Protein AF-A0A177DPG1-F1 (afdb_monomer)

Structure (mmCIF, N/CA/C/O backbone):
data_AF-A0A177DPG1-F1
#
_entry.id   AF-A0A177DPG1-F1
#
loop_
_atom_site.group_PDB
_atom_site.id
_atom_site.type_symbol
_atom_site.label_atom_id
_atom_site.label_alt_id
_atom_site.label_comp_id
_atom_site.label_asym_id
_atom_site.label_entity_id
_atom_site.label_seq_id
_atom_site.pdbx_PDB_ins_code
_atom_site.Cartn_x
_atom_site.Cartn_y
_atom_site.Cartn_z
_atom_site.occupancy
_atom_site.B_iso_or_equiv
_atom_site.auth_seq_id
_atom_site.auth_comp_id
_atom_site.auth_asym_id
_atom_site.auth_atom_id
_atom_site.pdbx_PDB_model_num
ATOM 1 N N . MET A 1 1 ? -60.301 35.675 11.520 1.00 30.50 1 MET A N 1
ATOM 2 C CA . MET A 1 1 ? -61.485 34.946 11.023 1.00 30.50 1 MET A CA 1
ATOM 3 C C . MET A 1 1 ? -61.349 33.515 11.533 1.00 30.50 1 MET A C 1
ATOM 5 O O . MET A 1 1 ? -60.330 32.913 11.241 1.00 30.50 1 MET A O 1
ATOM 9 N N . THR A 1 2 ? -62.040 33.139 12.616 1.00 30.09 2 THR A N 1
ATOM 10 C CA . THR A 1 2 ? -63.301 32.347 12.612 1.00 30.09 2 THR A CA 1
ATOM 11 C C . THR A 1 2 ? -63.143 31.006 11.865 1.00 30.09 2 THR A C 1
ATOM 13 O O . THR A 1 2 ? -62.766 31.029 10.705 1.00 30.09 2 THR A O 1
ATOM 16 N N . ALA A 1 3 ? -63.421 29.826 12.441 1.00 30.33 3 ALA A N 1
ATOM 17 C CA . ALA A 1 3 ? -64.325 29.525 13.558 1.00 30.33 3 ALA A CA 1
ATOM 18 C C . ALA A 1 3 ? -64.005 28.184 14.292 1.00 30.33 3 ALA A C 1
ATOM 20 O O . ALA A 1 3 ? -63.579 27.247 13.636 1.00 30.33 3 ALA A O 1
ATOM 21 N N . ILE A 1 4 ? -64.299 28.132 15.614 1.00 33.44 4 ILE A N 1
ATOM 22 C CA . ILE A 1 4 ? -65.107 27.101 16.348 1.00 33.44 4 ILE A CA 1
ATOM 23 C C . ILE A 1 4 ? -64.636 25.619 16.303 1.00 33.44 4 ILE A C 1
ATOM 25 O O . ILE A 1 4 ? -64.409 25.089 15.233 1.00 33.44 4 ILE A O 1
ATOM 29 N N . ARG A 1 5 ? -64.643 24.771 17.350 1.00 33.06 5 ARG A N 1
ATOM 30 C CA . ARG A 1 5 ? -64.744 24.763 18.839 1.00 33.06 5 ARG A CA 1
ATOM 31 C C . ARG A 1 5 ? -64.922 23.269 19.225 1.00 33.06 5 ARG A C 1
ATOM 33 O O . ARG A 1 5 ? -65.647 22.596 18.506 1.00 33.06 5 ARG A O 1
ATOM 40 N N . CYS A 1 6 ? -64.360 22.812 20.355 1.00 27.05 6 CYS A N 1
ATOM 41 C CA . CYS A 1 6 ? -64.874 21.793 21.318 1.00 27.05 6 CYS A CA 1
ATOM 42 C C . CYS A 1 6 ? -63.677 21.235 22.122 1.00 27.05 6 CYS A C 1
ATOM 44 O O . CYS A 1 6 ? -62.863 20.513 21.566 1.00 27.05 6 CYS A O 1
ATOM 46 N N . ILE A 1 7 ? -63.356 21.725 23.326 1.00 31.20 7 ILE A N 1
ATOM 47 C CA . ILE A 1 7 ? -64.024 21.538 24.638 1.00 31.20 7 ILE A CA 1
ATOM 48 C C . ILE A 1 7 ? -63.991 20.078 25.126 1.00 31.20 7 ILE A C 1
ATOM 50 O O . ILE A 1 7 ? -64.642 19.212 24.553 1.00 31.20 7 ILE A O 1
ATOM 54 N N . GLY A 1 8 ? -63.286 19.869 26.245 1.00 27.44 8 GLY A N 1
ATOM 55 C CA . GLY A 1 8 ? -63.192 18.621 27.008 1.00 27.44 8 GLY A CA 1
ATOM 56 C C . GLY A 1 8 ? -62.258 18.800 28.213 1.00 27.44 8 GLY A C 1
ATOM 57 O O . GLY A 1 8 ? -61.076 18.485 28.126 1.00 27.44 8 GLY A O 1
ATOM 58 N N . GLU A 1 9 ? -62.763 19.376 29.309 1.00 30.67 9 GLU A N 1
ATOM 59 C CA . GLU A 1 9 ? -61.995 19.669 30.534 1.00 30.67 9 GLU A CA 1
ATOM 60 C C . GLU A 1 9 ? -62.166 18.616 31.648 1.00 30.67 9 GLU A C 1
ATOM 62 O O . GLU A 1 9 ? -63.195 17.948 31.736 1.00 30.67 9 GLU A O 1
ATOM 67 N N . ALA A 1 10 ? -61.205 18.640 32.587 1.00 28.88 10 ALA A N 1
ATOM 68 C CA . ALA A 1 10 ? -61.253 18.101 33.956 1.00 28.88 10 ALA A CA 1
ATOM 69 C C . ALA A 1 10 ? -61.135 16.557 34.102 1.00 28.88 10 ALA A C 1
ATOM 71 O O . ALA A 1 10 ? -61.599 15.795 33.268 1.00 28.88 10 ALA A O 1
ATOM 72 N N . ARG A 1 11 ? -60.502 16.004 35.152 1.00 27.67 11 ARG A N 1
ATOM 73 C CA . ARG A 1 11 ? -60.285 16.515 36.525 1.00 27.67 11 ARG A CA 1
ATOM 74 C C . ARG A 1 11 ? -58.903 16.197 37.122 1.00 27.67 11 ARG A C 1
ATOM 76 O O . ARG A 1 11 ? -58.221 15.266 36.716 1.00 27.67 11 ARG A O 1
ATOM 83 N N . GLN A 1 12 ? -58.559 16.957 38.164 1.00 30.52 12 GLN A N 1
ATOM 84 C CA . GLN A 1 12 ? -57.425 16.734 39.070 1.00 30.52 12 GLN A CA 1
ATOM 85 C C . GLN A 1 12 ? -57.695 15.610 40.092 1.00 30.52 12 GLN A C 1
ATOM 87 O O . GLN A 1 12 ? -58.837 15.396 40.496 1.00 30.52 12 GLN A O 1
ATOM 92 N N . GLY A 1 13 ? -56.620 15.005 40.607 1.00 26.80 13 GLY A N 1
ATOM 93 C CA . GLY A 1 13 ? -56.581 14.226 41.851 1.00 26.80 13 GLY A CA 1
ATOM 94 C C . GLY A 1 13 ? -55.201 14.380 42.508 1.00 26.80 13 GLY A C 1
ATOM 95 O O . GLY A 1 13 ? -54.188 14.328 41.817 1.00 26.80 13 GLY A O 1
ATOM 96 N N . ARG A 1 14 ? -55.150 14.652 43.817 1.00 27.88 14 ARG A N 1
ATOM 97 C CA . ARG A 1 14 ? -53.948 15.059 44.578 1.00 27.88 14 ARG A CA 1
ATOM 98 C C . ARG A 1 14 ? -53.761 14.139 45.795 1.00 27.88 14 ARG A C 1
ATOM 100 O O . ARG A 1 14 ? -54.755 13.942 46.479 1.00 27.88 14 ARG A O 1
ATOM 107 N N . VAL A 1 15 ? -52.496 13.829 46.147 1.00 28.44 15 VAL A N 1
ATOM 108 C CA . VAL A 1 15 ? -51.999 13.662 47.551 1.00 28.44 15 VAL A CA 1
ATOM 109 C C . VAL A 1 15 ? -52.518 12.355 48.249 1.00 28.44 15 VAL A C 1
ATOM 111 O O . VAL A 1 15 ? -53.577 11.866 47.894 1.00 28.44 15 VAL A O 1
ATOM 114 N N . GLU A 1 16 ? -51.830 11.616 49.143 1.00 27.56 16 GLU A N 1
ATOM 115 C CA . GLU A 1 16 ? -50.739 11.914 50.094 1.00 27.56 16 GLU A CA 1
ATOM 116 C C . GLU A 1 16 ? -49.787 10.717 50.445 1.00 27.56 16 GLU A C 1
ATOM 118 O O . GLU A 1 16 ? -49.884 9.623 49.904 1.00 27.56 16 GLU A O 1
ATOM 123 N N . LYS A 1 17 ? -48.855 10.999 51.373 1.00 29.34 17 LYS A N 1
ATOM 124 C CA . LYS A 1 17 ? -47.667 10.317 51.940 1.00 29.34 17 LYS A CA 1
ATOM 125 C C . LYS A 1 17 ? -47.854 8.965 52.674 1.00 29.34 17 LYS A C 1
ATOM 127 O O . LYS A 1 17 ? -48.899 8.693 53.250 1.00 29.34 17 LYS A O 1
ATOM 132 N N . GLY A 1 18 ? -46.713 8.279 52.862 1.00 26.84 18 GLY A N 1
ATOM 133 C CA . GLY A 1 18 ? -46.380 7.347 53.967 1.00 26.84 18 GLY A CA 1
ATOM 134 C C . GLY A 1 18 ? -45.186 6.459 53.561 1.00 26.84 18 GLY A C 1
ATOM 135 O O . GLY A 1 18 ? -45.343 5.684 52.631 1.00 26.84 18 GLY A O 1
ATOM 136 N N . VAL A 1 19 ? -43.920 6.591 53.993 1.00 28.94 19 VAL A N 1
ATOM 137 C CA . VAL A 1 19 ? -43.227 6.865 55.282 1.00 28.94 19 VAL A CA 1
ATOM 138 C C . VAL A 1 19 ? -43.013 5.627 56.177 1.00 28.94 19 VAL A C 1
ATOM 140 O O . VAL A 1 19 ? -43.933 5.175 56.842 1.00 28.94 19 VAL A O 1
ATOM 143 N N . ALA A 1 20 ? -41.728 5.237 56.265 1.00 27.77 20 ALA A N 1
ATOM 144 C CA . ALA A 1 20 ? -41.023 4.482 57.320 1.00 27.77 20 ALA A CA 1
ATOM 145 C C . ALA A 1 20 ? -41.340 2.988 57.571 1.00 27.77 20 ALA A C 1
ATOM 147 O O . ALA A 1 20 ? -42.478 2.543 57.526 1.00 27.77 20 ALA A O 1
ATOM 148 N N . GLY A 1 21 ? -40.289 2.226 57.925 1.00 26.16 21 GLY A N 1
ATOM 149 C CA . GLY A 1 21 ? -40.411 0.839 58.399 1.00 26.16 21 GLY A CA 1
ATOM 150 C C . GLY A 1 21 ? -39.145 -0.018 58.264 1.00 26.16 21 GLY A C 1
ATOM 151 O O . GLY A 1 21 ? -39.168 -1.025 57.566 1.00 26.16 21 GLY A O 1
ATOM 152 N N . ALA A 1 22 ? -38.035 0.356 58.910 1.00 28.77 22 ALA A N 1
ATOM 153 C CA . ALA A 1 22 ? -36.848 -0.504 58.997 1.00 28.77 22 ALA A CA 1
ATOM 154 C C . ALA A 1 22 ? -36.876 -1.365 60.272 1.00 28.77 22 ALA A C 1
ATOM 156 O O . ALA A 1 22 ? -37.149 -0.832 61.346 1.00 28.77 22 ALA A O 1
ATOM 157 N N . CYS A 1 23 ? -36.487 -2.643 60.188 1.00 24.67 23 CYS A N 1
ATOM 158 C CA . CYS A 1 23 ? -35.770 -3.301 61.286 1.00 24.67 23 CYS A CA 1
ATOM 159 C C . CYS A 1 23 ? -35.003 -4.556 60.844 1.00 24.67 23 CYS A C 1
ATOM 161 O O . CYS A 1 23 ? -35.459 -5.334 60.009 1.00 24.67 23 CYS A O 1
ATOM 163 N N . SER A 1 24 ? -33.829 -4.732 61.439 1.00 27.34 24 SER A N 1
ATOM 164 C CA . SER A 1 24 ? -32.993 -5.932 61.404 1.00 27.34 24 SER A CA 1
ATOM 165 C C . SER A 1 24 ? -33.402 -6.920 62.509 1.00 27.34 24 SER A C 1
ATOM 167 O O . SER A 1 24 ? -34.113 -6.531 63.429 1.00 27.34 24 SER A O 1
ATOM 169 N N . VAL A 1 25 ? -32.907 -8.169 62.469 1.00 27.84 25 VAL A N 1
ATOM 170 C CA . VAL A 1 25 ? -32.119 -8.786 63.567 1.00 27.84 25 VAL A CA 1
ATOM 171 C C . VAL A 1 25 ? -31.680 -10.231 63.244 1.00 27.84 25 VAL A C 1
ATOM 173 O O . VAL A 1 25 ? -32.365 -11.006 62.590 1.00 27.84 25 VAL A O 1
ATOM 176 N N . LEU A 1 26 ? -30.473 -10.512 63.733 1.00 28.20 26 LEU A N 1
ATOM 177 C CA . LEU A 1 26 ? -29.642 -11.722 63.802 1.00 28.20 26 LEU A CA 1
ATOM 178 C C . LEU A 1 26 ? -30.322 -13.095 64.033 1.00 28.20 26 LEU A C 1
ATOM 180 O O . LEU A 1 26 ? -31.302 -13.207 64.760 1.00 28.20 26 LEU A O 1
ATOM 184 N N . GLY A 1 27 ? -29.647 -14.165 63.582 1.00 25.16 27 GLY A N 1
ATOM 185 C CA . GLY A 1 27 ? -29.856 -15.551 64.038 1.00 25.16 27 GLY A CA 1
ATOM 186 C C . GLY A 1 27 ? -28.757 -16.505 63.537 1.00 25.16 27 GLY A C 1
ATOM 187 O O . GLY A 1 27 ? -28.556 -16.631 62.334 1.00 25.16 27 GLY A O 1
ATOM 188 N N . SER A 1 28 ? -28.004 -17.142 64.440 1.00 26.80 28 SER A N 1
ATOM 189 C CA . SER A 1 28 ? -26.784 -17.917 64.139 1.00 26.80 28 SER A CA 1
ATOM 190 C C . SER A 1 28 ? -26.954 -19.438 64.300 1.00 26.80 28 SER A C 1
ATOM 192 O O . SER A 1 28 ? -27.744 -19.897 65.118 1.00 26.80 28 SER A O 1
ATOM 194 N N . GLY A 1 29 ? -26.153 -20.236 63.577 1.00 25.95 29 GLY A N 1
ATOM 195 C CA . GLY A 1 29 ? -26.074 -21.693 63.777 1.00 25.95 29 GLY A CA 1
ATOM 196 C C . GLY A 1 29 ? -24.940 -22.366 62.990 1.00 25.95 29 GLY A C 1
ATOM 197 O O . GLY A 1 29 ? -24.960 -22.389 61.765 1.00 25.95 29 GLY A O 1
ATOM 198 N N . ARG A 1 30 ? -23.936 -22.917 63.689 1.00 28.09 30 ARG A N 1
ATOM 199 C CA . ARG A 1 30 ? -22.842 -23.744 63.123 1.00 28.09 30 ARG A CA 1
ATOM 200 C C . ARG A 1 30 ? -23.158 -25.231 63.314 1.00 28.09 30 ARG A C 1
ATOM 202 O O . ARG A 1 30 ? -23.672 -25.547 64.376 1.00 28.09 30 ARG A O 1
ATOM 209 N N . TYR A 1 31 ? -22.674 -26.128 62.442 1.00 28.03 31 TYR A N 1
ATOM 210 C CA . TYR A 1 31 ? -22.110 -27.424 62.884 1.00 28.03 31 TYR A CA 1
ATOM 211 C C . TYR A 1 31 ? -21.107 -28.052 61.889 1.00 28.03 31 TYR A C 1
ATOM 213 O O . TYR A 1 31 ? -21.059 -27.691 60.716 1.00 28.03 31 TYR A O 1
ATOM 221 N N . LYS A 1 32 ? -20.281 -28.967 62.421 1.00 28.47 32 LYS A N 1
ATOM 222 C CA . LYS A 1 32 ? -19.153 -29.720 61.822 1.00 28.47 32 LYS A CA 1
ATOM 223 C C . LY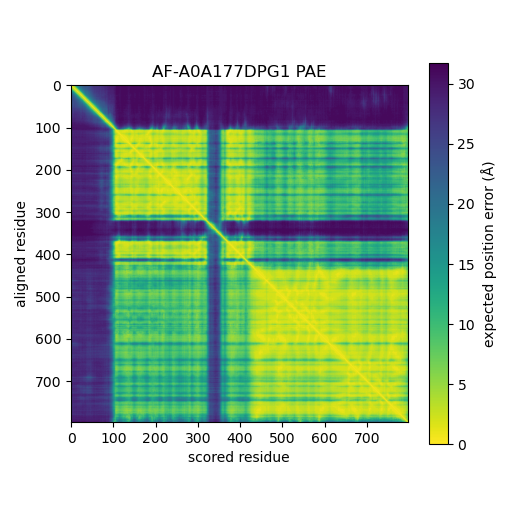S A 1 32 ? -19.379 -31.238 61.980 1.00 28.47 32 LYS A C 1
ATOM 225 O O . LYS A 1 32 ? -20.125 -31.604 62.880 1.00 28.47 32 LYS A O 1
ATOM 230 N N . SER A 1 33 ? -18.660 -32.158 61.324 1.00 26.56 33 SER A N 1
ATOM 231 C CA . SER A 1 33 ? -17.949 -32.230 60.019 1.00 26.56 33 SER A CA 1
ATOM 232 C C . SER A 1 33 ? -17.387 -33.669 59.879 1.00 26.56 33 SER A C 1
ATOM 234 O O . SER A 1 33 ? -17.462 -34.415 60.852 1.00 26.56 33 SER A O 1
ATOM 236 N N . ASN A 1 34 ? -16.740 -34.017 58.748 1.00 26.78 34 ASN A N 1
ATOM 237 C CA . ASN A 1 34 ? -16.008 -35.292 58.514 1.00 26.78 34 ASN A CA 1
ATOM 238 C C . ASN A 1 34 ? -16.939 -36.534 58.359 1.00 26.78 34 ASN A C 1
ATOM 240 O O . ASN A 1 34 ? -18.032 -36.532 58.908 1.00 26.78 34 ASN A O 1
ATOM 244 N N . THR A 1 35 ? -16.644 -37.633 57.639 1.00 27.25 35 THR A N 1
ATOM 245 C CA . THR A 1 35 ? -15.565 -38.053 56.695 1.00 27.25 35 THR A CA 1
ATOM 246 C C . THR A 1 35 ? -16.084 -39.247 55.826 1.00 27.25 35 THR A C 1
ATOM 248 O O . THR A 1 35 ? -17.178 -39.730 56.108 1.00 27.25 35 THR A O 1
ATOM 251 N N . PRO A 1 36 ? -15.374 -39.718 54.770 1.00 37.91 36 PRO A N 1
ATOM 252 C CA . PRO A 1 36 ? -15.872 -40.676 53.747 1.00 37.91 36 PRO A CA 1
ATOM 253 C C . PRO A 1 36 ? -15.239 -42.100 53.910 1.00 37.91 36 PRO A C 1
ATOM 255 O O . PRO A 1 36 ? -14.725 -42.345 55.001 1.00 37.91 36 PRO A O 1
ATOM 258 N N . PRO A 1 37 ? -15.097 -43.007 52.896 1.00 43.19 37 PRO A N 1
ATOM 259 C CA . PRO A 1 37 ? -15.837 -43.313 51.644 1.00 43.19 37 PRO A CA 1
ATOM 260 C C . PRO A 1 37 ? -16.194 -44.839 51.473 1.00 43.19 37 PRO A C 1
ATOM 262 O O . PRO A 1 37 ? -15.925 -45.645 52.354 1.00 43.19 37 PRO A O 1
ATOM 265 N N . LEU A 1 38 ? -16.659 -45.215 50.260 1.00 25.14 38 LEU A N 1
ATOM 266 C CA . LEU A 1 38 ? -16.517 -46.511 49.530 1.00 25.14 38 LEU A CA 1
ATOM 267 C C . LEU A 1 38 ? -17.667 -47.560 49.465 1.00 25.14 38 LEU A C 1
ATOM 269 O O . LEU A 1 38 ? -18.110 -48.123 50.455 1.00 25.14 38 LEU A O 1
ATOM 273 N N . PHE A 1 39 ? -17.940 -47.916 48.195 1.00 24.12 39 PHE A N 1
ATOM 274 C CA . PHE A 1 39 ? -18.421 -49.181 47.599 1.00 24.12 39 PHE A CA 1
ATOM 275 C C . PHE A 1 39 ? -19.914 -49.613 47.538 1.00 24.12 39 PHE A C 1
ATOM 277 O O . PHE A 1 39 ? -20.570 -49.885 48.532 1.00 24.12 39 PHE A O 1
ATOM 284 N N . LEU A 1 40 ? -20.301 -49.894 46.276 1.00 24.05 40 LEU A N 1
ATOM 285 C CA . LEU A 1 40 ? -21.127 -51.004 45.748 1.00 24.05 40 LEU A CA 1
ATOM 286 C C . LEU A 1 40 ? -22.681 -50.947 45.684 1.00 24.05 40 LEU A C 1
ATOM 288 O O . LEU A 1 40 ? -23.388 -51.216 46.643 1.00 24.05 40 LEU A O 1
ATOM 292 N N . CYS A 1 41 ? -23.131 -50.896 44.417 1.00 23.61 41 CYS A N 1
ATOM 293 C CA . CYS A 1 41 ? -24.121 -51.774 43.753 1.00 23.61 41 CYS A CA 1
ATOM 294 C C . CYS A 1 41 ? -25.631 -51.439 43.676 1.00 23.61 41 CYS A C 1
ATOM 296 O O . CYS A 1 41 ? -26.290 -51.140 44.663 1.00 23.61 41 CYS A O 1
ATOM 298 N N . SER A 1 42 ? -26.172 -51.717 42.472 1.00 25.94 42 SER A N 1
ATOM 299 C CA . SER A 1 42 ? -27.589 -51.905 42.071 1.00 25.94 42 SER A CA 1
ATOM 300 C C . SER A 1 42 ? -28.570 -50.720 42.237 1.00 25.94 42 SER A C 1
ATOM 302 O O . SER A 1 42 ? -28.526 -50.001 43.221 1.00 25.94 42 SER A O 1
ATOM 304 N N . HIS A 1 43 ? -29.499 -50.438 41.313 1.00 29.20 43 HIS A N 1
ATOM 305 C CA . HIS A 1 43 ? -29.959 -51.189 40.132 1.00 29.20 43 HIS A CA 1
ATOM 306 C C . HIS A 1 43 ? -29.945 -50.362 38.833 1.00 29.20 43 HIS A C 1
ATOM 308 O O . HIS A 1 43 ? -30.295 -49.185 38.814 1.00 29.20 43 HIS A O 1
ATOM 314 N N . THR A 1 44 ? -29.667 -51.038 37.717 1.00 28.08 44 THR A N 1
ATOM 315 C CA . THR A 1 44 ? -29.987 -50.590 36.354 1.00 28.08 44 THR A CA 1
ATOM 316 C C . THR A 1 44 ? -30.788 -51.707 35.687 1.00 28.08 44 THR A C 1
ATOM 318 O O . THR A 1 44 ? -30.375 -52.863 35.765 1.00 28.08 44 THR A O 1
ATOM 321 N N . CYS A 1 45 ? -31.914 -51.393 35.043 1.00 24.91 45 CYS A N 1
ATOM 322 C CA . CYS A 1 45 ? -32.659 -52.367 34.239 1.00 24.91 45 CYS A CA 1
ATOM 323 C C . CYS A 1 45 ? -32.272 -52.236 32.762 1.00 24.91 45 CYS A C 1
ATOM 325 O O . CYS A 1 45 ? -32.576 -51.233 32.122 1.00 24.91 45 CYS A O 1
ATOM 327 N N . LEU A 1 46 ? -31.627 -53.278 32.239 1.00 28.05 46 LEU A N 1
ATOM 328 C CA . LEU A 1 46 ? -31.317 -53.498 30.827 1.00 28.05 46 LEU A CA 1
ATOM 329 C C . LEU A 1 46 ? -31.588 -54.976 30.511 1.00 28.05 46 LEU A C 1
ATOM 331 O O . LEU A 1 46 ? -31.176 -55.848 31.272 1.00 28.05 46 LEU A O 1
ATOM 335 N N . LEU A 1 47 ? -32.251 -55.250 29.387 1.00 27.27 47 LEU A N 1
ATOM 336 C CA . LEU A 1 47 ? -32.447 -56.583 28.795 1.00 27.27 47 LEU A CA 1
ATOM 337 C C . LEU A 1 47 ? -32.352 -56.461 27.251 1.00 27.27 47 LEU A C 1
ATOM 339 O O . LEU A 1 47 ? -32.501 -55.348 26.741 1.00 27.27 47 LEU A O 1
ATOM 343 N N . PRO A 1 48 ? -31.955 -57.524 26.516 1.00 42.72 48 PRO A N 1
ATOM 344 C CA . PRO A 1 48 ? -30.662 -57.434 25.830 1.00 42.72 48 PRO A CA 1
ATOM 345 C C . PRO A 1 48 ? -30.617 -57.989 24.382 1.00 42.72 48 PRO A C 1
ATOM 347 O O . PRO A 1 48 ? -31.629 -58.282 23.752 1.00 42.72 48 PRO A O 1
ATOM 350 N N . LEU A 1 49 ? -29.382 -58.110 23.879 1.00 29.50 49 LEU A N 1
ATOM 351 C CA . LEU A 1 49 ? -28.924 -58.598 22.567 1.00 29.50 49 LEU A CA 1
ATOM 352 C C . LEU A 1 49 ? -29.163 -60.099 22.286 1.00 29.50 49 LEU A C 1
ATOM 354 O O . LEU A 1 49 ? -29.178 -60.901 23.218 1.00 29.50 49 LEU A O 1
ATOM 358 N N . ALA A 1 50 ? -29.120 -60.485 20.998 1.00 26.75 50 ALA A N 1
ATOM 359 C CA . ALA A 1 50 ? -28.609 -61.789 20.526 1.00 26.75 50 ALA A CA 1
ATOM 360 C C . ALA A 1 50 ? -28.161 -61.746 19.031 1.00 26.75 50 ALA A C 1
ATOM 362 O O . ALA A 1 50 ? -28.888 -61.164 18.224 1.00 26.75 50 ALA A O 1
ATOM 363 N N . PRO A 1 51 ? -27.006 -62.341 18.636 1.00 35.06 51 PRO A N 1
ATOM 364 C CA . PRO A 1 51 ? -26.545 -62.400 17.232 1.00 35.06 51 PRO A CA 1
ATOM 365 C C . PRO A 1 51 ? -26.166 -63.813 16.683 1.00 35.06 51 PRO A C 1
ATOM 367 O O . PRO A 1 51 ? -25.823 -64.701 17.455 1.00 35.06 51 PRO A O 1
ATOM 370 N N . ILE A 1 52 ? -26.085 -63.930 15.337 1.00 28.73 52 ILE A N 1
ATOM 371 C CA . ILE A 1 52 ? -25.488 -65.001 14.467 1.00 28.73 52 ILE A CA 1
ATOM 372 C C . ILE A 1 52 ? -26.064 -66.448 14.578 1.00 28.73 52 ILE A C 1
ATOM 374 O O . ILE A 1 52 ? -26.601 -66.810 15.620 1.00 28.73 52 ILE A O 1
ATOM 378 N N . PRO A 1 53 ? -26.037 -67.276 13.495 1.00 37.09 53 PRO A N 1
ATOM 379 C CA . PRO A 1 53 ? -24.827 -68.028 13.091 1.00 37.09 53 PRO A CA 1
ATOM 380 C C . PRO A 1 53 ? -24.584 -68.166 11.558 1.00 37.09 53 PRO A C 1
ATOM 382 O O . PRO A 1 53 ? -25.402 -67.762 10.735 1.00 37.09 53 PRO A O 1
ATOM 385 N N . SER A 1 54 ? -23.435 -68.747 11.181 1.00 25.81 54 SER A N 1
ATOM 386 C CA . SER A 1 54 ? -23.029 -69.144 9.810 1.00 25.81 54 SER A CA 1
ATOM 387 C C . SER A 1 54 ? -23.310 -70.638 9.519 1.00 25.81 54 SER A C 1
ATOM 389 O O . SER A 1 54 ? -23.759 -71.342 10.428 1.00 25.81 54 SER A O 1
ATOM 391 N N . PRO A 1 55 ? -23.074 -71.151 8.282 1.00 39.00 55 PRO A N 1
ATOM 392 C CA . PRO A 1 55 ? -21.876 -71.998 8.090 1.00 39.00 55 PRO A CA 1
ATOM 393 C C . PRO A 1 55 ? -21.202 -72.044 6.682 1.00 39.00 55 PRO A C 1
ATOM 395 O O . PRO A 1 55 ? -21.848 -72.118 5.645 1.00 39.00 55 PRO A O 1
ATOM 398 N N . VAL A 1 56 ? -19.860 -72.076 6.720 1.00 26.16 56 VAL A N 1
ATOM 399 C CA . VAL A 1 56 ? -18.846 -72.892 5.983 1.00 26.16 56 VAL A CA 1
ATOM 400 C C . VAL A 1 56 ? -19.081 -73.446 4.551 1.00 26.16 56 VAL A C 1
ATOM 402 O O . VAL A 1 56 ? -19.907 -74.330 4.361 1.00 26.16 56 VAL A O 1
ATOM 405 N N . HIS A 1 57 ? -18.181 -73.062 3.618 1.00 25.53 57 HIS A N 1
ATOM 406 C CA . HIS A 1 57 ? -17.343 -73.861 2.662 1.00 25.53 57 HIS A CA 1
ATOM 407 C C . HIS A 1 57 ? -17.049 -73.024 1.382 1.00 25.53 57 HIS A C 1
ATOM 409 O O . HIS A 1 57 ? -17.910 -72.261 0.968 1.00 25.53 57 HIS A O 1
ATOM 415 N N . GLN A 1 58 ? -15.933 -73.121 0.636 1.00 24.47 58 GLN A N 1
ATOM 416 C CA . GLN A 1 58 ? -14.512 -73.431 0.907 1.00 24.47 58 GLN A CA 1
ATOM 417 C C . GLN A 1 58 ? -13.690 -73.076 -0.373 1.00 24.47 58 GLN A C 1
ATOM 419 O O . GLN A 1 58 ? -14.265 -73.037 -1.454 1.00 24.47 58 GLN A O 1
ATOM 424 N N . LEU A 1 59 ? -12.358 -72.927 -0.263 1.00 24.22 59 LEU A N 1
ATOM 425 C CA . LEU A 1 59 ? -11.343 -73.007 -1.349 1.00 24.22 59 LEU A CA 1
ATOM 426 C C . LEU A 1 59 ? -11.202 -71.860 -2.391 1.00 24.22 59 LEU A C 1
ATOM 428 O O . LEU A 1 59 ? -11.971 -71.712 -3.334 1.00 24.22 59 LEU A O 1
ATOM 432 N N . THR A 1 60 ? -10.068 -71.157 -2.291 1.00 23.28 60 THR A N 1
ATOM 433 C CA . THR A 1 60 ? -9.210 -70.710 -3.418 1.00 23.28 60 THR A CA 1
ATOM 434 C C . THR A 1 60 ? -8.234 -71.868 -3.787 1.00 23.28 60 THR A C 1
ATOM 436 O O . THR A 1 60 ? -8.338 -72.910 -3.131 1.00 23.28 60 THR A O 1
ATOM 439 N N . PRO A 1 61 ? -7.261 -71.779 -4.738 1.00 39.53 61 PRO A N 1
ATOM 440 C CA . PRO A 1 61 ? -6.824 -70.653 -5.588 1.00 39.53 61 PRO A CA 1
ATOM 441 C C . PRO A 1 61 ? -6.550 -71.012 -7.077 1.00 39.53 61 PRO A C 1
ATOM 443 O O . PRO A 1 61 ? -6.575 -72.174 -7.467 1.00 39.53 61 PRO A O 1
ATOM 446 N N . THR A 1 62 ? -6.166 -70.023 -7.898 1.00 22.86 62 THR A N 1
ATOM 447 C CA . THR A 1 62 ? -4.943 -70.050 -8.753 1.00 22.86 62 THR A CA 1
ATOM 448 C C . THR A 1 62 ? -4.752 -68.715 -9.496 1.00 22.86 62 THR A C 1
ATOM 450 O O . THR A 1 62 ? -5.698 -67.954 -9.675 1.00 22.86 62 THR A O 1
ATOM 453 N N . ALA A 1 63 ? -3.510 -68.403 -9.881 1.00 24.17 63 ALA A N 1
ATOM 454 C CA . ALA A 1 63 ? -3.116 -67.204 -10.637 1.00 24.17 63 ALA A CA 1
ATOM 455 C C . ALA A 1 63 ? -2.604 -67.583 -12.039 1.00 24.17 63 ALA A C 1
ATOM 457 O O . ALA A 1 63 ? -2.238 -68.741 -12.214 1.00 24.17 63 ALA A O 1
ATOM 458 N N . LEU A 1 64 ? -2.501 -66.608 -12.965 1.00 23.08 64 LEU A N 1
ATOM 459 C CA . LEU A 1 64 ? -1.388 -66.357 -13.923 1.00 23.08 64 LEU A CA 1
ATOM 460 C C . LEU A 1 64 ? -1.849 -65.702 -15.244 1.00 23.08 64 LEU A C 1
ATOM 462 O O . LEU A 1 64 ? -2.845 -66.122 -15.813 1.00 23.08 64 LEU A O 1
ATOM 466 N N . GLN A 1 65 ? -1.001 -64.786 -15.754 1.00 23.39 65 GLN A N 1
ATOM 467 C CA . GLN A 1 65 ? -0.830 -64.396 -17.177 1.00 23.39 65 GLN A CA 1
ATOM 468 C C . GLN A 1 65 ? -2.022 -63.688 -17.883 1.00 23.39 65 GLN A C 1
ATOM 470 O O . GLN A 1 65 ? -3.177 -63.918 -17.565 1.00 23.39 65 GLN A O 1
ATOM 475 N N . SER A 1 66 ? -1.840 -62.789 -18.861 1.00 23.17 66 SER A N 1
ATOM 476 C CA . SER A 1 66 ? -0.664 -62.026 -19.330 1.00 23.17 66 SER A CA 1
ATOM 477 C C . SER A 1 66 ? -1.113 -60.863 -20.247 1.00 23.17 66 SER A C 1
ATOM 479 O O . SER A 1 66 ? -2.159 -60.941 -20.881 1.00 23.17 66 SER A O 1
ATOM 481 N N . LEU A 1 67 ? -0.285 -59.816 -20.369 1.00 21.00 67 LEU A N 1
ATOM 482 C CA . LEU A 1 67 ? -0.257 -58.841 -21.490 1.00 21.00 67 LEU A CA 1
ATOM 483 C C . LEU A 1 67 ? -0.058 -59.569 -22.863 1.00 21.00 67 LEU A C 1
ATOM 485 O O . LEU A 1 67 ? 0.258 -60.762 -22.795 1.00 21.00 67 LEU A O 1
ATOM 489 N N . PRO A 1 68 ? -0.104 -58.943 -24.083 1.00 35.88 68 PRO A N 1
ATOM 490 C CA . PRO A 1 68 ? 0.134 -57.512 -24.406 1.00 35.88 68 PRO A CA 1
ATOM 491 C C . PRO A 1 68 ? -0.631 -56.929 -25.658 1.00 35.88 68 PRO A C 1
ATOM 493 O O . PRO A 1 68 ? -1.502 -57.580 -26.218 1.00 35.88 68 PRO A O 1
ATOM 496 N N . PHE A 1 69 ? -0.212 -55.734 -26.137 1.00 23.30 69 PHE A N 1
ATOM 497 C CA . PHE A 1 69 ? -0.458 -55.086 -27.465 1.00 23.30 69 PHE A CA 1
ATOM 498 C C . PHE A 1 69 ? -1.899 -54.629 -27.858 1.00 23.30 69 PHE A C 1
ATOM 500 O O . PHE A 1 69 ? -2.879 -55.174 -27.377 1.00 23.30 69 PHE A O 1
ATOM 507 N N . ILE A 1 70 ? -2.122 -53.699 -28.816 1.00 22.20 70 ILE A N 1
ATOM 508 C CA . ILE A 1 70 ? -1.524 -52.362 -29.098 1.00 22.20 70 ILE A CA 1
ATOM 509 C C . ILE A 1 70 ? -2.373 -51.609 -30.169 1.00 22.20 70 ILE A C 1
ATOM 511 O O . ILE A 1 70 ? -2.943 -52.247 -31.043 1.00 22.20 70 ILE A O 1
ATOM 515 N N . PHE A 1 71 ? -2.351 -50.264 -30.149 1.00 22.89 71 PHE A N 1
ATOM 516 C CA . PHE A 1 71 ? -2.648 -49.311 -31.257 1.00 22.89 71 PHE A CA 1
ATOM 517 C C . PHE A 1 71 ? -4.078 -49.086 -31.830 1.00 22.89 71 PHE A C 1
ATOM 519 O O . PHE A 1 71 ? -4.700 -50.000 -32.345 1.00 22.89 71 PHE A O 1
ATOM 526 N N . ARG A 1 72 ? -4.413 -47.774 -31.950 1.00 22.48 72 ARG A N 1
ATOM 527 C CA . ARG A 1 72 ? -5.027 -47.047 -33.110 1.00 22.48 72 ARG A CA 1
ATOM 528 C C . ARG A 1 72 ? -6.429 -47.448 -33.627 1.00 22.48 72 ARG A C 1
ATOM 530 O O . ARG A 1 72 ? -6.761 -48.615 -33.675 1.00 22.48 72 ARG A O 1
ATOM 537 N N . THR A 1 73 ? -7.280 -46.569 -34.181 1.00 22.39 73 THR A N 1
ATOM 538 C CA . THR A 1 73 ? -7.491 -45.089 -34.198 1.00 22.39 73 THR A CA 1
ATOM 539 C C . THR A 1 73 ? -8.844 -44.859 -34.894 1.00 22.39 73 THR A C 1
ATOM 541 O O . THR A 1 73 ? -9.034 -45.536 -35.892 1.00 22.39 73 THR A O 1
ATOM 544 N N . LEU A 1 74 ? -9.640 -43.836 -34.511 1.00 22.77 74 LEU A N 1
ATOM 545 C CA . LEU A 1 74 ? -10.684 -43.161 -35.345 1.00 22.77 74 LEU A CA 1
ATOM 546 C C . LEU A 1 74 ? -11.838 -44.088 -35.880 1.00 22.77 74 LEU A C 1
ATOM 548 O O . LEU A 1 74 ? -11.643 -45.258 -36.148 1.00 22.77 74 LEU A O 1
ATOM 552 N N . THR A 1 75 ? -13.110 -43.712 -36.072 1.00 22.11 75 THR A N 1
ATOM 553 C CA . THR A 1 75 ? -13.772 -42.407 -36.258 1.00 22.11 75 THR A CA 1
ATOM 554 C C . THR A 1 75 ? -15.305 -42.551 -36.078 1.00 22.11 75 THR A C 1
ATOM 556 O O . THR A 1 75 ? -15.876 -43.528 -36.537 1.00 22.11 75 THR A O 1
ATOM 559 N N . PHE A 1 76 ? -15.956 -41.547 -35.476 1.00 22.08 76 PHE A N 1
ATOM 560 C CA . PHE A 1 76 ? -17.277 -40.950 -35.806 1.00 22.08 76 PHE A CA 1
ATOM 561 C C . PHE A 1 76 ? -18.537 -41.784 -36.224 1.00 22.08 76 PHE A C 1
ATOM 563 O O . PHE A 1 76 ? -18.631 -42.274 -37.343 1.00 22.08 76 PHE A O 1
ATOM 570 N N . VAL A 1 77 ? -19.607 -41.603 -35.414 1.00 22.36 77 VAL A N 1
ATOM 571 C CA . VAL A 1 77 ? -20.981 -41.116 -35.776 1.00 22.36 77 VAL A CA 1
ATOM 572 C C . VAL A 1 77 ? -22.203 -42.058 -35.957 1.00 22.36 77 VAL A C 1
ATOM 574 O O . VAL A 1 77 ? -22.178 -43.055 -36.666 1.00 22.36 77 VAL A O 1
ATOM 577 N N . SER A 1 78 ? -23.336 -41.543 -35.422 1.00 23.06 78 SER A N 1
ATOM 578 C CA . SER A 1 78 ? -24.777 -41.871 -35.609 1.00 23.06 78 SER A CA 1
ATOM 579 C C . SER A 1 78 ? -25.337 -43.106 -34.883 1.00 23.06 78 SER A C 1
ATOM 581 O O . SER A 1 78 ? -24.654 -44.113 -34.803 1.00 23.06 78 SER A O 1
ATOM 583 N N . SER A 1 79 ? -26.577 -43.184 -34.375 1.00 22.12 79 SER A N 1
ATOM 584 C CA . SER A 1 79 ? -27.743 -42.328 -33.991 1.00 22.12 79 SER A CA 1
ATOM 585 C C . SER A 1 79 ? -28.856 -43.361 -33.554 1.00 22.12 79 SER A C 1
ATOM 587 O O . SER A 1 79 ? -28.453 -44.512 -33.359 1.00 22.12 79 SER A O 1
ATOM 589 N N . PRO A 1 80 ? -30.196 -43.130 -33.388 1.00 32.75 80 PRO A N 1
ATOM 590 C CA . PRO A 1 80 ? -31.048 -41.929 -33.520 1.00 32.75 80 PRO A CA 1
ATOM 591 C C . PRO A 1 80 ? -32.185 -41.733 -32.454 1.00 32.75 80 PRO A C 1
ATOM 593 O O . PRO A 1 80 ? -32.399 -42.555 -31.574 1.00 32.75 80 PRO A O 1
ATOM 596 N N . CYS A 1 81 ? -32.994 -40.675 -32.668 1.00 22.84 81 CYS A N 1
ATOM 597 C CA . CYS A 1 81 ? -34.376 -40.415 -32.180 1.00 22.84 81 CYS A CA 1
ATOM 598 C C . CYS A 1 81 ? -34.639 -40.130 -30.672 1.00 22.84 81 CYS A C 1
ATOM 600 O O . CYS A 1 81 ? -34.194 -40.858 -29.802 1.00 22.84 81 CYS A O 1
ATOM 602 N N . GLY A 1 82 ? -35.461 -39.129 -30.299 1.00 23.70 82 GLY A N 1
ATOM 603 C CA . GLY A 1 82 ? -36.071 -38.061 -31.114 1.00 23.70 82 GLY A CA 1
ATOM 604 C C . GLY A 1 82 ? -37.164 -37.213 -30.419 1.00 23.70 82 GLY A C 1
ATOM 605 O O . GLY A 1 82 ? -37.698 -37.605 -29.389 1.00 23.70 82 GLY A O 1
ATOM 606 N N . LYS A 1 83 ? -37.551 -36.118 -31.106 1.00 25.09 83 LYS A N 1
ATOM 607 C CA . LYS A 1 83 ? -38.681 -35.169 -30.885 1.00 25.09 83 LYS A CA 1
ATOM 608 C C . LYS A 1 83 ? -38.492 -34.005 -29.882 1.00 25.09 83 LYS A C 1
ATOM 610 O O . LYS A 1 83 ? -38.129 -34.187 -28.729 1.00 25.09 83 LYS A O 1
ATOM 615 N N . SER A 1 84 ? -38.805 -32.802 -30.378 1.00 24.23 84 SER A N 1
ATOM 616 C CA . SER A 1 84 ? -38.811 -31.474 -29.730 1.00 24.23 84 SER A CA 1
ATOM 617 C C . SER A 1 84 ? -40.247 -30.911 -29.633 1.00 24.23 84 SER A C 1
ATOM 619 O O . SER A 1 84 ? -41.163 -31.533 -30.185 1.00 24.23 84 SER A O 1
ATOM 621 N N . PRO A 1 85 ? -40.491 -29.793 -28.908 1.00 28.20 85 PRO A N 1
ATOM 622 C CA . PRO A 1 85 ? -40.553 -28.451 -29.544 1.00 28.20 85 PRO A CA 1
ATOM 623 C C . PRO A 1 85 ? -40.100 -27.290 -28.597 1.00 28.20 85 PRO A C 1
ATOM 625 O O . PRO A 1 85 ? -39.565 -27.568 -27.529 1.00 28.20 85 PRO A O 1
ATOM 628 N N . PRO A 1 86 ? -40.365 -25.998 -28.903 1.00 29.20 86 PRO A N 1
ATOM 629 C CA . PRO A 1 86 ? -39.704 -25.113 -29.875 1.00 29.20 86 PRO A CA 1
ATOM 630 C C . PRO A 1 86 ? -38.796 -24.034 -29.199 1.00 29.20 86 PRO A C 1
ATOM 632 O O . PRO A 1 86 ? -38.799 -23.912 -27.975 1.00 29.20 86 PRO A O 1
ATOM 635 N N . PRO A 1 87 ? -38.010 -23.230 -29.950 1.00 28.02 87 PRO A N 1
ATOM 636 C CA . PRO A 1 87 ? -36.996 -22.339 -29.369 1.00 28.02 87 PRO A CA 1
ATOM 637 C C . PRO A 1 87 ? -37.480 -20.904 -29.085 1.00 28.02 87 PRO A C 1
ATOM 639 O O . PRO A 1 87 ? -38.178 -20.303 -29.900 1.00 28.02 87 PRO A O 1
ATOM 642 N N . HIS A 1 88 ? -36.980 -20.299 -28.001 1.00 25.62 88 HIS A N 1
ATOM 643 C CA . HIS A 1 88 ? -36.928 -18.839 -27.843 1.00 25.62 88 HIS A CA 1
ATOM 644 C C . HIS A 1 88 ? -35.529 -18.311 -28.192 1.00 25.62 88 HIS A C 1
ATOM 646 O O . HIS A 1 88 ? -34.516 -18.881 -27.790 1.00 25.62 88 HIS A O 1
ATOM 652 N N . HIS A 1 89 ? -35.469 -17.206 -28.940 1.00 30.67 89 HIS A N 1
ATOM 653 C CA . HIS A 1 89 ? -34.213 -16.562 -29.319 1.00 30.67 89 HIS A CA 1
ATOM 654 C C . HIS A 1 89 ? -33.473 -15.970 -28.110 1.00 30.67 89 HIS A C 1
ATOM 656 O O . HIS A 1 89 ? -33.946 -15.021 -27.489 1.00 30.67 89 HIS A O 1
ATOM 662 N N . GLY A 1 90 ? -32.253 -16.449 -27.872 1.00 25.22 90 GLY A N 1
ATOM 663 C CA . GLY A 1 90 ? -31.241 -15.786 -27.055 1.00 25.22 90 GLY A CA 1
ATOM 664 C C . GLY A 1 90 ? -29.871 -16.009 -27.690 1.00 25.22 90 GLY A C 1
ATOM 665 O O . GLY A 1 90 ? -29.462 -17.151 -27.884 1.00 25.22 90 GLY A O 1
ATOM 666 N N . LYS A 1 91 ? -29.173 -14.932 -28.071 1.00 24.56 91 LYS A N 1
ATOM 667 C CA . LYS A 1 91 ? -27.806 -15.031 -28.604 1.00 24.56 91 LYS A CA 1
ATOM 668 C C . LYS A 1 91 ? -26.880 -15.506 -27.482 1.00 24.56 91 LYS A C 1
ATOM 670 O O . LYS A 1 91 ? -26.623 -14.740 -26.560 1.00 24.56 91 LYS A O 1
ATOM 675 N N . LEU A 1 92 ? -26.345 -16.723 -27.585 1.00 22.69 92 LEU A N 1
ATOM 676 C CA . LEU A 1 92 ? -25.203 -17.131 -26.768 1.00 22.69 92 LEU A CA 1
ATOM 677 C C . LEU A 1 92 ? -23.965 -16.368 -27.267 1.00 22.69 92 LEU A C 1
ATOM 679 O O . LEU A 1 92 ? -23.323 -16.760 -28.243 1.00 22.69 92 LEU A O 1
ATOM 683 N N . SER A 1 93 ? -23.651 -15.240 -26.630 1.00 25.77 93 SER A N 1
ATOM 684 C CA . SER A 1 93 ? -22.332 -14.624 -26.752 1.00 25.77 93 SER A CA 1
ATOM 685 C C . SER A 1 93 ? -21.292 -15.592 -26.189 1.00 25.77 93 SER A C 1
ATOM 687 O O . SER A 1 93 ? -21.480 -16.171 -25.119 1.00 25.77 93 SER A O 1
ATOM 689 N N . LYS A 1 94 ? -20.196 -15.798 -26.927 1.00 25.17 94 LYS A N 1
ATOM 690 C CA . LYS A 1 94 ? -19.086 -16.641 -26.470 1.00 25.17 94 LYS A CA 1
ATOM 691 C C . LYS A 1 94 ? -18.569 -16.117 -25.130 1.00 25.17 94 LYS A C 1
ATOM 693 O O . LYS A 1 94 ? -18.175 -14.957 -25.043 1.00 25.17 94 LYS A O 1
ATOM 698 N N . LEU A 1 95 ? -18.527 -16.997 -24.134 1.00 24.36 95 LEU A N 1
ATOM 699 C CA . LEU A 1 95 ? -17.809 -16.779 -22.883 1.00 24.36 95 LEU A CA 1
ATOM 700 C C . LEU A 1 95 ? -16.336 -16.480 -23.206 1.00 24.36 95 LEU A C 1
ATOM 702 O O . LEU A 1 95 ? -15.604 -17.371 -23.634 1.00 24.36 95 LEU A O 1
ATOM 706 N N . ARG A 1 96 ? -15.903 -15.232 -23.004 1.00 24.31 96 ARG A N 1
ATOM 707 C CA . ARG A 1 96 ? -14.513 -14.952 -22.635 1.00 24.31 96 ARG A CA 1
ATOM 708 C C . ARG A 1 96 ? -14.461 -15.110 -21.120 1.00 24.31 96 ARG A C 1
ATOM 710 O O . ARG A 1 96 ? -15.206 -14.424 -20.427 1.00 24.31 96 ARG A O 1
ATOM 717 N N . GLY A 1 97 ? -13.661 -16.051 -20.628 1.00 23.59 97 GLY A N 1
ATOM 718 C CA . GLY A 1 97 ? -13.400 -16.142 -19.195 1.00 23.59 97 GLY A CA 1
ATOM 719 C C . GLY A 1 97 ? -12.655 -14.892 -18.736 1.00 23.59 97 GLY A C 1
ATOM 720 O O . GLY A 1 97 ? -11.786 -14.408 -19.462 1.00 23.59 97 GLY A O 1
ATOM 721 N N . ALA A 1 98 ? -12.996 -14.379 -17.557 1.00 26.56 98 ALA A N 1
ATOM 722 C CA . ALA A 1 98 ? -12.149 -13.412 -16.878 1.00 26.56 98 ALA A CA 1
ATOM 723 C C . ALA A 1 98 ? -10.835 -14.121 -16.513 1.00 26.56 98 ALA A C 1
ATOM 725 O O . ALA A 1 98 ? -10.834 -15.028 -15.683 1.00 26.56 98 ALA A O 1
ATOM 726 N N . GLN A 1 99 ? -9.743 -13.764 -17.190 1.00 31.05 99 GLN A N 1
ATOM 727 C CA . GLN A 1 99 ? -8.398 -14.113 -16.739 1.00 31.05 99 GLN A CA 1
ATOM 728 C C . GLN A 1 99 ? -8.022 -13.148 -15.605 1.00 31.05 99 GLN A C 1
ATOM 730 O O . GLN A 1 99 ? -8.386 -11.971 -15.657 1.00 31.05 99 GLN A O 1
ATOM 735 N N . ALA A 1 100 ? -7.341 -13.654 -14.577 1.00 32.34 100 ALA A N 1
ATOM 736 C CA . ALA A 1 100 ? -6.733 -12.807 -13.559 1.00 32.34 100 ALA A CA 1
ATOM 737 C C . ALA A 1 100 ? -5.604 -11.972 -14.197 1.00 32.34 100 ALA A C 1
ATOM 739 O O . ALA A 1 100 ? -4.871 -12.459 -15.062 1.00 32.34 100 ALA A O 1
ATOM 740 N N . ASP A 1 101 ? -5.528 -10.696 -13.819 1.00 36.88 101 ASP A N 1
ATOM 741 C CA . ASP A 1 101 ? -4.555 -9.724 -14.326 1.00 36.88 101 ASP A CA 1
ATOM 742 C C . ASP A 1 101 ? -3.517 -9.450 -13.222 1.00 36.88 101 ASP A C 1
ATOM 744 O O . ASP A 1 101 ? -3.632 -8.469 -12.484 1.00 36.88 101 ASP A O 1
ATOM 748 N N . ASP A 1 102 ? -2.514 -10.321 -13.092 1.00 39.44 102 ASP A N 1
ATOM 749 C CA . ASP A 1 102 ? -1.601 -10.321 -11.937 1.00 39.44 102 ASP A CA 1
ATOM 750 C C . ASP A 1 102 ? -0.363 -9.414 -12.136 1.00 39.44 102 ASP A C 1
ATOM 752 O O . ASP A 1 102 ? 0.492 -9.652 -12.995 1.00 39.44 102 ASP A O 1
ATOM 756 N N . CYS A 1 103 ? -0.228 -8.361 -11.319 1.00 40.59 103 CYS A N 1
ATOM 757 C CA . CYS A 1 103 ? 0.860 -7.371 -11.381 1.00 40.59 103 CYS A CA 1
ATOM 758 C C . CYS A 1 103 ? 1.968 -7.617 -10.326 1.00 40.59 103 CYS A C 1
ATOM 760 O O . CYS A 1 103 ? 1.700 -7.636 -9.130 1.00 40.59 103 CYS A O 1
ATOM 762 N N . VAL A 1 104 ? 3.253 -7.718 -10.696 1.00 46.50 104 VAL A N 1
ATOM 763 C CA . VAL A 1 104 ? 4.340 -8.061 -9.737 1.00 46.50 104 VAL A CA 1
ATOM 764 C C . VAL A 1 104 ? 4.916 -6.855 -8.984 1.00 46.50 104 VAL A C 1
ATOM 766 O O . VAL A 1 104 ? 5.123 -5.779 -9.546 1.00 46.50 104 VAL A O 1
ATOM 769 N N . TYR A 1 105 ? 5.285 -7.085 -7.718 1.00 64.25 105 TYR A N 1
ATOM 770 C CA . TYR A 1 105 ? 6.110 -6.188 -6.904 1.00 64.25 105 TYR A CA 1
ATOM 771 C C . TYR A 1 105 ? 7.478 -5.952 -7.482 1.00 64.25 105 TYR A C 1
ATOM 773 O O . TYR A 1 105 ? 8.377 -6.771 -7.362 1.00 64.25 105 TYR A O 1
ATOM 781 N N . SER A 1 106 ? 7.670 -4.812 -8.113 1.00 81.50 106 SER A N 1
ATOM 782 C CA . SER A 1 106 ? 8.978 -4.421 -8.600 1.00 81.50 106 SER A CA 1
ATOM 783 C C . SER A 1 106 ? 9.001 -2.918 -8.836 1.00 81.50 106 SER A C 1
ATOM 785 O O . SER A 1 106 ? 7.960 -2.280 -9.020 1.00 81.50 106 SER A O 1
ATOM 787 N N . GLY A 1 107 ? 10.187 -2.328 -8.787 1.00 91.00 107 GLY A N 1
ATOM 788 C CA . GLY A 1 107 ? 10.402 -0.944 -9.169 1.00 91.00 107 GLY A CA 1
ATOM 789 C C . GLY A 1 107 ? 10.868 -0.877 -10.611 1.00 91.00 107 GLY A C 1
ATOM 790 O O . GLY A 1 107 ? 11.979 -1.303 -10.890 1.00 91.00 107 GLY A O 1
ATOM 791 N N . ILE A 1 108 ? 10.074 -0.306 -11.514 1.00 96.12 108 ILE A N 1
ATOM 792 C CA . ILE A 1 108 ? 10.578 0.173 -12.807 1.00 96.12 108 ILE A CA 1
ATOM 793 C C . ILE A 1 108 ? 11.022 1.615 -12.629 1.00 96.12 108 ILE A C 1
ATOM 795 O O . ILE A 1 108 ? 10.264 2.414 -12.085 1.00 96.12 108 ILE A O 1
ATOM 799 N N . PHE A 1 109 ? 12.203 1.956 -13.141 1.00 97.69 109 PHE A N 1
ATOM 800 C CA . PHE A 1 109 ? 12.624 3.342 -13.312 1.00 97.69 109 PHE A CA 1
ATOM 801 C C . PHE A 1 109 ? 13.336 3.524 -14.656 1.00 97.69 109 PHE A C 1
ATOM 803 O O . PHE A 1 109 ? 14.159 2.700 -15.049 1.00 97.69 109 PHE A O 1
ATOM 810 N N . GLY A 1 110 ? 13.030 4.599 -15.372 1.00 97.31 110 GLY A N 1
ATOM 811 C CA . GLY A 1 110 ? 13.666 4.957 -16.634 1.00 97.31 110 GLY A CA 1
ATOM 812 C C . GLY A 1 110 ? 13.954 6.449 -16.687 1.00 97.31 110 GLY A C 1
ATOM 813 O O . GLY A 1 110 ? 13.128 7.255 -16.263 1.00 97.31 110 GLY A O 1
ATOM 814 N N . TYR A 1 111 ? 15.115 6.813 -17.218 1.00 97.62 111 TYR A N 1
ATOM 815 C CA . TYR A 1 111 ? 15.546 8.197 -17.383 1.00 97.62 111 TYR A CA 1
ATOM 816 C C . TYR A 1 111 ? 15.948 8.436 -18.835 1.00 97.62 111 TYR A C 1
ATOM 818 O O . TYR A 1 111 ? 16.763 7.692 -19.380 1.00 97.62 111 TYR A O 1
ATOM 826 N N . ILE A 1 112 ? 15.367 9.462 -19.455 1.00 96.19 112 ILE A N 1
ATOM 827 C CA . ILE A 1 112 ? 15.743 9.929 -20.789 1.00 96.19 112 ILE A CA 1
ATOM 828 C C . ILE A 1 112 ? 16.041 11.418 -20.690 1.00 96.19 112 ILE A C 1
ATOM 830 O O . ILE A 1 112 ? 15.167 12.198 -20.306 1.00 96.19 112 ILE A O 1
ATOM 834 N N . ASN A 1 113 ? 17.246 11.823 -21.078 1.00 94.75 113 ASN A N 1
ATOM 835 C CA . ASN A 1 113 ? 17.565 13.212 -21.392 1.00 94.75 113 ASN A CA 1
ATOM 836 C C . ASN A 1 113 ? 17.611 13.388 -22.911 1.00 94.75 113 ASN A C 1
ATOM 838 O O . ASN A 1 113 ? 18.164 12.547 -23.616 1.00 94.75 113 ASN A O 1
ATOM 842 N N . TYR A 1 114 ? 17.030 14.481 -23.408 1.00 92.19 114 TYR A N 1
ATOM 843 C CA . TYR A 1 114 ? 17.061 14.857 -24.818 1.00 92.19 114 TYR A CA 1
ATOM 844 C C . TYR A 1 114 ? 17.427 16.335 -24.964 1.00 92.19 114 TYR A C 1
ATOM 846 O O . TYR A 1 114 ? 16.757 17.203 -24.397 1.00 92.19 114 TYR A O 1
ATOM 854 N N . LEU A 1 115 ? 18.498 16.607 -25.716 1.00 90.31 115 LEU A N 1
ATOM 855 C CA . LEU A 1 115 ? 19.151 17.922 -25.831 1.00 90.31 115 LEU A CA 1
ATOM 856 C C . LEU A 1 115 ? 19.479 18.558 -24.465 1.00 90.31 115 LEU A C 1
ATOM 858 O O . LEU A 1 115 ? 19.423 19.776 -24.291 1.00 90.31 115 LEU A O 1
ATOM 862 N N . VAL A 1 116 ? 19.817 17.720 -23.484 1.00 91.50 116 VAL A N 1
ATOM 863 C CA . VAL A 1 116 ? 20.277 18.126 -22.153 1.00 91.50 116 VAL A CA 1
ATOM 864 C C . VAL A 1 116 ? 21.532 17.318 -21.856 1.00 91.50 116 VAL A C 1
ATOM 866 O O . VAL A 1 116 ? 21.439 16.137 -21.530 1.00 91.50 116 VAL A O 1
ATOM 869 N N . GLU A 1 117 ? 22.692 17.963 -21.975 1.00 93.00 117 GLU A N 1
ATOM 870 C CA . GLU A 1 117 ? 24.001 17.364 -21.700 1.00 93.00 117 GLU A CA 1
ATOM 871 C C . GLU A 1 117 ? 24.066 16.813 -20.269 1.00 93.00 117 GLU A C 1
ATOM 873 O O . GLU A 1 117 ? 23.885 17.555 -19.297 1.00 93.00 117 GLU A O 1
ATOM 878 N N . LYS A 1 118 ? 24.339 15.510 -20.141 1.00 95.38 118 LYS A N 1
ATOM 879 C CA . LYS A 1 118 ? 24.609 14.819 -18.871 1.00 95.38 118 LYS A CA 1
ATOM 880 C C . LYS A 1 118 ? 25.839 13.934 -19.003 1.00 95.38 118 LYS A C 1
ATOM 882 O O . LYS A 1 118 ? 26.026 13.295 -20.035 1.00 95.38 118 LYS A O 1
ATOM 887 N N . ASP A 1 119 ? 26.648 13.855 -17.952 1.00 95.44 119 ASP A N 1
ATOM 888 C CA . ASP A 1 119 ? 27.699 12.844 -17.862 1.00 95.44 119 ASP A CA 1
ATOM 889 C C . ASP A 1 119 ? 27.115 11.469 -17.480 1.00 95.44 119 ASP A C 1
ATOM 891 O O . ASP A 1 119 ? 26.008 11.349 -16.935 1.00 95.44 119 ASP A O 1
ATOM 895 N N . ARG A 1 120 ? 27.861 10.395 -17.775 1.00 94.94 120 ARG A N 1
ATOM 896 C CA . ARG A 1 120 ? 27.466 9.029 -17.394 1.00 94.94 120 ARG A CA 1
ATOM 897 C C . ARG A 1 120 ? 27.237 8.913 -15.888 1.00 94.94 120 ARG A C 1
ATOM 899 O O . ARG A 1 120 ? 26.351 8.167 -15.469 1.00 94.94 120 ARG A O 1
ATOM 906 N N . LYS A 1 121 ? 28.012 9.640 -15.079 1.00 94.19 121 LYS A N 1
ATOM 907 C CA . LYS A 1 121 ? 27.858 9.653 -13.625 1.00 94.19 121 LYS A CA 1
ATOM 908 C C . LYS A 1 121 ? 26.460 10.104 -13.199 1.00 94.19 121 LYS A C 1
ATOM 910 O O . LYS A 1 121 ? 25.802 9.370 -12.471 1.00 94.19 121 LYS A O 1
ATOM 915 N N . TYR A 1 122 ? 25.980 11.248 -13.686 1.00 95.25 122 TYR A N 1
ATOM 916 C CA . TYR A 1 122 ? 24.648 11.768 -13.379 1.00 95.25 122 TYR A CA 1
ATOM 917 C C . TYR A 1 122 ? 23.547 10.805 -13.821 1.00 95.25 122 TYR A C 1
ATOM 919 O O . TYR A 1 122 ? 22.575 10.613 -13.093 1.00 95.25 122 TYR A O 1
ATOM 927 N N . ILE A 1 123 ? 23.700 10.172 -14.988 1.00 96.06 123 ILE A N 1
ATOM 928 C CA . ILE A 1 123 ? 22.767 9.154 -15.491 1.00 96.06 123 ILE A CA 1
ATOM 929 C C . ILE A 1 123 ? 22.705 7.957 -14.526 1.00 96.06 123 ILE A C 1
ATOM 931 O O . ILE A 1 123 ? 21.617 7.566 -14.103 1.00 96.06 123 ILE A O 1
ATOM 935 N N . LEU A 1 124 ? 23.857 7.399 -14.137 1.00 95.81 124 LEU A N 1
ATOM 936 C CA . LEU A 1 124 ? 23.942 6.273 -13.199 1.00 95.81 124 LEU A CA 1
ATOM 937 C C . LEU A 1 124 ? 23.394 6.636 -11.813 1.00 95.81 124 LEU A C 1
ATOM 939 O O . LEU A 1 124 ? 22.565 5.898 -11.283 1.00 95.81 124 LEU A O 1
ATOM 943 N N . ASP A 1 125 ? 23.800 7.778 -11.252 1.00 94.94 125 ASP A N 1
ATOM 944 C CA . ASP A 1 125 ? 23.309 8.272 -9.962 1.00 94.94 125 ASP A CA 1
ATOM 945 C C . ASP A 1 125 ? 21.786 8.500 -10.002 1.00 94.94 125 ASP A C 1
ATOM 947 O O . ASP A 1 125 ? 21.089 8.111 -9.068 1.00 94.94 125 ASP A O 1
ATOM 951 N N . THR A 1 126 ? 21.239 9.048 -11.095 1.00 96.56 126 THR A N 1
ATOM 952 C CA . THR A 1 126 ? 19.786 9.254 -11.271 1.00 96.56 126 THR A CA 1
ATOM 953 C C . THR A 1 126 ? 19.030 7.925 -11.300 1.00 96.56 126 THR A C 1
ATOM 955 O O . THR A 1 126 ? 18.044 7.770 -10.581 1.00 96.56 126 THR A O 1
ATOM 958 N N . LEU A 1 127 ? 19.506 6.934 -12.065 1.00 96.81 127 LEU A N 1
ATOM 959 C CA . LEU A 1 127 ? 18.891 5.602 -12.102 1.00 96.81 127 LEU A CA 1
ATOM 960 C C . LEU A 1 127 ? 18.958 4.901 -10.735 1.00 96.81 127 LEU A C 1
ATOM 962 O O . LEU A 1 127 ? 17.955 4.361 -10.272 1.00 96.81 127 LEU A O 1
ATOM 966 N N . ILE A 1 128 ? 20.116 4.933 -10.067 1.00 96.12 128 ILE A N 1
ATOM 967 C CA . ILE A 1 128 ? 20.319 4.300 -8.755 1.00 96.12 128 ILE A CA 1
ATOM 968 C C . ILE A 1 128 ? 19.459 4.976 -7.679 1.00 96.12 128 ILE A C 1
ATOM 970 O O . ILE A 1 128 ? 18.831 4.276 -6.885 1.00 96.12 128 ILE A O 1
ATOM 974 N N . ASN A 1 129 ? 19.381 6.310 -7.657 1.00 94.44 129 ASN A N 1
ATOM 975 C CA . ASN A 1 129 ? 18.522 7.044 -6.725 1.00 94.44 129 ASN A CA 1
ATOM 976 C C . ASN A 1 129 ? 17.040 6.729 -6.980 1.00 94.44 129 ASN A C 1
ATOM 978 O O . ASN A 1 129 ? 16.313 6.437 -6.029 1.00 94.44 129 ASN A O 1
ATOM 982 N N . GLY A 1 130 ? 16.614 6.675 -8.248 1.00 94.06 130 GLY A N 1
ATOM 983 C CA . GLY A 1 130 ? 15.279 6.215 -8.636 1.00 94.06 130 GLY A CA 1
ATOM 984 C C . GLY A 1 130 ? 14.957 4.828 -8.072 1.00 94.06 130 GLY A C 1
ATOM 985 O O . GLY A 1 130 ? 13.928 4.658 -7.419 1.00 94.06 130 GLY A O 1
ATOM 986 N N . LEU A 1 131 ? 15.873 3.861 -8.205 1.00 94.56 131 LEU A N 1
ATOM 987 C CA . LEU A 1 131 ? 15.721 2.531 -7.601 1.00 94.56 131 LEU A CA 1
ATOM 988 C C . LEU A 1 131 ? 15.686 2.558 -6.066 1.00 94.56 131 LEU A C 1
ATOM 990 O O . LEU A 1 131 ? 14.890 1.834 -5.474 1.00 94.56 131 LEU A O 1
ATOM 994 N N . GLN A 1 132 ? 16.474 3.406 -5.397 1.00 92.00 132 GLN A N 1
ATOM 995 C CA . GLN A 1 132 ? 16.409 3.554 -3.933 1.00 92.00 132 GLN A CA 1
ATOM 996 C C . GLN A 1 132 ? 15.035 4.057 -3.459 1.00 92.00 132 GLN A C 1
ATOM 998 O O . GLN A 1 132 ? 14.551 3.621 -2.415 1.00 92.00 132 GLN A O 1
ATOM 1003 N N . ARG A 1 133 ? 14.358 4.920 -4.234 1.00 89.62 133 ARG A N 1
ATOM 1004 C CA . ARG A 1 133 ? 12.969 5.343 -3.954 1.00 89.62 133 ARG A CA 1
ATOM 1005 C C . ARG A 1 133 ? 11.933 4.235 -4.173 1.00 89.62 133 ARG A C 1
ATOM 1007 O O . ARG A 1 133 ? 10.806 4.380 -3.699 1.00 89.62 133 ARG A O 1
ATOM 1014 N N . LEU A 1 134 ? 12.302 3.155 -4.864 1.00 89.88 134 LEU A N 1
ATOM 1015 C CA . LEU A 1 134 ? 11.454 2.000 -5.183 1.00 89.88 134 LEU A CA 1
ATOM 1016 C C . LEU A 1 134 ? 11.848 0.722 -4.420 1.00 89.88 134 LEU A C 1
ATOM 1018 O O . LEU A 1 134 ? 11.130 -0.269 -4.504 1.00 89.88 134 LEU A O 1
ATOM 1022 N N . GLU A 1 135 ? 12.939 0.723 -3.647 1.00 86.94 135 GLU A N 1
ATOM 1023 C CA . GLU A 1 135 ? 13.456 -0.468 -2.945 1.00 86.94 135 GLU A CA 1
ATOM 1024 C C . GLU A 1 135 ? 12.428 -1.071 -1.964 1.00 86.94 135 GLU A C 1
ATOM 1026 O O . GLU A 1 135 ? 12.374 -2.283 -1.773 1.00 86.94 135 GLU A O 1
ATOM 1031 N N . TYR A 1 136 ? 11.530 -0.253 -1.407 1.00 76.44 136 TYR A N 1
ATOM 1032 C CA . TYR A 1 136 ? 10.426 -0.714 -0.553 1.00 76.44 136 TYR A CA 1
ATOM 1033 C C . TYR A 1 136 ? 9.368 -1.566 -1.298 1.00 76.44 136 TYR A C 1
ATOM 1035 O O . TYR A 1 136 ? 8.586 -2.279 -0.665 1.00 76.44 136 TYR A O 1
ATOM 1043 N N . ARG A 1 137 ? 9.336 -1.500 -2.640 1.00 77.38 137 ARG A N 1
ATOM 1044 C CA . ARG A 1 137 ? 8.491 -2.335 -3.510 1.00 77.38 137 ARG A CA 1
ATOM 1045 C C . ARG A 1 137 ? 9.161 -3.642 -3.927 1.00 77.38 137 ARG A C 1
ATOM 1047 O O . ARG A 1 137 ? 8.464 -4.491 -4.455 1.00 77.38 137 ARG A O 1
ATOM 1054 N N . GLY A 1 138 ? 10.466 -3.815 -3.727 1.00 78.62 138 GLY A N 1
ATOM 1055 C CA . GLY A 1 138 ? 11.189 -5.028 -4.116 1.00 78.62 138 GLY A CA 1
ATOM 1056 C C . GLY A 1 138 ? 12.693 -4.864 -3.924 1.00 78.62 138 GLY A C 1
ATOM 1057 O O . GLY A 1 138 ? 13.252 -3.831 -4.294 1.00 78.62 138 GLY A O 1
ATOM 1058 N N . TYR A 1 139 ? 13.338 -5.864 -3.320 1.00 81.19 139 TYR A N 1
ATOM 1059 C CA . TYR A 1 139 ? 14.732 -5.777 -2.866 1.00 81.19 139 TYR A CA 1
ATOM 1060 C C . TYR A 1 139 ? 15.500 -7.116 -2.927 1.00 81.19 139 TYR A C 1
ATOM 1062 O O . TYR A 1 139 ? 16.592 -7.220 -2.361 1.00 81.19 139 TYR A O 1
ATOM 1070 N N . ASP A 1 140 ? 14.969 -8.133 -3.623 1.00 85.50 140 ASP A N 1
ATOM 1071 C CA . ASP A 1 140 ? 15.659 -9.422 -3.818 1.00 85.50 140 ASP A CA 1
ATOM 1072 C C . ASP A 1 140 ? 16.837 -9.298 -4.788 1.00 85.50 140 ASP A C 1
ATOM 1074 O O . ASP A 1 140 ? 17.792 -10.073 -4.738 1.00 85.50 140 ASP A O 1
ATOM 1078 N N . SER A 1 141 ? 16.741 -8.360 -5.730 1.00 91.19 141 SER A N 1
ATOM 1079 C CA . SER A 1 141 ? 17.770 -8.054 -6.724 1.00 91.19 141 SER A CA 1
ATOM 1080 C C . SER A 1 141 ? 17.496 -6.718 -7.414 1.00 91.19 141 SER A C 1
ATOM 1082 O O . SER A 1 141 ? 16.368 -6.221 -7.400 1.00 91.19 141 SER A O 1
ATOM 1084 N N . ALA A 1 142 ? 18.518 -6.148 -8.051 1.00 96.19 142 ALA A N 1
ATOM 1085 C CA . ALA A 1 142 ? 18.402 -4.912 -8.817 1.00 96.19 142 ALA A CA 1
ATOM 1086 C C . ALA A 1 142 ? 19.342 -4.901 -10.033 1.00 96.19 142 ALA A C 1
ATOM 1088 O O . ALA A 1 142 ? 20.361 -5.598 -10.063 1.00 96.19 142 ALA A O 1
ATOM 1089 N N . GLY A 1 143 ? 19.034 -4.074 -11.030 1.00 96.81 143 GLY A N 1
ATOM 1090 C CA . GLY A 1 143 ? 19.917 -3.861 -12.174 1.00 96.81 143 GLY A CA 1
ATOM 1091 C C . GLY A 1 143 ? 19.549 -2.656 -13.031 1.00 96.81 143 GLY A C 1
ATOM 1092 O O . GLY A 1 143 ? 18.488 -2.057 -12.875 1.00 96.81 143 GLY A O 1
ATOM 1093 N N . LEU A 1 144 ? 20.446 -2.294 -13.946 1.00 97.25 144 LEU A N 1
ATOM 1094 C CA . LEU A 1 144 ? 20.272 -1.198 -14.901 1.00 97.25 144 LEU A CA 1
ATOM 1095 C C . LEU A 1 144 ? 20.940 -1.499 -16.246 1.00 97.25 144 LEU A C 1
ATOM 1097 O O . LEU A 1 144 ? 21.831 -2.346 -16.319 1.00 97.25 144 LEU A O 1
ATOM 1101 N N . ALA A 1 145 ? 20.508 -0.801 -17.297 1.00 96.94 145 ALA A N 1
ATOM 1102 C CA . ALA A 1 145 ? 21.122 -0.794 -18.622 1.00 96.94 145 ALA A CA 1
ATOM 1103 C C . ALA A 1 145 ? 21.165 0.632 -19.199 1.00 96.94 145 ALA A C 1
ATOM 1105 O O . ALA A 1 145 ? 20.163 1.353 -19.188 1.00 96.94 145 ALA A O 1
ATOM 1106 N N . ILE A 1 146 ? 22.332 1.016 -19.717 1.00 95.75 146 ILE A N 1
ATOM 1107 C CA . ILE A 1 146 ? 22.652 2.338 -20.272 1.00 95.75 146 ILE A CA 1
ATOM 1108 C C . ILE A 1 146 ? 23.500 2.206 -21.548 1.00 95.75 146 ILE A C 1
ATOM 1110 O O . ILE A 1 146 ? 24.062 1.146 -21.819 1.00 95.75 146 ILE A O 1
ATOM 1114 N N . ASP A 1 147 ? 23.633 3.283 -22.323 1.00 93.81 147 ASP A N 1
ATOM 1115 C CA . ASP A 1 147 ? 24.541 3.318 -23.478 1.00 93.81 147 ASP A CA 1
ATOM 1116 C C . ASP A 1 147 ? 26.038 3.250 -23.092 1.00 93.81 147 ASP A C 1
ATOM 1118 O O . ASP A 1 147 ? 26.516 3.905 -22.154 1.00 93.81 147 ASP A O 1
ATOM 1122 N N . GLY A 1 148 ? 26.781 2.438 -23.847 1.00 91.19 148 GLY A N 1
ATOM 1123 C CA . GLY A 1 148 ? 28.213 2.187 -23.689 1.00 91.19 148 GLY A CA 1
ATOM 1124 C C . GLY A 1 148 ? 29.111 3.286 -24.264 1.00 91.19 148 GLY A C 1
ATOM 1125 O O . GLY A 1 148 ? 28.694 4.429 -24.490 1.00 91.19 148 GLY A O 1
ATOM 1126 N N . ASP A 1 149 ? 30.387 2.969 -24.471 1.00 88.44 149 ASP A N 1
ATOM 1127 C CA . ASP A 1 149 ? 31.374 3.915 -24.996 1.00 88.44 149 ASP A CA 1
ATOM 1128 C C . ASP A 1 149 ? 31.318 4.005 -26.519 1.00 88.44 149 ASP A C 1
ATOM 1130 O O . ASP A 1 149 ? 31.407 5.106 -27.071 1.00 88.44 149 ASP A O 1
ATOM 1134 N N . LYS A 1 150 ? 31.064 2.882 -27.190 1.00 88.00 150 LYS A N 1
ATOM 1135 C CA . LYS A 1 150 ? 30.899 2.799 -28.644 1.00 88.00 150 LYS A CA 1
ATOM 1136 C C . LYS A 1 150 ? 29.433 2.928 -29.060 1.00 88.00 150 LYS A C 1
ATOM 1138 O O . LYS A 1 150 ? 28.508 2.696 -28.285 1.00 88.00 150 LYS A O 1
ATOM 1143 N N . LYS A 1 151 ? 29.217 3.258 -30.335 1.00 84.69 151 LYS A N 1
ATOM 1144 C CA . LYS A 1 151 ? 27.889 3.184 -30.957 1.00 84.69 151 LYS A CA 1
ATOM 1145 C C . LYS A 1 151 ? 27.376 1.735 -30.914 1.00 84.69 151 LYS A C 1
ATOM 1147 O O . LYS A 1 151 ? 28.135 0.815 -31.203 1.00 84.69 151 LYS A O 1
ATOM 1152 N N . ASN A 1 152 ? 26.095 1.566 -30.584 1.00 87.44 152 ASN A N 1
ATOM 1153 C CA . ASN A 1 152 ? 25.400 0.282 -30.416 1.00 87.44 152 ASN A CA 1
ATOM 1154 C C . ASN A 1 152 ? 25.959 -0.619 -29.289 1.00 87.44 152 ASN A C 1
ATOM 1156 O O . ASN A 1 152 ? 25.694 -1.817 -29.273 1.00 87.44 152 ASN A O 1
ATOM 1160 N N . GLU A 1 153 ? 26.717 -0.064 -28.339 1.00 91.94 153 GLU A N 1
ATOM 1161 C CA . GLU A 1 153 ? 27.174 -0.771 -27.138 1.00 91.94 153 GLU A CA 1
ATOM 1162 C C . GLU A 1 153 ? 26.220 -0.484 -25.966 1.00 91.94 153 GLU A C 1
ATOM 1164 O O . GLU A 1 153 ? 25.770 0.649 -25.792 1.00 91.94 153 GLU A O 1
ATOM 1169 N N . VAL A 1 154 ? 25.919 -1.495 -25.147 1.00 93.81 154 VAL A N 1
ATOM 1170 C CA . VAL A 1 154 ? 25.076 -1.367 -23.947 1.00 93.81 154 VAL A CA 1
ATOM 1171 C C . VAL A 1 154 ? 25.868 -1.841 -22.736 1.00 93.81 154 VAL A C 1
ATOM 1173 O O . VAL A 1 154 ? 26.379 -2.960 -22.723 1.00 93.81 154 VAL A O 1
ATOM 1176 N N . TYR A 1 155 ? 25.943 -1.007 -21.701 1.00 94.94 155 TYR A N 1
ATOM 1177 C CA . TYR A 1 155 ? 26.458 -1.402 -20.394 1.00 94.94 155 TYR A CA 1
ATOM 1178 C C . TYR A 1 155 ? 25.288 -1.740 -19.484 1.00 94.94 155 TYR A C 1
ATOM 1180 O O . TYR A 1 155 ? 24.426 -0.901 -19.225 1.00 94.94 155 TYR A O 1
ATOM 1188 N N . ALA A 1 156 ? 25.268 -2.979 -19.001 1.00 94.75 156 ALA A N 1
ATOM 1189 C CA . ALA A 1 156 ? 24.261 -3.471 -18.080 1.00 94.75 156 ALA A CA 1
ATOM 1190 C C . ALA A 1 156 ? 24.927 -4.049 -16.832 1.00 94.75 156 ALA A C 1
ATOM 1192 O O . ALA A 1 156 ? 25.850 -4.859 -16.927 1.00 94.75 156 ALA A O 1
ATOM 1193 N N . VAL A 1 157 ? 24.442 -3.639 -15.662 1.00 95.69 157 VAL A N 1
ATOM 1194 C CA . VAL A 1 157 ? 24.950 -4.077 -14.357 1.00 95.69 157 VAL A CA 1
ATOM 1195 C C . VAL A 1 157 ? 23.781 -4.641 -13.569 1.00 95.69 157 VAL A C 1
ATOM 1197 O O . VAL A 1 157 ? 22.731 -4.006 -13.486 1.00 95.69 157 VAL A O 1
ATOM 1200 N N . LYS A 1 158 ? 23.943 -5.853 -13.032 1.00 95.56 158 LYS A N 1
ATOM 1201 C CA . LYS A 1 158 ? 22.878 -6.611 -12.368 1.00 95.56 158 LYS A CA 1
ATOM 1202 C C . LYS A 1 158 ? 23.431 -7.329 -11.145 1.00 95.56 158 LYS A C 1
ATOM 1204 O O . LYS A 1 158 ? 24.436 -8.030 -11.258 1.00 95.56 158 LYS A O 1
ATOM 1209 N N . GLU A 1 159 ? 22.771 -7.176 -10.003 1.00 95.44 159 GLU A N 1
ATOM 1210 C CA . GLU A 1 159 ? 23.227 -7.723 -8.726 1.00 95.44 159 GLU A CA 1
ATOM 1211 C C . GLU A 1 159 ? 22.073 -8.304 -7.893 1.00 95.44 159 GLU A C 1
ATOM 1213 O O . GLU A 1 159 ? 20.917 -7.896 -8.029 1.00 95.44 159 GLU A O 1
ATOM 1218 N N . VAL A 1 160 ? 22.390 -9.280 -7.041 1.00 93.75 160 VAL A N 1
ATOM 1219 C CA . VAL A 1 160 ? 21.451 -9.886 -6.086 1.00 93.75 160 VAL A CA 1
ATOM 1220 C C . VAL A 1 160 ? 21.460 -9.113 -4.764 1.00 93.75 160 VAL A C 1
ATOM 1222 O O . VAL A 1 160 ? 22.499 -8.670 -4.272 1.00 93.75 160 VAL A O 1
ATOM 1225 N N . GLY A 1 161 ? 20.281 -8.973 -4.165 1.00 89.44 161 GLY A N 1
ATOM 1226 C CA . GLY A 1 161 ? 20.029 -8.184 -2.969 1.00 89.44 161 GLY A CA 1
ATOM 1227 C C . GLY A 1 161 ? 19.733 -6.711 -3.261 1.00 89.44 161 GLY A C 1
ATOM 1228 O O . GLY A 1 161 ? 19.249 -6.336 -4.328 1.00 89.44 161 GLY A O 1
ATOM 1229 N N . LYS A 1 162 ? 20.016 -5.878 -2.258 1.00 88.69 162 LYS A N 1
ATOM 1230 C CA . LYS A 1 162 ? 19.614 -4.467 -2.186 1.00 88.69 162 LYS A CA 1
ATOM 1231 C C . LYS A 1 162 ? 20.293 -3.581 -3.236 1.00 88.69 162 LYS A C 1
ATOM 1233 O O . LYS A 1 162 ? 21.404 -3.861 -3.686 1.00 88.69 162 LYS A O 1
ATOM 1238 N N . VAL A 1 163 ? 19.686 -2.433 -3.532 1.00 92.50 163 VAL A N 1
ATOM 1239 C CA . VAL A 1 163 ? 20.208 -1.403 -4.451 1.00 92.50 163 VAL A CA 1
ATOM 1240 C C . VAL A 1 163 ? 21.581 -0.890 -3.997 1.00 92.50 163 VAL A C 1
ATOM 1242 O O . VAL A 1 163 ? 22.419 -0.534 -4.822 1.00 92.50 163 VAL A O 1
ATOM 1245 N N . ALA A 1 164 ? 21.871 -0.929 -2.693 1.00 91.06 164 ALA A N 1
ATOM 1246 C CA . ALA A 1 164 ? 23.204 -0.647 -2.157 1.00 91.06 164 ALA A CA 1
ATOM 1247 C C . ALA A 1 164 ? 24.301 -1.607 -2.673 1.00 91.06 164 ALA A C 1
ATOM 1249 O O . ALA A 1 164 ? 25.444 -1.181 -2.833 1.00 91.06 164 ALA A O 1
ATOM 1250 N N . SER A 1 165 ? 23.977 -2.875 -2.957 1.00 91.75 165 SER A N 1
ATOM 1251 C CA . SER A 1 165 ? 24.905 -3.832 -3.582 1.00 91.75 165 SER A CA 1
ATOM 1252 C C . SER A 1 165 ? 25.128 -3.497 -5.056 1.00 91.75 165 SER A C 1
ATOM 1254 O O . SER A 1 165 ? 26.271 -3.451 -5.503 1.00 91.75 165 SER A O 1
ATOM 1256 N N . LEU A 1 166 ? 24.054 -3.171 -5.790 1.00 94.44 166 LEU A N 1
ATOM 1257 C CA . LEU A 1 166 ? 24.148 -2.704 -7.177 1.00 94.44 166 LEU A CA 1
ATOM 1258 C C . LEU A 1 166 ? 25.016 -1.441 -7.284 1.00 94.44 166 LEU A C 1
ATOM 1260 O O . LEU A 1 166 ? 25.871 -1.368 -8.161 1.00 94.44 166 LEU A O 1
ATOM 1264 N N . LYS A 1 167 ? 24.836 -0.471 -6.376 1.00 93.81 167 LYS A N 1
ATOM 1265 C CA . LYS A 1 167 ? 25.633 0.762 -6.347 1.00 93.81 167 LYS A CA 1
ATOM 1266 C C . LYS A 1 167 ? 27.129 0.473 -6.198 1.00 93.81 167 LYS A C 1
ATOM 1268 O O . LYS A 1 167 ? 27.909 0.986 -6.992 1.00 93.81 167 LYS A O 1
ATOM 1273 N N . LYS A 1 168 ? 27.516 -0.389 -5.250 1.00 92.88 168 LYS A N 1
ATOM 1274 C CA . LYS A 1 168 ? 28.918 -0.815 -5.090 1.00 92.88 168 LYS A CA 1
ATOM 1275 C C . LYS A 1 168 ? 29.456 -1.482 -6.352 1.00 92.88 168 LYS A C 1
ATOM 1277 O O . LYS A 1 168 ? 30.527 -1.118 -6.811 1.00 92.88 168 LYS A O 1
ATOM 1282 N N . LEU A 1 169 ? 28.689 -2.393 -6.957 1.00 92.81 169 LEU A N 1
ATOM 1283 C CA . LEU A 1 169 ? 29.113 -3.066 -8.185 1.00 92.81 169 LEU A CA 1
ATOM 1284 C C . LEU A 1 169 ? 29.321 -2.076 -9.346 1.00 92.81 169 LEU A C 1
ATOM 1286 O O . LEU A 1 169 ? 30.238 -2.273 -10.137 1.00 92.81 169 LEU A O 1
ATOM 1290 N N . VAL A 1 170 ? 28.501 -1.021 -9.443 1.00 91.81 170 VAL A N 1
ATOM 1291 C CA . VAL A 1 170 ? 28.666 0.075 -10.418 1.00 91.81 170 VAL A CA 1
ATOM 1292 C C . VAL A 1 170 ? 29.908 0.924 -10.117 1.00 91.81 170 VAL A C 1
ATOM 1294 O O . VAL A 1 170 ? 30.617 1.282 -11.050 1.00 91.81 170 VAL A O 1
ATOM 1297 N N . GLU A 1 171 ? 30.199 1.212 -8.845 1.00 89.81 171 GLU A N 1
ATOM 1298 C CA . GLU A 1 171 ? 31.422 1.913 -8.408 1.00 89.81 171 GLU A CA 1
ATOM 1299 C C . GLU A 1 171 ? 32.699 1.074 -8.634 1.00 89.81 171 GLU A C 1
ATOM 1301 O O . GLU A 1 171 ? 33.769 1.631 -8.865 1.00 89.81 171 GLU A O 1
ATOM 1306 N N . GLU A 1 172 ? 32.585 -0.258 -8.610 1.00 90.44 172 GLU A N 1
ATOM 1307 C CA . GLU A 1 172 ? 33.656 -1.218 -8.921 1.00 90.44 172 GLU A CA 1
ATOM 1308 C C . GLU A 1 172 ? 33.866 -1.441 -10.436 1.00 90.44 172 GLU A C 1
ATOM 1310 O O . GLU A 1 172 ? 34.887 -2.008 -10.833 1.00 90.44 172 GLU A O 1
ATOM 1315 N N . GLN A 1 173 ? 32.936 -1.013 -11.304 1.00 85.75 173 GLN A N 1
ATOM 1316 C CA . GLN A 1 173 ? 33.136 -1.074 -12.757 1.00 85.75 173 GLN A CA 1
ATOM 1317 C C . GLN A 1 173 ? 34.036 0.068 -13.247 1.00 85.75 173 GLN A C 1
ATOM 1319 O O . GLN A 1 173 ? 33.806 1.240 -12.957 1.00 85.75 173 GLN A O 1
ATOM 1324 N N . ASN A 1 174 ? 34.994 -0.262 -14.117 1.00 80.81 174 ASN A N 1
ATOM 1325 C CA . ASN A 1 174 ? 35.861 0.708 -14.800 1.00 80.81 174 ASN A CA 1
ATOM 1326 C C . ASN A 1 174 ? 35.136 1.432 -15.958 1.00 80.81 174 ASN A C 1
ATOM 1328 O O . ASN A 1 174 ? 35.591 1.395 -17.101 1.00 80.81 174 ASN A O 1
ATOM 1332 N N . PHE A 1 175 ? 33.991 2.063 -15.688 1.00 86.62 175 PHE A N 1
ATOM 1333 C CA . PHE A 1 175 ? 33.294 2.900 -16.667 1.00 86.62 175 PHE A CA 1
ATOM 1334 C C . PHE A 1 175 ? 33.968 4.270 -16.813 1.00 86.62 175 PHE A C 1
ATOM 1336 O O . PHE A 1 175 ? 34.366 4.876 -15.818 1.00 86.62 175 PHE A O 1
ATOM 1343 N N . ASP A 1 176 ? 33.996 4.828 -18.029 1.00 88.69 176 ASP A N 1
ATOM 1344 C CA . ASP A 1 176 ? 34.255 6.262 -18.190 1.00 88.69 176 ASP A CA 1
ATOM 1345 C C . ASP A 1 176 ? 33.050 7.058 -17.664 1.00 88.69 176 ASP A C 1
ATOM 1347 O O . ASP A 1 176 ? 32.008 7.169 -18.317 1.00 88.69 176 ASP A O 1
ATOM 1351 N N . LEU A 1 177 ? 33.178 7.579 -16.447 1.00 89.75 177 LEU A N 1
ATOM 1352 C CA . LEU A 1 177 ? 32.140 8.365 -15.783 1.00 89.75 177 LEU A CA 1
ATOM 1353 C C . LEU A 1 177 ? 31.990 9.781 -16.360 1.00 89.75 177 LEU A C 1
ATOM 1355 O O . LEU A 1 177 ? 30.936 10.387 -16.168 1.00 89.75 177 LEU A O 1
ATOM 1359 N N . ASN A 1 178 ? 33.007 10.286 -17.069 1.00 91.62 178 ASN A N 1
ATOM 1360 C CA . ASN A 1 178 ? 33.058 11.655 -17.589 1.00 91.62 178 ASN A CA 1
ATOM 1361 C C . ASN A 1 178 ? 32.499 11.774 -19.015 1.00 91.62 178 ASN A C 1
ATOM 1363 O O . ASN A 1 178 ? 32.342 12.888 -19.514 1.00 91.62 178 ASN A O 1
ATOM 1367 N N . LYS A 1 179 ? 32.199 10.652 -19.684 1.00 91.19 179 LYS A N 1
ATOM 1368 C CA . LYS A 1 179 ? 31.570 10.660 -21.008 1.00 91.19 179 LYS A CA 1
ATOM 1369 C C . LYS A 1 179 ? 30.225 11.396 -20.952 1.00 91.19 179 LYS A C 1
ATOM 1371 O O . LYS A 1 179 ? 29.324 10.986 -20.219 1.00 91.19 179 LYS A O 1
ATOM 1376 N N . VAL A 1 180 ? 30.102 12.456 -21.750 1.00 93.38 180 VAL A N 1
ATOM 1377 C CA . VAL A 1 180 ? 28.895 13.288 -21.875 1.00 93.38 180 VAL A CA 1
ATOM 1378 C C . VAL A 1 180 ? 27.975 12.746 -22.970 1.00 93.38 180 VAL A C 1
ATOM 1380 O O . VAL A 1 180 ? 28.438 12.251 -24.000 1.00 93.38 180 VAL A O 1
ATOM 1383 N N . PHE A 1 181 ? 26.669 12.849 -22.735 1.00 92.44 181 PHE A N 1
ATOM 1384 C CA . PHE A 1 181 ? 25.603 12.502 -23.664 1.00 92.44 181 PHE A CA 1
ATOM 1385 C C . PHE A 1 181 ? 24.606 13.664 -23.775 1.00 92.44 181 PHE A C 1
ATOM 1387 O O . PHE A 1 181 ? 23.938 14.005 -22.797 1.00 92.44 181 PHE A O 1
ATOM 1394 N N . ASP A 1 182 ? 24.456 14.226 -24.976 1.00 91.06 182 ASP A N 1
ATOM 1395 C CA . ASP A 1 182 ? 23.433 15.239 -25.292 1.00 91.06 182 ASP A CA 1
ATOM 1396 C C . ASP A 1 182 ? 22.023 14.637 -25.233 1.00 91.06 182 ASP A C 1
ATOM 1398 O O . ASP A 1 182 ? 21.050 15.300 -24.867 1.00 91.06 182 ASP A O 1
ATOM 1402 N N . SER A 1 183 ? 21.920 13.366 -25.635 1.00 92.19 183 SER A N 1
ATOM 1403 C CA . SER A 1 183 ? 20.720 12.539 -25.537 1.00 92.19 183 SER A CA 1
ATOM 1404 C C . SER A 1 183 ? 21.088 11.113 -25.129 1.00 92.19 183 SER A C 1
ATOM 1406 O O . SER A 1 183 ? 22.046 10.537 -25.647 1.00 92.19 183 SER A O 1
ATOM 1408 N N . HIS A 1 184 ? 20.330 10.528 -24.207 1.00 95.12 184 HIS A N 1
ATOM 1409 C CA . HIS A 1 184 ? 20.567 9.188 -23.655 1.00 95.12 184 HIS A CA 1
ATOM 1410 C C . HIS A 1 184 ? 19.254 8.581 -23.164 1.00 95.12 184 HIS A C 1
ATOM 1412 O O . HIS A 1 184 ? 18.355 9.310 -22.749 1.00 95.12 184 HIS A O 1
ATOM 1418 N N . ALA A 1 185 ? 19.158 7.252 -23.209 1.00 94.38 185 ALA A N 1
ATOM 1419 C CA . ALA A 1 185 ? 18.074 6.501 -22.589 1.00 94.38 185 ALA A CA 1
ATOM 1420 C C . ALA A 1 185 ? 18.631 5.433 -21.635 1.00 94.38 185 ALA A C 1
ATOM 1422 O O . ALA A 1 185 ? 19.397 4.555 -22.036 1.00 94.38 185 ALA A O 1
ATOM 1423 N N . GLY A 1 186 ? 18.216 5.471 -20.371 1.00 96.62 186 GLY A N 1
ATOM 1424 C CA . GLY A 1 186 ? 18.564 4.490 -19.347 1.00 96.62 186 GLY A CA 1
ATOM 1425 C C . GLY A 1 186 ? 17.326 3.820 -18.761 1.00 96.62 186 GLY A C 1
ATOM 1426 O O . GLY A 1 186 ? 16.327 4.487 -18.493 1.00 96.62 186 GLY A O 1
ATOM 1427 N N . ILE A 1 187 ? 17.398 2.508 -18.527 1.00 97.88 187 ILE A N 1
ATOM 1428 C CA . ILE A 1 187 ? 16.349 1.741 -17.836 1.00 97.88 187 ILE A CA 1
ATOM 1429 C C . ILE A 1 187 ? 16.939 0.975 -16.654 1.00 97.88 187 ILE A C 1
ATOM 1431 O O . ILE A 1 187 ? 18.066 0.484 -16.715 1.00 97.88 187 ILE A O 1
ATOM 1435 N N . ALA A 1 188 ? 16.177 0.874 -15.573 1.00 97.69 188 ALA A N 1
ATOM 1436 C CA . ALA A 1 188 ? 16.589 0.285 -14.311 1.00 97.69 188 ALA A CA 1
ATOM 1437 C C . ALA A 1 188 ? 15.418 -0.443 -13.636 1.00 97.69 188 ALA A C 1
ATOM 1439 O O . ALA A 1 188 ? 14.246 -0.149 -13.891 1.00 97.69 188 ALA A O 1
ATOM 1440 N N . HIS A 1 189 ? 15.741 -1.419 -12.787 1.00 97.31 189 HIS A N 1
ATOM 1441 C CA . HIS A 1 189 ? 14.757 -2.273 -12.130 1.00 97.31 189 HIS A CA 1
ATOM 1442 C C . HIS A 1 189 ? 15.170 -2.705 -10.718 1.00 97.31 189 HIS A C 1
ATOM 1444 O O . HIS A 1 189 ? 16.331 -3.059 -10.502 1.00 97.31 189 HIS A O 1
ATOM 1450 N N . THR A 1 190 ? 14.217 -2.745 -9.784 1.00 93.75 190 THR A N 1
ATOM 1451 C CA . THR A 1 190 ? 14.297 -3.565 -8.562 1.00 93.75 190 THR A CA 1
ATOM 1452 C C . THR A 1 190 ? 13.273 -4.688 -8.627 1.00 93.75 190 THR A C 1
ATOM 1454 O O . THR A 1 190 ? 12.117 -4.452 -8.972 1.00 93.75 190 THR A O 1
ATOM 1457 N N . ARG A 1 191 ? 13.681 -5.909 -8.275 1.00 88.56 191 ARG A N 1
ATOM 1458 C CA . ARG A 1 191 ? 12.901 -7.131 -8.490 1.00 88.56 191 ARG A CA 1
ATOM 1459 C C . ARG A 1 191 ? 12.467 -7.788 -7.179 1.00 88.56 191 ARG A C 1
ATOM 1461 O O . ARG A 1 191 ? 13.273 -7.933 -6.258 1.00 88.56 191 ARG A O 1
ATOM 1468 N N . TRP A 1 192 ? 11.219 -8.251 -7.160 1.00 82.88 192 TRP A N 1
ATOM 1469 C CA . TRP A 1 192 ? 10.715 -9.328 -6.300 1.00 82.88 192 TRP A CA 1
ATOM 1470 C C . TRP A 1 192 ? 10.635 -10.611 -7.128 1.00 82.88 192 TRP A C 1
ATOM 1472 O O . TRP A 1 192 ? 10.147 -10.583 -8.262 1.00 82.88 192 TRP A O 1
ATOM 1482 N N . ALA A 1 193 ? 11.146 -11.729 -6.623 1.00 76.69 193 ALA A N 1
ATOM 1483 C CA . ALA A 1 193 ? 11.210 -12.961 -7.404 1.00 76.69 193 ALA A CA 1
ATOM 1484 C C . ALA A 1 193 ? 9.891 -13.756 -7.360 1.00 76.69 193 ALA A C 1
ATOM 1486 O O . ALA A 1 193 ? 9.597 -14.412 -6.367 1.00 76.69 193 ALA A O 1
ATOM 1487 N N . THR A 1 194 ? 9.135 -13.758 -8.465 1.00 67.94 194 THR A N 1
ATOM 1488 C CA . THR A 1 194 ? 7.991 -14.673 -8.676 1.00 67.94 194 THR A CA 1
ATOM 1489 C C . THR A 1 194 ? 8.394 -15.931 -9.448 1.00 67.94 194 THR A C 1
ATOM 1491 O O . THR A 1 194 ? 8.219 -17.044 -8.963 1.00 67.94 194 THR A O 1
ATOM 1494 N N . HIS A 1 195 ? 9.008 -15.767 -10.624 1.00 73.88 195 HIS A N 1
ATOM 1495 C CA . HIS A 1 195 ? 9.515 -16.866 -11.454 1.00 73.88 195 HIS A CA 1
ATOM 1496 C C . HIS A 1 195 ? 11.046 -16.959 -11.395 1.00 73.88 195 HIS A C 1
ATOM 1498 O O . HIS A 1 195 ? 11.741 -15.994 -11.720 1.00 73.88 195 HIS A O 1
ATOM 1504 N N . GLY A 1 196 ? 11.577 -18.120 -11.010 1.00 78.31 196 GLY A N 1
ATOM 1505 C CA . GLY A 1 196 ? 13.019 -18.368 -10.890 1.00 78.31 196 GLY A CA 1
ATOM 1506 C C . GLY A 1 196 ? 13.672 -17.676 -9.676 1.00 78.31 196 GLY A C 1
ATOM 1507 O O . GLY A 1 196 ? 13.297 -16.556 -9.307 1.00 78.31 196 GLY A O 1
ATOM 1508 N N . PRO A 1 197 ? 14.678 -18.306 -9.039 1.00 85.81 197 PRO A N 1
ATOM 1509 C CA . PRO A 1 197 ? 15.275 -17.802 -7.805 1.00 85.81 197 PRO A CA 1
ATOM 1510 C C . PRO A 1 197 ? 16.014 -16.467 -8.023 1.00 85.81 197 PRO A C 1
ATOM 1512 O O . PRO A 1 197 ? 16.488 -16.207 -9.139 1.00 85.81 197 PRO A O 1
ATOM 1515 N N . PRO A 1 198 ? 16.181 -15.634 -6.974 1.00 86.88 198 PRO A N 1
ATOM 1516 C CA . PRO A 1 198 ? 17.043 -14.454 -7.017 1.00 86.88 198 PRO A CA 1
ATOM 1517 C C . PRO A 1 198 ? 18.469 -14.822 -7.455 1.00 86.88 198 PRO A C 1
ATOM 1519 O O . PRO A 1 198 ? 19.214 -15.490 -6.740 1.00 86.88 198 PRO A O 1
ATOM 1522 N N . SER A 1 199 ? 18.850 -14.410 -8.663 1.00 91.81 199 SER A N 1
ATOM 1523 C CA . SER A 1 199 ? 20.156 -14.691 -9.263 1.00 91.81 199 SER A CA 1
ATOM 1524 C C . SER A 1 199 ? 20.531 -13.570 -10.229 1.00 91.81 199 SER A C 1
ATOM 1526 O O . SER A 1 199 ? 19.647 -13.001 -10.869 1.00 91.81 199 SER A O 1
ATOM 1528 N N . ARG A 1 200 ? 21.833 -13.283 -10.404 1.00 91.44 200 ARG A N 1
ATOM 1529 C CA . ARG A 1 200 ? 22.314 -12.238 -11.340 1.00 91.44 200 ARG A CA 1
ATOM 1530 C C . ARG A 1 200 ? 21.781 -12.412 -12.770 1.00 91.44 200 ARG A C 1
ATOM 1532 O O . ARG A 1 200 ? 21.650 -11.438 -13.507 1.00 91.44 200 ARG A O 1
ATOM 1539 N N . VAL A 1 201 ? 21.475 -13.649 -13.160 1.00 93.00 201 VAL A N 1
ATOM 1540 C CA . VAL A 1 201 ? 20.905 -14.006 -14.464 1.00 93.00 201 VAL A CA 1
ATOM 1541 C C . VAL A 1 201 ? 19.430 -13.589 -14.548 1.00 93.00 201 VAL A C 1
ATOM 1543 O O . VAL A 1 201 ? 19.060 -12.891 -15.493 1.00 93.00 201 VAL A O 1
ATOM 1546 N N . ASN A 1 202 ? 18.635 -13.926 -13.524 1.00 93.06 202 ASN A N 1
ATOM 1547 C CA . ASN A 1 202 ? 17.204 -13.604 -13.412 1.00 93.06 202 ASN A CA 1
ATOM 1548 C C . ASN A 1 202 ? 16.917 -12.137 -13.024 1.00 93.06 202 ASN A C 1
ATOM 1550 O O . ASN A 1 202 ? 15.769 -11.705 -13.083 1.00 93.06 202 ASN A O 1
ATOM 1554 N N . CYS A 1 203 ? 17.927 -11.353 -12.627 1.00 93.06 203 CYS A N 1
ATOM 1555 C CA . CYS A 1 203 ? 17.792 -9.904 -12.471 1.00 93.06 203 CYS A CA 1
ATOM 1556 C C . CYS A 1 203 ? 17.362 -9.249 -13.792 1.00 93.06 203 CYS A C 1
ATOM 1558 O O . CYS A 1 203 ? 17.881 -9.594 -14.856 1.00 93.06 203 CYS A O 1
ATOM 1560 N N . HIS A 1 204 ? 16.518 -8.225 -13.727 1.00 94.56 204 HIS A N 1
ATOM 1561 C CA . HIS A 1 204 ? 16.265 -7.333 -14.860 1.00 94.56 204 HIS A CA 1
ATOM 1562 C C . HIS A 1 204 ? 17.391 -6.271 -14.949 1.00 94.56 204 HIS A C 1
ATOM 1564 O O . HIS A 1 204 ? 18.056 -6.018 -13.940 1.00 94.56 204 HIS A O 1
ATOM 1570 N N . PRO A 1 205 ? 17.642 -5.635 -16.111 1.00 97.06 205 PRO A N 1
ATOM 1571 C CA . PRO A 1 205 ? 16.991 -5.856 -17.405 1.00 97.06 205 PRO A CA 1
ATOM 1572 C C . PRO A 1 205 ? 17.321 -7.215 -18.052 1.00 97.06 205 PRO A C 1
ATOM 1574 O O . PRO A 1 205 ? 18.400 -7.785 -17.846 1.00 97.06 205 PRO A O 1
ATOM 1577 N N . HIS A 1 206 ? 16.393 -7.724 -18.863 1.00 96.88 206 HIS A N 1
ATOM 1578 C CA . HIS A 1 206 ? 16.616 -8.881 -19.738 1.00 96.88 206 HIS A CA 1
ATOM 1579 C C . HIS A 1 206 ? 17.017 -8.444 -21.148 1.00 96.88 206 HIS A C 1
ATOM 1581 O O . HIS A 1 206 ? 16.629 -7.371 -21.609 1.00 96.88 206 HIS A O 1
ATOM 1587 N N . ARG A 1 207 ? 17.786 -9.303 -21.829 1.00 96.12 207 ARG A N 1
ATOM 1588 C CA . ARG A 1 207 ? 18.356 -9.061 -23.160 1.00 96.12 207 ARG A CA 1
ATOM 1589 C C . ARG A 1 207 ? 17.805 -10.022 -24.208 1.00 96.12 207 ARG A C 1
ATOM 1591 O O . ARG A 1 207 ? 17.615 -11.213 -23.936 1.00 96.12 207 ARG A O 1
ATOM 1598 N N . SER A 1 208 ? 17.624 -9.532 -25.429 1.00 95.94 208 SER A N 1
ATOM 1599 C CA . SER A 1 208 ? 17.298 -10.373 -26.588 1.00 95.94 208 SER A CA 1
ATOM 1600 C C . SER A 1 208 ? 18.375 -11.420 -26.872 1.00 95.94 208 SER A C 1
ATOM 1602 O O . SER A 1 208 ? 18.078 -12.547 -27.257 1.00 95.94 208 SER A O 1
ATOM 1604 N N . ASP A 1 209 ? 19.638 -11.062 -26.684 1.00 94.25 209 ASP A N 1
ATOM 1605 C CA . ASP A 1 209 ? 20.787 -11.789 -27.215 1.00 94.25 209 ASP A CA 1
ATOM 1606 C C . ASP A 1 209 ? 22.098 -11.299 -26.565 1.00 94.25 209 ASP A C 1
ATOM 1608 O O . ASP A 1 209 ? 22.083 -10.297 -25.843 1.00 94.25 209 ASP A O 1
ATOM 1612 N N . PRO A 1 210 ? 23.249 -11.956 -26.814 1.00 93.50 210 PRO A N 1
ATOM 1613 C CA . PRO A 1 210 ? 24.528 -11.551 -26.229 1.00 93.50 210 PRO A CA 1
ATOM 1614 C C . PRO A 1 210 ? 24.947 -10.103 -26.526 1.00 93.50 210 PRO A C 1
ATOM 1616 O O . PRO A 1 210 ? 25.635 -9.507 -25.698 1.00 93.50 210 PRO A O 1
ATOM 1619 N N . ASN A 1 211 ? 24.499 -9.541 -27.655 1.00 92.38 211 ASN A N 1
ATOM 1620 C CA . ASN A 1 211 ? 24.815 -8.183 -28.107 1.00 92.38 211 ASN A CA 1
ATOM 1621 C C . ASN A 1 211 ? 23.897 -7.093 -27.521 1.00 92.38 211 ASN A C 1
ATOM 1623 O O . ASN A 1 211 ? 24.114 -5.921 -27.814 1.00 92.38 211 ASN A O 1
ATOM 1627 N N . TRP A 1 212 ? 22.897 -7.453 -26.704 1.00 94.88 212 TRP A N 1
ATOM 1628 C CA . TRP A 1 212 ? 21.944 -6.511 -26.096 1.00 94.88 212 TRP A CA 1
ATOM 1629 C C . TRP A 1 212 ? 21.153 -5.659 -27.112 1.00 94.88 212 TRP A C 1
ATOM 1631 O O . TRP A 1 212 ? 20.850 -4.496 -26.843 1.00 94.88 212 TRP A O 1
ATOM 1641 N N . GLU A 1 213 ? 20.771 -6.231 -28.263 1.00 95.88 213 GLU A N 1
ATOM 1642 C CA . GLU A 1 213 ? 20.045 -5.486 -29.307 1.00 95.88 213 GLU A CA 1
ATOM 1643 C C . GLU A 1 213 ? 18.724 -4.881 -28.802 1.00 95.88 213 GLU A C 1
ATOM 1645 O O . GLU A 1 213 ? 18.373 -3.752 -29.157 1.00 95.88 213 GLU A O 1
ATOM 1650 N N . PHE A 1 214 ? 18.023 -5.609 -27.930 1.00 97.00 214 PHE A N 1
ATOM 1651 C CA . PHE A 1 214 ? 16.858 -5.158 -27.179 1.00 97.00 214 PHE A CA 1
ATOM 1652 C C . PHE A 1 214 ? 17.041 -5.454 -25.690 1.00 97.00 214 PHE A C 1
ATOM 1654 O O . PHE A 1 214 ? 17.484 -6.537 -25.298 1.00 97.00 214 PHE A O 1
ATOM 1661 N N . SER A 1 215 ? 16.667 -4.479 -24.863 1.00 97.31 215 SER A N 1
ATOM 1662 C CA . SER A 1 215 ? 16.696 -4.531 -23.401 1.00 97.31 215 SER A CA 1
ATOM 1663 C C . SER A 1 215 ? 15.300 -4.243 -22.852 1.00 97.31 215 SER A C 1
ATOM 1665 O O . SER A 1 215 ? 14.666 -3.281 -23.288 1.00 97.31 215 SER A O 1
ATOM 1667 N N . VAL A 1 216 ? 14.829 -5.041 -21.891 1.00 97.38 216 VAL A N 1
ATOM 1668 C CA . VAL A 1 216 ? 13.500 -4.881 -21.273 1.00 97.38 216 VAL A CA 1
ATOM 1669 C C . VAL A 1 216 ? 13.562 -4.926 -19.747 1.00 97.38 216 VAL A C 1
ATOM 1671 O O . VAL A 1 216 ? 14.284 -5.741 -19.166 1.00 97.38 216 VAL A O 1
ATOM 1674 N N . VAL A 1 217 ? 12.771 -4.069 -19.103 1.00 96.94 217 VAL A N 1
ATOM 1675 C CA . VAL A 1 217 ? 12.379 -4.185 -17.689 1.00 96.94 217 VAL A CA 1
ATOM 1676 C C . VAL A 1 217 ? 10.865 -4.356 -17.609 1.00 96.94 217 VAL A C 1
ATOM 1678 O O . VAL A 1 217 ? 10.145 -3.786 -18.427 1.00 96.94 217 VAL A O 1
ATOM 1681 N N . HIS A 1 218 ? 10.393 -5.158 -16.656 1.00 94.94 218 HIS A N 1
ATOM 1682 C CA . HIS A 1 218 ? 9.006 -5.618 -16.579 1.00 94.94 218 HIS A CA 1
ATOM 1683 C C . HIS A 1 218 ? 8.541 -5.779 -15.123 1.00 94.94 218 HIS A C 1
ATOM 1685 O O . HIS A 1 218 ? 9.288 -6.291 -14.289 1.00 94.94 218 HIS A O 1
ATOM 1691 N N . ASN A 1 219 ? 7.303 -5.368 -14.852 1.00 92.00 219 ASN A N 1
ATOM 1692 C CA . ASN A 1 219 ? 6.530 -5.633 -13.643 1.00 92.00 219 ASN A CA 1
ATOM 1693 C C . ASN A 1 219 ? 5.232 -6.328 -14.056 1.00 92.00 219 ASN A C 1
ATOM 1695 O O . ASN A 1 219 ? 4.451 -5.722 -14.780 1.00 92.00 219 ASN A O 1
ATOM 1699 N N . GLY A 1 220 ? 4.976 -7.548 -13.597 1.00 88.12 220 GLY A N 1
ATOM 1700 C CA . GLY A 1 220 ? 3.823 -8.325 -14.052 1.00 88.12 220 GLY A CA 1
ATOM 1701 C C . GLY A 1 220 ? 4.144 -9.801 -14.213 1.00 88.12 220 GLY A C 1
ATOM 1702 O O . GLY A 1 220 ? 5.271 -10.218 -13.934 1.00 88.12 220 GLY A O 1
ATOM 1703 N N . ILE A 1 221 ? 3.156 -10.571 -14.659 1.00 88.56 221 ILE A N 1
ATOM 1704 C CA . ILE A 1 221 ? 3.313 -11.972 -15.050 1.00 88.56 221 ILE A CA 1
ATOM 1705 C C . ILE A 1 221 ? 2.808 -12.133 -16.482 1.00 88.56 221 ILE A C 1
ATOM 1707 O O . ILE A 1 221 ? 1.626 -11.929 -16.762 1.00 88.56 221 ILE A O 1
ATOM 1711 N N . ILE A 1 222 ? 3.689 -12.574 -17.383 1.00 92.50 222 ILE A N 1
ATOM 1712 C CA . ILE A 1 222 ? 3.281 -13.011 -18.721 1.00 92.50 222 ILE A CA 1
ATOM 1713 C C . ILE A 1 222 ? 2.745 -14.441 -18.621 1.00 92.50 222 ILE A C 1
ATOM 1715 O O . ILE A 1 222 ? 3.509 -15.404 -18.570 1.00 92.50 222 ILE A O 1
ATOM 1719 N N . THR A 1 223 ? 1.425 -14.607 -18.585 1.00 90.38 223 THR A N 1
ATOM 1720 C CA . THR A 1 223 ? 0.785 -15.902 -18.287 1.00 90.38 223 THR A CA 1
ATOM 1721 C C . THR A 1 223 ? 1.004 -16.953 -19.380 1.00 90.38 223 THR A C 1
ATOM 1723 O O . THR A 1 223 ? 1.066 -18.143 -19.074 1.00 90.38 223 THR A O 1
ATOM 1726 N N . ASN A 1 224 ? 1.215 -16.531 -20.633 1.00 94.62 224 ASN A N 1
ATOM 1727 C CA . ASN A 1 224 ? 1.499 -17.396 -21.786 1.00 94.62 224 ASN A CA 1
ATOM 1728 C C . ASN A 1 224 ? 3.001 -17.519 -22.136 1.00 94.62 224 ASN A C 1
ATOM 1730 O O . ASN A 1 224 ? 3.370 -17.824 -23.277 1.00 94.62 224 ASN A O 1
ATOM 1734 N N . TYR A 1 225 ? 3.906 -17.265 -21.181 1.00 93.19 225 TYR A N 1
ATOM 1735 C CA . TYR A 1 225 ? 5.351 -17.283 -21.456 1.00 93.19 225 TYR A CA 1
ATOM 1736 C C . TYR A 1 225 ? 5.884 -18.657 -21.898 1.00 93.19 225 TYR A C 1
ATOM 1738 O O . TYR A 1 225 ? 6.906 -18.720 -22.583 1.00 93.19 225 TYR A O 1
ATOM 1746 N N . LYS A 1 226 ? 5.222 -19.763 -21.528 1.00 92.19 226 LYS A N 1
ATOM 1747 C CA . LYS A 1 226 ? 5.650 -21.135 -21.870 1.00 92.19 226 LYS A CA 1
ATOM 1748 C C . LYS A 1 226 ? 5.411 -21.441 -23.346 1.00 92.19 226 LYS A C 1
ATOM 1750 O O . LYS A 1 226 ? 6.272 -22.021 -24.010 1.00 92.19 226 LYS A O 1
ATOM 1755 N N . GLU A 1 227 ? 4.272 -21.008 -23.867 1.00 94.56 227 GLU A N 1
ATOM 1756 C CA . GLU A 1 227 ? 3.893 -21.077 -25.273 1.00 94.56 227 GLU A CA 1
ATOM 1757 C C . GLU A 1 227 ? 4.856 -20.230 -26.116 1.00 94.56 227 GLU A C 1
ATOM 1759 O O . GLU A 1 227 ? 5.438 -20.732 -27.080 1.00 94.56 227 GLU A O 1
ATOM 1764 N N . LEU A 1 228 ? 5.106 -18.983 -25.692 1.00 94.56 228 LEU A N 1
ATOM 1765 C CA . LEU A 1 228 ? 6.064 -18.081 -26.340 1.00 94.56 228 LEU A CA 1
ATOM 1766 C C . LEU A 1 228 ? 7.489 -18.653 -26.326 1.00 94.56 228 LEU A C 1
ATOM 1768 O O . LEU A 1 228 ? 8.159 -18.657 -27.359 1.00 94.56 228 LEU A O 1
ATOM 1772 N N . LYS A 1 229 ? 7.948 -19.194 -25.190 1.00 94.31 229 LYS A N 1
ATOM 1773 C CA . LYS A 1 229 ? 9.266 -19.835 -25.065 1.00 94.31 229 LYS A CA 1
ATOM 1774 C C . LYS A 1 229 ? 9.411 -21.019 -26.021 1.00 94.31 229 LYS A C 1
ATOM 1776 O O . LYS A 1 229 ? 10.372 -21.055 -26.782 1.00 94.31 229 LYS A O 1
ATOM 1781 N N . THR A 1 230 ? 8.422 -21.913 -26.062 1.00 94.94 230 THR A N 1
ATOM 1782 C CA . THR A 1 230 ? 8.412 -23.080 -26.965 1.00 94.94 230 THR A CA 1
ATOM 1783 C C . THR A 1 230 ? 8.457 -22.657 -28.440 1.00 94.94 230 THR A C 1
ATOM 1785 O O . THR A 1 230 ? 9.206 -23.228 -29.236 1.00 94.94 230 THR A O 1
ATOM 1788 N N . LEU A 1 231 ? 7.694 -21.621 -28.812 1.00 95.31 231 LEU A N 1
ATOM 1789 C CA . LEU A 1 231 ? 7.712 -21.051 -30.160 1.00 95.31 231 LEU A CA 1
ATOM 1790 C C . LEU A 1 231 ? 9.098 -20.493 -30.514 1.00 95.31 231 LEU A C 1
ATOM 1792 O O . LEU A 1 231 ? 9.643 -20.819 -31.568 1.00 95.31 231 LEU A O 1
ATOM 1796 N N . LEU A 1 232 ? 9.690 -19.681 -29.639 1.00 95.44 232 LEU A N 1
ATOM 1797 C CA . LEU A 1 232 ? 10.963 -19.002 -29.891 1.00 95.44 232 LEU A CA 1
ATOM 1798 C C . LEU A 1 232 ? 12.153 -19.979 -29.891 1.00 95.44 232 LEU A C 1
ATOM 1800 O O . LEU A 1 232 ? 13.043 -19.855 -30.733 1.00 95.44 232 LEU A O 1
ATOM 1804 N N . GLU A 1 233 ? 12.133 -21.008 -29.042 1.00 95.44 233 GLU A N 1
ATOM 1805 C CA . GLU A 1 233 ? 13.098 -22.116 -29.084 1.00 95.44 233 GLU A CA 1
ATOM 1806 C C . GLU A 1 233 ? 13.017 -22.881 -30.418 1.00 95.44 233 GLU A C 1
ATOM 1808 O O . GLU A 1 233 ? 14.051 -23.170 -31.022 1.00 95.44 233 GLU A O 1
ATOM 1813 N N . SER A 1 234 ? 11.810 -23.105 -30.962 1.00 95.62 234 SER A N 1
ATOM 1814 C CA . SER A 1 234 ? 11.641 -23.712 -32.298 1.00 95.62 234 SER A CA 1
ATOM 1815 C C . SER A 1 234 ? 12.190 -22.845 -33.445 1.00 95.62 234 SER A C 1
ATOM 1817 O O . SER A 1 234 ? 12.547 -23.365 -34.503 1.00 95.62 234 SER A O 1
ATOM 1819 N N . LYS A 1 235 ? 12.306 -21.528 -33.224 1.00 93.56 235 LYS A N 1
ATOM 1820 C CA . LYS A 1 235 ? 12.920 -20.547 -34.137 1.00 93.56 235 LYS A CA 1
ATOM 1821 C C . LYS A 1 235 ? 14.431 -20.374 -33.907 1.00 93.56 235 LYS A C 1
ATOM 1823 O O . LYS A 1 235 ? 15.053 -19.542 -34.560 1.00 93.56 235 LYS A O 1
ATOM 1828 N N . GLY A 1 236 ? 15.033 -21.157 -33.007 1.00 93.69 236 GLY A N 1
ATOM 1829 C CA . GLY A 1 236 ? 16.475 -21.166 -32.742 1.00 93.69 236 GLY A CA 1
ATOM 1830 C C . GLY A 1 236 ? 16.954 -20.176 -31.675 1.00 93.69 236 GLY A C 1
ATOM 1831 O O . GLY A 1 236 ? 18.164 -20.069 -31.457 1.00 93.69 236 GLY A O 1
ATOM 1832 N N . PHE A 1 237 ? 16.049 -19.474 -30.983 1.00 94.25 237 PHE A N 1
ATOM 1833 C CA . PHE A 1 237 ? 16.426 -18.635 -29.845 1.00 94.25 237 PHE A CA 1
ATOM 1834 C C . PHE A 1 237 ? 16.817 -19.505 -28.647 1.00 94.25 237 PHE A C 1
ATOM 1836 O O . PHE A 1 237 ? 16.185 -20.518 -28.358 1.00 94.25 237 PHE A O 1
ATOM 1843 N N . LYS A 1 238 ? 17.857 -19.087 -27.922 1.00 93.50 238 LYS A N 1
ATOM 1844 C CA . LYS A 1 238 ? 18.278 -19.717 -26.667 1.00 93.50 238 LYS A CA 1
ATOM 1845 C C . LYS A 1 238 ? 17.877 -18.830 -25.499 1.00 93.50 238 LYS A C 1
ATOM 1847 O O . LYS A 1 238 ? 18.181 -17.637 -25.510 1.00 93.50 238 LYS A O 1
ATOM 1852 N N . PHE A 1 239 ? 17.218 -19.424 -24.513 1.00 94.56 239 PHE A N 1
ATOM 1853 C CA . PHE A 1 239 ? 16.897 -18.775 -23.248 1.00 94.56 239 PHE A CA 1
ATOM 1854 C C . PHE A 1 239 ? 18.050 -18.964 -22.262 1.00 94.56 239 PHE A C 1
ATOM 1856 O O . PHE A 1 239 ? 18.632 -20.045 -22.174 1.00 94.56 239 PHE A O 1
ATOM 1863 N N . GLU A 1 240 ? 18.384 -17.899 -21.544 1.00 93.44 240 GLU A N 1
ATOM 1864 C CA . GLU A 1 240 ? 19.432 -17.872 -20.521 1.00 93.44 240 GLU A CA 1
ATOM 1865 C C . GLU A 1 240 ? 18.843 -17.956 -19.105 1.00 93.44 240 GLU A C 1
ATOM 1867 O O . GLU A 1 240 ? 19.577 -18.212 -18.154 1.00 93.44 240 GLU A O 1
ATOM 1872 N N . THR A 1 241 ? 17.535 -17.723 -18.953 1.00 91.81 241 THR A N 1
ATOM 1873 C CA . THR A 1 241 ? 16.883 -17.454 -17.667 1.00 91.81 241 THR A CA 1
ATOM 1874 C C . THR A 1 241 ? 15.643 -18.324 -17.425 1.00 91.81 241 THR A C 1
ATOM 1876 O O . THR A 1 241 ? 15.107 -18.985 -18.324 1.00 91.81 241 THR A O 1
ATOM 1879 N N . GLU A 1 242 ? 15.173 -18.306 -16.177 1.00 88.19 242 GLU A N 1
ATOM 1880 C CA . GLU A 1 242 ? 13.927 -18.953 -15.741 1.00 88.19 242 GLU A CA 1
ATOM 1881 C C . GLU A 1 242 ? 12.748 -17.965 -15.661 1.00 88.19 242 GLU A C 1
ATOM 1883 O O . GLU A 1 242 ? 11.681 -18.318 -15.157 1.00 88.19 242 GLU A O 1
ATOM 1888 N N . THR A 1 243 ? 12.926 -16.728 -16.140 1.00 91.88 243 THR A N 1
ATOM 1889 C CA . THR A 1 243 ? 11.900 -15.684 -16.067 1.00 91.88 243 THR A CA 1
ATOM 1890 C C . THR A 1 243 ? 11.002 -15.685 -17.303 1.00 91.88 243 THR A C 1
ATOM 1892 O O . THR A 1 243 ? 11.421 -15.964 -18.428 1.00 91.88 243 THR A O 1
ATOM 1895 N N . ASP A 1 244 ? 9.745 -15.320 -17.085 1.00 92.44 244 ASP A N 1
ATOM 1896 C CA . ASP A 1 244 ? 8.765 -15.003 -18.124 1.00 92.44 244 ASP A CA 1
ATOM 1897 C C . ASP A 1 244 ? 9.232 -13.836 -19.020 1.00 92.44 244 ASP A C 1
ATOM 1899 O O . ASP A 1 244 ? 9.061 -13.835 -20.239 1.00 92.44 244 ASP A O 1
ATOM 1903 N N . THR A 1 245 ? 9.905 -12.868 -18.405 1.00 94.94 245 THR A N 1
ATOM 1904 C CA . THR A 1 245 ? 10.310 -11.587 -18.981 1.00 94.94 245 THR A CA 1
ATOM 1905 C C . THR A 1 245 ? 11.338 -11.732 -20.108 1.00 94.94 245 THR A C 1
ATOM 1907 O O . THR A 1 245 ? 11.348 -10.926 -21.043 1.00 94.94 245 THR A O 1
ATOM 1910 N N . GLU A 1 246 ? 12.183 -12.770 -20.094 1.00 95.94 246 GLU A N 1
ATOM 1911 C CA . GLU A 1 246 ? 13.093 -13.030 -21.218 1.00 95.94 246 GLU A CA 1
ATOM 1912 C C . GLU A 1 246 ? 12.329 -13.319 -22.523 1.00 95.94 246 GLU A C 1
ATOM 1914 O O . GLU A 1 246 ? 12.803 -12.929 -23.594 1.00 95.94 246 GLU A O 1
ATOM 1919 N N . ALA A 1 247 ? 11.128 -13.912 -22.454 1.00 95.81 247 ALA A N 1
ATOM 1920 C CA . ALA A 1 247 ? 10.308 -14.170 -23.638 1.00 95.81 247 ALA A CA 1
ATOM 1921 C C . ALA A 1 247 ? 9.929 -12.872 -24.363 1.00 95.81 247 ALA A C 1
ATOM 1923 O O . ALA A 1 247 ? 9.978 -12.843 -25.590 1.00 95.81 247 ALA A O 1
ATOM 1924 N N . ILE A 1 248 ? 9.667 -11.782 -23.629 1.00 96.62 248 ILE A N 1
ATOM 1925 C CA . ILE A 1 248 ? 9.403 -10.454 -24.207 1.00 96.62 248 ILE A CA 1
ATOM 1926 C C . ILE A 1 248 ? 10.619 -9.985 -25.020 1.00 96.62 248 ILE A C 1
ATOM 1928 O O . ILE A 1 248 ? 10.486 -9.600 -26.178 1.00 96.62 248 ILE A O 1
ATOM 1932 N N . ALA A 1 249 ? 11.827 -10.076 -24.452 1.00 96.62 249 ALA A N 1
ATOM 1933 C CA . ALA A 1 249 ? 13.053 -9.639 -25.124 1.00 96.62 249 ALA A CA 1
ATOM 1934 C C . ALA A 1 249 ? 13.365 -10.464 -26.386 1.00 96.62 249 ALA A C 1
ATOM 1936 O O . ALA A 1 249 ? 13.762 -9.907 -27.415 1.00 96.62 249 ALA A O 1
ATOM 1937 N N . LYS A 1 250 ? 13.181 -11.792 -26.323 1.00 97.31 250 LYS A N 1
ATOM 1938 C CA . LYS A 1 250 ? 13.358 -12.684 -27.480 1.00 97.31 250 LYS A CA 1
ATOM 1939 C C . LYS A 1 250 ? 12.303 -12.420 -28.559 1.00 97.31 250 LYS A C 1
ATOM 1941 O O . LYS A 1 250 ? 12.659 -12.334 -29.732 1.00 97.31 250 LYS A O 1
ATOM 1946 N N . LEU A 1 251 ? 11.036 -12.246 -28.172 1.00 97.00 251 LEU A N 1
ATOM 1947 C CA . LEU A 1 251 ? 9.921 -11.978 -29.082 1.00 97.00 251 LEU A CA 1
ATOM 1948 C C . LEU A 1 251 ? 10.108 -10.658 -29.840 1.00 97.00 251 LEU A C 1
ATOM 1950 O O . LEU A 1 251 ? 9.944 -10.635 -31.058 1.00 97.00 251 LEU A O 1
ATOM 1954 N N . THR A 1 252 ? 10.538 -9.591 -29.158 1.00 96.56 252 THR A N 1
ATOM 1955 C CA . THR A 1 252 ? 10.866 -8.313 -29.809 1.00 96.56 252 THR A CA 1
ATOM 1956 C C . THR A 1 252 ? 11.935 -8.492 -30.886 1.00 96.56 252 THR A C 1
ATOM 1958 O O . THR A 1 252 ? 11.753 -8.026 -32.010 1.00 96.56 252 THR A O 1
ATOM 1961 N N . LYS A 1 253 ? 13.021 -9.226 -30.592 1.00 96.56 253 LYS A N 1
ATOM 1962 C CA . LYS A 1 253 ? 14.054 -9.508 -31.600 1.00 96.56 253 LYS A CA 1
ATOM 1963 C C . LYS A 1 253 ? 13.536 -10.394 -32.735 1.00 96.56 253 LYS A C 1
ATOM 1965 O O . LYS A 1 253 ? 13.925 -10.173 -33.880 1.00 96.56 253 LYS A O 1
ATOM 1970 N N . TYR A 1 254 ? 12.667 -11.366 -32.452 1.00 96.38 254 TYR A N 1
ATOM 1971 C CA . TYR A 1 254 ? 12.069 -12.210 -33.487 1.00 96.38 254 TYR A CA 1
ATOM 1972 C C . TYR A 1 254 ? 11.260 -11.381 -34.493 1.00 96.38 254 TYR A C 1
ATOM 1974 O O . TYR A 1 254 ? 11.550 -11.428 -35.686 1.00 96.38 254 TYR A O 1
ATOM 1982 N N . ILE A 1 255 ? 10.327 -10.552 -34.014 1.00 94.88 255 ILE A N 1
ATOM 1983 C CA . ILE A 1 255 ? 9.484 -9.714 -34.882 1.00 94.88 255 ILE A CA 1
ATOM 1984 C C . ILE A 1 255 ? 10.331 -8.682 -35.647 1.00 94.88 255 ILE A C 1
ATOM 1986 O O . ILE A 1 255 ? 10.116 -8.483 -36.840 1.00 94.88 255 ILE A O 1
ATOM 1990 N N . TYR A 1 256 ? 11.343 -8.083 -35.008 1.00 95.38 256 TYR A N 1
ATOM 1991 C CA . TYR A 1 256 ? 12.280 -7.177 -35.684 1.00 95.38 256 TYR A CA 1
ATOM 1992 C C . TYR A 1 256 ? 13.090 -7.872 -36.793 1.00 95.38 256 TYR A C 1
ATOM 1994 O O . TYR A 1 256 ? 13.339 -7.280 -37.837 1.00 95.38 256 TYR A O 1
ATOM 2002 N N . SER A 1 257 ? 13.474 -9.138 -36.598 1.00 93.31 257 SER A N 1
ATOM 2003 C CA . SER A 1 257 ? 14.253 -9.896 -37.590 1.00 93.31 257 SER A CA 1
ATOM 2004 C C . SER A 1 257 ? 13.439 -10.243 -38.844 1.00 93.31 257 SER A C 1
ATOM 2006 O O . SER A 1 257 ? 14.002 -10.304 -39.933 1.00 93.31 257 SER A O 1
ATOM 2008 N N . GLU A 1 258 ? 12.128 -10.458 -38.702 1.00 92.62 258 GLU A N 1
ATOM 2009 C CA . GLU A 1 258 ? 11.203 -10.666 -39.828 1.00 92.62 258 GLU A CA 1
ATOM 2010 C C . GLU A 1 258 ? 10.831 -9.327 -40.510 1.00 92.62 258 GLU A C 1
ATOM 2012 O O . GLU A 1 258 ? 10.567 -9.287 -41.715 1.00 92.62 258 GLU A O 1
ATOM 2017 N N . HIS A 1 259 ? 10.815 -8.219 -39.754 1.00 92.38 259 HIS A N 1
ATOM 2018 C CA . HIS A 1 259 ? 10.352 -6.898 -40.201 1.00 92.38 259 HIS A CA 1
ATOM 2019 C C . HIS A 1 259 ? 11.256 -5.741 -39.699 1.00 92.38 259 HIS A C 1
ATOM 2021 O O . HIS A 1 259 ? 10.844 -4.967 -38.826 1.00 92.38 259 HIS A O 1
ATOM 2027 N N . PRO A 1 260 ? 12.473 -5.574 -40.255 1.00 87.88 260 PRO A N 1
ATOM 2028 C CA . PRO A 1 260 ? 13.461 -4.607 -39.754 1.00 87.88 260 PRO A CA 1
ATOM 2029 C C . PRO A 1 260 ? 13.090 -3.134 -39.996 1.00 87.88 260 PRO A C 1
ATOM 2031 O O . PRO A 1 260 ? 13.573 -2.260 -39.279 1.00 87.88 260 PRO A O 1
ATOM 2034 N N . ASP A 1 261 ? 12.219 -2.851 -40.971 1.00 88.75 261 ASP A N 1
ATOM 2035 C CA . ASP A 1 261 ? 11.792 -1.491 -41.340 1.00 88.75 261 ASP A CA 1
ATOM 2036 C C . ASP A 1 261 ? 10.653 -0.931 -40.455 1.00 88.75 261 ASP A C 1
ATOM 2038 O O . ASP A 1 261 ? 10.147 0.167 -40.701 1.00 88.75 261 ASP A O 1
ATOM 2042 N N . LEU A 1 262 ? 10.200 -1.672 -39.434 1.00 90.56 262 LEU A N 1
ATOM 2043 C CA . LEU A 1 262 ? 9.156 -1.195 -38.520 1.00 90.56 262 LEU A CA 1
ATOM 2044 C C . LEU A 1 262 ? 9.649 -0.027 -37.657 1.00 90.56 262 LEU A C 1
ATOM 2046 O O . LEU A 1 262 ? 10.772 -0.028 -37.155 1.00 90.56 262 LEU A O 1
ATOM 2050 N N . SER A 1 263 ? 8.764 0.934 -37.379 1.00 91.81 263 SER A N 1
ATOM 2051 C CA . SER A 1 263 ? 8.997 1.900 -36.301 1.00 91.81 263 SER A CA 1
ATOM 2052 C C . SER A 1 263 ? 8.899 1.217 -34.934 1.00 91.81 263 SER A C 1
ATOM 2054 O O . SER A 1 263 ? 8.103 0.290 -34.753 1.00 91.81 263 SER A O 1
ATOM 2056 N N . PHE A 1 264 ? 9.662 1.696 -33.947 1.00 92.50 264 PHE A N 1
ATOM 2057 C CA . PHE A 1 264 ? 9.691 1.114 -32.603 1.00 92.50 264 PHE A CA 1
ATOM 2058 C C . PHE A 1 264 ? 8.297 0.935 -31.955 1.00 92.50 264 PHE A C 1
ATOM 2060 O O . PHE A 1 264 ? 8.011 -0.172 -31.489 1.00 92.50 264 PHE A O 1
ATOM 2067 N N . PRO A 1 265 ? 7.364 1.917 -31.984 1.00 90.06 265 PRO A N 1
ATOM 2068 C CA . PRO A 1 265 ? 6.013 1.702 -31.459 1.00 90.06 265 PRO A CA 1
ATOM 2069 C C . PRO A 1 265 ? 5.221 0.650 -32.248 1.00 90.06 265 PRO A C 1
ATOM 2071 O O . PRO A 1 265 ? 4.381 -0.025 -31.662 1.00 90.06 265 PRO A O 1
ATOM 2074 N N . SER A 1 266 ? 5.475 0.462 -33.548 1.00 90.75 266 SER A N 1
ATOM 2075 C CA . SER A 1 266 ? 4.811 -0.578 -34.355 1.00 90.75 266 SER A CA 1
ATOM 2076 C C . SER A 1 266 ? 5.321 -1.978 -34.010 1.00 90.75 266 SER A C 1
ATOM 2078 O O . SER A 1 266 ? 4.525 -2.906 -33.873 1.00 90.75 266 SER A O 1
ATOM 2080 N N . LEU A 1 267 ? 6.633 -2.113 -33.795 1.00 94.19 267 LEU A N 1
ATOM 2081 C CA . LEU A 1 267 ? 7.256 -3.336 -33.293 1.00 94.19 267 LEU A CA 1
ATOM 2082 C C . LEU A 1 267 ? 6.690 -3.719 -31.916 1.00 94.19 267 LEU A C 1
ATOM 2084 O O . LEU A 1 267 ? 6.249 -4.849 -31.719 1.00 94.19 267 LEU A O 1
ATOM 2088 N N . VAL A 1 268 ? 6.631 -2.772 -30.975 1.00 92.69 268 VAL A N 1
ATOM 2089 C CA . VAL A 1 268 ? 6.120 -3.041 -29.619 1.00 92.69 268 VAL A CA 1
ATOM 2090 C C . VAL A 1 268 ? 4.605 -3.289 -29.608 1.00 92.69 268 VAL A C 1
ATOM 2092 O O . VAL A 1 268 ? 4.152 -4.175 -28.888 1.00 92.69 268 VAL A O 1
ATOM 2095 N N . LYS A 1 269 ? 3.822 -2.619 -30.469 1.00 91.31 269 LYS A N 1
ATOM 2096 C CA . LYS A 1 269 ? 2.406 -2.961 -30.722 1.00 91.31 269 LYS A CA 1
ATOM 2097 C C . LYS A 1 269 ? 2.237 -4.425 -31.148 1.00 91.31 269 LYS A C 1
ATOM 2099 O O . LYS A 1 269 ? 1.302 -5.073 -30.688 1.00 91.31 269 LYS A O 1
ATOM 2104 N N . ALA A 1 270 ? 3.118 -4.946 -32.006 1.00 92.50 270 ALA A N 1
ATOM 2105 C CA . ALA A 1 270 ? 3.079 -6.345 -32.434 1.00 92.50 270 ALA A CA 1
ATOM 2106 C C . ALA A 1 270 ? 3.466 -7.313 -31.301 1.00 92.50 270 ALA A C 1
ATOM 2108 O O . ALA A 1 270 ? 2.777 -8.307 -31.107 1.00 92.50 270 ALA A O 1
ATOM 2109 N N . VAL A 1 271 ? 4.491 -6.989 -30.502 1.00 94.12 271 VAL A N 1
ATOM 2110 C CA . VAL A 1 271 ? 4.866 -7.766 -29.302 1.00 94.12 271 VAL A CA 1
ATOM 2111 C C . VAL A 1 271 ? 3.690 -7.862 -28.323 1.00 94.12 271 VAL A C 1
ATOM 2113 O O . VAL A 1 271 ? 3.321 -8.956 -27.914 1.00 94.12 271 VAL A O 1
ATOM 2116 N N . ILE A 1 272 ? 3.064 -6.729 -27.988 1.00 92.56 272 ILE A N 1
ATOM 2117 C CA . ILE A 1 272 ? 1.977 -6.643 -26.999 1.00 92.56 272 ILE A CA 1
ATOM 2118 C C . ILE A 1 272 ? 0.740 -7.454 -27.402 1.00 92.56 272 ILE A C 1
ATOM 2120 O O . ILE A 1 272 ? 0.083 -8.011 -26.526 1.00 92.56 272 ILE A O 1
ATOM 2124 N N . LYS A 1 273 ? 0.436 -7.575 -28.703 1.00 91.75 273 LYS A N 1
ATOM 2125 C CA . LYS A 1 273 ? -0.681 -8.409 -29.191 1.00 91.75 273 LYS A CA 1
ATOM 2126 C C . LYS A 1 273 ? -0.525 -9.898 -28.848 1.00 91.75 273 LYS A C 1
ATOM 2128 O O . LYS A 1 273 ? -1.536 -10.584 -28.728 1.00 91.75 273 LYS A O 1
ATOM 2133 N N . GLU A 1 274 ? 0.706 -10.378 -28.676 1.00 93.75 274 GLU A N 1
ATOM 2134 C CA . GLU A 1 274 ? 1.017 -11.778 -28.359 1.00 93.75 274 GLU A CA 1
ATOM 2135 C C . GLU A 1 274 ? 1.183 -12.040 -26.848 1.00 93.75 274 GLU A C 1
ATOM 2137 O O . GLU A 1 274 ? 1.271 -13.198 -26.434 1.00 93.75 274 GLU A O 1
ATOM 2142 N N . LEU A 1 275 ? 1.233 -11.000 -26.003 1.00 93.50 275 LEU A N 1
ATOM 2143 C CA . LEU A 1 275 ? 1.372 -11.139 -24.548 1.00 93.50 275 LEU A CA 1
ATOM 2144 C C . LEU A 1 275 ? 0.007 -11.325 -23.864 1.00 93.50 275 LEU A C 1
ATOM 2146 O O . LEU A 1 275 ? -0.957 -10.621 -24.165 1.00 93.50 275 LEU A O 1
ATOM 2150 N N . GLN A 1 276 ? -0.059 -12.240 -22.895 1.00 91.81 276 GLN A N 1
ATOM 2151 C CA . GLN A 1 276 ? -1.210 -12.428 -22.003 1.00 91.81 276 GLN A CA 1
ATOM 2152 C C . GLN A 1 276 ? -0.806 -12.228 -20.539 1.00 91.81 276 GLN A C 1
ATOM 2154 O O . GLN A 1 276 ? 0.352 -12.436 -20.182 1.00 91.81 276 GLN A O 1
ATOM 2159 N N . GLY A 1 277 ? -1.772 -11.855 -19.696 1.00 87.50 277 GLY A N 1
ATOM 2160 C CA . GLY A 1 277 ? -1.545 -11.439 -18.309 1.00 87.50 277 GLY A CA 1
ATOM 2161 C C . GLY A 1 277 ? -1.394 -9.923 -18.165 1.00 87.50 277 GLY A C 1
ATOM 2162 O O . GLY A 1 277 ? -1.642 -9.169 -19.112 1.00 87.50 277 GLY A O 1
ATOM 2163 N N . ALA A 1 278 ? -0.982 -9.488 -16.975 1.00 86.06 278 ALA A N 1
ATOM 2164 C CA . ALA A 1 278 ? -0.712 -8.089 -16.675 1.00 86.06 278 ALA A CA 1
ATOM 2165 C C . ALA A 1 278 ? 0.790 -7.801 -16.707 1.00 86.06 278 ALA A C 1
ATOM 2167 O O . ALA A 1 278 ? 1.605 -8.601 -16.255 1.00 86.06 278 ALA A O 1
ATOM 2168 N N . PHE A 1 279 ? 1.145 -6.636 -17.239 1.00 90.56 279 PHE A N 1
ATOM 2169 C CA . PHE A 1 279 ? 2.511 -6.167 -17.403 1.00 90.56 279 PHE A CA 1
ATOM 2170 C C . PHE A 1 279 ? 2.580 -4.639 -17.387 1.00 90.56 279 PHE A C 1
ATOM 2172 O O . PHE A 1 279 ? 1.710 -3.938 -17.891 1.00 90.56 279 PHE A O 1
ATOM 2179 N N . GLY A 1 280 ? 3.665 -4.104 -16.853 1.00 94.00 280 GLY A N 1
ATOM 2180 C CA . GLY A 1 280 ? 4.149 -2.749 -17.074 1.00 94.00 280 GLY A CA 1
ATOM 2181 C C . GLY A 1 280 ? 5.594 -2.890 -17.505 1.00 94.00 280 GLY A C 1
ATOM 2182 O O . GLY A 1 280 ? 6.352 -3.591 -16.836 1.00 94.00 280 GLY A O 1
ATOM 2183 N N . LEU A 1 281 ? 5.977 -2.316 -18.641 1.00 95.31 281 LEU A N 1
ATOM 2184 C CA . LEU A 1 281 ? 7.294 -2.557 -19.224 1.00 95.31 281 LEU A CA 1
ATOM 2185 C C . LEU A 1 281 ? 7.904 -1.308 -19.858 1.00 95.31 281 LEU A C 1
ATOM 2187 O O . LEU A 1 281 ? 7.188 -0.427 -20.334 1.00 95.31 281 LEU A O 1
ATOM 2191 N N . LEU A 1 282 ? 9.239 -1.260 -19.873 1.00 97.44 282 LEU A N 1
ATOM 2192 C CA . LEU A 1 282 ? 10.025 -0.332 -20.690 1.00 97.44 282 LEU A CA 1
ATOM 2193 C C . LEU A 1 282 ? 10.935 -1.144 -21.611 1.00 97.44 282 LEU A C 1
ATOM 2195 O O . LEU A 1 282 ? 11.660 -2.023 -21.134 1.00 97.44 282 LEU A O 1
ATOM 2199 N N . LEU A 1 283 ? 10.934 -0.822 -22.904 1.00 97.25 283 LEU A N 1
ATOM 2200 C CA . LEU A 1 283 ? 11.877 -1.359 -23.881 1.00 97.25 283 LEU A CA 1
ATOM 2201 C C . LEU A 1 283 ? 12.830 -0.268 -24.376 1.00 97.25 283 LEU A C 1
ATOM 2203 O O . LEU A 1 283 ? 12.416 0.845 -24.702 1.00 97.25 283 LEU A O 1
ATOM 2207 N N . LYS A 1 284 ? 14.104 -0.648 -24.496 1.00 95.94 284 LYS A N 1
ATOM 2208 C CA . LYS A 1 284 ? 15.197 0.110 -25.121 1.00 95.94 284 LYS A CA 1
ATOM 2209 C C . LYS A 1 284 ? 15.861 -0.765 -26.186 1.00 95.94 284 LYS A C 1
ATOM 2211 O O . LYS A 1 284 ? 15.954 -1.980 -26.011 1.00 95.94 284 LYS A O 1
ATOM 2216 N N . SER A 1 285 ? 16.372 -0.166 -27.259 1.00 96.38 285 SER A N 1
ATOM 2217 C CA . SER A 1 285 ? 17.121 -0.877 -28.304 1.00 96.38 285 SER A CA 1
ATOM 2218 C C . SER A 1 285 ? 18.367 -0.107 -28.742 1.00 96.38 285 SER A C 1
ATOM 2220 O O . SER A 1 285 ? 18.466 1.098 -28.530 1.00 96.38 285 SER A O 1
ATOM 2222 N N . VAL A 1 286 ? 19.321 -0.806 -29.361 1.00 94.88 286 VAL A N 1
ATOM 2223 C CA . VAL A 1 286 ? 20.431 -0.183 -30.108 1.00 94.88 286 VAL A CA 1
ATOM 2224 C C . VAL A 1 286 ? 20.023 0.250 -31.520 1.00 94.88 286 VAL A C 1
ATOM 2226 O O . VAL A 1 286 ? 20.683 1.103 -32.107 1.00 94.88 286 VAL A O 1
ATOM 2229 N N . HIS A 1 287 ? 18.942 -0.326 -32.061 1.00 93.81 287 HIS A N 1
ATOM 2230 C CA . HIS A 1 287 ? 18.419 -0.014 -33.397 1.00 93.81 287 HIS A CA 1
ATOM 2231 C C . HIS A 1 287 ? 17.585 1.276 -33.406 1.00 93.81 287 HIS A C 1
ATOM 2233 O O . HIS A 1 287 ? 17.544 1.969 -34.418 1.00 93.81 287 HIS A O 1
ATOM 2239 N N . TYR A 1 288 ? 16.999 1.623 -32.255 1.00 93.94 288 TYR A N 1
ATOM 2240 C CA . TYR A 1 288 ? 16.212 2.836 -32.005 1.00 93.94 288 TYR A CA 1
ATOM 2241 C C . TYR A 1 288 ? 16.902 3.678 -30.906 1.00 93.94 288 TYR A C 1
ATOM 2243 O O . TYR A 1 288 ? 16.496 3.642 -29.740 1.00 93.94 288 TYR A O 1
ATOM 2251 N N . PRO A 1 289 ? 18.034 4.343 -31.215 1.00 90.94 289 PRO A N 1
ATOM 2252 C CA . PRO A 1 289 ? 18.848 5.035 -30.218 1.00 90.94 289 PRO A CA 1
ATOM 2253 C C . PRO A 1 289 ? 18.117 6.249 -29.633 1.00 90.94 289 PRO A C 1
ATOM 2255 O O . PRO A 1 289 ? 17.449 6.988 -30.348 1.00 90.94 289 PRO A O 1
ATOM 2258 N N . HIS A 1 290 ? 18.298 6.481 -28.329 1.00 89.75 290 HIS A N 1
ATOM 2259 C CA . HIS A 1 290 ? 17.636 7.545 -27.553 1.00 89.75 290 HIS A CA 1
ATOM 2260 C C . HIS A 1 290 ? 16.102 7.421 -27.437 1.00 89.75 290 HIS A C 1
ATOM 2262 O O . HIS A 1 290 ? 15.471 8.284 -26.829 1.00 89.75 290 HIS A O 1
ATOM 2268 N N . GLU A 1 291 ? 15.505 6.345 -27.958 1.00 93.31 291 GLU A N 1
ATOM 2269 C CA . GLU A 1 291 ? 14.077 6.063 -27.831 1.00 93.31 291 GLU A CA 1
ATOM 2270 C C . GLU A 1 291 ? 13.783 5.096 -26.676 1.00 93.31 291 GLU A C 1
ATOM 2272 O O . GLU A 1 291 ? 14.541 4.159 -26.401 1.00 93.31 291 GLU A O 1
ATOM 2277 N N . VAL A 1 292 ? 12.628 5.284 -26.037 1.00 95.88 292 VAL A N 1
ATOM 2278 C CA . VAL A 1 292 ? 12.043 4.315 -25.099 1.00 95.88 292 VAL A CA 1
ATOM 2279 C C . VAL A 1 292 ? 10.569 4.142 -25.429 1.00 95.88 292 VAL A C 1
ATOM 2281 O O . VAL A 1 292 ? 9.840 5.124 -25.591 1.00 95.88 292 VAL A O 1
ATOM 2284 N N . VAL A 1 293 ? 10.119 2.889 -25.485 1.00 96.50 293 VAL A N 1
ATOM 2285 C CA . VAL A 1 293 ? 8.689 2.567 -25.502 1.00 96.50 293 VAL A CA 1
ATOM 2286 C C . VAL A 1 293 ? 8.297 2.003 -24.145 1.00 96.50 293 VAL A C 1
ATOM 2288 O O . VAL A 1 293 ? 8.892 1.044 -23.654 1.00 96.50 293 VAL A O 1
ATOM 2291 N N . ALA A 1 294 ? 7.279 2.613 -23.557 1.00 95.88 294 ALA A N 1
ATOM 2292 C CA . ALA A 1 294 ? 6.626 2.198 -22.334 1.00 95.88 294 ALA A CA 1
ATOM 2293 C C . ALA A 1 294 ? 5.228 1.677 -22.659 1.00 95.88 294 ALA A C 1
ATOM 2295 O O . ALA A 1 294 ? 4.513 2.282 -23.453 1.00 95.88 294 ALA A O 1
ATOM 2296 N N . ALA A 1 295 ? 4.811 0.585 -22.034 1.00 94.12 295 ALA A N 1
ATOM 2297 C CA . ALA A 1 295 ? 3.440 0.102 -22.158 1.00 94.12 295 ALA A CA 1
ATOM 2298 C C . ALA A 1 295 ? 2.968 -0.550 -20.866 1.00 94.12 295 ALA A C 1
ATOM 2300 O O . ALA A 1 295 ? 3.781 -1.071 -20.094 1.00 94.12 295 ALA A O 1
ATOM 2301 N N . ARG A 1 296 ? 1.653 -0.524 -20.640 1.00 90.38 296 ARG A N 1
ATOM 2302 C CA . ARG A 1 296 ? 1.040 -1.137 -19.462 1.00 90.38 296 ARG A CA 1
ATOM 2303 C C . ARG A 1 296 ? -0.291 -1.824 -19.747 1.00 90.38 296 ARG A C 1
ATOM 2305 O O . ARG A 1 296 ? -1.030 -1.452 -20.654 1.00 90.38 296 ARG A O 1
ATOM 2312 N N . LYS A 1 297 ? -0.595 -2.787 -18.888 1.00 87.94 297 LYS A N 1
ATOM 2313 C CA . LYS A 1 297 ? -1.852 -3.510 -18.758 1.00 87.94 297 LYS A CA 1
ATOM 2314 C C . LYS A 1 297 ? -1.891 -4.111 -17.353 1.00 87.94 297 LYS A C 1
ATOM 2316 O O . LYS A 1 297 ? -1.040 -4.930 -17.035 1.00 87.94 297 LYS A O 1
ATOM 2321 N N . GLY A 1 298 ? -2.775 -3.658 -16.471 1.00 78.75 298 GLY A N 1
ATOM 2322 C CA . GLY A 1 298 ? -2.864 -4.111 -15.076 1.00 78.75 298 GLY A CA 1
ATOM 2323 C C . GLY A 1 298 ? -1.738 -3.641 -14.134 1.00 78.75 298 GLY A C 1
ATOM 2324 O O . GLY A 1 298 ? -1.985 -3.496 -12.942 1.00 78.75 298 GLY A O 1
ATOM 2325 N N . SER A 1 299 ? -0.529 -3.326 -14.623 1.00 84.69 299 SER A N 1
ATOM 2326 C CA . SER A 1 299 ? 0.543 -2.734 -13.799 1.00 84.69 299 SER A CA 1
ATOM 2327 C C . SER A 1 299 ? 0.559 -1.201 -13.872 1.00 84.69 299 SER A C 1
ATOM 2329 O O . SER A 1 299 ? 0.584 -0.649 -14.974 1.00 84.69 299 SER A O 1
ATOM 2331 N N . PRO A 1 300 ? 0.676 -0.481 -12.739 1.00 86.19 300 PRO A N 1
ATOM 2332 C CA . PRO A 1 300 ? 0.903 0.962 -12.733 1.00 86.19 300 PRO A CA 1
ATOM 2333 C C . PRO A 1 300 ? 2.171 1.376 -13.494 1.00 86.19 300 PRO A C 1
ATOM 2335 O O . PRO A 1 300 ? 3.239 0.783 -13.320 1.00 86.19 300 PRO A O 1
ATOM 2338 N N . LEU A 1 301 ? 2.054 2.433 -14.304 1.00 91.50 301 LEU A N 1
ATOM 2339 C CA . LEU A 1 301 ? 3.170 3.093 -14.983 1.00 91.50 301 LEU A CA 1
ATOM 2340 C C . LEU A 1 301 ? 2.852 4.590 -15.164 1.00 91.50 301 LEU A C 1
ATOM 2342 O O . LEU A 1 301 ? 1.758 4.961 -15.596 1.00 91.50 301 LEU A O 1
ATOM 2346 N N . VAL A 1 302 ? 3.798 5.451 -14.792 1.00 92.31 302 VAL A N 1
ATOM 2347 C CA . VAL A 1 302 ? 3.666 6.914 -14.752 1.00 92.31 302 VAL A CA 1
ATOM 2348 C C . VAL A 1 302 ? 4.887 7.577 -15.395 1.00 92.31 302 VAL A C 1
ATOM 2350 O O . VAL A 1 302 ? 6.015 7.111 -15.235 1.00 92.31 302 VAL A O 1
ATOM 2353 N N . ILE A 1 303 ? 4.664 8.668 -16.130 1.00 94.88 303 ILE A N 1
ATOM 2354 C CA . ILE A 1 303 ? 5.702 9.432 -16.831 1.00 94.88 303 ILE A CA 1
ATOM 2355 C C . ILE A 1 303 ? 5.775 10.840 -16.242 1.00 94.88 303 ILE A C 1
ATOM 2357 O O . ILE A 1 303 ? 4.876 11.658 -16.428 1.00 94.88 303 ILE A O 1
ATOM 2361 N N . GLY A 1 304 ? 6.858 11.138 -15.537 1.00 93.75 304 GLY A N 1
ATOM 2362 C CA . GLY A 1 304 ? 7.240 12.484 -15.138 1.00 93.75 304 GLY A CA 1
ATOM 2363 C C . GLY A 1 304 ? 7.923 13.227 -16.276 1.00 93.75 304 GLY A C 1
ATOM 2364 O O . GLY A 1 304 ? 8.749 12.650 -16.982 1.00 93.75 304 GLY A O 1
ATOM 2365 N N . VAL A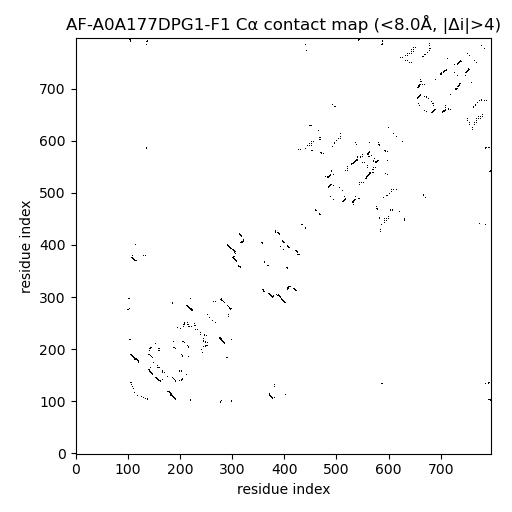 1 305 ? 7.623 14.518 -16.427 1.00 92.00 305 VAL A N 1
ATOM 2366 C CA . VAL A 1 305 ? 8.267 15.368 -17.441 1.00 92.00 305 VAL A CA 1
ATOM 2367 C C . VAL A 1 305 ? 8.878 16.619 -16.815 1.00 92.00 305 VAL A C 1
ATOM 2369 O O . VAL A 1 305 ? 8.257 17.281 -15.975 1.00 92.00 305 VAL A O 1
ATOM 2372 N N . ARG A 1 306 ? 10.099 16.963 -17.239 1.00 91.50 306 ARG A N 1
ATOM 2373 C CA . ARG A 1 306 ? 10.793 18.211 -16.908 1.00 91.50 306 ARG A CA 1
ATOM 2374 C C . ARG A 1 306 ? 11.249 18.908 -18.190 1.00 91.50 306 ARG A C 1
ATOM 2376 O O . ARG A 1 306 ? 12.106 18.407 -18.907 1.00 91.50 306 ARG A O 1
ATOM 2383 N N . THR A 1 307 ? 10.696 20.088 -18.450 1.00 86.25 307 THR A N 1
ATOM 2384 C CA . THR A 1 307 ? 11.044 20.960 -19.582 1.00 86.25 307 THR A CA 1
ATOM 2385 C C . THR A 1 307 ? 11.671 22.258 -19.070 1.00 86.25 307 THR A C 1
ATOM 2387 O O . THR A 1 307 ? 11.250 22.784 -18.039 1.00 86.25 307 THR A O 1
ATOM 2390 N N . GLN A 1 308 ? 12.645 22.826 -19.793 1.00 77.38 308 GLN A N 1
ATOM 2391 C CA . GLN A 1 308 ? 13.218 24.136 -19.423 1.00 77.38 308 GLN A CA 1
ATOM 2392 C C . GLN A 1 308 ? 12.213 25.294 -19.581 1.00 77.38 308 GLN A C 1
ATOM 2394 O O . GLN A 1 308 ? 12.219 26.249 -18.804 1.00 77.38 308 GLN A O 1
ATOM 2399 N N . LYS A 1 309 ? 11.338 25.215 -20.592 1.00 77.44 309 LYS A N 1
ATOM 2400 C CA . LYS A 1 309 ? 10.244 26.169 -20.838 1.00 77.44 309 LYS A CA 1
ATOM 2401 C C . LYS A 1 309 ? 8.921 25.610 -20.308 1.00 77.44 309 LYS A C 1
ATOM 2403 O O . LYS A 1 309 ? 8.764 24.398 -20.166 1.00 77.44 309 LYS A O 1
ATOM 2408 N N . LYS A 1 310 ? 7.941 26.479 -20.035 1.00 71.19 310 LYS A N 1
ATOM 2409 C CA . LYS A 1 310 ? 6.576 26.038 -19.698 1.00 71.19 310 LYS A CA 1
ATOM 2410 C C . LYS A 1 310 ? 5.949 25.329 -20.904 1.00 71.19 310 LYS A C 1
ATOM 2412 O O . LYS A 1 310 ? 5.965 25.877 -22.002 1.00 71.19 310 LYS A O 1
ATOM 2417 N N . MET A 1 311 ? 5.377 24.147 -20.682 1.00 75.00 311 MET A N 1
ATOM 2418 C CA . MET A 1 311 ? 4.570 23.447 -21.688 1.00 75.00 311 MET A CA 1
ATOM 2419 C C . MET A 1 311 ? 3.335 24.278 -22.054 1.00 75.00 311 MET A C 1
ATOM 2421 O O . MET A 1 311 ? 2.764 24.956 -21.197 1.00 75.00 311 MET A O 1
ATOM 2425 N N . LYS A 1 312 ? 2.923 24.209 -23.322 1.00 67.56 312 LYS A N 1
ATOM 2426 C CA . LYS A 1 312 ? 1.767 24.955 -23.854 1.00 67.56 312 LYS A CA 1
ATOM 2427 C C . LYS A 1 312 ? 0.423 24.351 -23.454 1.00 67.56 312 LYS A C 1
ATOM 2429 O O . LYS A 1 312 ? -0.585 25.050 -23.425 1.00 67.56 312 LYS A O 1
ATOM 2434 N N . VAL A 1 313 ? 0.418 23.044 -23.211 1.00 74.94 313 VAL A N 1
ATOM 2435 C CA . VAL A 1 313 ? -0.769 22.218 -23.006 1.00 74.94 313 VAL A CA 1
ATOM 2436 C C . VAL A 1 313 ? -0.438 21.193 -21.923 1.00 74.94 313 VAL A C 1
ATOM 2438 O O . VAL A 1 313 ? 0.606 20.550 -21.991 1.00 74.94 313 VAL A O 1
ATOM 2441 N N . ASP A 1 314 ? -1.319 21.035 -20.935 1.00 80.38 314 ASP A N 1
ATOM 2442 C CA . ASP A 1 314 ? -1.180 20.051 -19.850 1.00 80.38 314 ASP A CA 1
ATOM 2443 C C . ASP A 1 314 ? -1.888 18.722 -20.188 1.00 80.38 314 ASP A C 1
ATOM 2445 O O . ASP A 1 314 ? -2.509 18.088 -19.336 1.00 80.38 314 ASP A O 1
ATOM 2449 N N . PHE A 1 315 ? -1.835 18.301 -21.455 1.00 81.94 315 PHE A N 1
ATOM 2450 C CA . PHE A 1 315 ? -2.388 17.030 -21.917 1.00 81.94 315 PHE A CA 1
ATOM 2451 C C . PHE A 1 315 ? -1.688 16.500 -23.177 1.00 81.94 315 PHE A C 1
ATOM 2453 O O . PHE A 1 315 ? -1.078 17.264 -23.928 1.00 81.94 315 PHE A O 1
ATOM 2460 N N . VAL A 1 316 ? -1.804 15.189 -23.397 1.00 83.06 316 VAL A N 1
ATOM 2461 C CA . VAL A 1 316 ? -1.281 14.451 -24.556 1.00 83.06 316 VAL A CA 1
ATOM 2462 C C . VAL A 1 316 ? -2.441 13.731 -25.246 1.00 83.06 316 VAL A C 1
ATOM 2464 O O . VAL A 1 316 ? -3.256 13.091 -24.577 1.00 83.06 316 VAL A O 1
ATOM 2467 N N . ASP A 1 317 ? -2.532 13.863 -26.568 1.00 83.75 317 ASP A N 1
ATOM 2468 C CA . ASP A 1 317 ? -3.547 13.197 -27.390 1.00 83.75 317 ASP A CA 1
ATOM 2469 C C . ASP A 1 317 ? -3.217 11.697 -27.547 1.00 83.75 317 ASP A C 1
ATOM 2471 O O . ASP A 1 317 ? -2.049 11.316 -27.643 1.00 83.75 317 ASP A O 1
ATOM 2475 N N . VAL A 1 318 ? -4.244 10.842 -27.574 1.00 84.12 318 VAL A N 1
ATOM 2476 C CA . VAL A 1 318 ? -4.113 9.388 -27.770 1.00 84.12 318 VAL A CA 1
ATOM 2477 C C . VAL A 1 318 ? -4.364 9.047 -29.236 1.00 84.12 318 VAL A C 1
ATOM 2479 O O . VAL A 1 318 ? -5.450 9.282 -29.771 1.00 84.12 318 VAL A O 1
ATOM 2482 N N . GLU A 1 319 ? -3.360 8.466 -29.882 1.00 82.88 319 GLU A N 1
ATOM 2483 C CA . GLU A 1 319 ? -3.418 8.014 -31.267 1.00 82.88 319 GLU A CA 1
ATOM 2484 C C . GLU A 1 319 ? -3.960 6.581 -31.368 1.00 82.88 319 GLU A C 1
ATOM 2486 O O . GLU A 1 319 ? -3.473 5.654 -30.716 1.00 82.88 319 GLU A O 1
ATOM 2491 N N . TYR A 1 320 ? -4.929 6.376 -32.256 1.00 77.56 320 TYR A N 1
ATOM 2492 C CA . TYR A 1 320 ? -5.431 5.052 -32.620 1.00 77.56 320 TYR A CA 1
ATOM 2493 C C . TYR A 1 320 ? -4.919 4.687 -34.013 1.00 77.56 320 TYR A C 1
ATOM 2495 O O . TYR A 1 320 ? -4.864 5.542 -34.898 1.00 77.56 320 TYR A O 1
ATOM 2503 N N . ASN A 1 321 ? -4.574 3.418 -34.233 1.00 64.38 321 ASN A N 1
ATOM 2504 C CA . ASN A 1 321 ? -4.364 2.924 -35.591 1.00 64.38 321 ASN A CA 1
ATOM 2505 C C . ASN A 1 321 ? -5.731 2.743 -36.274 1.00 64.38 321 ASN A C 1
ATOM 2507 O O . ASN A 1 321 ? -6.505 1.882 -35.858 1.00 64.38 321 ASN A O 1
ATOM 2511 N N . ASP A 1 322 ? -5.995 3.474 -37.358 1.00 45.38 322 ASP A N 1
ATOM 2512 C CA . ASP A 1 322 ? -7.051 3.092 -38.301 1.00 45.38 322 ASP A CA 1
ATOM 2513 C C . ASP A 1 322 ? -6.624 1.808 -39.034 1.00 45.38 322 ASP A C 1
ATOM 2515 O O . ASP A 1 322 ? -5.718 1.828 -39.877 1.00 45.38 322 ASP A O 1
ATOM 2519 N N . GLU A 1 323 ? -7.287 0.682 -38.751 1.00 37.69 323 GLU A N 1
ATOM 2520 C CA . GLU A 1 323 ? -7.195 -0.534 -39.573 1.00 37.69 323 GLU A CA 1
ATOM 2521 C C . GLU A 1 323 ? -7.875 -0.290 -40.937 1.00 37.69 323 GLU A C 1
ATOM 2523 O O . GLU A 1 323 ? -9.011 -0.692 -41.180 1.00 37.69 323 GLU A O 1
ATOM 2528 N N . GLY A 1 324 ? -7.180 0.417 -41.835 1.00 35.19 324 GLY A N 1
ATOM 2529 C CA . GLY A 1 324 ? -7.682 0.715 -43.182 1.00 35.19 324 GLY A CA 1
ATOM 2530 C C . GLY A 1 324 ? -6.751 1.512 -44.105 1.00 35.19 324 GLY A C 1
ATOM 2531 O O . GLY A 1 324 ? -6.891 1.415 -45.322 1.00 35.19 324 GLY A O 1
ATOM 2532 N N . ALA A 1 325 ? -5.780 2.265 -43.579 1.00 31.72 325 ALA A N 1
ATOM 2533 C CA . ALA A 1 325 ? -4.935 3.158 -44.383 1.00 31.72 325 ALA A CA 1
ATOM 2534 C C . ALA A 1 325 ? -3.612 2.515 -44.854 1.00 31.72 325 ALA A C 1
ATOM 2536 O O . ALA A 1 325 ? -2.523 3.016 -44.569 1.00 31.72 325 ALA A O 1
ATOM 2537 N N . ALA A 1 326 ? -3.693 1.430 -45.628 1.00 31.92 326 ALA A N 1
ATOM 2538 C CA . ALA A 1 326 ? -2.564 1.015 -46.461 1.00 31.92 326 ALA A CA 1
ATOM 2539 C C . ALA A 1 326 ? -2.396 2.035 -47.604 1.00 31.92 326 ALA A C 1
ATOM 2541 O O . ALA A 1 326 ? -3.164 2.027 -48.567 1.00 31.92 326 ALA A O 1
ATOM 2542 N N . LEU A 1 327 ? -1.424 2.946 -47.488 1.00 33.78 327 LEU A N 1
ATOM 2543 C CA . LEU A 1 327 ? -1.141 3.924 -48.542 1.00 33.78 327 LEU A CA 1
ATOM 2544 C C . LEU A 1 327 ? -0.657 3.200 -49.815 1.00 33.78 327 LEU A C 1
ATOM 2546 O O . LEU A 1 327 ? 0.268 2.388 -49.724 1.00 33.78 327 LEU A O 1
ATOM 2550 N N . PRO A 1 328 ? -1.229 3.483 -51.003 1.00 31.64 328 PRO A N 1
ATOM 2551 C CA . PRO A 1 328 ? -0.766 2.888 -52.252 1.00 31.64 328 PRO A CA 1
ATOM 2552 C C . PRO A 1 328 ? 0.704 3.220 -52.532 1.00 31.64 328 PRO A C 1
ATOM 2554 O O . PRO A 1 328 ? 1.148 4.353 -52.328 1.00 31.64 328 PRO A O 1
ATOM 2557 N N . ALA A 1 329 ? 1.447 2.243 -53.059 1.00 37.22 329 ALA A N 1
ATOM 2558 C CA . ALA A 1 329 ? 2.889 2.350 -53.298 1.00 37.22 329 ALA A CA 1
ATOM 2559 C C . ALA A 1 329 ? 3.296 3.514 -54.230 1.00 37.22 329 ALA A C 1
ATOM 2561 O O . ALA A 1 329 ? 4.429 3.986 -54.162 1.00 37.22 329 ALA A O 1
ATOM 2562 N N . GLU A 1 330 ? 2.373 4.030 -55.049 1.00 37.28 330 GLU A N 1
ATOM 2563 C CA . GLU A 1 330 ? 2.598 5.181 -55.936 1.00 37.28 330 GLU A CA 1
ATOM 2564 C C . GLU A 1 330 ? 2.959 6.471 -55.172 1.00 37.28 330 GLU A C 1
ATOM 2566 O O . GLU A 1 330 ? 3.752 7.282 -55.663 1.00 37.28 330 GLU A O 1
ATOM 2571 N N . SER A 1 331 ? 2.475 6.635 -53.935 1.00 40.47 331 SER A N 1
ATOM 2572 C CA . SER A 1 331 ? 2.775 7.804 -53.092 1.00 40.47 331 SER A CA 1
ATOM 2573 C C . SER A 1 331 ? 4.203 7.799 -52.528 1.00 40.47 331 SER A C 1
ATOM 2575 O O . SER A 1 331 ? 4.747 8.860 -52.223 1.00 40.47 331 SER A O 1
ATOM 2577 N N . ALA A 1 332 ? 4.849 6.631 -52.420 1.00 33.81 332 ALA A N 1
ATOM 2578 C CA . ALA A 1 332 ? 6.234 6.529 -51.949 1.00 33.81 332 ALA A CA 1
ATOM 2579 C C . ALA A 1 332 ? 7.248 6.994 -53.016 1.00 33.81 332 ALA A C 1
ATOM 2581 O O . ALA A 1 332 ? 8.284 7.578 -52.688 1.00 33.81 332 ALA A O 1
ATOM 2582 N N . SER A 1 333 ? 6.928 6.803 -54.301 1.00 36.09 333 SER A N 1
ATOM 2583 C CA . SER A 1 333 ? 7.784 7.175 -55.439 1.00 36.09 333 SER A CA 1
ATOM 2584 C C . SER A 1 333 ? 8.054 8.681 -55.553 1.00 36.09 333 SER A C 1
ATOM 2586 O O . SER A 1 333 ? 9.131 9.083 -55.998 1.00 36.09 333 SER A O 1
ATOM 2588 N N . HIS A 1 334 ? 7.108 9.532 -55.143 1.00 32.75 334 HIS A N 1
ATOM 2589 C CA . HIS A 1 334 ? 7.210 10.979 -55.366 1.00 32.75 334 HIS A CA 1
ATOM 2590 C C . HIS A 1 334 ? 8.254 11.675 -54.471 1.00 32.75 334 HIS A C 1
ATOM 2592 O O . HIS A 1 334 ? 8.860 12.667 -54.882 1.00 32.75 334 HIS A O 1
ATOM 2598 N N . ASN A 1 335 ? 8.537 11.122 -53.286 1.00 37.84 335 ASN A N 1
ATOM 2599 C CA . ASN A 1 335 ? 9.484 11.705 -52.327 1.00 37.84 335 ASN A CA 1
ATOM 2600 C C . ASN A 1 335 ? 10.962 11.485 -52.701 1.00 37.84 335 ASN A C 1
ATOM 2602 O O . ASN A 1 335 ? 11.835 12.211 -52.225 1.00 37.84 335 ASN A O 1
ATOM 2606 N N . VAL A 1 336 ? 11.265 10.529 -53.587 1.00 35.22 336 VAL A N 1
ATOM 2607 C CA . VAL A 1 336 ? 12.637 10.297 -54.079 1.00 35.22 336 VAL A CA 1
ATOM 2608 C C . VAL A 1 336 ? 13.020 11.307 -55.172 1.00 35.22 336 VAL A C 1
ATOM 2610 O O . VAL A 1 336 ? 14.181 11.708 -55.262 1.00 35.22 336 VAL A O 1
ATOM 2613 N N . ALA A 1 337 ? 12.051 11.779 -55.965 1.00 31.72 337 ALA A N 1
ATOM 2614 C CA . ALA A 1 337 ? 12.289 12.709 -57.074 1.00 31.72 337 ALA A CA 1
ATOM 2615 C C . ALA A 1 337 ? 12.712 14.122 -56.615 1.00 31.72 337 ALA A C 1
ATOM 2617 O O . ALA A 1 337 ? 13.534 14.768 -57.265 1.00 31.72 337 ALA A O 1
ATOM 2618 N N . LEU A 1 338 ? 12.219 14.586 -55.461 1.00 34.69 338 LEU A N 1
ATOM 2619 C CA . LEU A 1 338 ? 12.487 15.935 -54.937 1.00 34.69 338 LEU A CA 1
ATOM 2620 C C . LEU A 1 338 ? 13.923 16.155 -54.420 1.00 34.69 338 LEU A C 1
ATOM 2622 O O . LEU A 1 338 ? 14.324 17.297 -54.217 1.00 34.69 338 LEU A O 1
ATOM 2626 N N . LYS A 1 339 ? 14.748 15.105 -54.281 1.00 37.25 339 LYS A N 1
ATOM 2627 C CA . LYS A 1 339 ? 16.181 15.244 -53.937 1.00 37.25 339 LYS A CA 1
ATOM 2628 C C . LYS A 1 339 ? 17.085 15.657 -55.113 1.00 37.25 339 LYS A C 1
ATOM 2630 O O . LYS A 1 339 ? 18.296 15.764 -54.927 1.00 37.25 339 LYS A O 1
ATOM 2635 N N . LYS A 1 340 ? 16.539 15.898 -56.314 1.00 32.44 340 LYS A N 1
ATOM 2636 C CA . LYS A 1 340 ? 17.292 16.369 -57.496 1.00 32.44 340 LYS A CA 1
ATOM 2637 C C . LYS A 1 340 ? 16.573 17.506 -58.239 1.00 32.44 340 LYS A C 1
ATOM 2639 O O . LYS A 1 340 ? 16.192 17.349 -59.394 1.00 32.44 340 LYS A O 1
ATOM 2644 N N . GLY A 1 341 ? 16.435 18.669 -57.600 1.00 29.69 341 GLY A N 1
ATOM 2645 C CA . GLY A 1 341 ? 15.902 19.869 -58.256 1.00 29.69 341 GLY A CA 1
ATOM 2646 C C . GLY A 1 341 ? 16.200 21.163 -57.499 1.00 29.69 341 GLY A C 1
ATOM 2647 O O . GLY A 1 341 ? 15.548 21.466 -56.508 1.00 29.69 341 GLY A O 1
ATOM 2648 N N . ASN A 1 342 ? 17.165 21.948 -57.988 1.00 42.44 342 ASN A N 1
ATOM 2649 C CA . ASN A 1 342 ? 17.397 23.318 -57.521 1.00 42.44 342 ASN A CA 1
ATOM 2650 C C . ASN A 1 342 ? 16.343 24.255 -58.135 1.00 42.44 342 ASN A C 1
ATOM 2652 O O . ASN A 1 342 ? 16.510 24.680 -59.276 1.00 42.44 342 ASN A O 1
ATOM 2656 N N . THR A 1 343 ? 15.311 24.635 -57.379 1.00 31.58 343 THR A N 1
ATOM 2657 C CA . THR A 1 343 ? 14.459 25.797 -57.702 1.00 31.58 343 THR A CA 1
ATOM 2658 C C . THR A 1 343 ? 13.880 26.424 -56.438 1.00 31.58 343 THR A C 1
ATOM 2660 O O . THR A 1 343 ? 13.366 25.733 -55.564 1.00 31.58 343 THR A O 1
ATOM 2663 N N . LEU A 1 344 ? 13.974 27.751 -56.358 1.00 42.81 344 LEU A N 1
ATOM 2664 C CA . LEU A 1 344 ? 13.425 28.585 -55.288 1.00 42.81 344 LEU A CA 1
ATOM 2665 C C . LEU A 1 344 ? 11.923 28.865 -55.502 1.00 42.81 344 LEU A C 1
ATOM 2667 O O . LEU A 1 344 ? 11.445 28.828 -56.631 1.00 42.81 344 LEU A O 1
ATOM 2671 N N . LEU A 1 345 ? 11.249 29.277 -54.418 1.00 42.53 345 LEU A N 1
ATOM 2672 C CA . LEU A 1 345 ? 9.923 29.926 -54.374 1.00 42.53 345 LEU A CA 1
ATOM 2673 C C . LEU A 1 345 ? 8.685 29.048 -54.665 1.00 42.53 345 LEU A C 1
ATOM 2675 O O . LEU A 1 345 ? 8.064 29.134 -55.720 1.00 42.53 345 LEU A O 1
ATOM 2679 N N . ALA A 1 346 ? 8.219 28.353 -53.625 1.00 29.44 346 ALA A N 1
ATOM 2680 C CA . ALA A 1 346 ? 6.798 28.071 -53.402 1.00 29.44 346 ALA A CA 1
ATOM 2681 C C . ALA A 1 346 ? 6.484 28.225 -51.895 1.00 29.44 346 ALA A C 1
ATOM 2683 O O . ALA A 1 346 ? 7.339 27.876 -51.075 1.00 29.44 346 ALA A O 1
ATOM 2684 N N . PRO A 1 347 ? 5.315 28.762 -51.492 1.00 30.05 347 PRO A N 1
ATOM 2685 C CA . PRO A 1 347 ? 4.918 28.777 -50.084 1.00 30.05 347 PRO A CA 1
ATOM 2686 C C . PRO A 1 347 ? 4.630 27.340 -49.608 1.00 30.05 347 PRO A C 1
ATOM 2688 O O . PRO A 1 347 ? 4.105 26.547 -50.393 1.00 30.05 347 PRO A O 1
ATOM 2691 N N . PRO A 1 348 ? 4.949 26.979 -48.351 1.00 32.31 348 PRO A N 1
ATOM 2692 C CA . PRO A 1 348 ? 4.771 25.614 -47.869 1.00 32.31 348 PRO A CA 1
ATOM 2693 C C . PRO A 1 348 ? 3.288 25.237 -47.839 1.00 32.31 348 PRO A C 1
ATOM 2695 O O . PRO A 1 348 ? 2.464 25.932 -47.237 1.00 32.31 348 PRO A O 1
ATOM 2698 N N . ASP A 1 349 ? 2.960 24.126 -48.496 1.00 26.81 349 ASP A N 1
ATOM 2699 C CA . ASP A 1 349 ? 1.593 23.636 -48.599 1.00 26.81 349 ASP A CA 1
ATOM 2700 C C . ASP A 1 349 ? 1.098 23.124 -47.234 1.00 26.81 349 ASP A C 1
ATOM 2702 O O . ASP A 1 349 ? 1.751 22.316 -46.567 1.00 26.81 349 ASP A O 1
ATOM 2706 N N . LYS A 1 350 ? -0.069 23.608 -46.792 1.00 33.38 350 LYS A N 1
ATOM 2707 C CA . LYS A 1 350 ? -0.609 23.356 -45.437 1.00 33.38 350 LYS A CA 1
ATOM 2708 C C . LYS A 1 350 ? -1.099 21.916 -45.229 1.00 33.38 350 LYS A C 1
ATOM 2710 O O . LYS A 1 350 ? -1.529 21.574 -44.128 1.00 33.38 350 LYS A O 1
ATOM 2715 N N . SER A 1 351 ? -1.039 21.092 -46.270 1.00 28.31 351 SER A N 1
ATOM 2716 C CA . SER A 1 351 ? -1.401 19.674 -46.302 1.00 28.31 351 SER A CA 1
ATOM 2717 C C . SER A 1 351 ? -0.307 18.739 -45.757 1.00 28.31 351 SER A C 1
ATOM 2719 O O . SER A 1 351 ? -0.627 17.638 -45.318 1.00 28.31 351 SER A O 1
ATOM 2721 N N . LEU A 1 352 ? 0.963 19.170 -45.727 1.00 28.77 352 LEU A N 1
ATOM 2722 C CA . LEU A 1 352 ? 2.119 18.329 -45.360 1.00 28.77 352 LEU A CA 1
ATOM 2723 C C . LEU A 1 352 ? 2.424 18.263 -43.848 1.00 28.77 352 LEU A C 1
ATOM 2725 O O . LEU A 1 352 ? 3.384 17.616 -43.431 1.00 28.77 352 LEU A O 1
ATOM 2729 N N . LEU A 1 353 ? 1.603 18.897 -43.008 1.00 32.47 353 LEU A N 1
ATOM 2730 C CA . LEU A 1 353 ? 1.684 18.767 -41.551 1.00 32.47 353 LEU A CA 1
ATOM 2731 C C . LEU A 1 353 ? 1.030 17.455 -41.091 1.00 32.47 353 LEU A C 1
ATOM 2733 O O . LEU A 1 353 ? -0.158 17.425 -40.755 1.00 32.47 353 LEU A O 1
ATOM 2737 N N . HIS A 1 354 ? 1.820 16.379 -41.019 1.00 35.47 354 HIS A N 1
ATOM 2738 C CA . HIS A 1 354 ? 1.433 15.174 -40.281 1.00 35.47 354 HIS A CA 1
ATOM 2739 C C . HIS A 1 354 ? 1.057 15.547 -38.835 1.00 35.47 354 HIS A C 1
ATOM 2741 O O . HIS A 1 354 ? 1.866 16.075 -38.071 1.00 35.47 354 HIS A O 1
ATOM 2747 N N . ARG A 1 355 ? -0.195 15.273 -38.447 1.00 41.38 355 ARG A N 1
ATOM 2748 C CA . ARG A 1 355 ? -0.702 15.463 -37.078 1.00 41.38 355 ARG A CA 1
ATOM 2749 C C . ARG A 1 355 ? -0.210 14.332 -36.157 1.00 41.38 355 ARG A C 1
ATOM 2751 O O . ARG A 1 355 ? -1.017 13.509 -35.750 1.00 41.38 355 ARG A O 1
ATOM 2758 N N . SER A 1 356 ? 1.088 14.283 -35.862 1.00 44.34 356 SER A N 1
ATOM 2759 C CA . SER A 1 356 ? 1.698 13.215 -35.039 1.00 44.34 356 SER A CA 1
ATOM 2760 C C . SER A 1 356 ? 2.825 13.701 -34.112 1.00 44.34 356 SER A C 1
ATOM 2762 O O . SER A 1 356 ? 3.689 12.931 -33.694 1.00 44.34 356 SER A O 1
ATOM 2764 N N . GLN A 1 357 ? 2.855 15.003 -33.814 1.00 49.06 357 GLN A N 1
ATOM 2765 C CA . GLN A 1 357 ? 3.742 15.591 -32.809 1.00 49.06 357 GLN A CA 1
ATOM 2766 C C . GLN A 1 357 ? 2.899 16.164 -31.671 1.00 49.06 357 GLN A C 1
ATOM 2768 O O . GLN A 1 357 ? 2.094 17.079 -31.879 1.00 49.06 357 GLN A O 1
ATOM 2773 N N . SER A 1 358 ? 3.093 15.634 -30.463 1.00 53.84 358 SER A N 1
ATOM 2774 C CA . SER A 1 358 ? 2.376 16.084 -29.271 1.00 53.84 358 SER A CA 1
ATOM 2775 C C . SER A 1 358 ? 2.635 17.561 -28.972 1.00 53.84 358 SER A C 1
ATOM 2777 O O . SER A 1 358 ? 3.729 17.971 -28.580 1.00 53.84 358 SER A O 1
ATOM 2779 N N . ARG A 1 359 ? 1.578 18.372 -29.117 1.00 56.56 359 ARG A N 1
ATOM 2780 C CA . ARG A 1 359 ? 1.602 19.846 -29.019 1.00 56.56 359 ARG A CA 1
ATOM 2781 C C . ARG A 1 359 ? 2.140 20.386 -27.689 1.00 56.56 359 ARG A C 1
ATOM 2783 O O . ARG A 1 359 ? 2.519 21.553 -27.623 1.00 56.56 359 ARG A O 1
ATOM 2790 N N . ALA A 1 360 ? 2.169 19.560 -26.644 1.00 56.44 360 ALA A N 1
ATOM 2791 C CA . ALA A 1 360 ? 2.709 19.899 -25.332 1.00 56.44 360 ALA A CA 1
ATOM 2792 C C . ALA A 1 360 ? 4.221 20.221 -25.348 1.00 56.44 360 ALA A C 1
ATOM 2794 O O . ALA A 1 360 ? 4.658 21.057 -24.553 1.00 56.44 360 ALA A O 1
ATOM 2795 N N . PHE A 1 361 ? 4.997 19.615 -26.260 1.00 58.41 361 PHE A N 1
ATOM 2796 C CA . PHE A 1 361 ? 6.473 19.613 -26.228 1.00 58.41 361 PHE A CA 1
ATOM 2797 C C . PHE A 1 361 ? 7.151 20.448 -27.331 1.00 58.41 361 PHE A C 1
ATOM 2799 O O . PHE A 1 361 ? 8.376 20.463 -27.437 1.00 58.41 361 PHE A O 1
ATOM 2806 N N . LEU A 1 362 ? 6.375 21.205 -28.115 1.00 57.47 362 LEU A N 1
ATOM 2807 C CA . LEU A 1 362 ? 6.889 22.099 -29.160 1.00 57.47 362 LEU A CA 1
ATOM 2808 C C . LEU A 1 362 ? 7.107 23.534 -28.652 1.00 57.47 362 LEU A C 1
ATOM 2810 O O . LEU A 1 362 ? 6.251 24.116 -27.979 1.00 57.47 362 LEU A O 1
ATOM 2814 N N . SER A 1 363 ? 8.231 24.138 -29.046 1.00 55.16 363 SER A N 1
ATOM 2815 C CA . SER A 1 363 ? 8.494 25.573 -28.860 1.00 55.16 363 SER A CA 1
ATOM 2816 C C . SER A 1 363 ? 7.599 26.453 -29.758 1.00 55.16 363 SER A C 1
ATOM 2818 O O . SER A 1 363 ? 6.766 25.952 -30.517 1.00 55.16 363 SER A O 1
ATOM 2820 N N . ASP A 1 364 ? 7.693 27.782 -29.649 1.00 51.28 364 ASP A N 1
ATOM 2821 C CA . ASP A 1 364 ? 6.960 28.712 -30.534 1.00 51.28 364 ASP A CA 1
ATOM 2822 C C . ASP A 1 364 ? 7.447 28.670 -31.987 1.00 51.28 364 ASP A C 1
ATOM 2824 O O . ASP A 1 364 ? 6.644 28.859 -32.897 1.00 51.28 364 ASP A O 1
ATOM 2828 N N . ASP A 1 365 ? 8.705 28.286 -32.196 1.00 51.28 365 ASP A N 1
ATOM 2829 C CA . ASP A 1 365 ? 9.348 28.190 -33.510 1.00 51.28 365 ASP A CA 1
ATOM 2830 C C . ASP A 1 365 ? 9.282 26.771 -34.118 1.00 51.28 365 ASP A C 1
ATOM 2832 O O . ASP A 1 365 ? 9.899 26.499 -35.144 1.00 51.28 365 ASP A O 1
ATOM 2836 N N . GLY A 1 366 ? 8.565 25.836 -33.479 1.00 57.22 366 GLY A N 1
ATOM 2837 C CA . GLY A 1 366 ? 8.425 24.444 -33.938 1.00 57.22 366 GLY A CA 1
ATOM 2838 C C . GLY A 1 366 ? 9.644 23.540 -33.697 1.00 57.22 366 GLY A C 1
ATOM 2839 O O . GLY A 1 366 ? 9.629 22.381 -34.097 1.00 57.22 366 GLY A O 1
ATOM 2840 N N . VAL A 1 367 ? 10.684 24.037 -33.023 1.00 60.47 367 VAL A N 1
ATOM 2841 C CA . VAL A 1 367 ? 11.899 23.273 -32.686 1.00 60.47 367 VAL A CA 1
ATOM 2842 C C . VAL A 1 367 ? 11.661 22.408 -31.431 1.00 60.47 367 VAL A C 1
ATOM 2844 O O . VAL A 1 367 ? 11.045 22.918 -30.479 1.00 60.47 367 VAL A O 1
ATOM 2847 N N . PRO A 1 368 ? 12.149 21.148 -31.382 1.00 62.84 368 PRO A N 1
ATOM 2848 C CA . PRO A 1 368 ? 12.134 20.312 -30.180 1.00 62.84 368 PRO A CA 1
ATOM 2849 C C . PRO A 1 368 ? 12.783 21.001 -28.975 1.00 62.84 368 PRO A C 1
ATOM 2851 O O . PRO A 1 368 ? 13.810 21.671 -29.097 1.00 62.84 368 PRO A O 1
ATOM 2854 N N . MET A 1 369 ? 12.179 20.858 -27.795 1.00 76.00 369 MET A N 1
ATOM 2855 C CA . MET A 1 369 ? 12.671 21.501 -26.574 1.00 76.00 369 MET A CA 1
ATOM 2856 C C . MET A 1 369 ? 13.594 20.569 -25.771 1.00 76.00 369 MET A C 1
ATOM 2858 O O . MET A 1 369 ? 13.263 19.390 -25.634 1.00 76.00 369 MET A O 1
ATOM 2862 N N . PRO A 1 370 ? 14.675 21.088 -25.149 1.00 86.44 370 PRO A N 1
ATOM 2863 C CA . PRO A 1 370 ? 15.435 20.371 -24.127 1.00 86.44 370 PRO A CA 1
ATOM 2864 C C . PRO A 1 370 ? 14.519 19.850 -23.014 1.00 86.44 370 PRO A C 1
ATOM 2866 O O . PRO A 1 370 ? 13.891 20.637 -22.289 1.00 86.44 370 PRO A O 1
ATOM 2869 N N . THR A 1 371 ? 14.420 18.524 -22.921 1.00 90.06 371 THR A N 1
ATOM 2870 C CA . THR A 1 371 ? 13.410 17.827 -22.116 1.00 90.06 371 THR A CA 1
ATOM 2871 C C . THR A 1 371 ? 14.005 16.584 -21.468 1.00 90.06 371 THR A C 1
ATOM 2873 O O . THR A 1 371 ? 14.796 15.860 -22.070 1.00 90.06 371 THR A O 1
ATOM 2876 N N . GLU A 1 372 ? 13.606 16.332 -20.225 1.00 94.56 372 GLU A N 1
ATOM 2877 C CA . GLU A 1 372 ? 13.945 15.131 -19.471 1.00 94.56 372 GLU A CA 1
ATOM 2878 C C . GLU A 1 372 ? 12.659 14.388 -19.084 1.00 94.56 372 GLU A C 1
ATOM 2880 O O . GLU A 1 372 ? 11.718 14.988 -18.548 1.00 94.56 372 GLU A O 1
ATOM 2885 N N . PHE A 1 373 ? 12.629 13.082 -19.345 1.00 95.81 373 PHE A N 1
ATOM 2886 C CA . PHE A 1 373 ? 11.526 12.183 -19.015 1.00 95.81 373 PHE A CA 1
ATOM 2887 C C . PHE A 1 373 ? 11.957 11.182 -17.941 1.00 95.81 373 PHE A C 1
ATOM 2889 O O . PHE A 1 373 ? 13.056 10.627 -17.989 1.00 95.81 373 PHE A O 1
ATOM 2896 N N . PHE A 1 374 ? 11.060 10.937 -16.989 1.00 96.75 374 PHE A N 1
ATOM 2897 C CA . PHE A 1 374 ? 11.256 10.035 -15.857 1.00 96.75 374 PHE A CA 1
ATOM 2898 C C . PHE A 1 374 ? 10.101 9.038 -15.830 1.00 96.75 374 PHE A C 1
ATOM 2900 O O . PHE A 1 374 ? 8.988 9.396 -15.456 1.00 96.75 374 PHE A O 1
ATOM 2907 N N . LEU A 1 375 ? 10.332 7.802 -16.255 1.00 96.44 375 LEU A N 1
ATOM 2908 C CA . LEU A 1 375 ? 9.308 6.760 -16.253 1.00 96.44 375 LEU A CA 1
ATOM 2909 C C . LEU A 1 375 ? 9.437 5.945 -14.981 1.00 96.44 375 LEU A C 1
ATOM 2911 O O . LEU A 1 375 ? 10.547 5.599 -14.585 1.00 96.44 375 LEU A O 1
ATOM 2915 N N . SER A 1 376 ? 8.320 5.620 -14.345 1.00 94.94 376 SER A N 1
ATOM 2916 C CA . SER A 1 376 ? 8.344 4.798 -13.144 1.00 94.94 376 SER A CA 1
ATOM 2917 C C . SER A 1 376 ? 7.065 4.013 -12.931 1.00 94.94 376 SER A C 1
ATOM 2919 O O . SER A 1 376 ? 5.994 4.422 -13.368 1.00 94.94 376 SER A O 1
ATOM 2921 N N . SER A 1 377 ? 7.161 2.911 -12.193 1.00 90.94 377 SER A N 1
ATOM 2922 C CA . SER A 1 377 ? 5.998 2.250 -11.595 1.00 90.94 377 SER A CA 1
ATOM 2923 C C . SER A 1 377 ? 5.444 2.987 -10.361 1.00 90.94 377 SER A C 1
ATOM 2925 O O . SER A 1 377 ? 4.378 2.619 -9.872 1.00 90.94 377 SER A O 1
ATOM 2927 N N . ASP A 1 378 ? 6.144 4.000 -9.825 1.00 86.62 378 ASP A N 1
ATOM 2928 C CA . ASP A 1 378 ? 5.676 4.806 -8.685 1.00 86.62 378 ASP A CA 1
ATOM 2929 C C . ASP A 1 378 ? 6.146 6.282 -8.731 1.00 86.62 378 ASP A C 1
ATOM 2931 O O . ASP A 1 378 ? 7.350 6.548 -8.880 1.00 86.62 378 ASP A O 1
ATOM 2935 N N . PRO A 1 379 ? 5.243 7.265 -8.528 1.00 87.38 379 PRO A N 1
ATOM 2936 C CA . PRO A 1 379 ? 5.601 8.685 -8.474 1.00 87.38 379 PRO A CA 1
ATOM 2937 C C . PRO A 1 379 ? 6.610 9.068 -7.369 1.00 87.38 379 PRO A C 1
ATOM 2939 O O . PRO A 1 379 ? 7.238 10.123 -7.486 1.00 87.38 379 PRO A O 1
ATOM 2942 N N . SER A 1 380 ? 6.830 8.244 -6.333 1.00 85.25 380 SER A N 1
ATOM 2943 C CA . SER A 1 380 ? 7.830 8.480 -5.271 1.00 85.25 380 SER A CA 1
ATOM 2944 C C . SER A 1 380 ? 9.250 8.678 -5.812 1.00 85.25 380 SER A C 1
ATOM 2946 O O . SER A 1 380 ? 10.029 9.450 -5.259 1.00 85.25 380 SER A O 1
ATOM 2948 N N . SER A 1 381 ? 9.578 8.006 -6.914 1.00 90.12 381 SER A N 1
ATOM 2949 C CA . SER A 1 381 ? 10.873 8.105 -7.601 1.00 90.12 381 SER A CA 1
ATOM 2950 C C . SER A 1 381 ? 10.988 9.308 -8.542 1.00 90.12 381 SER A C 1
ATOM 2952 O O . SER A 1 381 ? 12.084 9.679 -8.941 1.00 90.12 381 SER A O 1
ATOM 2954 N N . ILE A 1 382 ? 9.863 9.944 -8.880 1.00 91.44 382 ILE A N 1
ATOM 2955 C CA . ILE A 1 382 ? 9.794 11.066 -9.825 1.00 91.44 382 ILE A CA 1
ATOM 2956 C C . ILE A 1 382 ? 9.779 12.413 -9.086 1.00 91.44 382 ILE A C 1
ATOM 2958 O O . ILE A 1 382 ? 10.314 13.400 -9.594 1.00 91.44 382 ILE A O 1
ATOM 2962 N N . VAL A 1 383 ? 9.200 12.464 -7.879 1.00 88.25 383 VAL A N 1
ATOM 2963 C CA . VAL A 1 383 ? 8.896 13.714 -7.153 1.00 88.25 383 VAL A CA 1
ATOM 2964 C C . VAL A 1 383 ? 10.121 14.582 -6.817 1.00 88.25 383 VAL A C 1
ATOM 2966 O O . VAL A 1 383 ? 9.981 15.795 -6.659 1.00 88.25 383 VAL A O 1
ATOM 2969 N N . GLU A 1 384 ? 11.323 14.000 -6.734 1.00 88.56 384 GLU A N 1
ATOM 2970 C CA . GLU A 1 384 ? 12.576 14.756 -6.556 1.00 88.56 384 GLU A CA 1
ATOM 2971 C C . GLU A 1 384 ? 13.074 15.437 -7.843 1.00 88.56 384 GLU A C 1
ATOM 2973 O O . GLU A 1 384 ? 13.870 16.375 -7.781 1.00 88.56 384 GLU A O 1
ATOM 2978 N N . HIS A 1 385 ? 12.587 15.008 -9.010 1.00 91.44 385 HIS A N 1
ATOM 2979 C CA . HIS A 1 385 ? 12.962 15.553 -10.312 1.00 91.44 385 HIS A CA 1
ATOM 2980 C C . HIS A 1 385 ? 11.890 16.476 -10.901 1.00 91.44 385 HIS A C 1
ATOM 2982 O O . HIS A 1 385 ? 12.237 17.504 -11.488 1.00 91.44 385 HIS A O 1
ATOM 2988 N N . THR A 1 386 ? 10.608 16.121 -10.763 1.00 91.50 386 THR A N 1
ATOM 2989 C CA . THR A 1 386 ? 9.461 16.899 -11.256 1.00 91.50 386 THR A CA 1
ATOM 2990 C C . THR A 1 386 ? 8.172 16.549 -10.509 1.00 91.50 386 THR A C 1
ATOM 2992 O O . THR A 1 386 ? 7.974 15.424 -10.060 1.00 91.50 386 THR A O 1
ATOM 2995 N N . LYS A 1 387 ? 7.255 17.518 -10.406 1.00 89.19 387 LYS A N 1
ATOM 2996 C CA . LYS A 1 387 ? 5.882 17.289 -9.923 1.00 89.19 387 LYS A CA 1
ATOM 2997 C C . LYS A 1 387 ? 4.875 17.057 -11.049 1.00 89.19 387 LYS A C 1
ATOM 2999 O O . LYS A 1 387 ? 3.747 16.676 -10.753 1.00 89.19 387 LYS A O 1
ATOM 3004 N N . LYS A 1 388 ? 5.237 17.316 -12.311 1.00 90.56 388 LYS A N 1
ATOM 3005 C CA . LYS A 1 388 ? 4.340 17.121 -13.456 1.00 90.56 388 LYS A CA 1
ATOM 3006 C C . LYS A 1 388 ? 4.438 15.684 -13.946 1.00 90.56 388 LYS A C 1
ATOM 3008 O O . LYS A 1 388 ? 5.503 15.276 -14.408 1.00 90.56 388 LYS A O 1
ATOM 3013 N N . VAL A 1 389 ? 3.335 14.946 -13.845 1.00 90.88 389 VAL A N 1
ATOM 3014 C CA . VAL A 1 389 ? 3.256 13.527 -14.203 1.00 90.88 389 VAL A CA 1
ATOM 3015 C C . VAL A 1 389 ? 2.037 13.215 -15.059 1.00 90.88 389 VAL A C 1
ATOM 3017 O O . VAL A 1 389 ? 0.986 13.831 -14.913 1.00 90.88 389 VAL A O 1
ATOM 3020 N N . LEU A 1 390 ? 2.173 12.221 -15.925 1.00 91.44 390 LEU A N 1
ATOM 3021 C CA . LEU A 1 390 ? 1.107 11.638 -16.722 1.00 91.44 390 LEU A CA 1
ATOM 3022 C C . LEU A 1 390 ? 0.975 10.167 -16.324 1.00 91.44 390 LEU A C 1
ATOM 3024 O O . LEU A 1 390 ? 1.932 9.402 -16.446 1.00 91.44 390 LEU A O 1
ATOM 3028 N N . TYR A 1 391 ? -0.197 9.776 -15.831 1.00 89.19 391 TYR A N 1
ATOM 3029 C CA . TYR A 1 391 ? -0.516 8.371 -15.587 1.00 89.19 391 TYR A CA 1
ATOM 3030 C C . TYR A 1 391 ? -0.969 7.730 -16.896 1.00 89.19 391 TYR A C 1
ATOM 3032 O O . TYR A 1 391 ? -1.843 8.270 -17.577 1.00 89.19 391 TYR A O 1
ATOM 3040 N N . LEU A 1 392 ? -0.369 6.595 -17.247 1.00 89.00 392 LEU A N 1
ATOM 3041 C CA . LEU A 1 392 ? -0.846 5.776 -18.356 1.00 89.00 392 LEU A CA 1
ATOM 3042 C C . LEU A 1 392 ? -2.067 4.968 -17.896 1.00 89.00 392 LEU A C 1
ATOM 3044 O O . LEU A 1 392 ? -2.139 4.559 -16.733 1.00 89.00 392 LEU A O 1
ATOM 3048 N N . GLU A 1 393 ? -2.988 4.697 -18.813 1.00 87.19 393 GLU A N 1
ATOM 3049 C CA . GLU A 1 393 ? -4.082 3.731 -18.652 1.00 87.19 393 GLU A CA 1
ATOM 3050 C C . GLU A 1 393 ? -3.695 2.371 -19.257 1.00 87.19 393 GLU A C 1
ATOM 3052 O O . GLU A 1 393 ? -2.679 2.253 -19.939 1.00 87.19 393 GLU A O 1
ATOM 3057 N N . ASP A 1 394 ? -4.498 1.334 -19.024 1.00 84.88 394 ASP A N 1
ATOM 3058 C CA . ASP A 1 394 ? -4.265 0.020 -19.630 1.00 84.88 394 ASP A CA 1
ATOM 3059 C C . ASP A 1 394 ? -4.402 0.041 -21.163 1.00 84.88 394 ASP A C 1
ATOM 3061 O O . ASP A 1 394 ? -5.165 0.822 -21.736 1.00 84.88 394 ASP A O 1
ATOM 3065 N N . ASP A 1 395 ? -3.602 -0.810 -21.812 1.00 87.94 395 ASP A N 1
ATOM 3066 C CA . ASP A 1 395 ? -3.371 -0.888 -23.259 1.00 87.94 395 ASP A CA 1
ATOM 3067 C C . ASP A 1 395 ? -2.781 0.402 -23.896 1.00 87.94 395 ASP A C 1
ATOM 3069 O O . ASP A 1 395 ? -2.627 0.474 -25.121 1.00 87.94 395 ASP A O 1
ATOM 3073 N N . ASP A 1 396 ? -2.371 1.400 -23.095 1.00 91.06 396 ASP A N 1
ATOM 3074 C CA . ASP A 1 396 ? -1.570 2.536 -23.572 1.00 91.06 396 ASP A CA 1
ATOM 3075 C C . ASP A 1 396 ? -0.122 2.121 -23.878 1.00 91.06 396 ASP A C 1
ATOM 3077 O O . ASP A 1 396 ? 0.557 1.468 -23.079 1.00 91.06 396 ASP A O 1
ATOM 3081 N N . ILE A 1 397 ? 0.374 2.596 -25.021 1.00 93.31 397 ILE A N 1
ATOM 3082 C CA . ILE A 1 397 ? 1.746 2.432 -25.502 1.00 93.31 397 ILE A CA 1
ATOM 3083 C C . ILE A 1 397 ? 2.331 3.832 -25.700 1.00 93.31 397 ILE A C 1
ATOM 3085 O O . ILE A 1 397 ? 2.077 4.496 -26.705 1.00 93.31 397 ILE A O 1
ATOM 3089 N N . ALA A 1 398 ? 3.097 4.293 -24.718 1.00 94.12 398 ALA A N 1
ATOM 3090 C CA . ALA A 1 398 ? 3.797 5.566 -24.746 1.00 94.12 398 ALA A CA 1
ATOM 3091 C C . ALA A 1 398 ? 5.152 5.429 -25.451 1.00 94.12 398 ALA A C 1
ATOM 3093 O O . ALA A 1 398 ? 6.003 4.636 -25.051 1.00 94.12 398 ALA A O 1
ATOM 3094 N N . HIS A 1 399 ? 5.368 6.231 -26.486 1.00 94.50 399 HIS A N 1
ATOM 3095 C CA . HIS A 1 399 ? 6.610 6.305 -27.249 1.00 94.50 399 HIS A CA 1
ATOM 3096 C C . HIS A 1 399 ? 7.290 7.646 -26.984 1.00 94.50 399 HIS A C 1
ATOM 3098 O O . HIS A 1 399 ? 6.695 8.703 -27.206 1.00 94.50 399 HIS A O 1
ATOM 3104 N N . ILE A 1 400 ? 8.527 7.596 -26.490 1.00 92.69 400 ILE A N 1
ATO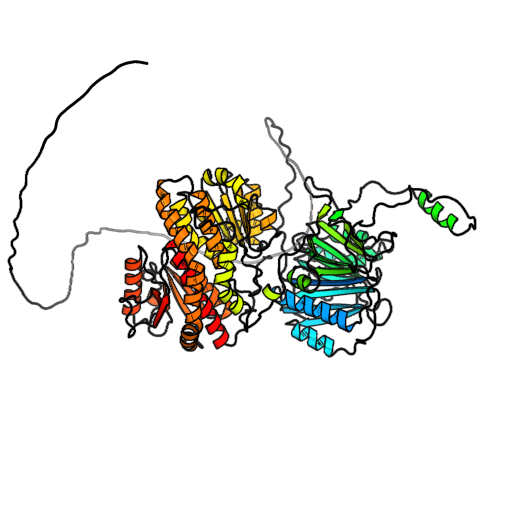M 3105 C CA . ILE A 1 400 ? 9.367 8.773 -26.269 1.00 92.69 400 ILE A CA 1
ATOM 3106 C C . ILE A 1 400 ? 10.464 8.775 -27.328 1.00 92.69 400 ILE A C 1
ATOM 3108 O O . ILE A 1 400 ? 11.302 7.873 -27.355 1.00 92.69 400 ILE A O 1
ATOM 3112 N N . HIS A 1 401 ? 10.446 9.796 -28.186 1.00 88.88 401 HIS A N 1
ATOM 3113 C CA . HIS A 1 401 ? 11.416 10.021 -29.261 1.00 88.88 401 HIS A CA 1
ATOM 3114 C C . HIS A 1 401 ? 11.562 11.524 -29.528 1.00 88.88 401 HIS A C 1
ATOM 3116 O O . HIS A 1 401 ? 10.610 12.284 -29.349 1.00 88.88 401 HIS A O 1
ATOM 3122 N N . GLU A 1 402 ? 12.762 11.962 -29.914 1.00 85.12 402 GLU A N 1
ATOM 3123 C CA . GLU A 1 402 ? 13.071 13.357 -30.290 1.00 85.12 402 GLU A CA 1
ATOM 3124 C C . GLU A 1 402 ? 12.562 14.441 -29.306 1.00 85.12 402 GLU A C 1
ATOM 3126 O O . GLU A 1 402 ? 12.125 15.522 -29.699 1.00 85.12 402 GLU A O 1
ATOM 3131 N N . GLY A 1 403 ? 12.584 14.154 -27.998 1.00 81.31 403 GLY A N 1
ATOM 3132 C CA . GLY A 1 403 ? 12.095 15.077 -26.961 1.00 81.31 403 GLY A CA 1
ATOM 3133 C C . GLY A 1 403 ? 10.569 15.189 -26.866 1.00 81.31 403 GLY A C 1
ATOM 3134 O O . GLY A 1 403 ? 10.059 16.006 -26.099 1.00 81.31 403 GLY A O 1
ATOM 3135 N N . SER A 1 404 ? 9.838 14.369 -27.619 1.00 85.69 404 SER A N 1
ATOM 3136 C CA . SER A 1 404 ? 8.381 14.269 -27.613 1.00 85.69 404 SER A CA 1
ATOM 3137 C C . SER A 1 404 ? 7.908 12.985 -26.924 1.00 85.69 404 SER A C 1
ATOM 3139 O O . SER A 1 404 ? 8.619 11.982 -26.881 1.00 85.69 404 SER A O 1
ATOM 3141 N N . LEU A 1 405 ? 6.692 13.028 -26.379 1.00 89.19 405 LEU A N 1
ATOM 3142 C CA . LEU A 1 405 ? 5.972 11.880 -25.829 1.00 89.19 405 LEU A CA 1
ATOM 3143 C C . LEU A 1 405 ? 4.664 11.739 -26.604 1.00 89.19 405 LEU A C 1
ATOM 3145 O O . LEU A 1 405 ? 3.812 12.620 -26.507 1.00 89.19 405 LEU A O 1
ATOM 3149 N N . ASN A 1 406 ? 4.507 10.640 -27.335 1.00 89.94 406 ASN A N 1
ATOM 3150 C CA . ASN A 1 406 ? 3.279 10.267 -28.034 1.00 89.94 406 ASN A CA 1
ATOM 3151 C C . ASN A 1 406 ? 2.655 9.046 -27.344 1.00 89.94 406 ASN A C 1
ATOM 3153 O O . ASN A 1 406 ? 3.376 8.187 -26.839 1.00 89.94 406 ASN A O 1
ATOM 3157 N N . ILE A 1 407 ? 1.325 8.955 -27.303 1.00 90.56 407 ILE A N 1
ATOM 3158 C CA . ILE A 1 407 ? 0.613 7.819 -26.698 1.00 90.56 407 ILE A CA 1
ATOM 3159 C C . ILE A 1 407 ? -0.241 7.170 -27.773 1.00 90.56 407 ILE A C 1
ATOM 3161 O O . ILE A 1 407 ? -1.055 7.838 -28.403 1.00 90.56 407 ILE A O 1
ATOM 3165 N N . HIS A 1 408 ? -0.077 5.866 -27.964 1.00 88.88 408 HIS A N 1
ATOM 3166 C CA . HIS A 1 408 ? -0.860 5.085 -28.909 1.00 88.88 408 HIS A CA 1
ATOM 3167 C C . HIS A 1 408 ? -1.680 4.014 -28.183 1.00 88.88 408 HIS A C 1
ATOM 3169 O O . HIS A 1 408 ? -1.226 3.476 -27.175 1.00 88.88 408 HIS A O 1
ATOM 3175 N N . ARG A 1 409 ? -2.835 3.629 -28.735 1.00 85.25 409 ARG A N 1
ATOM 3176 C CA . ARG A 1 409 ? -3.613 2.463 -28.278 1.00 85.25 409 ARG A CA 1
ATOM 3177 C C . ARG A 1 409 ? -3.941 1.528 -29.448 1.00 85.25 409 ARG A C 1
ATOM 3179 O O . ARG A 1 409 ? -4.054 1.964 -30.595 1.00 85.25 409 ARG A O 1
ATOM 3186 N N . LEU A 1 410 ? -4.058 0.227 -29.166 1.00 74.88 410 LEU A N 1
ATOM 3187 C CA . LEU A 1 410 ? -4.382 -0.802 -30.167 1.00 74.88 410 LEU A CA 1
ATOM 3188 C C . LEU A 1 410 ? -5.851 -0.780 -30.607 1.00 74.88 410 LEU A C 1
ATOM 3190 O O . LEU A 1 410 ? -6.138 -0.976 -31.785 1.00 74.88 410 LEU A O 1
ATOM 3194 N N . HIS A 1 411 ? -6.763 -0.539 -29.669 1.00 71.88 411 HIS A N 1
ATOM 3195 C CA . HIS A 1 411 ? -8.204 -0.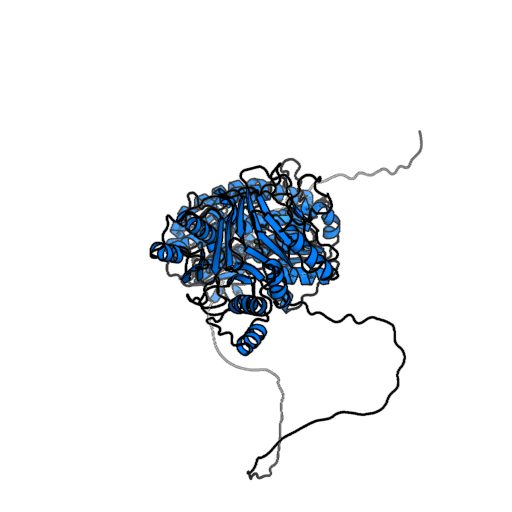501 -29.898 1.00 71.88 411 HIS A CA 1
ATOM 3196 C C . HIS A 1 411 ? -8.813 0.751 -29.267 1.00 71.88 411 HIS A C 1
ATOM 3198 O O . HIS A 1 411 ? -8.226 1.372 -28.381 1.00 71.88 411 HIS A O 1
ATOM 3204 N N . LYS A 1 412 ? -9.995 1.129 -29.750 1.00 63.00 412 LYS A N 1
ATOM 3205 C CA . LYS A 1 412 ? -10.802 2.195 -29.168 1.00 63.00 412 LYS A CA 1
ATOM 3206 C C . LYS A 1 412 ? -12.001 1.565 -28.477 1.00 63.00 412 LYS A C 1
ATOM 3208 O O . LYS A 1 412 ? -12.913 1.099 -29.155 1.00 63.00 412 LYS A O 1
ATOM 3213 N N . ASP A 1 413 ? -11.976 1.555 -27.153 1.00 62.03 413 ASP A N 1
ATOM 3214 C CA . ASP A 1 413 ? -13.077 1.038 -26.347 1.00 62.03 413 ASP A CA 1
ATOM 3215 C C . ASP A 1 413 ? -14.140 2.121 -26.132 1.00 62.03 413 ASP A C 1
ATOM 3217 O O . ASP A 1 413 ? -13.828 3.313 -26.015 1.00 62.03 413 ASP A O 1
ATOM 3221 N N . ASP A 1 414 ? -15.408 1.711 -26.048 1.00 47.91 414 ASP A N 1
ATOM 3222 C CA . ASP A 1 414 ? -16.533 2.603 -25.745 1.00 47.91 414 ASP A CA 1
ATOM 3223 C C . ASP A 1 414 ? -16.451 3.098 -24.288 1.00 47.91 414 ASP A C 1
ATOM 3225 O O . ASP A 1 414 ? -17.067 2.552 -23.374 1.00 47.91 414 ASP A O 1
ATOM 3229 N N . GLY A 1 415 ? -15.657 4.151 -24.077 1.00 56.16 415 GLY A N 1
ATOM 3230 C CA . GLY A 1 415 ? -15.468 4.813 -22.785 1.00 56.16 415 GLY A CA 1
ATOM 3231 C C . GLY A 1 415 ? -14.068 5.387 -22.549 1.00 56.16 415 GLY A C 1
ATOM 3232 O O . GLY A 1 415 ? -13.911 6.227 -21.664 1.00 56.16 415 GLY A O 1
ATOM 3233 N N . SER A 1 416 ? -13.053 4.994 -23.329 1.00 61.81 416 SER A N 1
ATOM 3234 C CA . SER A 1 416 ? -11.678 5.465 -23.118 1.00 61.81 416 SER A CA 1
ATOM 3235 C C . SER A 1 416 ? -11.496 6.937 -23.501 1.00 61.81 416 SER A C 1
ATOM 3237 O O . SER A 1 416 ? -11.873 7.355 -24.600 1.00 61.81 416 SER A O 1
ATOM 3239 N N . SER A 1 417 ? -10.853 7.725 -22.632 1.00 68.69 417 SER A N 1
ATOM 3240 C CA . SER A 1 417 ? -10.485 9.105 -22.967 1.00 68.69 417 SER A CA 1
ATOM 3241 C C . SER A 1 417 ? -9.489 9.125 -24.130 1.00 68.69 417 SER A C 1
ATOM 3243 O O . SER A 1 417 ? -8.479 8.423 -24.098 1.00 68.69 417 SER A O 1
ATOM 3245 N N . ASN A 1 418 ? -9.731 9.986 -25.124 1.00 78.44 418 ASN A N 1
ATOM 3246 C CA . ASN A 1 418 ? -8.801 10.232 -26.237 1.00 78.44 418 ASN A CA 1
ATOM 3247 C C . ASN A 1 418 ? -7.610 11.126 -25.834 1.00 78.44 418 ASN A C 1
ATOM 3249 O O . ASN A 1 418 ? -6.848 11.551 -26.696 1.00 78.44 418 ASN A O 1
ATOM 3253 N N . VAL A 1 419 ? -7.503 11.487 -24.553 1.00 82.94 419 VAL A N 1
ATOM 3254 C CA . VAL A 1 419 ? -6.537 12.451 -24.021 1.00 82.94 419 VAL A CA 1
ATOM 3255 C C . VAL A 1 419 ? -6.089 12.009 -22.626 1.00 82.94 419 VAL A C 1
ATOM 3257 O O . VAL A 1 419 ? -6.932 11.730 -21.769 1.00 82.94 419 VAL A O 1
ATOM 3260 N N . ARG A 1 420 ? -4.777 12.014 -22.369 1.00 86.38 420 ARG A N 1
ATOM 3261 C CA . ARG A 1 420 ? -4.191 11.838 -21.028 1.00 86.38 420 ARG A CA 1
ATOM 3262 C C . ARG A 1 420 ? -3.775 13.189 -20.463 1.00 86.38 420 ARG A C 1
ATOM 3264 O O . ARG A 1 420 ? -3.080 13.957 -21.126 1.00 86.38 420 ARG A O 1
ATOM 3271 N N . THR A 1 421 ? -4.199 13.494 -19.241 1.00 86.00 421 THR A N 1
ATOM 3272 C CA . THR A 1 421 ? -3.894 14.770 -18.581 1.00 86.00 421 THR A CA 1
ATOM 3273 C C . THR A 1 421 ? -2.576 14.703 -17.815 1.00 86.00 421 THR A C 1
ATOM 3275 O O . THR A 1 421 ? -2.276 13.719 -17.138 1.00 86.00 421 THR A O 1
ATOM 3278 N N . ILE A 1 422 ? -1.790 15.777 -17.902 1.00 87.06 422 ILE A N 1
ATOM 3279 C CA . ILE A 1 422 ? -0.596 15.972 -17.083 1.00 87.06 422 ILE A CA 1
ATOM 3280 C C . ILE A 1 422 ? -1.046 16.595 -15.763 1.00 87.06 422 ILE A C 1
ATOM 3282 O O . ILE A 1 422 ? -1.501 17.737 -15.704 1.00 87.06 422 ILE A O 1
ATOM 3286 N N . GLN A 1 423 ? -0.925 15.827 -14.691 1.00 87.19 423 GLN A N 1
ATOM 3287 C CA . GLN A 1 423 ? -1.336 16.195 -13.345 1.00 87.19 423 GLN A CA 1
ATOM 3288 C C . GLN A 1 423 ? -0.140 16.730 -12.551 1.00 87.19 423 GLN A C 1
ATOM 3290 O O . GLN A 1 423 ? 1.018 16.425 -12.845 1.00 87.19 423 GLN A O 1
ATOM 3295 N N . THR A 1 424 ? -0.411 17.543 -11.528 1.00 87.06 424 THR A N 1
ATOM 3296 C CA . THR A 1 424 ? 0.620 18.000 -10.585 1.00 87.06 424 THR A CA 1
ATOM 3297 C C . THR A 1 424 ? 0.516 17.192 -9.298 1.00 87.06 424 THR A C 1
ATOM 3299 O O . THR A 1 424 ? -0.520 17.216 -8.642 1.00 87.06 424 THR A O 1
ATOM 3302 N N . LEU A 1 425 ? 1.591 16.497 -8.924 1.00 82.38 425 LEU A N 1
ATOM 3303 C CA . LEU A 1 425 ? 1.680 15.764 -7.665 1.00 82.38 425 LEU A CA 1
ATOM 3304 C C . LEU A 1 425 ? 1.639 16.717 -6.463 1.00 82.38 425 LEU A C 1
ATOM 3306 O O . LEU A 1 425 ? 2.499 17.591 -6.307 1.00 82.38 425 LEU A O 1
ATOM 3310 N N . GLU A 1 426 ? 0.685 16.481 -5.564 1.00 77.25 426 GLU A N 1
ATOM 3311 C CA . GLU A 1 426 ? 0.622 17.158 -4.263 1.00 77.25 426 GLU A CA 1
ATOM 3312 C C . GLU A 1 426 ? 1.748 16.695 -3.322 1.00 77.25 426 GLU A C 1
ATOM 3314 O O . GLU A 1 426 ? 2.254 17.501 -2.537 1.00 77.25 426 GLU A O 1
ATOM 3319 N N . ILE A 1 427 ? 2.203 15.442 -3.487 1.00 75.06 427 ILE A N 1
ATOM 3320 C CA . ILE A 1 427 ? 3.264 14.791 -2.701 1.00 75.06 427 ILE A CA 1
ATOM 3321 C C . ILE A 1 427 ? 4.499 15.695 -2.580 1.00 75.06 427 ILE A C 1
ATOM 3323 O O . ILE A 1 427 ? 4.938 16.342 -3.544 1.00 75.06 427 ILE A O 1
ATOM 3327 N N . GLN A 1 428 ? 5.078 15.736 -1.382 1.00 78.25 428 GLN A N 1
ATOM 3328 C CA . GLN A 1 428 ? 6.299 16.478 -1.083 1.00 78.25 428 GLN A CA 1
ATOM 3329 C C . GLN A 1 428 ? 7.464 15.531 -0.787 1.00 78.25 428 GLN A C 1
ATOM 3331 O O . GLN A 1 428 ? 7.305 14.510 -0.126 1.00 78.25 428 GLN A O 1
ATOM 3336 N N . LEU A 1 429 ? 8.676 15.903 -1.211 1.00 75.62 429 LEU A N 1
ATOM 3337 C CA . LEU A 1 429 ? 9.883 15.091 -1.006 1.00 75.62 429 LEU A CA 1
ATOM 3338 C C . LEU A 1 429 ? 10.133 14.748 0.479 1.00 75.62 429 LEU A C 1
ATOM 3340 O O . LEU A 1 429 ? 10.598 13.658 0.796 1.00 75.62 429 LEU A O 1
ATOM 3344 N N . GLN A 1 430 ? 9.763 15.643 1.399 1.00 78.56 430 GLN A N 1
ATOM 3345 C CA . GLN A 1 430 ? 9.879 15.421 2.847 1.00 78.56 430 GLN A CA 1
ATOM 3346 C C . GLN A 1 430 ? 9.002 14.257 3.348 1.00 78.56 430 GLN A C 1
ATOM 3348 O O . GLN A 1 430 ? 9.377 13.559 4.292 1.00 78.56 430 GLN A O 1
ATOM 3353 N N . GLU A 1 431 ? 7.867 13.988 2.698 1.00 78.50 431 GLU A N 1
ATOM 3354 C CA . GLU A 1 431 ? 6.946 12.907 3.071 1.00 78.50 431 GLU A CA 1
ATOM 3355 C C . GLU A 1 431 ? 7.550 11.523 2.780 1.00 78.50 431 GLU A C 1
ATOM 3357 O O . GLU A 1 431 ? 7.318 10.586 3.540 1.00 78.50 431 GLU A O 1
ATOM 3362 N N . ILE A 1 432 ? 8.421 11.414 1.769 1.00 80.50 432 ILE A N 1
ATOM 3363 C CA . ILE A 1 432 ? 9.123 10.172 1.392 1.00 80.50 432 ILE A CA 1
ATOM 3364 C C . ILE A 1 432 ? 10.560 10.069 1.943 1.00 80.50 432 ILE A C 1
ATOM 3366 O O . ILE A 1 432 ? 11.312 9.168 1.574 1.00 80.50 432 ILE A O 1
ATOM 3370 N N . MET A 1 433 ? 10.969 10.977 2.835 1.00 84.62 433 MET A N 1
ATOM 3371 C CA . MET A 1 433 ? 12.265 10.933 3.530 1.00 84.62 433 MET A CA 1
ATOM 3372 C C . MET A 1 433 ? 12.100 10.567 5.007 1.00 84.62 433 MET A C 1
ATOM 3374 O O . MET A 1 433 ? 11.150 11.006 5.649 1.00 84.62 433 MET A O 1
ATOM 3378 N N . LYS A 1 434 ? 13.058 9.828 5.583 1.00 85.19 434 LYS A N 1
ATOM 3379 C CA . LYS A 1 434 ? 13.046 9.452 7.012 1.00 85.19 434 LYS A CA 1
ATOM 3380 C C . LYS A 1 434 ? 13.155 10.645 7.975 1.00 85.19 434 LYS A C 1
ATOM 3382 O O . LYS A 1 434 ? 12.651 10.592 9.095 1.00 85.19 434 LYS A O 1
ATOM 3387 N N . GLY A 1 435 ? 13.785 11.739 7.543 1.00 88.25 435 GLY A N 1
ATOM 3388 C CA . GLY A 1 435 ? 13.967 12.937 8.364 1.00 88.25 435 GLY A CA 1
ATOM 3389 C C . GLY A 1 435 ? 14.850 12.659 9.583 1.00 88.25 435 GLY A C 1
ATOM 3390 O O . GLY A 1 435 ? 16.018 12.323 9.427 1.00 88.25 435 GLY A O 1
ATOM 3391 N N . ARG A 1 436 ? 14.287 12.812 10.788 1.00 90.38 436 ARG A N 1
ATOM 3392 C CA . ARG A 1 436 ? 14.981 12.619 12.078 1.00 90.38 436 ARG A CA 1
ATOM 3393 C C . ARG A 1 436 ? 14.913 11.193 12.648 1.00 90.38 436 ARG A C 1
ATOM 3395 O O . ARG A 1 436 ? 15.338 10.993 13.780 1.00 90.38 436 ARG A O 1
ATOM 3402 N N . PHE A 1 437 ? 14.288 10.259 11.934 1.00 92.94 437 PHE A N 1
ATOM 3403 C CA . PHE A 1 437 ? 14.016 8.900 12.407 1.00 92.94 437 PHE A CA 1
ATOM 3404 C C . PHE A 1 437 ? 14.928 7.881 11.717 1.00 92.94 437 PHE A C 1
ATOM 3406 O O . PHE A 1 437 ? 15.281 8.054 10.550 1.00 92.94 437 PHE A O 1
ATOM 3413 N N . ASP A 1 438 ? 15.257 6.789 12.408 1.00 91.06 438 ASP A N 1
ATOM 3414 C CA . ASP A 1 438 ? 16.119 5.731 11.858 1.00 91.06 438 ASP A CA 1
ATOM 3415 C C . ASP A 1 438 ? 15.385 4.883 10.802 1.00 91.06 438 ASP A C 1
ATOM 3417 O O . ASP A 1 438 ? 15.980 4.380 9.843 1.00 91.06 438 ASP A O 1
ATOM 3421 N N . HIS A 1 439 ? 14.063 4.762 10.950 1.00 94.25 439 HIS A N 1
ATOM 3422 C CA . HIS A 1 439 ? 13.186 3.898 10.161 1.00 94.25 439 HIS A CA 1
ATOM 3423 C C . HIS A 1 439 ? 11.950 4.655 9.656 1.00 94.25 439 HIS A C 1
ATOM 3425 O O . HIS A 1 439 ? 11.424 5.534 10.343 1.00 94.25 439 HIS A O 1
ATOM 3431 N N . PHE A 1 440 ? 11.459 4.285 8.471 1.00 93.06 440 PHE A N 1
ATOM 3432 C CA . PHE A 1 440 ? 10.178 4.767 7.950 1.00 93.06 440 PHE A CA 1
ATOM 3433 C C . PHE A 1 440 ? 9.019 4.340 8.846 1.00 93.06 440 PHE A C 1
ATOM 3435 O O . PHE A 1 440 ? 8.208 5.191 9.192 1.00 93.06 440 PHE A O 1
ATOM 3442 N N . MET A 1 441 ? 8.986 3.091 9.324 1.00 95.50 441 MET A N 1
ATOM 3443 C CA . MET A 1 441 ? 7.924 2.664 10.247 1.00 95.50 441 MET A CA 1
ATOM 3444 C C . MET A 1 441 ? 7.901 3.514 11.530 1.00 95.50 441 MET A C 1
ATOM 3446 O O . MET A 1 441 ? 6.832 3.897 11.997 1.00 95.50 441 MET A O 1
ATOM 3450 N N . GLN A 1 442 ? 9.068 3.876 12.079 1.00 96.38 442 GLN A N 1
ATOM 3451 C CA . GLN A 1 442 ? 9.138 4.759 13.249 1.00 96.38 442 GLN A CA 1
ATOM 3452 C C . GLN A 1 442 ? 8.593 6.154 12.927 1.00 96.38 442 GLN A C 1
ATOM 3454 O O . GLN A 1 442 ? 7.756 6.668 13.665 1.00 96.38 442 GLN A O 1
ATOM 3459 N N . LYS A 1 443 ? 9.027 6.750 11.808 1.00 95.81 443 LYS A N 1
ATOM 3460 C CA . LYS A 1 443 ? 8.492 8.027 11.320 1.00 95.81 443 LYS A CA 1
ATOM 3461 C C . LYS A 1 443 ? 6.966 7.969 11.212 1.00 95.81 443 LYS A C 1
ATOM 3463 O O . LYS A 1 443 ? 6.285 8.832 11.749 1.00 95.81 443 LYS A O 1
ATOM 3468 N N . GLU A 1 444 ? 6.440 6.946 10.550 1.00 97.06 444 GLU A N 1
ATOM 3469 C CA . GLU A 1 444 ? 5.021 6.808 10.223 1.00 97.06 444 GLU A CA 1
ATOM 3470 C C . GLU A 1 444 ? 4.152 6.601 11.468 1.00 97.06 444 GLU A C 1
ATOM 3472 O O . GLU A 1 444 ? 3.077 7.190 11.544 1.00 97.06 444 GLU A O 1
ATOM 3477 N N . ILE A 1 445 ? 4.642 5.876 12.484 1.00 98.00 445 ILE A N 1
ATOM 3478 C CA . ILE A 1 445 ? 3.991 5.784 13.802 1.00 98.00 445 ILE A CA 1
ATOM 3479 C C . ILE A 1 445 ? 3.895 7.166 14.464 1.00 98.00 445 ILE A C 1
ATOM 3481 O O . ILE A 1 445 ? 2.847 7.510 15.014 1.00 98.00 445 ILE A O 1
ATOM 3485 N N . PHE A 1 446 ? 4.973 7.954 14.410 1.00 97.69 446 PHE A N 1
ATOM 3486 C CA . PHE A 1 446 ? 5.049 9.278 15.032 1.00 97.69 446 PHE A CA 1
ATOM 3487 C C . PHE A 1 446 ? 4.353 10.393 14.230 1.00 97.69 446 PHE A C 1
ATOM 3489 O O . PHE A 1 446 ? 4.053 11.426 14.817 1.00 97.69 446 PHE A O 1
ATOM 3496 N N . GLU A 1 447 ? 4.069 10.189 12.939 1.00 97.00 447 GLU A N 1
ATOM 3497 C CA . GLU A 1 447 ? 3.258 11.074 12.077 1.00 97.00 447 GLU A CA 1
ATOM 3498 C C . GLU A 1 447 ? 1.742 10.851 12.219 1.00 97.00 447 GLU A C 1
ATOM 3500 O O . GLU A 1 447 ? 0.947 11.552 11.588 1.00 97.00 447 GLU A O 1
ATOM 3505 N N . GLN A 1 448 ? 1.305 9.871 13.018 1.00 98.19 448 GLN A N 1
ATOM 3506 C CA . GLN A 1 448 ? -0.122 9.597 13.200 1.00 98.19 448 GLN A CA 1
ATOM 3507 C C . GLN A 1 448 ? -0.946 10.793 13.719 1.00 98.19 448 GLN A C 1
ATOM 3509 O O . GLN A 1 448 ? -2.074 10.949 13.244 1.00 98.19 448 GLN A O 1
ATOM 3514 N N . PRO A 1 449 ? -0.457 11.665 14.631 1.00 98.12 449 PRO A N 1
ATOM 3515 C CA . PRO A 1 449 ? -1.186 12.867 15.043 1.00 98.12 449 PRO A CA 1
ATOM 3516 C C . PRO A 1 449 ? -1.529 13.801 13.878 1.00 98.12 449 PRO A C 1
ATOM 3518 O O . PRO A 1 449 ? -2.617 14.382 13.860 1.00 98.12 449 PRO A O 1
ATOM 3521 N N . GLU A 1 450 ? -0.623 13.948 12.911 1.00 96.56 450 GLU A N 1
ATOM 3522 C CA . GLU A 1 450 ? -0.796 14.761 11.710 1.00 96.56 450 GLU A CA 1
ATOM 3523 C C . GLU A 1 450 ? -1.634 14.029 10.650 1.00 96.56 450 GLU A C 1
ATOM 3525 O O . GLU A 1 450 ? -2.512 14.641 10.033 1.00 96.56 450 GLU A O 1
ATOM 3530 N N . SER A 1 451 ? -1.423 12.721 10.455 1.00 96.25 451 SER A N 1
ATOM 3531 C CA . SER A 1 451 ? -2.123 11.935 9.429 1.00 96.25 451 SER A CA 1
ATOM 3532 C C . SER A 1 451 ? -3.626 11.827 9.694 1.00 96.25 451 SER A C 1
ATOM 3534 O O . SER A 1 451 ? -4.418 11.939 8.757 1.00 96.25 451 SER A O 1
ATOM 3536 N N . VAL A 1 452 ? -4.057 11.687 10.955 1.00 96.75 452 VAL A N 1
ATOM 3537 C CA . VAL A 1 452 ? -5.493 11.679 11.297 1.00 96.75 452 VAL A CA 1
ATOM 3538 C C . VAL A 1 452 ? -6.129 13.060 11.133 1.00 96.75 452 VAL A C 1
ATOM 3540 O O . VAL A 1 452 ? -7.272 13.160 10.690 1.00 96.75 452 VAL A O 1
ATOM 3543 N N . VAL A 1 453 ? -5.387 14.144 11.389 1.00 96.81 453 VAL A N 1
ATOM 3544 C CA . VAL A 1 453 ? -5.851 15.513 11.097 1.00 96.81 453 VAL A CA 1
ATOM 3545 C C . VAL A 1 453 ? -5.986 15.727 9.589 1.00 96.81 453 VAL A C 1
ATOM 3547 O O . VAL A 1 453 ? -6.984 16.293 9.145 1.00 96.81 453 VAL A O 1
ATOM 3550 N N . ASN A 1 454 ? -5.043 15.234 8.782 1.00 95.38 454 ASN A N 1
ATOM 3551 C CA . ASN A 1 454 ? -5.127 15.270 7.318 1.00 95.38 454 ASN A CA 1
ATOM 3552 C C . ASN A 1 454 ? -6.294 14.426 6.777 1.00 95.38 454 ASN A C 1
ATOM 3554 O O . ASN A 1 454 ? -6.965 14.855 5.835 1.00 95.38 454 ASN A O 1
ATOM 3558 N N . ALA A 1 455 ? -6.585 13.285 7.409 1.00 95.69 455 ALA A N 1
ATOM 3559 C CA . ALA A 1 455 ? -7.729 12.436 7.087 1.00 95.69 455 ALA A CA 1
ATOM 3560 C C . ALA A 1 455 ? -9.078 13.114 7.381 1.00 95.69 455 ALA A C 1
ATOM 3562 O O . ALA A 1 455 ? -10.028 12.910 6.625 1.00 95.69 455 ALA A O 1
ATOM 3563 N N . MET A 1 456 ? -9.163 13.937 8.436 1.00 96.94 456 MET A N 1
ATOM 3564 C CA . MET A 1 456 ? -10.363 14.697 8.832 1.00 96.94 456 MET A CA 1
ATOM 3565 C C . MET A 1 456 ? -10.497 16.073 8.150 1.00 96.94 456 MET A C 1
ATOM 3567 O O . MET A 1 456 ? -11.587 16.655 8.141 1.00 96.94 456 MET A O 1
ATOM 3571 N N . ARG A 1 457 ? -9.411 16.618 7.584 1.00 94.69 457 ARG A N 1
ATOM 3572 C CA . ARG A 1 457 ? -9.343 17.985 7.039 1.00 94.69 457 ARG A CA 1
ATOM 3573 C C . ARG A 1 457 ? -10.413 18.229 5.971 1.00 94.69 457 ARG A C 1
ATOM 3575 O O . ARG A 1 457 ? -10.505 17.501 4.987 1.00 94.69 457 ARG A O 1
ATOM 3582 N N . GLY A 1 458 ? -11.219 19.275 6.170 1.00 93.00 458 GLY A N 1
ATOM 3583 C CA . GLY A 1 458 ? -12.310 19.651 5.260 1.00 93.00 458 GLY A CA 1
ATOM 3584 C C . GLY A 1 458 ? -13.498 18.679 5.231 1.00 93.00 458 GLY A C 1
ATOM 3585 O O . GLY A 1 458 ? -14.397 18.860 4.415 1.00 93.00 458 GLY A O 1
ATOM 3586 N N . ARG A 1 459 ? -13.506 17.653 6.096 1.00 95.88 459 ARG A N 1
ATOM 3587 C CA . ARG A 1 459 ? -14.552 16.618 6.177 1.00 95.88 459 ARG A CA 1
ATOM 3588 C C . ARG A 1 459 ? -15.283 16.654 7.512 1.00 95.88 459 ARG A C 1
ATOM 3590 O O . ARG A 1 459 ? -16.495 16.482 7.527 1.00 95.88 459 ARG A O 1
ATOM 3597 N N . LEU A 1 460 ? -14.560 16.891 8.607 1.00 95.56 460 LEU A N 1
ATOM 3598 C CA . LEU A 1 460 ? -15.109 17.062 9.950 1.00 95.56 460 LEU A CA 1
ATOM 3599 C C . LEU A 1 460 ? -15.259 18.553 10.278 1.00 95.56 460 LEU A C 1
ATOM 3601 O O . LEU A 1 460 ? -14.261 19.271 10.348 1.00 95.56 460 LEU A O 1
ATOM 3605 N N . ASP A 1 461 ? -16.487 19.004 10.534 1.00 94.19 461 ASP A N 1
ATOM 3606 C CA . ASP A 1 461 ? -16.760 20.315 11.125 1.00 94.19 461 ASP A CA 1
ATOM 3607 C C . ASP A 1 461 ? -17.086 20.140 12.614 1.00 94.19 461 ASP A C 1
ATOM 3609 O O . ASP A 1 461 ? -18.175 19.713 13.003 1.00 94.19 461 ASP A O 1
ATOM 3613 N N . ALA A 1 462 ? -16.110 20.473 13.459 1.00 89.62 462 ALA A N 1
ATOM 3614 C CA . ALA A 1 462 ? -16.220 20.369 14.909 1.00 89.62 462 ALA A CA 1
ATOM 3615 C C . ALA A 1 462 ? -17.173 21.402 15.542 1.00 89.62 462 ALA A C 1
ATOM 3617 O O . ALA A 1 462 ? -17.641 21.177 16.661 1.00 89.62 462 ALA A O 1
ATOM 3618 N N . VAL A 1 463 ? -17.443 22.520 14.855 1.00 90.81 463 VAL A N 1
ATOM 3619 C CA . VAL A 1 463 ? -18.295 23.612 15.350 1.00 90.81 463 VAL A CA 1
ATOM 3620 C C . VAL A 1 463 ? -19.756 23.285 15.068 1.00 90.81 463 VAL A C 1
ATOM 3622 O O . VAL A 1 463 ? -20.571 23.280 15.986 1.00 90.81 463 VAL A O 1
ATOM 3625 N N . ASN A 1 464 ? -20.072 22.938 13.818 1.00 91.94 464 ASN A N 1
ATOM 3626 C CA . ASN A 1 464 ? -21.432 22.586 13.403 1.00 91.94 464 ASN A CA 1
ATOM 3627 C C . ASN A 1 464 ? -21.786 21.108 13.656 1.00 91.94 464 ASN A C 1
ATOM 3629 O O . ASN A 1 464 ? -22.920 20.705 13.408 1.00 91.94 464 ASN A O 1
ATOM 3633 N N . LYS A 1 465 ? -20.835 20.297 14.144 1.00 91.88 465 LYS A N 1
ATOM 3634 C CA . LYS A 1 465 ? -20.985 18.850 14.400 1.00 91.88 465 LYS A CA 1
ATOM 3635 C C . LYS A 1 465 ? -21.429 18.064 13.155 1.00 91.88 465 LYS A C 1
ATOM 3637 O O . LYS A 1 465 ? -22.225 17.128 13.250 1.00 91.88 465 LYS A O 1
ATOM 3642 N N . THR A 1 466 ? -20.912 18.429 11.980 1.00 92.88 466 THR A N 1
ATOM 3643 C CA . THR A 1 466 ? -21.239 17.769 10.704 1.00 92.88 466 THR A CA 1
ATOM 3644 C C . THR A 1 466 ? -20.045 17.010 10.127 1.00 92.88 466 THR A C 1
ATOM 3646 O O . THR A 1 466 ? -18.883 17.311 10.412 1.00 92.88 466 THR A O 1
ATOM 3649 N N . VAL A 1 467 ? -20.339 15.989 9.315 1.00 95.81 467 VAL A N 1
ATOM 3650 C CA . VAL A 1 467 ? -19.334 15.165 8.630 1.00 95.81 467 VAL A CA 1
ATOM 3651 C C . VAL A 1 467 ? -19.697 15.049 7.155 1.00 95.81 467 VAL A C 1
ATOM 3653 O O . VAL A 1 467 ? -20.671 14.386 6.798 1.00 95.81 467 VAL A O 1
ATOM 3656 N N . THR A 1 468 ? -18.900 15.681 6.293 1.00 93.81 468 THR A N 1
ATOM 3657 C CA . THR A 1 468 ? -19.105 15.721 4.840 1.00 93.81 468 THR A CA 1
ATOM 3658 C C . THR A 1 468 ? -17.995 14.967 4.112 1.00 93.81 468 THR A C 1
ATOM 3660 O O . THR A 1 468 ? -16.882 15.462 3.949 1.00 93.81 468 THR A O 1
ATOM 3663 N N . LEU A 1 469 ? -18.314 13.782 3.591 1.00 95.31 469 LEU A N 1
ATOM 3664 C CA . LEU A 1 469 ? -17.429 13.030 2.700 1.00 95.31 469 LEU A CA 1
ATOM 3665 C C . LEU A 1 469 ? -17.790 13.325 1.240 1.00 95.31 469 LEU A C 1
ATOM 3667 O O . LEU A 1 469 ? -18.687 12.706 0.669 1.00 95.31 469 LEU A O 1
ATOM 3671 N N . GLY A 1 470 ? -17.090 14.294 0.639 1.00 92.56 470 GLY A N 1
ATOM 3672 C CA . GLY A 1 470 ? -17.394 14.811 -0.703 1.00 92.56 470 GLY A CA 1
ATOM 3673 C C . GLY A 1 470 ? -17.526 13.727 -1.780 1.00 92.56 470 GLY A C 1
ATOM 3674 O O . GLY A 1 470 ? -18.508 13.732 -2.519 1.00 92.56 470 GLY A O 1
ATOM 3675 N N . GLY A 1 471 ? -16.607 12.755 -1.799 1.00 93.06 471 GLY A N 1
ATOM 3676 C CA . GLY A 1 471 ? -16.618 11.641 -2.755 1.00 93.06 471 GLY A CA 1
ATOM 3677 C C . GLY A 1 471 ? -17.807 10.681 -2.622 1.00 93.06 471 GLY A C 1
ATOM 3678 O O . GLY A 1 471 ? -18.142 10.009 -3.589 1.00 93.06 471 GLY A O 1
ATOM 3679 N N . LEU A 1 472 ? -18.496 10.652 -1.473 1.00 95.00 472 LEU A N 1
ATOM 3680 C CA . LEU A 1 472 ? -19.677 9.805 -1.246 1.00 95.00 472 LEU A CA 1
ATOM 3681 C C . LEU A 1 472 ? -21.004 10.561 -1.403 1.00 95.00 472 LEU A C 1
ATOM 3683 O O . LEU A 1 472 ? -22.059 9.933 -1.479 1.00 95.00 472 LEU A O 1
ATOM 3687 N N . ARG A 1 473 ? -20.982 11.902 -1.450 1.00 93.12 473 ARG A N 1
ATOM 3688 C CA . ARG A 1 473 ? -22.169 12.769 -1.308 1.00 93.12 473 ARG A CA 1
ATOM 3689 C C . ARG A 1 473 ? -23.319 12.423 -2.261 1.00 93.12 473 ARG A C 1
ATOM 3691 O O . ARG A 1 473 ? -24.475 12.501 -1.860 1.00 93.12 473 ARG A O 1
ATOM 3698 N N . GLN A 1 474 ? -23.010 12.039 -3.499 1.00 94.19 474 GLN A N 1
ATOM 3699 C CA . GLN A 1 474 ? -24.009 11.672 -4.513 1.00 94.19 474 GLN A CA 1
ATOM 3700 C C . GLN A 1 474 ? -24.644 10.289 -4.269 1.00 94.19 474 GLN A C 1
ATOM 3702 O O . GLN A 1 474 ? -25.752 10.033 -4.731 1.00 94.19 474 GLN A O 1
ATOM 3707 N N . TYR A 1 475 ? -23.971 9.419 -3.511 1.00 96.00 475 TYR A N 1
ATOM 3708 C CA . TYR A 1 475 ? -24.341 8.017 -3.309 1.00 96.00 475 TYR A CA 1
ATOM 3709 C C . TYR A 1 475 ? -24.889 7.710 -1.910 1.00 96.00 475 TYR A C 1
ATOM 3711 O O . TYR A 1 475 ? -25.520 6.668 -1.740 1.00 96.00 475 TYR A O 1
ATOM 3719 N N . LEU A 1 476 ? -24.729 8.603 -0.920 1.00 94.25 476 LEU A N 1
ATOM 3720 C CA . LEU A 1 476 ? -25.208 8.400 0.461 1.00 94.25 476 LEU A CA 1
ATOM 3721 C C . LEU A 1 476 ? -26.681 7.960 0.537 1.00 94.25 476 LEU A C 1
ATOM 3723 O O . LEU A 1 476 ? -27.005 7.054 1.300 1.00 94.25 476 LEU A O 1
ATOM 3727 N N . SER A 1 477 ? -27.570 8.536 -0.276 1.00 93.19 477 SER A N 1
ATOM 3728 C CA . SER A 1 477 ? -28.995 8.162 -0.313 1.00 93.19 477 SER A CA 1
ATOM 3729 C C . SER A 1 477 ? -29.253 6.771 -0.906 1.00 93.19 477 SER A C 1
ATOM 3731 O O . SER A 1 477 ? -30.280 6.158 -0.619 1.00 93.19 477 SER A O 1
ATOM 3733 N N . THR A 1 478 ? -28.343 6.244 -1.725 1.00 94.81 478 THR A N 1
ATOM 3734 C CA . THR A 1 478 ? -28.387 4.867 -2.240 1.00 94.81 478 THR A CA 1
ATOM 3735 C C . THR A 1 478 ? -27.779 3.896 -1.234 1.00 94.81 478 THR A C 1
ATOM 3737 O O . THR A 1 478 ? -28.401 2.879 -0.948 1.00 94.81 478 THR A O 1
ATOM 3740 N N . ILE A 1 479 ? -26.657 4.252 -0.598 1.00 95.88 479 ILE A N 1
ATOM 3741 C CA . ILE A 1 479 ? -26.040 3.445 0.468 1.00 95.88 479 ILE A CA 1
ATOM 3742 C C . ILE A 1 479 ? -26.998 3.306 1.665 1.00 95.88 479 ILE A C 1
ATOM 3744 O O . ILE A 1 479 ? -27.217 2.201 2.146 1.00 95.88 479 ILE A O 1
ATOM 3748 N N . ARG A 1 480 ? -27.682 4.382 2.090 1.00 94.19 480 ARG A N 1
ATOM 3749 C CA . ARG A 1 480 ? -28.728 4.335 3.139 1.00 94.19 480 ARG A CA 1
ATOM 3750 C C . ARG A 1 480 ? -29.923 3.422 2.798 1.00 94.19 480 ARG A C 1
ATOM 3752 O O . ARG A 1 480 ? -30.704 3.112 3.692 1.00 94.19 480 ARG A O 1
ATOM 3759 N N . ARG A 1 481 ? -30.093 3.018 1.530 1.00 94.19 481 ARG A N 1
ATOM 3760 C CA . ARG A 1 481 ? -31.145 2.094 1.056 1.00 94.19 481 ARG A CA 1
ATOM 3761 C C . ARG A 1 481 ? -30.646 0.662 0.821 1.00 94.19 481 ARG A C 1
ATOM 3763 O O . ARG A 1 481 ? -31.466 -0.191 0.484 1.00 94.19 481 ARG A O 1
ATOM 3770 N N . CYS A 1 482 ? -29.345 0.395 0.966 1.00 95.62 482 CYS A N 1
ATOM 3771 C CA . CYS A 1 482 ? -28.807 -0.958 0.844 1.00 95.62 482 CYS A CA 1
ATOM 3772 C C . CYS A 1 482 ? -29.307 -1.850 1.994 1.00 95.62 482 CYS A C 1
ATOM 3774 O O . CYS A 1 482 ? -29.660 -1.359 3.069 1.00 95.62 482 CYS A O 1
ATOM 3776 N N . ARG A 1 483 ? -29.358 -3.166 1.768 1.00 95.88 483 ARG A N 1
ATOM 3777 C CA . ARG A 1 483 ? -29.795 -4.138 2.787 1.00 95.88 483 ARG A CA 1
ATOM 3778 C C . ARG A 1 483 ? -28.655 -4.742 3.593 1.00 95.88 483 ARG A C 1
ATOM 3780 O O . ARG A 1 483 ? -28.916 -5.357 4.623 1.00 95.88 483 ARG A O 1
ATOM 3787 N N . ARG A 1 484 ? -27.420 -4.588 3.124 1.00 97.69 484 ARG A N 1
ATOM 3788 C CA . ARG A 1 484 ? -26.200 -5.102 3.746 1.00 97.69 484 ARG A CA 1
ATOM 3789 C C . ARG A 1 484 ? -25.000 -4.315 3.222 1.00 97.69 484 ARG A C 1
ATOM 3791 O O . ARG A 1 484 ? -24.951 -3.948 2.046 1.00 97.69 484 ARG A O 1
ATOM 3798 N N . ILE A 1 485 ? -24.032 -4.075 4.101 1.00 98.38 485 ILE A N 1
ATOM 3799 C CA . ILE A 1 485 ? -22.716 -3.541 3.738 1.00 98.38 485 ILE A CA 1
ATOM 3800 C C . ILE A 1 485 ? -21.701 -4.676 3.890 1.00 98.38 485 ILE A C 1
ATOM 3802 O O . ILE A 1 485 ? -21.688 -5.363 4.910 1.00 98.38 485 ILE A O 1
ATOM 3806 N N . ILE A 1 486 ? -20.867 -4.880 2.874 1.00 98.44 486 ILE A N 1
ATOM 3807 C CA . ILE A 1 486 ? -19.813 -5.899 2.861 1.00 98.44 486 ILE A CA 1
ATOM 3808 C C . ILE A 1 486 ? -18.471 -5.177 2.783 1.00 98.44 486 ILE A C 1
ATOM 3810 O O . ILE A 1 486 ? -18.167 -4.561 1.765 1.00 98.44 486 ILE A O 1
ATOM 3814 N N . PHE A 1 487 ? -17.671 -5.236 3.842 1.00 98.56 487 PHE A N 1
ATOM 3815 C CA . PHE A 1 487 ? -16.280 -4.793 3.801 1.00 98.56 487 PHE A CA 1
ATOM 3816 C C . PHE A 1 487 ? -15.400 -5.913 3.250 1.00 98.56 487 PHE A C 1
ATOM 3818 O O . PHE A 1 487 ? -15.476 -7.041 3.733 1.00 98.56 487 PHE A O 1
ATOM 3825 N N . VAL A 1 488 ? -14.556 -5.594 2.270 1.00 98.44 488 VAL A N 1
ATOM 3826 C CA . VAL A 1 488 ? -13.638 -6.538 1.621 1.00 98.44 488 VAL A CA 1
ATOM 3827 C C . VAL A 1 488 ? -12.230 -5.945 1.618 1.00 98.44 488 VAL A C 1
ATOM 3829 O O . VAL A 1 488 ? -12.015 -4.833 1.124 1.00 98.44 488 VAL A O 1
ATOM 3832 N N . ALA A 1 489 ? -11.275 -6.665 2.209 1.00 97.88 489 ALA A N 1
ATOM 3833 C CA . ALA A 1 489 ? -9.891 -6.214 2.360 1.00 97.88 489 ALA A CA 1
ATOM 3834 C C . ALA A 1 489 ? -8.932 -7.374 2.697 1.00 97.88 489 ALA A C 1
ATOM 3836 O O . ALA A 1 489 ? -9.367 -8.492 2.972 1.00 97.88 489 ALA A O 1
ATOM 3837 N N . CYS A 1 490 ? -7.627 -7.082 2.753 1.00 96.19 490 CYS A N 1
ATOM 3838 C CA . CYS A 1 490 ? -6.581 -8.019 3.187 1.00 96.19 490 CYS A CA 1
ATOM 3839 C C . CYS A 1 490 ? -5.748 -7.445 4.351 1.00 96.19 490 CYS A C 1
ATOM 3841 O O . CYS A 1 490 ? -5.584 -6.225 4.481 1.00 96.19 490 CYS A O 1
ATOM 3843 N N . GLY A 1 491 ? -5.199 -8.330 5.194 1.00 95.56 491 GLY A N 1
ATOM 3844 C CA . GLY A 1 491 ? -4.245 -7.999 6.266 1.00 95.56 491 GLY A CA 1
ATOM 3845 C C . GLY A 1 491 ? -4.711 -6.880 7.208 1.00 95.56 491 GLY A C 1
ATOM 3846 O O . GLY A 1 491 ? -5.861 -6.845 7.642 1.00 95.56 491 GLY A O 1
ATOM 3847 N N . THR A 1 492 ? -3.835 -5.912 7.483 1.00 97.62 492 THR A N 1
ATOM 3848 C CA . THR A 1 492 ? -4.141 -4.726 8.306 1.00 97.62 492 THR A CA 1
ATOM 3849 C C . THR A 1 492 ? -5.376 -3.939 7.835 1.00 97.62 492 THR A C 1
ATOM 3851 O O . THR A 1 492 ? -6.104 -3.388 8.661 1.00 97.62 492 THR A O 1
ATOM 3854 N N . SER A 1 493 ? -5.684 -3.919 6.529 1.00 98.00 493 SER A N 1
ATOM 3855 C CA . SER A 1 493 ? -6.897 -3.240 6.032 1.00 98.00 493 SER A CA 1
ATOM 3856 C C . SER A 1 493 ? -8.180 -4.025 6.351 1.00 98.00 493 SER A C 1
ATOM 3858 O O . SER A 1 493 ? -9.234 -3.428 6.548 1.00 98.00 493 SER A O 1
ATOM 3860 N N . TYR A 1 494 ? -8.103 -5.352 6.490 1.00 98.25 494 TYR A N 1
ATOM 3861 C CA . TYR A 1 494 ? -9.199 -6.163 7.033 1.00 98.25 494 TYR A CA 1
ATOM 3862 C C . TYR A 1 494 ? -9.376 -5.924 8.542 1.00 98.25 494 TYR A C 1
ATOM 3864 O O . TYR A 1 494 ? -10.504 -5.793 9.021 1.00 98.25 494 TYR A O 1
ATOM 3872 N N . HIS A 1 495 ? -8.286 -5.756 9.300 1.00 98.25 495 HIS A N 1
ATOM 3873 C CA . HIS A 1 495 ? -8.378 -5.406 10.722 1.00 98.25 495 HIS A CA 1
ATOM 3874 C C . HIS A 1 495 ? -9.029 -4.039 10.964 1.00 98.25 495 HIS A C 1
ATOM 3876 O O . HIS A 1 495 ? -9.816 -3.912 11.903 1.00 98.25 495 HIS A O 1
ATOM 3882 N N . SER A 1 496 ? -8.769 -3.029 10.123 1.00 97.94 496 SER A N 1
ATOM 3883 C CA . SER A 1 496 ? -9.434 -1.725 10.265 1.00 97.94 496 SER A CA 1
ATOM 3884 C C . SER A 1 496 ? -10.944 -1.835 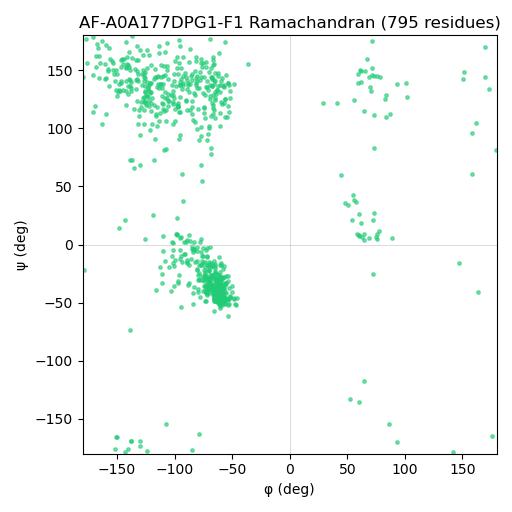10.008 1.00 97.94 496 SER A C 1
ATOM 3886 O O . SER A 1 496 ? -11.725 -1.231 10.743 1.00 97.94 496 SER A O 1
ATOM 3888 N N . CYS A 1 497 ? -11.372 -2.682 9.061 1.00 98.06 497 CYS A N 1
ATOM 3889 C CA . CYS A 1 497 ? -12.786 -3.013 8.837 1.00 98.06 497 CYS A CA 1
ATOM 3890 C C . CYS A 1 497 ? -13.413 -3.723 10.051 1.00 98.06 497 CYS A C 1
ATOM 3892 O O . CYS A 1 497 ? -14.494 -3.349 10.510 1.00 98.06 497 CYS A O 1
ATOM 3894 N N . MET A 1 498 ? -12.715 -4.709 10.625 1.00 97.31 498 MET A N 1
ATOM 3895 C CA . MET A 1 498 ? -13.154 -5.407 11.840 1.00 97.31 498 MET A CA 1
ATOM 3896 C C . MET A 1 498 ? -13.291 -4.463 13.041 1.00 97.31 498 MET A C 1
ATOM 3898 O O . MET A 1 498 ? -14.216 -4.619 13.839 1.00 97.31 498 MET A O 1
ATOM 3902 N N . ALA A 1 499 ? -12.414 -3.463 13.160 1.00 97.00 499 ALA A N 1
ATOM 3903 C CA . ALA A 1 499 ? -12.451 -2.490 14.248 1.00 97.00 499 ALA A CA 1
ATOM 3904 C C . ALA A 1 499 ? -13.671 -1.554 14.176 1.00 97.00 499 ALA A C 1
ATOM 3906 O O . ALA A 1 499 ? -14.242 -1.211 15.212 1.00 97.00 499 ALA A O 1
ATOM 3907 N N . VAL A 1 500 ? -14.107 -1.180 12.965 1.00 97.19 500 VAL A N 1
ATOM 3908 C CA . VAL A 1 500 ? -15.276 -0.303 12.757 1.00 97.19 500 VAL A CA 1
ATOM 3909 C C . VAL A 1 500 ? -16.604 -1.049 12.606 1.00 97.19 500 VAL A C 1
ATOM 3911 O O . VAL A 1 500 ? -17.658 -0.416 12.623 1.00 97.19 500 VAL A O 1
ATOM 3914 N N . ARG A 1 501 ? -16.599 -2.382 12.497 1.00 97.25 501 ARG A N 1
ATOM 3915 C CA . ARG A 1 501 ? -17.819 -3.187 12.321 1.00 97.25 501 ARG A CA 1
ATOM 3916 C C . ARG A 1 501 ? -18.931 -2.805 13.308 1.00 97.25 501 ARG A C 1
ATOM 3918 O O . ARG A 1 501 ? -20.047 -2.509 12.889 1.00 97.25 501 ARG A O 1
ATOM 3925 N N . GLY A 1 502 ? -18.606 -2.747 14.602 1.00 95.06 502 GLY A N 1
ATOM 3926 C CA . GLY A 1 502 ? -19.580 -2.468 15.661 1.00 95.06 502 GLY A CA 1
ATOM 3927 C C . GLY A 1 502 ? -20.210 -1.072 15.579 1.00 95.06 502 GLY A C 1
ATOM 3928 O O . GLY A 1 502 ? -21.410 -0.943 15.789 1.00 95.06 502 GLY A O 1
ATOM 3929 N N . ILE A 1 503 ? -19.448 -0.033 15.209 1.00 95.88 503 ILE A N 1
ATOM 3930 C CA . ILE A 1 503 ? -19.996 1.328 15.041 1.00 95.88 503 ILE A CA 1
ATOM 3931 C C . ILE A 1 503 ? -20.886 1.427 13.791 1.00 95.88 503 ILE A C 1
ATOM 3933 O O . ILE A 1 503 ? -21.892 2.136 13.817 1.00 95.88 503 ILE A O 1
ATOM 3937 N N . PHE A 1 504 ? -20.586 0.691 12.714 1.00 96.69 504 PHE A N 1
ATOM 3938 C CA . PHE A 1 504 ? -21.502 0.606 11.570 1.00 96.69 504 PHE A CA 1
ATOM 3939 C C . PHE A 1 504 ? -22.812 -0.096 11.946 1.00 96.69 504 PHE A C 1
ATOM 3941 O O . PHE A 1 504 ? -23.880 0.443 11.649 1.00 96.69 504 PHE A O 1
ATOM 3948 N N . GLU A 1 505 ? -22.749 -1.237 12.639 1.00 96.44 505 GLU A N 1
ATOM 3949 C CA . GLU A 1 505 ? -23.933 -1.938 13.162 1.00 96.44 505 GLU A CA 1
ATOM 3950 C C . GLU A 1 505 ? -24.752 -1.010 14.095 1.00 96.44 505 GLU A C 1
ATOM 3952 O O . GLU A 1 505 ? -25.967 -0.888 13.933 1.00 96.44 505 GLU A O 1
ATOM 3957 N N . GLU A 1 506 ? -24.093 -0.272 15.001 1.00 95.50 506 GLU A N 1
ATOM 3958 C CA . GLU A 1 506 ? -24.719 0.655 15.959 1.00 95.50 506 GLU A CA 1
ATOM 3959 C C . GLU A 1 506 ? -25.402 1.865 15.292 1.00 95.50 506 GLU A C 1
ATOM 3961 O O . GLU A 1 506 ? -26.526 2.228 15.655 1.00 95.50 506 GLU A O 1
ATOM 3966 N N . LEU A 1 507 ? -24.731 2.531 14.346 1.00 96.06 507 LEU A N 1
ATOM 3967 C CA . LEU A 1 507 ? -25.194 3.799 13.770 1.00 96.06 507 LEU A CA 1
ATOM 3968 C C . LEU A 1 507 ? -26.120 3.616 12.562 1.00 96.06 507 LEU A C 1
ATOM 3970 O O . LEU A 1 507 ? -27.042 4.418 12.374 1.00 96.06 507 LEU A O 1
ATOM 3974 N N . THR A 1 508 ? -25.887 2.583 11.748 1.00 94.19 508 THR A N 1
ATOM 3975 C CA . THR A 1 508 ? -26.654 2.341 10.515 1.00 94.19 508 THR A CA 1
ATOM 3976 C C . THR A 1 508 ? -27.789 1.339 10.700 1.00 94.19 508 THR A C 1
ATOM 3978 O O . THR A 1 508 ? -28.771 1.419 9.965 1.00 94.19 508 THR A O 1
ATOM 3981 N N . GLU A 1 509 ? -27.689 0.419 11.668 1.00 94.44 509 GLU A N 1
ATOM 3982 C CA . GLU A 1 509 ? -28.616 -0.715 11.846 1.00 94.44 509 GLU A CA 1
ATOM 3983 C C . GLU A 1 509 ? -28.769 -1.583 10.572 1.00 94.44 509 GLU A C 1
ATOM 3985 O O . GLU A 1 509 ? -29.746 -2.316 10.415 1.00 94.44 509 GLU A O 1
ATOM 3990 N N . ILE A 1 510 ? -27.790 -1.511 9.662 1.00 95.12 510 ILE A N 1
ATOM 3991 C CA . ILE A 1 510 ? -27.670 -2.351 8.467 1.00 95.12 510 ILE A CA 1
ATOM 3992 C C . ILE A 1 510 ? -26.742 -3.532 8.810 1.00 95.12 510 ILE A C 1
ATOM 3994 O O . ILE A 1 510 ? -25.707 -3.313 9.440 1.00 95.12 510 ILE A O 1
ATOM 3998 N N . PRO A 1 511 ? -27.062 -4.776 8.404 1.00 97.56 511 PRO A N 1
ATOM 3999 C CA . PRO A 1 511 ? -26.157 -5.918 8.511 1.00 97.56 511 PRO A CA 1
ATOM 4000 C C . PRO A 1 511 ? -24.777 -5.642 7.901 1.00 97.56 511 PRO A C 1
ATOM 4002 O O . PRO A 1 511 ? -24.675 -5.284 6.725 1.00 97.56 511 PRO A O 1
ATOM 4005 N N . ILE A 1 512 ? -23.722 -5.855 8.691 1.00 97.75 512 ILE A N 1
ATOM 4006 C CA . ILE A 1 512 ? -22.330 -5.668 8.271 1.00 97.75 512 ILE A CA 1
ATOM 4007 C C . ILE A 1 512 ? -21.636 -7.026 8.158 1.00 97.75 512 ILE A C 1
ATOM 4009 O O . ILE A 1 512 ? -21.527 -7.766 9.138 1.00 97.75 512 ILE A O 1
ATOM 4013 N N . ALA A 1 513 ? -21.138 -7.334 6.963 1.00 97.69 513 ALA A N 1
ATOM 4014 C CA . ALA A 1 513 ? -20.183 -8.409 6.726 1.00 97.69 513 ALA A CA 1
ATOM 4015 C C . ALA A 1 513 ? -18.770 -7.819 6.601 1.00 97.69 513 ALA A C 1
ATOM 4017 O O . ALA A 1 513 ? -18.603 -6.699 6.113 1.00 97.69 513 ALA A O 1
ATOM 4018 N N . VAL A 1 514 ? -17.761 -8.563 7.050 1.00 98.06 514 VAL A N 1
ATOM 4019 C CA . VAL A 1 514 ? -16.346 -8.204 6.903 1.00 98.06 514 VAL A CA 1
ATOM 4020 C C . VAL A 1 514 ? -15.619 -9.462 6.458 1.00 98.06 514 VAL A C 1
ATOM 4022 O O . VAL A 1 514 ? -15.625 -10.458 7.176 1.00 98.06 514 VAL A O 1
ATOM 4025 N N . GLU A 1 515 ? -15.047 -9.423 5.262 1.00 98.00 515 GLU A N 1
ATOM 4026 C CA . GLU A 1 515 ? -14.575 -10.594 4.528 1.00 98.00 515 GLU A CA 1
ATOM 4027 C C . GLU A 1 515 ? -13.104 -10.399 4.125 1.00 98.00 515 GLU A C 1
ATOM 4029 O O . GLU A 1 515 ? -12.692 -9.300 3.731 1.00 98.00 515 GLU A O 1
ATOM 4034 N N . LEU A 1 516 ? -12.311 -11.471 4.206 1.00 97.88 516 LEU A N 1
ATOM 4035 C CA . LEU A 1 516 ? -10.988 -11.518 3.582 1.00 97.88 516 LEU A CA 1
ATOM 4036 C C . LEU A 1 516 ? -11.172 -11.703 2.075 1.00 97.88 516 LEU A C 1
ATOM 4038 O O . LEU A 1 516 ? -11.933 -12.572 1.654 1.00 97.88 516 LEU A O 1
ATOM 4042 N N . ALA A 1 517 ? -10.504 -10.882 1.265 1.00 96.31 517 ALA A N 1
ATOM 4043 C CA . ALA A 1 517 ? -10.805 -10.809 -0.165 1.00 96.31 517 ALA A CA 1
ATOM 4044 C C . ALA A 1 517 ? -10.517 -12.112 -0.942 1.00 96.31 517 ALA A C 1
ATOM 4046 O O . ALA A 1 517 ? -11.275 -12.435 -1.854 1.00 96.31 517 ALA A O 1
ATOM 4047 N N . SER A 1 518 ? -9.502 -12.886 -0.544 1.00 93.12 518 SER A N 1
ATOM 4048 C CA . SER A 1 518 ? -9.190 -14.198 -1.131 1.00 93.12 518 SER A CA 1
ATOM 4049 C C . SER A 1 518 ? -10.288 -15.233 -0.853 1.00 93.12 518 SER A C 1
ATOM 4051 O O . SER A 1 518 ? -10.933 -15.716 -1.776 1.00 93.12 518 SER A O 1
ATOM 4053 N N . ASP A 1 519 ? -10.613 -15.484 0.418 1.00 96.50 519 ASP A N 1
ATOM 4054 C CA . ASP A 1 519 ? -11.691 -16.409 0.821 1.00 96.50 519 ASP A CA 1
ATOM 4055 C C . ASP A 1 519 ? -13.079 -15.988 0.277 1.00 96.50 519 ASP A C 1
ATOM 4057 O O . ASP A 1 519 ? -13.930 -16.825 -0.039 1.00 96.50 519 ASP A O 1
ATOM 4061 N N . PHE A 1 520 ? -13.309 -14.684 0.098 1.00 96.44 520 PHE A N 1
ATOM 4062 C CA . PHE A 1 520 ? -14.505 -14.146 -0.556 1.00 96.44 520 PHE A CA 1
ATOM 4063 C C . PHE A 1 520 ? -14.614 -14.554 -2.039 1.00 96.44 520 PHE A C 1
ATOM 4065 O O . PHE A 1 520 ? -15.716 -14.874 -2.506 1.00 96.44 520 PHE A O 1
ATOM 4072 N N . LEU A 1 521 ? -13.486 -14.562 -2.761 1.00 93.19 521 LEU A N 1
ATOM 4073 C CA . LEU A 1 521 ? -13.381 -15.032 -4.145 1.00 93.19 521 LEU A CA 1
ATOM 4074 C C . LEU A 1 521 ? -13.481 -16.560 -4.233 1.00 93.19 521 LEU A C 1
ATOM 4076 O O . LEU A 1 521 ? -14.311 -17.058 -4.996 1.00 93.19 521 LEU A O 1
ATOM 4080 N N . ASP A 1 522 ? -12.720 -17.289 -3.411 1.00 94.19 522 ASP A N 1
ATOM 4081 C CA . ASP A 1 522 ? -12.687 -18.760 -3.373 1.00 94.19 522 ASP A CA 1
ATOM 4082 C C . ASP A 1 522 ? -14.079 -19.363 -3.160 1.00 94.19 522 ASP A C 1
ATOM 4084 O O . ASP A 1 522 ? -14.504 -20.285 -3.862 1.00 94.19 522 ASP A O 1
ATOM 4088 N N . ARG A 1 523 ? -14.835 -18.809 -2.203 1.00 96.25 523 ARG A N 1
ATOM 4089 C CA . ARG A 1 523 ? -16.209 -19.243 -1.909 1.00 96.25 523 ARG A CA 1
ATOM 4090 C C . ARG A 1 523 ? -17.246 -18.732 -2.905 1.00 96.25 523 ARG A C 1
ATOM 4092 O O . ARG A 1 523 ? -18.414 -19.097 -2.768 1.00 96.25 523 ARG A O 1
ATOM 4099 N N . GLN A 1 524 ? -16.859 -17.865 -3.845 1.00 93.38 524 GLN A N 1
ATOM 4100 C CA . GLN A 1 524 ? -17.757 -17.115 -4.727 1.00 93.38 524 GLN A CA 1
ATOM 4101 C C . GLN A 1 524 ? -18.936 -16.528 -3.939 1.00 93.38 524 GLN A C 1
ATOM 4103 O O . GLN A 1 524 ? -20.106 -16.853 -4.167 1.00 93.38 524 GLN A O 1
ATOM 4108 N N . ALA A 1 525 ? -18.617 -15.686 -2.952 1.00 95.38 525 ALA A N 1
ATOM 4109 C CA . ALA A 1 525 ? -19.587 -15.198 -1.978 1.00 95.38 525 ALA A CA 1
ATOM 4110 C C . ALA A 1 525 ? -20.847 -14.585 -2.646 1.00 95.38 525 ALA A C 1
ATOM 4112 O O . ALA A 1 525 ? -20.728 -13.837 -3.625 1.00 95.38 525 ALA A O 1
ATOM 4113 N N . PRO A 1 526 ? -22.071 -14.863 -2.147 1.00 96.12 526 PRO A N 1
ATOM 4114 C CA . PRO A 1 526 ? -23.291 -14.292 -2.716 1.00 96.12 526 PRO A CA 1
ATOM 4115 C C . PRO A 1 526 ? -23.369 -12.771 -2.527 1.00 96.12 526 PRO A C 1
ATOM 4117 O O . PRO A 1 526 ? -23.469 -12.280 -1.397 1.00 96.12 526 PRO A O 1
ATOM 4120 N N . VAL A 1 527 ? -23.382 -12.045 -3.647 1.00 97.44 527 VAL A N 1
ATOM 4121 C CA . VAL A 1 527 ? -23.516 -10.582 -3.728 1.00 97.44 527 VAL A CA 1
ATOM 4122 C C . VAL A 1 527 ? -24.733 -10.231 -4.582 1.00 97.44 527 VAL A C 1
ATOM 4124 O O . VAL A 1 527 ? -24.955 -10.827 -5.639 1.00 97.44 527 VAL A O 1
ATOM 4127 N N . PHE A 1 528 ? -25.505 -9.253 -4.123 1.00 97.06 528 PHE A N 1
ATOM 4128 C CA . PHE A 1 528 ? -26.758 -8.790 -4.706 1.00 97.06 528 PHE A CA 1
ATOM 4129 C C . PHE A 1 528 ? -26.688 -7.296 -5.058 1.00 97.06 528 PHE A C 1
ATOM 4131 O O . PHE A 1 528 ? -25.837 -6.551 -4.576 1.00 97.06 528 PHE A O 1
ATOM 4138 N N . ARG A 1 529 ? -27.618 -6.829 -5.897 1.00 95.69 529 ARG A N 1
ATOM 4139 C CA . ARG A 1 529 ? -27.666 -5.428 -6.368 1.00 95.69 529 ARG A CA 1
ATOM 4140 C C . ARG A 1 529 ? -28.010 -4.409 -5.277 1.00 95.69 529 ARG A C 1
ATOM 4142 O O . ARG A 1 529 ? -27.806 -3.216 -5.467 1.00 95.69 529 ARG A O 1
ATOM 4149 N N . ASP A 1 530 ? -28.579 -4.869 -4.168 1.00 96.12 530 ASP A N 1
ATOM 4150 C CA . ASP A 1 530 ? -28.914 -4.081 -2.983 1.00 96.12 530 ASP A CA 1
ATOM 4151 C C . ASP A 1 530 ? -27.866 -4.192 -1.861 1.00 96.12 530 ASP A C 1
ATOM 4153 O O . ASP A 1 530 ? -28.090 -3.662 -0.771 1.00 96.12 530 ASP A O 1
ATOM 4157 N N . ASP A 1 531 ? -26.710 -4.811 -2.131 1.00 97.81 531 ASP A N 1
ATOM 4158 C CA . ASP A 1 531 ? -25.513 -4.706 -1.295 1.00 97.81 531 ASP A CA 1
ATOM 4159 C C . ASP A 1 531 ? -24.715 -3.429 -1.612 1.00 97.81 531 ASP A C 1
ATOM 4161 O O . ASP A 1 531 ? -24.650 -2.966 -2.756 1.00 97.81 531 ASP A O 1
ATOM 4165 N N . THR A 1 532 ? -24.033 -2.888 -0.600 1.00 98.31 532 THR A N 1
ATOM 4166 C CA . THR A 1 532 ? -22.914 -1.951 -0.796 1.00 98.31 532 THR A CA 1
ATOM 4167 C C . THR A 1 532 ? -21.605 -2.633 -0.406 1.00 98.31 532 THR A C 1
ATOM 4169 O O . THR A 1 532 ? -21.410 -2.987 0.754 1.00 98.31 5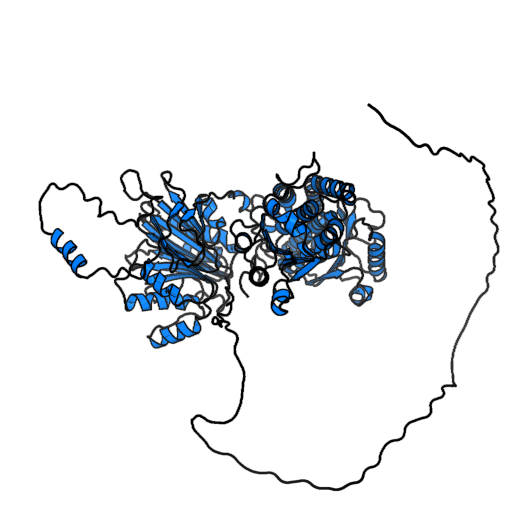32 THR A O 1
ATOM 4172 N N . CYS A 1 533 ? -20.697 -2.806 -1.363 1.00 98.44 533 CYS A N 1
ATOM 4173 C CA . CYS A 1 533 ? -19.383 -3.411 -1.151 1.00 98.44 533 CYS A CA 1
ATOM 4174 C C . CYS A 1 533 ? -18.322 -2.318 -0.953 1.00 98.44 533 CYS A C 1
ATOM 4176 O O . CYS A 1 533 ? -18.143 -1.457 -1.816 1.00 98.44 533 CYS A O 1
ATOM 4178 N N . VAL A 1 534 ? -17.624 -2.342 0.180 1.00 98.56 534 VAL A N 1
ATOM 4179 C CA . VAL A 1 534 ? -16.609 -1.359 0.573 1.00 98.56 534 VAL A CA 1
ATOM 4180 C C . VAL A 1 534 ? -15.233 -2.011 0.510 1.00 98.56 534 VAL A C 1
ATOM 4182 O O . VAL A 1 534 ? -14.935 -2.919 1.282 1.00 98.56 534 VAL A O 1
ATOM 4185 N N . PHE A 1 535 ? -14.389 -1.532 -0.397 1.00 98.50 535 PHE A N 1
ATOM 4186 C CA . PHE A 1 535 ? -13.047 -2.051 -0.640 1.00 98.50 535 PHE A CA 1
ATOM 4187 C C . PHE A 1 535 ? -12.022 -1.172 0.063 1.00 98.50 535 PHE A C 1
ATOM 4189 O O . PHE A 1 535 ? -11.892 0.010 -0.262 1.00 98.50 535 PHE A O 1
ATOM 4196 N N . VAL A 1 536 ? -11.296 -1.739 1.027 1.00 98.44 536 VAL A N 1
ATOM 4197 C CA . VAL A 1 536 ? -10.322 -0.998 1.841 1.00 98.44 536 VAL A CA 1
ATOM 4198 C C . VAL A 1 536 ? -8.914 -1.488 1.518 1.00 98.44 536 VAL A C 1
ATOM 4200 O O . VAL A 1 536 ? -8.563 -2.636 1.784 1.00 98.44 536 VAL A O 1
ATOM 4203 N N . SER A 1 537 ? -8.093 -0.623 0.920 1.00 97.12 537 SER A N 1
ATOM 4204 C CA . SER A 1 537 ? -6.711 -0.948 0.541 1.00 97.12 537 SER A CA 1
ATOM 4205 C C . SER A 1 537 ? -5.834 0.297 0.596 1.00 97.12 537 SER A C 1
ATOM 4207 O O . SER A 1 537 ? -6.157 1.315 -0.007 1.00 97.12 537 SER A O 1
ATOM 4209 N N . GLN A 1 538 ? -4.700 0.230 1.299 1.00 94.44 538 GLN A N 1
ATOM 4210 C CA . GLN A 1 538 ? -3.740 1.339 1.336 1.00 94.44 538 GLN A CA 1
ATOM 4211 C C . GLN A 1 538 ? -3.227 1.668 -0.075 1.00 94.44 538 GLN A C 1
ATOM 4213 O O . GLN A 1 538 ? -3.311 2.825 -0.489 1.00 94.44 538 GLN A O 1
ATOM 4218 N N . SER A 1 539 ? -2.768 0.657 -0.822 1.00 88.69 539 SER A N 1
ATOM 4219 C CA . SER A 1 539 ? -2.187 0.845 -2.154 1.00 88.69 539 SER A CA 1
ATOM 4220 C C . SER A 1 539 ? -3.238 1.119 -3.227 1.00 88.69 539 SER A C 1
ATOM 4222 O O . SER A 1 539 ? -2.939 1.835 -4.177 1.00 88.69 539 SER A O 1
ATOM 4224 N N . GLY A 1 540 ? -4.448 0.570 -3.071 1.00 90.19 540 GLY A N 1
ATOM 4225 C CA . GLY A 1 540 ? -5.500 0.589 -4.090 1.00 90.19 540 GLY A CA 1
ATOM 4226 C C . GLY A 1 540 ? -5.276 -0.401 -5.244 1.00 90.19 540 GLY A C 1
ATOM 4227 O O . GLY A 1 540 ? -6.017 -0.357 -6.221 1.00 90.19 540 GLY A O 1
ATOM 4228 N N . GLU A 1 541 ? -4.285 -1.289 -5.116 1.00 84.19 541 GLU A N 1
ATOM 4229 C CA . GLU A 1 541 ? -3.839 -2.232 -6.160 1.00 84.19 541 GLU A CA 1
ATOM 4230 C C . GLU A 1 541 ? -3.828 -3.701 -5.686 1.00 84.19 541 GLU A C 1
ATOM 4232 O O . GLU A 1 541 ? -3.352 -4.579 -6.393 1.00 84.19 541 GLU A O 1
ATOM 4237 N N . THR A 1 542 ? -4.291 -3.994 -4.465 1.00 86.44 542 THR A N 1
ATOM 4238 C CA . THR A 1 542 ? -4.243 -5.356 -3.897 1.00 86.44 542 THR A CA 1
ATOM 4239 C C . THR A 1 542 ? -5.022 -6.353 -4.768 1.00 86.44 542 THR A C 1
ATOM 4241 O O . THR A 1 542 ? -6.217 -6.136 -4.955 1.00 86.44 542 THR A O 1
ATOM 4244 N N . ALA A 1 543 ? -4.383 -7.430 -5.247 1.00 78.31 543 ALA A N 1
ATOM 4245 C CA . ALA A 1 543 ? -4.923 -8.377 -6.232 1.00 78.31 543 ALA A CA 1
ATOM 4246 C C . ALA A 1 543 ? -6.277 -8.952 -5.814 1.00 78.31 543 ALA A C 1
ATOM 4248 O O . ALA A 1 543 ? -7.276 -8.648 -6.461 1.00 78.31 543 ALA A O 1
ATOM 4249 N N . ASP A 1 544 ? -6.337 -9.666 -4.684 1.00 89.31 544 ASP A N 1
ATOM 4250 C CA . ASP A 1 544 ? -7.586 -10.233 -4.155 1.00 89.31 544 ASP A CA 1
ATOM 4251 C C . ASP A 1 544 ? -8.701 -9.178 -4.051 1.00 89.31 544 ASP A C 1
ATOM 4253 O O . ASP A 1 544 ? -9.843 -9.400 -4.448 1.00 89.31 544 ASP A O 1
ATOM 4257 N N . SER A 1 545 ? -8.376 -7.986 -3.535 1.00 93.94 545 SER A N 1
ATOM 4258 C CA . SER A 1 545 ? -9.342 -6.894 -3.360 1.00 93.94 545 SER A CA 1
ATOM 4259 C C . SER A 1 545 ? -9.819 -6.316 -4.696 1.00 93.94 545 SER A C 1
ATOM 4261 O O . SER A 1 545 ? -10.969 -5.893 -4.803 1.00 93.94 545 SER A O 1
ATOM 4263 N N . LEU A 1 546 ? -8.953 -6.285 -5.712 1.00 88.88 546 LEU A N 1
ATOM 4264 C CA . LEU A 1 546 ? -9.260 -5.836 -7.070 1.00 88.88 546 LEU A CA 1
ATOM 4265 C C . LEU A 1 546 ? -10.075 -6.893 -7.836 1.00 88.88 546 LEU A C 1
ATOM 4267 O O . LEU A 1 546 ? -11.042 -6.543 -8.516 1.00 88.88 546 LEU A O 1
ATOM 4271 N N . GLY A 1 547 ? -9.752 -8.176 -7.669 1.00 87.00 547 GLY A N 1
ATOM 4272 C CA . GLY A 1 547 ? -10.542 -9.305 -8.157 1.00 87.00 547 GLY A CA 1
ATOM 4273 C C . GLY A 1 547 ? -11.940 -9.315 -7.538 1.00 87.00 547 GLY A C 1
ATOM 4274 O O . GLY A 1 547 ? -12.938 -9.349 -8.259 1.00 87.00 547 GLY A O 1
ATOM 4275 N N . ALA A 1 548 ? -12.035 -9.163 -6.215 1.00 95.56 548 ALA A N 1
ATOM 4276 C CA . A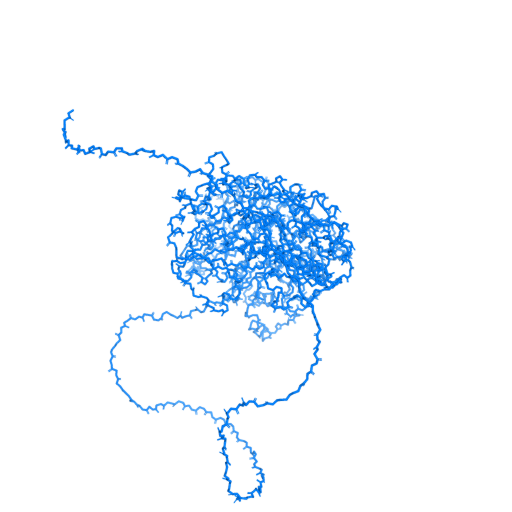LA A 1 548 ? -13.305 -9.057 -5.501 1.00 95.56 548 ALA A CA 1
ATOM 4277 C C . ALA A 1 548 ? -14.110 -7.809 -5.917 1.00 95.56 548 ALA A C 1
ATOM 4279 O O . ALA A 1 548 ? -15.337 -7.869 -6.018 1.00 95.56 548 ALA A O 1
ATOM 4280 N N . LEU A 1 549 ? -13.443 -6.691 -6.232 1.00 96.56 549 LEU A N 1
ATOM 4281 C CA . LEU A 1 549 ? -14.091 -5.506 -6.802 1.00 96.56 549 LEU A CA 1
ATOM 4282 C C . LEU A 1 549 ? -14.718 -5.809 -8.167 1.00 96.56 549 LEU A C 1
ATOM 4284 O O . LEU A 1 549 ? -15.905 -5.534 -8.357 1.00 96.56 549 LEU A O 1
ATOM 4288 N N . ARG A 1 550 ? -13.964 -6.416 -9.091 1.00 91.25 550 ARG A N 1
ATOM 4289 C CA . ARG A 1 550 ? -14.472 -6.843 -10.408 1.00 91.25 550 ARG A CA 1
ATOM 4290 C C . ARG A 1 550 ? -15.662 -7.807 -10.252 1.00 91.25 550 ARG A C 1
ATOM 4292 O O . ARG A 1 550 ? -16.725 -7.563 -10.820 1.00 91.25 550 ARG A O 1
ATOM 4299 N N . TYR A 1 551 ? -15.540 -8.809 -9.380 1.00 93.38 551 TYR A N 1
ATOM 4300 C CA . TYR A 1 551 ? -16.591 -9.778 -9.041 1.00 93.38 551 TYR A CA 1
ATOM 4301 C C . TYR A 1 551 ? -17.894 -9.125 -8.527 1.00 93.38 551 TYR A C 1
ATOM 4303 O O . TYR A 1 551 ? -18.999 -9.545 -8.896 1.00 93.38 551 TYR A O 1
ATOM 4311 N N . CYS A 1 552 ? -17.792 -8.083 -7.693 1.00 96.50 552 CYS A N 1
ATOM 4312 C CA . CYS A 1 552 ? -18.949 -7.336 -7.187 1.00 96.50 552 CYS A CA 1
ATOM 4313 C C . CYS A 1 552 ? -19.572 -6.403 -8.238 1.00 96.50 552 CYS A C 1
ATOM 4315 O O . CYS A 1 552 ? -20.799 -6.267 -8.277 1.00 96.50 552 CYS A O 1
ATOM 4317 N N . LEU A 1 553 ? -18.754 -5.795 -9.108 1.00 93.06 553 LEU A N 1
ATOM 4318 C CA . LEU A 1 553 ? -19.221 -4.973 -10.230 1.00 93.06 553 LEU A CA 1
ATOM 4319 C C . LEU A 1 553 ? -20.059 -5.798 -11.220 1.00 93.06 553 LEU A C 1
ATOM 4321 O O . LEU A 1 553 ? -21.151 -5.371 -11.590 1.00 93.06 553 LEU A O 1
ATOM 4325 N N . GLU A 1 554 ? -19.621 -7.013 -11.571 1.00 92.44 554 GLU A N 1
ATOM 4326 C CA . GLU A 1 554 ? -20.381 -7.947 -12.425 1.00 92.44 554 GLU A CA 1
ATOM 4327 C C . GLU A 1 554 ? -21.780 -8.273 -11.875 1.00 92.44 554 GLU A C 1
ATOM 4329 O O . GLU A 1 554 ? -22.736 -8.464 -12.631 1.00 92.44 554 GLU A O 1
ATOM 4334 N N . ARG A 1 555 ? -21.917 -8.325 -10.544 1.00 94.75 555 ARG A N 1
ATOM 4335 C CA . ARG A 1 555 ? -23.188 -8.604 -9.849 1.00 94.75 555 ARG A CA 1
ATOM 4336 C C . ARG A 1 555 ? -24.056 -7.354 -9.674 1.00 94.75 555 ARG A C 1
ATOM 4338 O O . ARG A 1 555 ? -25.225 -7.464 -9.298 1.00 94.75 555 ARG A O 1
ATOM 4345 N N . GLY A 1 556 ? -23.531 -6.181 -10.031 1.00 93.56 556 GLY A N 1
ATOM 4346 C CA . GLY A 1 556 ? -24.234 -4.902 -9.996 1.00 93.56 556 GLY A CA 1
ATOM 4347 C C . GLY A 1 556 ? -24.444 -4.350 -8.587 1.00 93.56 556 GLY A C 1
ATOM 4348 O O . GLY A 1 556 ? -25.420 -3.634 -8.371 1.00 93.56 556 GLY A O 1
ATOM 4349 N N . ALA A 1 557 ? -23.578 -4.704 -7.633 1.00 96.75 557 ALA A N 1
ATOM 4350 C CA . ALA A 1 557 ? -23.556 -4.075 -6.315 1.00 96.75 557 ALA A CA 1
ATOM 4351 C C . ALA A 1 557 ? -22.972 -2.657 -6.393 1.00 96.75 557 ALA A C 1
ATOM 4353 O O . ALA A 1 557 ? -22.129 -2.359 -7.245 1.00 96.75 557 ALA A O 1
ATOM 4354 N N . LEU A 1 558 ? -23.372 -1.781 -5.468 1.00 98.00 558 LEU A N 1
ATOM 4355 C CA . LEU A 1 558 ? -22.737 -0.471 -5.336 1.00 98.00 558 LEU A CA 1
ATOM 4356 C C . LEU A 1 558 ? -21.352 -0.647 -4.702 1.00 98.00 558 LEU A C 1
ATOM 4358 O O . LEU A 1 558 ? -21.234 -1.269 -3.649 1.00 98.00 558 LEU A O 1
ATOM 4362 N N . THR A 1 559 ? -20.308 -0.087 -5.315 1.00 98.31 559 THR A N 1
ATOM 4363 C CA . THR A 1 559 ? -18.919 -0.264 -4.856 1.00 98.31 559 THR A CA 1
ATOM 4364 C C . THR A 1 559 ? -18.308 1.043 -4.353 1.00 98.31 559 THR A C 1
ATOM 4366 O O . THR A 1 559 ? -18.444 2.091 -4.990 1.00 98.31 559 THR A O 1
ATOM 4369 N N . VAL A 1 560 ? -17.640 0.978 -3.198 1.00 98.50 560 VAL A N 1
ATOM 4370 C CA . VAL A 1 560 ? -17.036 2.123 -2.502 1.00 98.50 560 VAL A CA 1
ATOM 4371 C C . VAL A 1 560 ? -15.553 1.853 -2.251 1.00 98.50 560 VAL A C 1
ATOM 4373 O O . VAL A 1 560 ? -15.225 0.878 -1.582 1.00 98.50 560 VAL A O 1
ATOM 4376 N N . GLY A 1 561 ? -14.653 2.704 -2.745 1.00 98.06 561 GLY A N 1
ATOM 4377 C CA . GLY A 1 561 ? -13.208 2.576 -2.514 1.00 98.06 561 GLY A CA 1
ATOM 4378 C C . GLY A 1 561 ? -12.715 3.427 -1.341 1.00 98.06 561 GLY A C 1
ATOM 4379 O O . GLY A 1 561 ? -12.927 4.637 -1.326 1.00 98.06 561 GLY A O 1
ATOM 4380 N N . ILE A 1 562 ? -12.014 2.833 -0.374 1.00 98.19 562 ILE A N 1
ATOM 4381 C CA . ILE A 1 562 ? -11.320 3.550 0.709 1.00 98.19 562 ILE A CA 1
ATOM 4382 C C . ILE A 1 562 ? -9.818 3.305 0.553 1.00 98.19 562 ILE A C 1
ATOM 4384 O O . ILE A 1 562 ? -9.311 2.233 0.888 1.00 98.19 562 ILE A O 1
ATOM 4388 N N . VAL A 1 563 ? -9.115 4.302 0.006 1.00 96.69 563 VAL A N 1
ATOM 4389 C CA . VAL A 1 563 ? -7.740 4.155 -0.509 1.00 96.69 563 VAL A CA 1
ATOM 4390 C C . VAL A 1 563 ? -6.800 5.268 -0.059 1.00 96.69 563 VAL A C 1
ATOM 4392 O O . VAL A 1 563 ? -7.252 6.364 0.266 1.00 96.69 563 VAL A O 1
ATOM 4395 N N . ASN A 1 564 ? -5.484 5.034 -0.082 1.00 95.00 564 ASN A N 1
ATOM 4396 C CA . ASN A 1 564 ? -4.484 6.086 0.156 1.00 95.00 564 ASN A CA 1
ATOM 4397 C C . ASN A 1 564 ? -3.774 6.573 -1.122 1.00 95.00 564 ASN A C 1
ATOM 4399 O O . ASN A 1 564 ? -3.241 7.682 -1.132 1.00 95.00 564 ASN A O 1
ATOM 4403 N N . THR A 1 565 ? -3.808 5.794 -2.205 1.00 85.94 565 THR A N 1
ATOM 4404 C CA . THR A 1 565 ? -3.230 6.167 -3.506 1.00 85.94 565 THR A CA 1
ATOM 4405 C C . THR A 1 565 ? -4.301 6.743 -4.433 1.00 85.94 565 THR A C 1
ATOM 4407 O O . THR A 1 565 ? -5.257 6.054 -4.795 1.00 85.94 565 THR A O 1
ATOM 4410 N N . VAL A 1 566 ? -4.137 8.002 -4.840 1.00 81.19 566 VAL A N 1
ATOM 4411 C CA . VAL A 1 566 ? -4.983 8.652 -5.857 1.00 81.19 566 VAL A CA 1
ATOM 4412 C C . VAL A 1 566 ? -4.656 8.075 -7.238 1.00 81.19 566 VAL A C 1
ATOM 4414 O O . VAL A 1 566 ? -3.483 7.924 -7.565 1.00 81.19 566 VAL A O 1
ATOM 4417 N N . GLY A 1 567 ? -5.675 7.762 -8.045 1.00 75.31 567 GLY A N 1
ATOM 4418 C CA . GLY A 1 567 ? -5.489 7.201 -9.391 1.00 75.31 567 GLY A CA 1
ATOM 4419 C C . GLY A 1 567 ? -5.133 5.710 -9.413 1.00 75.31 567 GLY A C 1
ATOM 4420 O O . GLY A 1 567 ? -4.754 5.197 -10.460 1.00 75.31 567 GLY A O 1
ATOM 4421 N N . SER A 1 568 ? -5.262 5.020 -8.277 1.00 83.00 568 SER A N 1
ATOM 4422 C CA . SER A 1 568 ? -5.117 3.565 -8.186 1.00 83.00 568 SER A CA 1
ATOM 4423 C C . SER A 1 568 ? -6.300 2.809 -8.796 1.00 83.00 568 SER A C 1
ATOM 4425 O O . SER A 1 568 ? -7.411 3.349 -8.849 1.00 83.00 568 SER A O 1
ATOM 4427 N N . SER A 1 569 ? -6.104 1.550 -9.191 1.00 82.88 569 SER A N 1
ATOM 4428 C CA . SER A 1 569 ? -7.121 0.719 -9.858 1.00 82.88 569 SER A CA 1
ATOM 4429 C C . SER A 1 569 ? -8.441 0.639 -9.079 1.00 82.88 569 SER A C 1
ATOM 4431 O O . SER A 1 569 ? -9.505 0.895 -9.642 1.00 82.88 569 SER A O 1
ATOM 4433 N N . ILE A 1 570 ? -8.400 0.392 -7.762 1.00 91.31 570 ILE A N 1
ATOM 4434 C CA . ILE A 1 570 ? -9.605 0.395 -6.909 1.00 91.31 570 ILE A CA 1
ATOM 4435 C C . ILE A 1 570 ? -10.263 1.785 -6.873 1.00 91.31 570 ILE A C 1
ATOM 4437 O O . ILE A 1 570 ? -11.489 1.879 -6.862 1.00 91.31 570 ILE A O 1
ATOM 4441 N N . SER A 1 571 ? -9.485 2.872 -6.886 1.00 90.44 571 SER A N 1
ATOM 4442 C CA . SER A 1 571 ? -10.024 4.243 -6.882 1.00 90.44 571 SER A CA 1
ATOM 4443 C C . SER A 1 571 ? -10.712 4.641 -8.192 1.00 90.44 571 SER A C 1
ATOM 4445 O O . SER A 1 571 ? -11.634 5.451 -8.163 1.00 90.44 571 SER A O 1
ATOM 4447 N N . LEU A 1 572 ? -10.278 4.069 -9.320 1.00 84.56 572 LEU A N 1
ATOM 4448 C CA . LEU A 1 572 ? -10.817 4.346 -10.654 1.00 84.56 572 LEU A CA 1
ATOM 4449 C C . LEU A 1 572 ? -12.022 3.456 -11.003 1.00 84.56 572 LEU A C 1
ATOM 4451 O O . LEU A 1 572 ? -12.925 3.903 -11.703 1.00 84.56 572 LEU A O 1
ATOM 4455 N N . LEU A 1 573 ? -12.044 2.210 -10.516 1.00 87.00 573 LEU A N 1
ATOM 4456 C CA . LEU A 1 573 ? -13.098 1.228 -10.812 1.00 87.00 573 LEU A CA 1
ATOM 4457 C C . LEU A 1 573 ? -14.283 1.260 -9.831 1.00 87.00 573 LEU A C 1
ATOM 4459 O O . LEU A 1 573 ? -15.329 0.672 -10.111 1.00 87.00 573 LEU A O 1
ATOM 4463 N N . THR A 1 574 ? -14.147 1.900 -8.666 1.00 95.62 574 THR A N 1
ATOM 4464 C CA . THR A 1 574 ? -15.259 2.045 -7.713 1.00 95.62 574 THR A CA 1
ATOM 4465 C C . THR A 1 574 ? -16.199 3.186 -8.109 1.00 95.62 574 THR A C 1
ATOM 4467 O O . THR A 1 574 ? -15.773 4.219 -8.616 1.00 95.62 574 THR A O 1
ATOM 4470 N N . HIS A 1 575 ? -17.503 3.025 -7.857 1.00 96.44 575 HIS A N 1
ATOM 4471 C CA . HIS A 1 575 ? -18.510 4.043 -8.204 1.00 96.44 575 HIS A CA 1
ATOM 4472 C C . HIS A 1 575 ? -18.315 5.361 -7.434 1.00 96.44 575 HIS A C 1
ATOM 4474 O O . HIS A 1 575 ? -18.689 6.438 -7.902 1.00 96.44 575 HIS A O 1
ATOM 4480 N N . CYS A 1 576 ? -17.784 5.260 -6.216 1.00 96.75 576 CYS A N 1
ATOM 4481 C CA . CYS A 1 576 ? -17.456 6.378 -5.343 1.00 96.75 576 CYS A CA 1
ATOM 4482 C C . CYS A 1 576 ? -16.392 5.965 -4.323 1.00 96.75 576 CYS A C 1
ATOM 4484 O O . CYS A 1 576 ? -16.100 4.780 -4.165 1.00 96.75 576 CYS A O 1
ATOM 4486 N N . GLY A 1 577 ? -15.814 6.922 -3.596 1.00 96.38 577 GLY A N 1
ATOM 4487 C CA . GLY A 1 577 ? -14.775 6.586 -2.630 1.00 96.38 577 GLY A CA 1
ATOM 4488 C C . GLY A 1 577 ? -14.340 7.708 -1.699 1.00 96.38 577 GLY A C 1
ATOM 4489 O O . GLY A 1 577 ? -14.810 8.847 -1.771 1.00 96.38 577 GLY A O 1
ATOM 4490 N N . VAL A 1 578 ? -13.417 7.355 -0.806 1.00 97.12 578 VAL A N 1
ATOM 4491 C CA . VAL A 1 578 ? -12.764 8.240 0.159 1.00 97.12 578 VAL A CA 1
ATOM 4492 C C . VAL A 1 578 ? -11.259 8.012 0.087 1.00 97.12 578 VAL A C 1
ATOM 4494 O O . VAL A 1 578 ? -10.755 6.945 0.434 1.00 97.12 578 VAL A O 1
ATOM 4497 N N . HIS A 1 579 ? -10.524 9.046 -0.317 1.00 96.25 579 HIS A N 1
ATOM 4498 C CA . HIS A 1 579 ? -9.074 9.076 -0.159 1.00 96.25 579 HIS A CA 1
ATOM 4499 C C . HIS A 1 579 ? -8.727 9.338 1.313 1.00 96.25 579 HIS A C 1
ATOM 4501 O O . HIS A 1 579 ? -9.107 10.378 1.853 1.00 96.25 579 HIS A O 1
ATOM 4507 N N . ILE A 1 580 ? -8.034 8.424 1.993 1.00 96.75 580 ILE A N 1
ATOM 4508 C CA . ILE A 1 580 ? -7.793 8.540 3.443 1.00 96.75 580 ILE A CA 1
ATOM 4509 C C . ILE A 1 580 ? -6.808 9.657 3.806 1.00 96.75 580 ILE A C 1
ATOM 4511 O O . ILE A 1 580 ? -6.810 10.106 4.946 1.00 96.75 580 ILE A O 1
ATOM 4515 N N . ASN A 1 581 ? -6.016 10.136 2.841 1.00 94.12 581 ASN A N 1
ATOM 4516 C CA . ASN A 1 581 ? -5.102 11.268 2.983 1.00 94.12 581 ASN A CA 1
ATOM 4517 C C . ASN A 1 581 ? -4.095 11.144 4.150 1.00 94.12 581 ASN A C 1
ATOM 4519 O O . ASN A 1 581 ? -3.838 12.107 4.873 1.00 94.12 581 ASN A O 1
ATOM 4523 N N . ALA A 1 582 ? -3.505 9.957 4.329 1.00 93.75 582 ALA A N 1
ATOM 4524 C CA . ALA A 1 582 ? -2.459 9.710 5.331 1.00 93.75 582 ALA A CA 1
ATOM 4525 C C . ALA A 1 582 ? -1.051 10.171 4.879 1.00 93.75 582 ALA A C 1
ATOM 4527 O O . ALA A 1 582 ? -0.078 10.042 5.628 1.00 93.75 582 ALA A O 1
ATOM 4528 N N . GLY A 1 583 ? -0.935 10.682 3.647 1.00 90.06 583 GLY A N 1
ATOM 4529 C CA . GLY A 1 583 ? 0.334 10.873 2.940 1.00 90.06 583 GLY A CA 1
ATOM 4530 C C . GLY A 1 583 ? 0.957 9.541 2.486 1.00 90.06 583 GLY A C 1
ATOM 4531 O O . GLY A 1 583 ? 0.430 8.472 2.808 1.00 90.06 583 GLY A O 1
ATOM 4532 N N . PRO A 1 584 ? 2.074 9.570 1.739 1.00 88.69 584 PRO A N 1
ATOM 4533 C CA . PRO A 1 584 ? 2.838 8.370 1.406 1.00 88.69 584 PRO A CA 1
ATOM 4534 C C . PRO A 1 584 ? 3.212 7.560 2.655 1.00 88.69 584 PRO A C 1
ATOM 4536 O O . PRO A 1 584 ? 3.594 8.121 3.684 1.00 88.69 584 PRO A O 1
ATOM 4539 N N . GLU A 1 585 ? 3.114 6.238 2.553 1.00 88.94 585 GLU A N 1
ATOM 4540 C CA . GLU A 1 585 ? 3.565 5.279 3.564 1.00 88.94 585 GLU A CA 1
ATOM 4541 C C . GLU A 1 585 ? 4.574 4.366 2.854 1.00 88.94 585 GLU A C 1
ATOM 4543 O O . GLU A 1 585 ? 4.256 3.808 1.806 1.00 88.94 585 GLU A O 1
ATOM 4548 N N . ILE A 1 586 ? 5.793 4.270 3.374 1.00 87.50 586 ILE A N 1
ATOM 4549 C CA . ILE A 1 586 ? 6.950 3.597 2.770 1.00 87.50 586 ILE A CA 1
ATOM 4550 C C . ILE A 1 586 ? 7.308 2.330 3.555 1.00 87.50 586 ILE A C 1
ATOM 4552 O O . ILE A 1 586 ? 7.713 1.342 2.944 1.00 87.50 586 ILE A O 1
ATOM 4556 N N . GLY A 1 587 ? 7.115 2.318 4.881 1.00 87.25 587 GLY A N 1
ATOM 4557 C CA . GLY A 1 587 ? 7.317 1.122 5.701 1.00 87.25 587 GLY A CA 1
ATOM 4558 C C . GLY A 1 587 ? 6.438 -0.040 5.225 1.00 87.25 587 GLY A C 1
ATOM 4559 O O . GLY A 1 587 ? 5.265 0.161 4.902 1.00 87.25 587 GLY A O 1
ATOM 4560 N N . VAL A 1 588 ? 6.988 -1.258 5.150 1.00 86.81 588 VAL A N 1
ATOM 4561 C CA . VAL A 1 588 ? 6.235 -2.443 4.687 1.00 86.81 588 VAL A CA 1
ATOM 4562 C C . VAL A 1 588 ? 5.037 -2.726 5.599 1.00 86.81 588 VAL A C 1
ATOM 4564 O O . VAL A 1 588 ? 3.915 -2.860 5.115 1.00 86.81 588 VAL A O 1
ATOM 4567 N N . ALA A 1 589 ? 5.251 -2.728 6.916 1.00 92.25 589 ALA A N 1
ATOM 4568 C CA . ALA A 1 589 ? 4.182 -2.869 7.896 1.00 92.25 589 ALA A CA 1
ATOM 4569 C C . ALA A 1 589 ? 3.361 -1.571 7.998 1.00 92.25 589 ALA A C 1
ATOM 4571 O O . ALA A 1 589 ? 3.855 -0.539 8.450 1.00 92.25 589 ALA A O 1
ATOM 4572 N N . SER A 1 590 ? 2.092 -1.624 7.586 1.00 95.75 590 SER A N 1
ATOM 4573 C CA . SER A 1 590 ? 1.205 -0.453 7.609 1.00 95.75 590 SER A CA 1
ATOM 4574 C C . SER A 1 590 ? 0.903 0.030 9.034 1.00 95.75 590 SER A C 1
ATOM 4576 O O . SER A 1 590 ? 0.732 -0.789 9.939 1.00 95.75 590 SER A O 1
ATOM 4578 N N . THR A 1 591 ? 0.840 1.353 9.235 1.00 97.75 591 THR A N 1
ATOM 4579 C CA . THR A 1 591 ? 0.659 1.987 10.555 1.00 97.75 591 THR A CA 1
ATOM 4580 C C . THR A 1 591 ? -0.309 3.167 10.486 1.00 97.75 591 THR A C 1
ATOM 4582 O O . THR A 1 591 ? -1.464 3.043 10.899 1.00 97.75 591 THR A O 1
ATOM 4585 N N . LYS A 1 592 ? 0.114 4.298 9.910 1.00 97.12 592 LYS A N 1
ATOM 4586 C CA . LYS A 1 592 ? -0.724 5.496 9.766 1.00 97.12 592 LYS A CA 1
ATOM 4587 C C . LYS A 1 592 ? -1.882 5.304 8.791 1.00 97.12 592 LYS A C 1
ATOM 4589 O O . LYS A 1 592 ? -2.922 5.936 8.959 1.00 97.12 592 LYS A O 1
ATOM 4594 N N . ALA A 1 593 ? -1.764 4.403 7.813 1.00 97.19 593 ALA A N 1
ATOM 4595 C CA . ALA A 1 593 ? -2.905 4.072 6.969 1.00 97.19 593 ALA A CA 1
ATOM 4596 C C . ALA A 1 593 ? -3.990 3.285 7.731 1.00 97.19 593 ALA A C 1
ATOM 4598 O O . ALA A 1 593 ? -5.162 3.553 7.491 1.00 97.19 593 ALA A O 1
ATOM 4599 N N . TYR A 1 594 ? -3.656 2.412 8.695 1.00 98.44 594 TYR A N 1
ATOM 4600 C CA . TYR A 1 594 ? -4.657 1.733 9.544 1.00 98.44 594 TYR A CA 1
ATOM 4601 C C . TYR A 1 594 ? -5.497 2.736 10.347 1.00 98.44 594 TYR A C 1
ATOM 4603 O O . TYR A 1 594 ? -6.730 2.703 10.304 1.00 98.44 594 TYR A O 1
ATOM 4611 N N . THR A 1 595 ? -4.845 3.669 11.049 1.00 98.38 595 THR A N 1
ATOM 4612 C CA . THR A 1 595 ? -5.545 4.670 11.869 1.00 98.38 595 THR A CA 1
ATOM 4613 C C . THR A 1 595 ? -6.321 5.673 11.010 1.00 98.38 595 THR A C 1
ATOM 4615 O O . THR A 1 595 ? -7.467 5.987 11.334 1.00 98.38 595 THR A O 1
ATOM 4618 N N . SER A 1 596 ? -5.785 6.101 9.861 1.00 98.38 596 SER A N 1
ATOM 4619 C CA . SER A 1 596 ? -6.517 6.956 8.912 1.00 98.38 596 SER A CA 1
ATOM 4620 C C . SER A 1 596 ? -7.688 6.240 8.213 1.00 98.38 596 SER A C 1
ATOM 4622 O O . SER A 1 596 ? -8.731 6.866 8.014 1.00 98.38 596 SER A O 1
ATOM 4624 N N . GLN A 1 597 ? -7.577 4.944 7.883 1.00 98.38 597 GLN A N 1
ATOM 4625 C CA . GLN A 1 597 ? -8.693 4.119 7.383 1.00 98.38 597 GLN A CA 1
ATOM 4626 C C . GLN A 1 597 ? -9.822 4.052 8.414 1.00 98.38 597 GLN A C 1
ATOM 4628 O O . GLN A 1 597 ? -10.968 4.357 8.088 1.00 98.38 597 GLN A O 1
ATOM 4633 N N . PHE A 1 598 ? -9.491 3.709 9.663 1.00 98.31 598 PHE A N 1
ATOM 4634 C CA . PHE A 1 598 ? -10.435 3.641 10.780 1.00 98.31 598 PHE A CA 1
ATOM 4635 C C . PHE A 1 598 ? -11.158 4.989 10.950 1.00 98.31 598 PHE A C 1
ATOM 4637 O O . PHE A 1 598 ? -12.389 5.025 10.924 1.00 98.31 598 PHE A O 1
ATOM 4644 N N . VAL A 1 599 ? -10.434 6.114 11.025 1.00 98.25 599 VAL A N 1
ATOM 4645 C CA . VAL A 1 599 ? -11.035 7.462 11.134 1.00 98.25 599 VAL A CA 1
ATOM 4646 C C . VAL A 1 599 ? -11.950 7.790 9.944 1.00 98.25 599 VAL A C 1
ATOM 4648 O O . VAL A 1 599 ? -13.058 8.293 10.143 1.00 98.25 599 VAL A O 1
ATOM 4651 N N . CYS A 1 600 ? -11.547 7.468 8.710 1.00 98.25 600 CYS A N 1
ATOM 4652 C CA . CYS A 1 600 ? -12.384 7.691 7.525 1.00 98.25 600 CYS A CA 1
ATOM 4653 C C . CYS A 1 600 ? -13.656 6.831 7.525 1.00 98.25 600 CYS A C 1
ATOM 4655 O O . CYS A 1 600 ? -14.722 7.314 7.142 1.00 98.25 600 CYS A O 1
ATOM 4657 N N . MET A 1 601 ? -13.572 5.586 7.993 1.00 98.31 601 MET A N 1
ATOM 4658 C CA . MET A 1 601 ? -14.726 4.697 8.118 1.00 98.31 601 MET A CA 1
ATOM 4659 C C . MET A 1 601 ? -15.671 5.121 9.251 1.00 98.31 601 MET A C 1
ATOM 4661 O O . MET A 1 601 ? -16.885 5.103 9.059 1.00 98.31 601 MET A O 1
ATOM 4665 N N . VAL A 1 602 ? -15.159 5.608 10.387 1.00 98.25 602 VAL A N 1
ATOM 4666 C CA . VAL A 1 602 ? -15.993 6.233 11.433 1.00 98.25 602 VAL A CA 1
ATOM 4667 C C . VAL A 1 602 ? -16.740 7.446 10.875 1.00 98.25 602 VAL A C 1
ATOM 4669 O O . VAL A 1 602 ? -17.951 7.560 11.059 1.00 98.25 602 VAL A O 1
ATOM 4672 N N . MET A 1 603 ? -16.057 8.327 10.135 1.00 97.88 603 MET A N 1
ATOM 4673 C CA . MET A 1 603 ? -16.710 9.451 9.455 1.00 97.88 603 MET A CA 1
ATOM 4674 C C . MET A 1 603 ? -17.784 8.987 8.459 1.00 97.88 603 MET A C 1
ATOM 4676 O O . MET A 1 603 ? -18.844 9.602 8.377 1.00 97.88 603 MET A O 1
ATOM 4680 N N . PHE A 1 604 ? -17.561 7.879 7.752 1.00 97.75 604 PHE A N 1
ATOM 4681 C CA . PHE A 1 604 ? -18.551 7.302 6.842 1.00 97.75 604 PHE A CA 1
ATOM 4682 C C . PHE A 1 604 ? -19.800 6.805 7.590 1.00 97.75 604 PHE A C 1
ATOM 4684 O O . PHE A 1 604 ? -20.913 7.158 7.194 1.00 97.75 604 PHE A O 1
ATOM 4691 N N . ALA A 1 605 ? -19.648 6.112 8.724 1.00 97.38 605 ALA A N 1
ATOM 4692 C CA . ALA A 1 605 ? -20.780 5.744 9.580 1.00 97.38 605 ALA A CA 1
ATOM 4693 C C . ALA A 1 605 ? -21.542 6.980 10.112 1.00 97.38 605 ALA A C 1
ATOM 4695 O O . ALA A 1 605 ? -22.774 7.007 10.074 1.00 97.38 605 ALA A O 1
ATOM 4696 N N . LEU A 1 606 ? -20.825 8.039 10.519 1.00 96.94 606 LEU A N 1
ATOM 4697 C CA . LEU A 1 606 ? -21.412 9.309 10.978 1.00 96.94 606 LEU A CA 1
ATOM 4698 C C . LEU A 1 606 ? -22.180 10.067 9.882 1.00 96.94 606 LEU A C 1
ATOM 4700 O O . LEU A 1 606 ? -23.185 10.720 10.192 1.00 96.94 606 LEU A O 1
ATOM 4704 N N . SER A 1 607 ? -21.730 9.993 8.622 1.00 95.56 607 SER A N 1
ATOM 4705 C CA . SER A 1 607 ? -22.465 10.512 7.460 1.00 95.56 607 SER A CA 1
ATOM 4706 C C . SER A 1 607 ? -23.680 9.642 7.122 1.00 95.56 607 SER A C 1
ATOM 4708 O O . SER A 1 607 ? -24.723 10.174 6.751 1.00 95.56 607 SER A O 1
ATOM 4710 N N . LEU A 1 608 ? -23.615 8.313 7.266 1.00 95.06 608 LEU A N 1
ATOM 4711 C CA . LEU A 1 608 ? -24.774 7.447 7.011 1.00 95.06 608 LEU A CA 1
ATOM 4712 C C . LEU A 1 608 ? -25.904 7.656 8.029 1.00 95.06 608 LEU A C 1
ATOM 4714 O O . LEU A 1 608 ? -27.069 7.642 7.635 1.00 95.06 608 LEU A O 1
ATOM 4718 N N . SER A 1 609 ? -25.580 7.916 9.298 1.00 94.62 609 SER A N 1
ATOM 4719 C CA . SER A 1 609 ? -26.556 8.075 10.385 1.00 94.62 609 SER A CA 1
ATOM 4720 C C . SER A 1 609 ? -27.103 9.497 10.583 1.00 94.62 609 SER A C 1
ATOM 4722 O O . SER A 1 609 ? -27.773 9.749 11.581 1.00 94.62 609 SER A O 1
ATOM 4724 N N . GLU A 1 610 ? -26.799 10.440 9.690 1.00 89.94 610 GLU A N 1
ATOM 4725 C CA . GLU A 1 610 ? -27.116 11.870 9.851 1.00 89.94 610 GLU A CA 1
ATOM 4726 C C . GLU A 1 610 ? -28.609 12.180 10.023 1.00 89.94 610 GLU A C 1
ATOM 4728 O O . GLU A 1 610 ? -28.968 12.951 10.908 1.00 89.94 610 GLU A O 1
ATOM 4733 N N . ASP A 1 611 ? -29.485 11.517 9.264 1.00 87.38 611 ASP A N 1
ATOM 4734 C CA . ASP A 1 611 ? -30.936 11.755 9.316 1.00 87.38 611 ASP A CA 1
ATOM 4735 C C . ASP A 1 611 ? -31.596 11.201 10.605 1.00 87.38 611 ASP A C 1
ATOM 4737 O O . ASP A 1 611 ? -32.802 11.352 10.817 1.00 87.38 611 ASP A O 1
ATOM 4741 N N . ARG A 1 612 ? -30.841 10.504 11.470 1.00 90.06 612 ARG A N 1
ATOM 4742 C CA . ARG A 1 612 ? -31.374 9.768 12.629 1.00 90.06 612 ARG A CA 1
ATOM 4743 C C . ARG A 1 612 ? -31.290 10.592 13.910 1.00 90.06 612 ARG A C 1
ATOM 4745 O O . ARG A 1 612 ? -30.335 10.473 14.677 1.00 90.06 612 ARG A O 1
ATOM 4752 N N . ALA A 1 613 ? -32.353 11.342 14.205 1.00 89.56 613 ALA A N 1
ATOM 4753 C CA . ALA A 1 613 ? -32.468 12.157 15.421 1.00 89.56 613 ALA A CA 1
ATOM 4754 C C . ALA A 1 613 ? -32.154 11.390 16.729 1.00 89.56 613 ALA A C 1
ATOM 4756 O O . ALA A 1 613 ? -31.520 11.938 17.628 1.00 89.56 613 ALA A O 1
ATOM 4757 N N . SER A 1 614 ? -32.518 10.104 16.825 1.00 93.31 614 SER A N 1
ATOM 4758 C CA . SER A 1 614 ? -32.222 9.252 17.992 1.00 93.31 614 SER A CA 1
ATOM 4759 C C . SER A 1 614 ? -30.727 8.990 18.221 1.00 93.31 614 SER A C 1
ATOM 4761 O O . SER A 1 614 ? -30.325 8.718 19.350 1.00 93.31 614 SER A O 1
ATOM 4763 N N . LYS A 1 615 ? -29.895 9.087 17.176 1.00 93.62 615 LYS A N 1
ATOM 4764 C CA . LYS A 1 615 ? -28.440 8.881 17.243 1.00 93.62 615 LYS A CA 1
ATOM 4765 C C . LYS A 1 615 ? -27.670 10.197 17.414 1.00 93.62 615 LYS A C 1
ATOM 4767 O O . LYS A 1 615 ? -26.459 10.153 17.600 1.00 93.62 615 LYS A O 1
ATOM 4772 N N . GLN A 1 616 ? -28.331 11.359 17.386 1.00 94.12 616 GLN A N 1
ATOM 4773 C CA . GLN A 1 616 ? -27.659 12.665 17.331 1.00 94.12 616 GLN A CA 1
ATOM 4774 C C . GLN A 1 616 ? -26.671 12.892 18.489 1.00 94.12 616 GLN A C 1
ATOM 4776 O O . GLN A 1 616 ? -25.505 13.185 18.237 1.00 94.12 616 GLN A O 1
ATOM 4781 N N . LYS A 1 617 ? -27.081 12.635 19.740 1.00 95.69 617 LYS A N 1
ATOM 4782 C CA . LYS A 1 617 ? -26.197 12.740 20.920 1.00 95.69 617 LYS A CA 1
ATOM 4783 C C . LYS A 1 617 ? -24.945 11.855 20.804 1.00 95.69 617 LYS A C 1
ATOM 4785 O O . LYS A 1 617 ? -23.857 12.255 21.202 1.00 95.69 617 LYS A O 1
ATOM 4790 N N . ARG A 1 618 ? -25.099 10.648 20.254 1.00 96.31 618 ARG A N 1
ATOM 4791 C CA . ARG A 1 618 ? -24.005 9.687 20.055 1.00 96.31 618 ARG A CA 1
ATOM 4792 C C . ARG A 1 618 ? -23.063 10.131 18.934 1.00 96.31 618 ARG A C 1
ATOM 4794 O O . ARG A 1 618 ? -21.852 10.025 19.080 1.00 96.31 618 ARG A O 1
ATOM 4801 N N . ARG A 1 619 ? -23.599 10.704 17.849 1.00 96.56 619 ARG A N 1
ATOM 4802 C CA . ARG A 1 619 ? -22.794 11.334 16.787 1.00 96.56 619 ARG A CA 1
ATOM 4803 C C . ARG A 1 619 ? -21.963 12.494 17.338 1.00 96.56 619 ARG A C 1
ATOM 4805 O O . ARG A 1 619 ? -20.776 12.570 17.044 1.00 96.56 619 ARG A O 1
ATOM 4812 N N . GLU A 1 620 ? -22.563 13.360 18.153 1.00 95.94 620 GLU A N 1
ATOM 4813 C CA . GLU A 1 620 ? -21.883 14.493 18.799 1.00 95.94 620 GLU A CA 1
ATOM 4814 C C . GLU A 1 620 ? -20.750 14.037 19.729 1.00 95.94 620 GLU A C 1
ATOM 4816 O O . GLU A 1 620 ? -19.643 14.566 19.632 1.00 95.94 620 GLU A O 1
ATOM 4821 N N . GLU A 1 621 ? -20.991 13.015 20.557 1.00 96.81 621 GLU A N 1
ATOM 4822 C CA . GLU A 1 621 ? -19.971 12.379 21.405 1.00 96.81 621 GLU A CA 1
ATOM 4823 C C . GLU A 1 621 ? -18.781 11.864 20.576 1.00 96.81 621 GLU A C 1
ATOM 4825 O O . GLU A 1 621 ? -17.633 12.206 20.864 1.00 96.81 621 GLU A O 1
ATOM 4830 N N . ILE A 1 622 ? -19.037 11.097 19.511 1.00 97.62 622 ILE A N 1
ATOM 4831 C CA . ILE A 1 622 ? -17.982 10.546 18.644 1.00 97.62 622 ILE A CA 1
ATOM 4832 C C . ILE A 1 622 ? -17.217 11.673 17.929 1.00 97.62 622 ILE A C 1
ATOM 4834 O O . ILE A 1 622 ? -15.991 11.624 17.849 1.00 97.62 622 ILE A O 1
ATOM 4838 N N . ILE A 1 623 ? -17.906 12.718 17.461 1.00 97.00 623 ILE A N 1
ATOM 4839 C CA . ILE A 1 623 ? -17.280 13.903 16.851 1.00 97.00 623 ILE A CA 1
ATOM 4840 C C . ILE A 1 623 ? -16.351 14.615 17.847 1.00 97.00 623 ILE A C 1
ATOM 4842 O O . ILE A 1 623 ? -15.247 15.007 17.476 1.00 97.00 623 ILE A O 1
ATOM 4846 N N . GLU A 1 624 ? -16.739 14.739 19.118 1.00 96.31 624 GLU A N 1
ATOM 4847 C CA . GLU A 1 624 ? -15.867 15.286 20.168 1.00 96.31 624 GLU A CA 1
ATOM 4848 C C . GLU A 1 624 ? -14.708 14.366 20.550 1.00 96.31 624 GLU A C 1
ATOM 4850 O O . GLU A 1 624 ? -13.660 14.843 20.986 1.00 96.31 624 GLU A O 1
ATOM 4855 N N . GLY A 1 625 ? -14.873 13.055 20.406 1.00 96.88 625 GLY A N 1
ATOM 4856 C CA . GLY A 1 625 ? -13.777 12.106 20.550 1.00 96.88 625 GLY A CA 1
ATOM 4857 C C . GLY A 1 625 ? -12.762 12.205 19.407 1.00 96.88 625 GLY A C 1
ATOM 4858 O O . GLY A 1 625 ? -11.554 12.147 19.649 1.00 96.88 625 GLY A O 1
ATOM 4859 N N . LEU A 1 626 ? -13.235 12.429 18.174 1.00 97.44 626 LEU A N 1
ATOM 4860 C CA . LEU A 1 626 ? -12.393 12.638 16.993 1.00 97.44 626 LEU A CA 1
ATOM 4861 C C . LEU A 1 626 ? -11.562 13.925 17.094 1.00 97.44 626 LEU A C 1
ATOM 4863 O O . LEU A 1 626 ? -10.388 13.907 16.737 1.00 97.44 626 LEU A O 1
ATOM 4867 N N . THR A 1 627 ? -12.101 15.027 17.630 1.00 95.88 627 THR A N 1
ATOM 4868 C CA . THR A 1 627 ? -11.312 16.269 17.780 1.00 95.88 627 THR A CA 1
ATOM 4869 C C . THR A 1 627 ? -10.145 16.134 18.761 1.00 95.88 627 THR A C 1
ATOM 4871 O O . THR A 1 627 ? -9.163 16.859 18.629 1.00 95.88 627 THR A O 1
ATOM 4874 N N . LYS A 1 628 ? -10.217 15.194 19.712 1.00 96.88 628 LYS A N 1
ATOM 4875 C CA . LYS A 1 628 ? -9.184 14.953 20.737 1.00 96.88 628 LYS A CA 1
ATOM 4876 C C . LYS A 1 628 ? -8.105 13.956 20.298 1.00 96.88 628 LYS A C 1
ATOM 4878 O O . LYS A 1 628 ? -7.052 13.891 20.930 1.00 96.88 628 LYS A O 1
ATOM 4883 N N . ILE A 1 629 ? -8.341 13.180 19.234 1.00 96.94 629 ILE A N 1
ATOM 4884 C CA . ILE A 1 629 ? -7.519 11.999 18.917 1.00 96.94 629 ILE A CA 1
ATOM 4885 C C . ILE A 1 629 ? -6.058 12.344 18.583 1.00 96.94 629 ILE A C 1
ATOM 4887 O O . ILE A 1 629 ? -5.153 11.625 18.995 1.00 96.94 629 ILE A O 1
ATOM 4891 N N . SER A 1 630 ? -5.817 13.473 17.904 1.00 97.38 630 SER A N 1
ATOM 4892 C CA . SER A 1 630 ? -4.467 13.939 17.541 1.00 97.38 630 SER A CA 1
ATOM 4893 C C . SER A 1 630 ? -3.609 14.214 18.777 1.00 97.38 630 SER A C 1
ATOM 4895 O O . SER A 1 630 ? -2.470 13.760 18.860 1.00 97.38 630 SER A O 1
ATOM 4897 N N . ASP A 1 631 ? -4.162 14.907 19.774 1.00 97.81 631 ASP A N 1
ATOM 4898 C CA . ASP A 1 631 ? -3.427 15.221 20.999 1.00 97.81 631 ASP A CA 1
ATOM 4899 C C . ASP A 1 631 ? -3.275 13.984 21.892 1.00 97.81 631 ASP A C 1
ATOM 4901 O O . ASP A 1 631 ? -2.204 13.759 22.447 1.00 97.81 631 ASP A O 1
ATOM 4905 N N . GLN A 1 632 ? -4.277 13.102 21.933 1.00 97.94 632 GLN A N 1
ATOM 4906 C CA . GLN A 1 632 ? -4.156 11.812 22.619 1.00 97.94 632 GLN A CA 1
ATOM 4907 C C . GLN A 1 632 ? -3.077 10.911 22.005 1.00 97.94 632 GLN A C 1
ATOM 4909 O O . GLN A 1 632 ? -2.355 10.249 22.745 1.00 97.94 632 GLN A O 1
ATOM 4914 N N . PHE A 1 633 ? -2.897 10.921 20.681 1.00 98.19 633 PHE A N 1
ATOM 4915 C CA . PHE A 1 633 ? -1.765 10.243 20.045 1.00 98.19 633 PHE A CA 1
ATOM 4916 C C . PHE A 1 633 ? -0.425 10.846 20.486 1.00 98.19 633 PHE A C 1
ATOM 4918 O O . PHE A 1 633 ? 0.491 10.092 20.803 1.00 98.19 633 PHE A O 1
ATOM 4925 N N . LYS A 1 634 ? -0.305 12.178 20.588 1.00 98.06 634 LYS A N 1
ATOM 4926 C CA . LYS A 1 634 ? 0.917 12.828 21.107 1.00 98.06 634 LYS A CA 1
ATOM 4927 C C . LYS A 1 634 ? 1.217 12.421 22.549 1.00 98.06 634 LYS A C 1
ATOM 4929 O O . LYS A 1 634 ? 2.385 12.229 22.871 1.00 98.06 634 LYS A O 1
ATOM 4934 N N . GLU A 1 635 ? 0.202 12.267 23.401 1.00 97.19 635 GLU A N 1
ATOM 4935 C CA . GLU A 1 635 ? 0.381 11.754 24.767 1.00 97.19 635 GLU A CA 1
ATOM 4936 C C . GLU A 1 635 ? 0.875 10.300 24.767 1.00 97.19 635 GLU A C 1
ATOM 4938 O O . GLU A 1 635 ? 1.889 10.001 25.395 1.00 97.19 635 GLU A O 1
ATOM 4943 N N . VAL A 1 636 ? 0.245 9.409 23.993 1.00 97.62 636 VAL A N 1
ATOM 4944 C CA . VAL A 1 636 ? 0.657 7.995 23.900 1.00 97.62 636 VAL A CA 1
ATOM 4945 C C . VAL A 1 636 ? 2.064 7.831 23.320 1.00 97.62 636 VAL A C 1
ATOM 4947 O O . VAL A 1 636 ? 2.827 6.990 23.790 1.00 97.62 636 VAL A O 1
ATOM 4950 N N . LEU A 1 637 ? 2.463 8.658 22.351 1.00 97.75 637 LEU A N 1
ATOM 4951 C CA . LEU A 1 637 ? 3.812 8.627 21.774 1.00 97.75 637 LEU A CA 1
ATOM 4952 C C . LEU A 1 637 ? 4.914 9.003 22.787 1.00 97.75 637 LEU A C 1
ATOM 4954 O O . LEU A 1 637 ? 6.069 8.630 22.587 1.00 97.75 637 LEU A O 1
ATOM 4958 N N . LYS A 1 638 ? 4.591 9.656 23.918 1.00 97.38 638 LYS A N 1
ATOM 4959 C CA . LYS A 1 638 ? 5.553 9.866 25.025 1.00 97.38 638 LYS A CA 1
ATOM 4960 C C . LYS A 1 638 ? 5.921 8.559 25.740 1.00 97.38 638 LYS A C 1
ATOM 4962 O O . LYS A 1 638 ? 6.964 8.498 26.392 1.00 97.38 638 LYS A O 1
ATOM 4967 N N . LEU A 1 639 ? 5.107 7.508 25.600 1.00 96.25 639 LEU A N 1
ATOM 4968 C CA . LEU A 1 639 ? 5.354 6.182 26.176 1.00 96.25 639 LEU A CA 1
ATOM 4969 C C . LEU A 1 639 ? 6.429 5.384 25.419 1.00 96.25 639 LEU A C 1
ATOM 4971 O O . LEU A 1 639 ? 6.794 4.304 25.874 1.00 96.25 639 LEU A O 1
ATOM 4975 N N . ASP A 1 640 ? 6.978 5.908 24.318 1.00 96.62 640 ASP A N 1
ATOM 4976 C CA . ASP A 1 640 ? 8.045 5.288 23.520 1.00 96.62 640 ASP A CA 1
ATOM 4977 C C . ASP A 1 640 ? 9.213 4.740 24.364 1.00 96.62 640 ASP A C 1
ATOM 4979 O O . ASP A 1 640 ? 9.555 3.563 24.268 1.00 96.62 640 ASP A O 1
ATOM 4983 N N . GLN A 1 641 ? 9.786 5.555 25.256 1.00 96.25 641 GLN A N 1
ATOM 4984 C CA . GLN A 1 641 ? 10.929 5.139 26.080 1.00 96.25 641 GLN A CA 1
ATOM 4985 C C . GLN A 1 641 ? 10.561 4.129 27.191 1.00 96.25 641 GLN A C 1
ATOM 4987 O O . GLN A 1 641 ? 11.312 3.167 27.381 1.00 96.25 641 GLN A O 1
ATOM 4992 N N . PRO A 1 642 ? 9.432 4.270 27.919 1.00 95.75 642 PRO A N 1
ATOM 4993 C CA . PRO A 1 642 ? 8.885 3.193 28.750 1.00 95.75 642 PRO A CA 1
ATOM 4994 C C . PRO A 1 642 ? 8.652 1.876 27.992 1.00 95.75 642 PRO A C 1
ATOM 4996 O O . PRO A 1 642 ? 9.073 0.820 28.464 1.00 95.75 642 PRO A O 1
ATOM 4999 N N . ILE A 1 643 ? 8.038 1.931 26.805 1.00 96.56 643 ILE A N 1
ATOM 5000 C CA . ILE A 1 643 ? 7.737 0.755 25.977 1.00 96.56 643 ILE A CA 1
ATOM 5001 C C . ILE A 1 643 ? 9.026 0.089 25.491 1.00 96.56 643 ILE A C 1
ATOM 5003 O O . ILE A 1 643 ? 9.139 -1.132 25.574 1.00 96.56 643 ILE A O 1
ATOM 5007 N N . LYS A 1 644 ? 10.034 0.864 25.076 1.00 95.88 644 LYS A N 1
ATOM 5008 C CA . LYS A 1 644 ? 11.364 0.349 24.725 1.00 95.88 644 LYS A CA 1
ATOM 5009 C C . LYS A 1 644 ? 11.968 -0.497 25.852 1.00 95.88 644 LYS A C 1
ATOM 5011 O O . LYS A 1 644 ? 12.325 -1.649 25.621 1.00 95.88 644 LYS A O 1
ATOM 5016 N N . LYS A 1 645 ? 12.010 0.042 27.077 1.00 95.06 645 LYS A N 1
ATOM 5017 C CA . LYS A 1 645 ? 12.526 -0.663 28.269 1.00 95.06 645 LYS A CA 1
ATOM 5018 C C . LYS A 1 645 ? 11.718 -1.916 28.611 1.00 95.06 645 LYS A C 1
ATOM 5020 O O . LYS A 1 645 ? 12.277 -2.903 29.078 1.00 95.06 645 LYS A O 1
ATOM 5025 N N . LEU A 1 646 ? 10.404 -1.893 28.383 1.00 92.94 646 LEU A N 1
ATOM 5026 C CA . LEU A 1 646 ? 9.566 -3.081 28.535 1.00 92.94 646 LEU A CA 1
ATOM 5027 C C . LEU A 1 646 ? 9.933 -4.154 27.496 1.00 92.94 646 LEU A C 1
ATOM 5029 O O . LEU A 1 646 ? 10.041 -5.326 27.849 1.00 92.94 646 LEU A O 1
ATOM 5033 N N . CYS A 1 647 ? 10.176 -3.757 26.244 1.00 92.88 647 CYS A N 1
ATOM 5034 C CA . CYS A 1 647 ? 10.474 -4.668 25.137 1.00 92.88 647 CYS A CA 1
ATOM 5035 C C . CYS A 1 647 ? 11.837 -5.362 25.244 1.00 92.88 647 CYS A C 1
ATOM 5037 O O . CYS A 1 647 ? 11.975 -6.487 24.768 1.00 92.88 647 CYS A O 1
ATOM 5039 N N . GLU A 1 648 ? 12.815 -4.760 25.928 1.00 89.62 648 GLU A N 1
ATOM 5040 C CA . GLU A 1 648 ? 14.115 -5.388 26.225 1.00 89.62 648 GLU A CA 1
ATOM 5041 C C . GLU A 1 648 ? 13.965 -6.743 26.953 1.00 89.62 648 GLU A C 1
ATOM 5043 O O . GLU A 1 648 ? 14.792 -7.637 26.774 1.00 89.62 648 GLU A O 1
ATOM 5048 N N . ARG A 1 649 ? 12.870 -6.943 27.707 1.00 87.88 649 ARG A N 1
ATOM 5049 C CA . ARG A 1 649 ? 12.540 -8.208 28.396 1.00 87.88 649 ARG A CA 1
ATOM 5050 C C . ARG A 1 649 ? 12.025 -9.317 27.473 1.00 87.88 649 ARG A C 1
ATOM 5052 O O . ARG A 1 649 ? 12.000 -10.470 27.899 1.00 87.88 649 ARG A O 1
ATOM 5059 N N . PHE A 1 650 ? 11.606 -9.002 26.245 1.00 86.94 650 PHE A N 1
ATOM 5060 C CA . PHE A 1 650 ? 11.114 -9.999 25.281 1.00 86.94 650 PHE A CA 1
ATOM 5061 C C . PHE A 1 650 ? 12.191 -10.480 24.309 1.00 86.94 650 PHE A C 1
ATOM 5063 O O . PHE A 1 650 ? 11.891 -11.267 23.414 1.00 86.94 650 PHE A O 1
ATOM 5070 N N . LYS A 1 651 ? 13.447 -10.059 24.491 1.00 87.19 651 LYS A N 1
ATOM 5071 C CA . LYS A 1 651 ? 14.552 -10.538 23.665 1.00 87.19 651 LYS A CA 1
ATOM 5072 C C . LYS A 1 651 ? 14.718 -12.059 23.791 1.00 87.19 651 LYS A C 1
ATOM 5074 O O . LYS A 1 651 ? 14.792 -12.591 24.900 1.00 87.19 651 LYS A O 1
ATOM 5079 N N . ASN A 1 652 ? 14.828 -12.749 22.659 1.00 86.81 652 ASN A N 1
ATOM 5080 C CA . ASN A 1 652 ? 14.807 -14.209 22.502 1.00 86.81 652 ASN A CA 1
ATOM 5081 C C . ASN A 1 652 ? 13.482 -14.908 22.886 1.00 86.81 652 ASN A C 1
ATOM 5083 O O . ASN A 1 652 ? 13.451 -16.143 22.946 1.00 86.81 652 ASN A O 1
ATOM 5087 N N . GLN A 1 653 ? 12.389 -14.179 23.151 1.00 90.06 653 GLN A N 1
ATOM 5088 C CA . GLN A 1 653 ? 11.082 -14.817 23.338 1.00 90.06 653 GLN A CA 1
ATOM 5089 C C . GLN A 1 653 ? 10.596 -15.437 22.027 1.00 90.06 653 GLN A C 1
ATOM 5091 O O . GLN A 1 653 ? 10.827 -14.911 20.941 1.00 90.06 653 GLN A O 1
ATOM 5096 N N . LYS A 1 654 ? 9.915 -16.582 22.125 1.00 91.12 654 LYS A N 1
ATOM 5097 C CA . LYS A 1 654 ? 9.438 -17.322 20.943 1.00 91.12 654 LYS A CA 1
ATOM 5098 C C . LYS A 1 654 ? 7.985 -17.034 20.598 1.00 91.12 654 LYS A C 1
ATOM 5100 O O . LYS A 1 654 ? 7.647 -17.030 19.417 1.00 91.12 654 LYS A O 1
ATOM 5105 N N . SER A 1 655 ? 7.159 -16.782 21.611 1.00 94.56 655 SER A N 1
ATOM 5106 C CA . SER A 1 655 ? 5.718 -16.587 21.467 1.00 94.56 655 SER A CA 1
ATOM 5107 C C . SER A 1 655 ? 5.216 -15.467 22.375 1.00 94.56 655 SER A C 1
ATOM 5109 O O . SER A 1 655 ? 5.834 -15.188 23.400 1.00 94.56 655 SER A O 1
ATOM 5111 N N . LEU A 1 656 ? 4.100 -14.837 22.004 1.00 95.06 656 LEU A N 1
ATOM 5112 C CA . LEU A 1 656 ? 3.399 -13.823 22.801 1.00 95.06 656 LEU A CA 1
ATOM 5113 C C . LEU A 1 656 ? 1.898 -13.911 22.507 1.00 95.06 656 LEU A C 1
ATOM 5115 O O . LEU A 1 656 ? 1.494 -14.058 21.353 1.00 95.06 656 LEU A O 1
ATOM 5119 N N . LEU A 1 657 ? 1.072 -13.813 23.546 1.00 96.06 657 LEU A N 1
ATOM 5120 C CA . LEU A 1 657 ? -0.384 -13.842 23.422 1.00 96.06 657 LEU A CA 1
ATOM 5121 C C . LEU A 1 657 ? -0.962 -12.428 23.564 1.00 96.06 657 LEU A C 1
ATOM 5123 O O . LEU A 1 657 ? -0.682 -11.737 24.542 1.00 96.06 657 LEU A O 1
ATOM 5127 N N . LEU A 1 658 ? -1.798 -12.007 22.618 1.00 97.19 658 LEU A N 1
ATOM 5128 C CA . LEU A 1 658 ? -2.513 -10.730 22.643 1.00 97.19 658 LEU A CA 1
ATOM 5129 C C . LEU A 1 658 ? -4.004 -10.956 22.906 1.00 97.19 658 LEU A C 1
ATOM 5131 O O . LEU A 1 658 ? -4.661 -11.713 22.197 1.00 97.19 658 LEU A O 1
ATOM 5135 N N . LEU A 1 659 ? -4.555 -10.295 23.923 1.00 96.81 659 LEU A N 1
ATOM 5136 C CA . LEU A 1 659 ? -5.927 -10.511 24.385 1.00 96.81 659 LEU A CA 1
ATOM 5137 C C . LEU A 1 659 ? -6.759 -9.231 24.306 1.00 96.81 659 LEU A C 1
ATOM 5139 O O . LEU A 1 659 ? -6.454 -8.227 24.950 1.00 96.81 659 LEU A O 1
ATOM 5143 N N . GLY A 1 660 ? -7.856 -9.298 23.553 1.00 95.56 660 GLY A N 1
ATOM 5144 C CA . GLY A 1 660 ? -8.818 -8.208 23.389 1.00 95.56 660 GLY A CA 1
ATOM 5145 C C . GLY A 1 660 ? -10.256 -8.718 23.286 1.00 95.56 660 GLY A C 1
ATOM 5146 O O . GLY A 1 660 ? -10.504 -9.884 22.973 1.00 95.56 660 GLY A O 1
ATOM 5147 N N . ARG A 1 661 ? -11.234 -7.850 23.555 1.00 93.56 661 ARG A N 1
ATOM 5148 C CA . ARG A 1 661 ? -12.669 -8.173 23.489 1.00 93.56 661 ARG A CA 1
A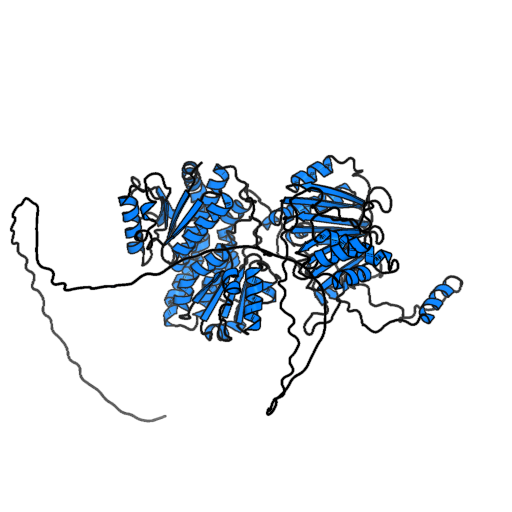TOM 5149 C C . ARG A 1 661 ? -13.445 -7.017 22.856 1.00 93.56 661 ARG A C 1
ATOM 5151 O O . ARG A 1 661 ? -13.040 -5.869 22.995 1.00 93.56 661 ARG A O 1
ATOM 5158 N N . GLY A 1 662 ? -14.553 -7.312 22.174 1.00 91.12 662 GLY A N 1
ATOM 5159 C CA . GLY A 1 662 ? -15.337 -6.288 21.470 1.00 91.12 662 GLY A CA 1
ATOM 5160 C C . GLY A 1 662 ? -14.497 -5.596 20.394 1.00 91.12 662 GLY A C 1
ATOM 5161 O O . GLY A 1 662 ? -13.735 -6.266 19.697 1.00 91.12 662 GLY A O 1
ATOM 5162 N N . SER A 1 663 ? -14.575 -4.265 20.307 1.00 87.75 663 SER A N 1
ATOM 5163 C CA . SER A 1 663 ? -13.745 -3.456 19.397 1.00 87.75 663 SER A CA 1
ATOM 5164 C C . SER A 1 663 ? -12.240 -3.695 19.590 1.00 87.75 663 SER A C 1
ATOM 5166 O O . SER A 1 663 ? -11.488 -3.726 18.618 1.00 87.75 663 SER A O 1
ATOM 5168 N N . GLN A 1 664 ? -11.800 -3.977 20.822 1.00 94.81 664 GLN A N 1
ATOM 5169 C CA . GLN A 1 664 ? -10.391 -4.233 21.143 1.00 94.81 664 GLN A CA 1
ATOM 5170 C C . GLN A 1 664 ? -9.875 -5.586 20.627 1.00 94.81 664 GLN A C 1
ATOM 5172 O O . GLN A 1 664 ? -8.669 -5.826 20.645 1.00 94.81 664 GLN A O 1
ATOM 5177 N N . HIS A 1 665 ? -10.743 -6.486 20.147 1.00 96.19 665 HIS A N 1
ATOM 5178 C CA . HIS A 1 665 ? -10.284 -7.715 19.494 1.00 96.19 665 HIS A CA 1
ATOM 5179 C C . HIS A 1 665 ? -9.592 -7.418 18.153 1.00 96.19 665 HIS A C 1
ATOM 5181 O O . HIS A 1 665 ? -8.552 -8.007 17.871 1.00 96.19 665 HIS A O 1
ATOM 5187 N N . ALA A 1 666 ? -10.092 -6.449 17.377 1.00 96.31 666 ALA A N 1
ATOM 5188 C CA . ALA A 1 666 ? -9.428 -5.997 16.153 1.00 96.31 666 ALA A CA 1
ATOM 5189 C C . ALA A 1 666 ? -8.066 -5.344 16.450 1.00 96.31 666 ALA A C 1
ATOM 5191 O O . ALA A 1 666 ? -7.086 -5.612 15.760 1.00 96.31 666 ALA A O 1
ATOM 5192 N N . THR A 1 667 ? -7.972 -4.571 17.537 1.00 97.25 667 THR A N 1
ATOM 5193 C CA . THR A 1 667 ? -6.705 -4.003 18.026 1.00 97.25 667 THR A CA 1
ATOM 5194 C C . THR A 1 667 ? -5.694 -5.087 18.414 1.00 97.25 667 THR A C 1
ATOM 5196 O O . THR A 1 667 ? -4.514 -4.966 18.092 1.00 97.25 667 THR A O 1
ATOM 5199 N N . ALA A 1 668 ? -6.146 -6.169 19.060 1.00 97.69 668 ALA A N 1
ATOM 5200 C CA . ALA A 1 668 ? -5.298 -7.317 19.381 1.00 97.69 668 ALA A CA 1
ATOM 5201 C C . ALA A 1 668 ? -4.817 -8.049 18.112 1.00 97.69 668 ALA A C 1
ATOM 5203 O O . ALA A 1 668 ? -3.624 -8.324 17.998 1.00 97.69 668 ALA A O 1
ATOM 5204 N N . LEU A 1 669 ? -5.717 -8.315 17.153 1.00 98.00 669 LEU A N 1
ATOM 5205 C CA . LEU A 1 669 ? -5.392 -8.922 15.852 1.00 98.00 669 LEU A CA 1
ATOM 5206 C C . LEU A 1 669 ? -4.334 -8.111 15.091 1.00 98.00 669 LEU A C 1
ATOM 5208 O O . LEU A 1 669 ? -3.349 -8.679 14.616 1.00 98.00 669 LEU A O 1
ATOM 5212 N N . GLU A 1 670 ? -4.492 -6.787 15.041 1.00 98.19 670 GLU A N 1
ATOM 5213 C CA . GLU A 1 670 ? -3.534 -5.897 14.387 1.00 98.19 670 GLU A CA 1
ATOM 5214 C C . GLU A 1 670 ? -2.178 -5.883 15.097 1.00 98.19 670 GLU A C 1
ATOM 5216 O O . GLU A 1 670 ? -1.150 -6.068 14.448 1.00 98.19 670 GLU A O 1
ATOM 5221 N N . GLY A 1 671 ? -2.151 -5.760 16.429 1.00 97.56 671 GLY A N 1
ATOM 5222 C CA . GLY A 1 671 ? -0.903 -5.832 17.192 1.00 97.56 671 GLY A CA 1
ATOM 5223 C C . GLY A 1 671 ? -0.157 -7.155 16.989 1.00 97.56 671 GLY A C 1
ATOM 5224 O O . GLY A 1 671 ? 1.059 -7.156 16.801 1.00 97.56 671 GLY A O 1
ATOM 5225 N N . ALA A 1 672 ? -0.878 -8.279 16.951 1.00 97.62 672 ALA A N 1
ATOM 5226 C CA . ALA A 1 672 ? -0.278 -9.589 16.719 1.00 97.62 672 ALA A CA 1
ATOM 5227 C C . ALA A 1 672 ? 0.254 -9.737 15.290 1.00 97.62 672 ALA A C 1
ATOM 5229 O O . ALA A 1 672 ? 1.300 -10.356 15.088 1.00 97.62 672 ALA A O 1
ATOM 5230 N N . LEU A 1 673 ? -0.427 -9.152 14.301 1.00 97.44 673 LEU A N 1
ATOM 5231 C CA . LEU A 1 673 ? 0.074 -9.088 12.933 1.00 97.44 673 LEU A CA 1
ATOM 5232 C C . LEU A 1 673 ? 1.351 -8.242 12.848 1.00 97.44 673 LEU A C 1
ATOM 5234 O O . LEU A 1 673 ? 2.343 -8.743 12.328 1.00 97.44 673 LEU A O 1
ATOM 5238 N N . LYS A 1 674 ? 1.382 -7.031 13.425 1.00 96.75 674 LYS A N 1
ATOM 5239 C CA . LYS A 1 674 ? 2.591 -6.183 13.427 1.00 96.75 674 LYS A CA 1
ATOM 5240 C C . LYS A 1 674 ? 3.785 -6.882 14.068 1.00 96.75 674 LYS A C 1
ATOM 5242 O O . LYS A 1 674 ? 4.856 -6.904 13.471 1.00 96.75 674 LYS A O 1
ATOM 5247 N N . ILE A 1 675 ? 3.607 -7.497 15.241 1.00 95.44 675 ILE A N 1
ATOM 5248 C CA . ILE A 1 675 ? 4.683 -8.236 15.921 1.00 95.44 675 ILE A CA 1
ATOM 5249 C C . ILE A 1 675 ? 5.190 -9.387 15.031 1.00 95.44 675 ILE A C 1
ATOM 5251 O O . ILE A 1 675 ? 6.396 -9.482 14.802 1.00 95.44 675 ILE A O 1
ATOM 5255 N N . LYS A 1 676 ? 4.297 -10.205 14.452 1.00 93.94 676 LYS A N 1
ATOM 5256 C CA . LYS A 1 676 ? 4.689 -11.290 13.529 1.00 93.94 676 LYS A CA 1
ATOM 5257 C C . LYS A 1 676 ? 5.443 -10.791 12.296 1.00 93.94 676 LYS A C 1
ATOM 5259 O O . LYS A 1 676 ? 6.452 -11.392 11.937 1.00 93.94 676 LYS A O 1
ATOM 5264 N N . GLU A 1 677 ? 4.955 -9.730 11.652 1.00 91.56 677 GLU A N 1
ATOM 5265 C CA . GLU A 1 677 ? 5.531 -9.192 10.414 1.00 91.56 677 GLU A CA 1
ATOM 5266 C C . GLU A 1 677 ? 6.985 -8.749 10.603 1.00 91.56 677 GLU A C 1
ATOM 5268 O O . GLU A 1 677 ? 7.826 -9.091 9.776 1.00 91.56 677 GLU A O 1
ATOM 5273 N N . ILE A 1 678 ? 7.294 -8.011 11.679 1.00 91.44 678 ILE A N 1
ATOM 5274 C CA . ILE A 1 678 ? 8.571 -7.280 11.776 1.00 91.44 678 ILE A CA 1
ATOM 5275 C C . ILE A 1 678 ? 9.561 -7.810 12.816 1.00 91.44 678 ILE A C 1
ATOM 5277 O O . ILE A 1 678 ? 10.758 -7.610 12.633 1.00 91.44 678 ILE A O 1
ATOM 5281 N N . SER A 1 679 ? 9.119 -8.489 13.883 1.00 90.38 679 SER A N 1
ATOM 5282 C CA . SER A 1 679 ? 10.039 -9.136 14.839 1.00 90.38 679 SER A CA 1
ATOM 5283 C C . SER A 1 679 ? 10.152 -10.650 14.638 1.00 90.38 679 SER A C 1
ATOM 5285 O O . SER A 1 679 ? 11.023 -11.284 15.229 1.00 90.38 679 SER A O 1
ATOM 5287 N N . TYR A 1 680 ? 9.289 -11.237 13.799 1.00 90.94 680 TYR A N 1
ATOM 5288 C CA . TYR A 1 680 ? 9.158 -12.682 13.556 1.00 90.94 680 TYR A CA 1
ATOM 5289 C C . TYR A 1 680 ? 8.830 -13.531 14.792 1.00 90.94 680 TYR A C 1
ATOM 5291 O O . TYR A 1 680 ? 8.856 -14.762 14.715 1.00 90.94 680 TYR A O 1
ATOM 5299 N N . LEU A 1 681 ? 8.507 -12.897 15.919 1.00 92.38 681 LEU A N 1
ATOM 5300 C CA . LEU A 1 681 ? 8.031 -13.578 17.111 1.00 92.38 681 LEU A CA 1
ATOM 5301 C C . LEU A 1 681 ? 6.624 -14.133 16.847 1.00 92.38 681 LEU A C 1
ATOM 5303 O O . LEU A 1 681 ? 5.780 -13.452 16.257 1.00 92.38 681 LEU A O 1
ATOM 5307 N N . HIS A 1 682 ? 6.348 -15.364 17.289 1.00 95.56 682 HIS A N 1
ATOM 5308 C CA . HIS A 1 682 ? 5.045 -15.992 17.079 1.00 95.56 682 HIS A CA 1
ATOM 5309 C C . HIS A 1 682 ? 3.975 -15.336 17.964 1.00 95.56 682 HIS A C 1
ATOM 5311 O O . HIS A 1 682 ? 3.751 -15.727 19.110 1.00 95.56 682 HIS A O 1
ATOM 5317 N N . CYS A 1 683 ? 3.330 -14.300 17.433 1.00 95.94 683 CYS A N 1
ATOM 5318 C CA . CYS A 1 683 ? 2.292 -13.574 18.143 1.00 95.94 683 CYS A CA 1
ATOM 5319 C C . CYS A 1 683 ? 0.893 -13.991 17.678 1.00 95.94 683 CYS A C 1
ATOM 5321 O O . CYS A 1 683 ? 0.542 -13.854 16.501 1.00 95.94 683 CYS A O 1
ATOM 5323 N N . GLU A 1 684 ? 0.072 -14.449 18.617 1.00 96.56 684 GLU A N 1
ATOM 5324 C CA . GLU A 1 684 ? -1.316 -14.839 18.372 1.00 96.56 684 GLU A CA 1
ATOM 5325 C C . GLU A 1 684 ? -2.265 -13.906 19.127 1.00 96.56 684 GLU A C 1
ATOM 5327 O O . GLU A 1 684 ? -2.034 -13.584 20.292 1.00 96.56 684 GLU A O 1
ATOM 5332 N N . ALA A 1 685 ? -3.332 -13.464 18.461 1.00 96.88 685 ALA A N 1
ATOM 5333 C CA . ALA A 1 685 ? -4.381 -12.667 19.077 1.00 96.88 685 ALA A CA 1
ATOM 5334 C C . ALA A 1 685 ? -5.626 -13.516 19.311 1.00 96.88 685 ALA A C 1
ATOM 5336 O O . ALA A 1 685 ? -6.198 -14.064 18.371 1.00 96.88 685 ALA A O 1
ATOM 5337 N N . VAL A 1 686 ? -6.080 -13.568 20.558 1.00 95.88 686 VAL A N 1
ATOM 5338 C CA . VAL A 1 686 ? -7.226 -14.373 20.978 1.00 95.88 686 VAL A CA 1
ATOM 5339 C C . VAL A 1 686 ? -8.289 -13.465 21.583 1.00 95.88 686 VAL A C 1
ATOM 5341 O O . VAL A 1 686 ? -8.001 -12.520 22.323 1.00 95.88 686 VAL A O 1
ATOM 5344 N N . MET A 1 687 ? -9.556 -13.736 21.268 1.00 95.31 687 MET A N 1
ATOM 5345 C CA . MET A 1 687 ? -10.657 -13.021 21.901 1.00 95.31 687 MET A CA 1
ATOM 5346 C C . MET A 1 687 ? -10.746 -13.430 23.375 1.00 95.31 687 MET A C 1
ATOM 5348 O O . MET A 1 687 ? -10.915 -14.608 23.675 1.00 95.31 687 MET A O 1
ATOM 5352 N N . SER A 1 688 ? -10.713 -12.480 24.314 1.00 93.25 688 SER A N 1
ATOM 5353 C CA . SER A 1 688 ? -10.631 -12.780 25.760 1.00 93.25 688 SER A CA 1
ATOM 5354 C C . SER A 1 688 ? -11.815 -13.589 26.326 1.00 93.25 688 SER A C 1
ATOM 5356 O O . SER A 1 688 ? -11.766 -14.033 27.471 1.00 93.25 688 SER A O 1
ATOM 5358 N N . GLY A 1 689 ? -12.900 -13.760 25.558 1.00 92.81 689 GLY A N 1
ATOM 5359 C CA . GLY A 1 689 ? -13.990 -14.688 25.880 1.00 92.81 689 GLY A CA 1
ATOM 5360 C C . GLY A 1 689 ? -13.621 -16.164 25.687 1.00 92.81 689 GLY A C 1
ATOM 5361 O O . GLY A 1 689 ? -14.026 -16.988 26.503 1.00 92.81 689 GLY A O 1
ATOM 5362 N N . GLU A 1 690 ? -12.790 -16.468 24.688 1.00 94.06 690 GLU A N 1
ATOM 5363 C CA . GLU A 1 690 ? -12.458 -17.829 24.243 1.00 94.06 690 GLU A CA 1
ATOM 5364 C C . GLU A 1 690 ? -11.350 -18.505 25.056 1.00 94.06 690 GLU A C 1
ATOM 5366 O O . GLU A 1 690 ? -11.093 -19.695 24.887 1.00 94.06 690 GLU A O 1
ATOM 5371 N N . LEU A 1 691 ? -10.728 -17.792 26.003 1.00 92.06 691 LEU A N 1
ATOM 5372 C CA . LEU A 1 691 ? -9.678 -18.340 26.872 1.00 92.06 691 LEU A CA 1
ATOM 5373 C C . LEU A 1 691 ? -10.073 -19.688 27.492 1.00 92.06 691 LEU A C 1
ATOM 5375 O O . LEU A 1 691 ? -9.309 -20.651 27.434 1.00 92.06 691 LEU A O 1
ATOM 5379 N N . LYS A 1 692 ? -11.290 -19.786 28.041 1.00 90.88 692 LYS A N 1
ATOM 5380 C CA . LYS A 1 692 ? -11.790 -21.009 28.693 1.00 90.88 692 LYS A CA 1
ATOM 5381 C C . LYS A 1 692 ? -12.043 -22.174 27.734 1.00 90.88 692 LYS A C 1
ATOM 5383 O O . LYS A 1 692 ? -12.189 -23.297 28.206 1.00 90.88 692 LYS A O 1
ATOM 5388 N N . HIS A 1 693 ? -12.111 -21.916 26.431 1.00 93.50 693 HIS A N 1
ATOM 5389 C CA . HIS A 1 693 ? -12.417 -22.912 25.405 1.00 93.50 693 HIS A CA 1
ATOM 5390 C C . HIS A 1 693 ? -11.158 -23.580 24.817 1.00 93.50 693 HIS A C 1
ATOM 5392 O O . HIS A 1 693 ? -11.272 -24.480 23.994 1.00 93.50 693 HIS A O 1
ATOM 5398 N N . GLY A 1 694 ? -9.966 -23.225 25.317 1.00 91.19 694 GLY A N 1
ATOM 5399 C CA . GLY A 1 694 ? -8.739 -24.010 25.135 1.00 91.19 694 GLY A CA 1
ATOM 5400 C C . GLY A 1 694 ? -7.462 -23.227 25.438 1.00 91.19 694 GLY A C 1
ATOM 5401 O O . GLY A 1 694 ? -6.568 -23.732 26.112 1.00 91.19 694 GLY A O 1
ATOM 5402 N N . VAL A 1 695 ? -7.408 -21.963 25.011 1.00 92.50 695 VAL A N 1
ATOM 5403 C CA . VAL A 1 695 ? -6.191 -21.126 25.026 1.00 92.50 695 VAL A CA 1
ATOM 5404 C C . VAL A 1 695 ? -5.616 -20.909 26.432 1.00 92.50 695 VAL A C 1
ATOM 5406 O O . VAL A 1 695 ? -4.402 -20.810 26.589 1.00 92.50 695 VAL A O 1
ATOM 5409 N N . LEU A 1 696 ? -6.446 -20.913 27.481 1.00 93.19 696 LEU A N 1
ATOM 5410 C CA . LEU A 1 696 ? -5.994 -20.791 28.874 1.00 93.19 696 LEU A CA 1
ATOM 5411 C C . LEU A 1 696 ? -5.038 -21.924 29.306 1.00 93.19 696 LEU A C 1
ATOM 5413 O O . LEU A 1 696 ? -4.319 -21.753 30.284 1.00 93.19 696 LEU A O 1
ATOM 5417 N N . ALA A 1 697 ? -4.991 -23.052 28.586 1.00 93.00 697 ALA A N 1
ATOM 5418 C CA . ALA A 1 697 ? -4.016 -24.121 28.821 1.00 93.00 697 ALA A CA 1
ATOM 5419 C C . ALA A 1 697 ? -2.569 -23.741 28.440 1.00 93.00 697 ALA A C 1
ATOM 5421 O O . ALA A 1 697 ? -1.641 -24.414 28.879 1.00 93.00 697 ALA A O 1
ATOM 5422 N N . LEU A 1 698 ? -2.373 -22.678 27.648 1.00 92.19 698 LEU A N 1
ATOM 5423 C CA . LEU A 1 698 ? -1.053 -22.142 27.293 1.00 92.19 698 LEU A CA 1
ATOM 5424 C C . LEU A 1 698 ? -0.508 -21.151 28.336 1.00 92.19 698 LEU A C 1
ATOM 5426 O O . LEU A 1 698 ? 0.656 -20.775 28.259 1.00 92.19 698 LEU A O 1
ATOM 5430 N N . VAL A 1 699 ? -1.342 -20.686 29.272 1.00 92.31 699 VAL A N 1
ATOM 5431 C CA . VAL A 1 699 ? -0.972 -19.639 30.233 1.00 92.31 699 VAL A CA 1
ATOM 5432 C C . VAL A 1 699 ? -0.151 -20.226 31.378 1.00 92.31 699 VAL A C 1
ATOM 5434 O O . VAL A 1 699 ? -0.663 -21.014 32.173 1.00 92.31 699 VAL A O 1
ATOM 5437 N N . ASP A 1 700 ? 1.098 -19.778 31.479 1.00 89.38 700 ASP A N 1
ATOM 5438 C CA . ASP A 1 700 ? 2.025 -20.049 32.575 1.00 89.38 700 ASP A CA 1
ATOM 5439 C C . ASP A 1 700 ? 2.809 -18.774 32.966 1.00 89.38 700 ASP A C 1
ATOM 5441 O O . ASP A 1 700 ? 2.481 -17.664 32.540 1.00 89.38 700 ASP A O 1
ATOM 5445 N N . GLU A 1 701 ? 3.847 -18.926 33.792 1.00 88.12 701 GLU A N 1
ATOM 5446 C CA . GLU A 1 701 ? 4.724 -17.832 34.246 1.00 88.12 701 GLU A CA 1
ATOM 5447 C C . GLU A 1 701 ? 5.691 -17.318 33.160 1.00 88.12 701 GLU A C 1
ATOM 5449 O O . GLU A 1 701 ? 6.276 -16.244 33.317 1.00 88.12 701 GLU A O 1
ATOM 5454 N N . ASN A 1 702 ? 5.876 -18.071 32.068 1.00 87.94 702 ASN A N 1
ATOM 5455 C CA . ASN A 1 702 ? 6.882 -17.811 31.039 1.00 87.94 702 ASN A CA 1
ATOM 5456 C C . ASN A 1 702 ? 6.296 -17.136 29.796 1.00 87.94 702 ASN A C 1
ATOM 5458 O O . ASN A 1 702 ? 6.978 -16.312 29.184 1.00 87.94 702 ASN A O 1
ATOM 5462 N N . LEU A 1 703 ? 5.064 -17.489 29.408 1.00 91.19 703 LEU A N 1
ATOM 5463 C CA . LEU A 1 703 ? 4.379 -16.944 28.239 1.00 91.19 703 LEU A CA 1
ATOM 5464 C C . LEU A 1 703 ? 4.088 -15.444 28.441 1.00 91.19 703 LEU A C 1
ATOM 5466 O O . LEU A 1 703 ? 3.277 -15.087 29.300 1.00 91.19 703 LEU A O 1
ATOM 5470 N N . PRO A 1 704 ? 4.670 -14.542 27.629 1.00 93.31 704 PRO A N 1
ATOM 5471 C CA . PRO A 1 704 ? 4.306 -13.133 27.650 1.00 93.31 704 PRO A CA 1
ATOM 5472 C C . PRO A 1 704 ? 2.866 -12.956 27.159 1.00 93.31 704 PRO A C 1
ATOM 5474 O O . PRO A 1 704 ? 2.499 -13.426 26.079 1.00 93.31 704 PRO A O 1
ATOM 5477 N N . ILE A 1 705 ? 2.052 -12.251 27.944 1.00 95.62 705 ILE A N 1
ATOM 5478 C CA . ILE A 1 705 ? 0.651 -11.964 27.624 1.00 95.62 705 ILE A CA 1
ATOM 5479 C C . ILE A 1 705 ? 0.450 -10.452 27.665 1.00 95.62 705 ILE A C 1
ATOM 5481 O O . ILE A 1 705 ? 0.768 -9.810 28.662 1.00 95.62 705 ILE A O 1
ATOM 5485 N N . VAL A 1 706 ? -0.113 -9.878 26.606 1.00 97.19 706 VAL A N 1
ATOM 5486 C CA . VAL A 1 706 ? -0.542 -8.475 26.554 1.00 97.19 706 VAL A CA 1
ATOM 5487 C C . VAL A 1 706 ? -2.066 -8.450 26.503 1.00 97.19 706 VAL A C 1
ATOM 5489 O O . VAL A 1 706 ? -2.669 -9.116 25.664 1.00 97.19 706 VAL A O 1
ATOM 5492 N N . MET A 1 707 ? -2.710 -7.699 27.393 1.00 97.19 707 MET A N 1
ATOM 5493 C CA . MET A 1 707 ? -4.171 -7.609 27.470 1.00 97.19 707 MET A CA 1
ATOM 5494 C C . MET A 1 707 ? -4.644 -6.161 27.342 1.00 97.19 707 MET A C 1
ATOM 5496 O O . MET A 1 707 ? -4.107 -5.265 27.989 1.00 97.19 707 MET A O 1
ATOM 5500 N N . ILE A 1 708 ? -5.690 -5.938 26.547 1.00 97.25 708 ILE A N 1
ATOM 5501 C CA . ILE A 1 708 ? -6.293 -4.619 26.333 1.00 97.25 708 ILE A CA 1
ATOM 5502 C C . ILE A 1 708 ? -7.550 -4.497 27.207 1.00 97.25 708 ILE A C 1
ATOM 5504 O O . ILE A 1 708 ? -8.569 -5.135 26.933 1.00 97.25 708 ILE A O 1
ATOM 5508 N N . LEU A 1 709 ? -7.465 -3.716 28.289 1.00 95.31 709 LEU A N 1
ATOM 5509 C CA . LEU A 1 709 ? -8.526 -3.504 29.283 1.00 95.31 709 LEU A CA 1
ATOM 5510 C C . LEU A 1 709 ? -8.744 -2.004 29.546 1.00 95.31 709 LEU A C 1
ATOM 5512 O O . LEU A 1 709 ? -8.478 -1.485 30.630 1.00 95.31 709 LEU A O 1
ATOM 5516 N N . THR A 1 710 ? -9.268 -1.303 28.545 1.00 94.31 710 THR A N 1
ATOM 5517 C CA . THR A 1 710 ? -9.774 0.071 28.689 1.00 94.31 710 THR A CA 1
ATOM 5518 C C . THR A 1 710 ? -11.242 0.103 29.127 1.00 94.31 710 THR A C 1
ATOM 5520 O O . THR A 1 710 ? -11.980 -0.862 28.939 1.00 94.31 710 THR A O 1
ATOM 5523 N N . ARG A 1 711 ? -11.675 1.214 29.731 1.00 92.69 711 ARG A N 1
ATOM 5524 C CA . ARG A 1 711 ? -12.994 1.388 30.359 1.00 92.69 711 ARG A CA 1
ATOM 5525 C C . ARG A 1 711 ? -14.114 1.612 29.337 1.00 92.69 711 ARG A C 1
ATOM 5527 O O . ARG A 1 711 ? -14.413 2.755 28.985 1.00 92.69 711 ARG A O 1
ATOM 5534 N N . ASP A 1 712 ? -14.763 0.517 28.956 1.00 91.62 712 ASP A N 1
ATOM 5535 C CA . ASP A 1 712 ? -15.987 0.440 28.150 1.00 91.62 712 ASP A CA 1
ATOM 5536 C C . ASP A 1 712 ? -17.107 -0.351 28.877 1.00 91.62 712 ASP A C 1
ATOM 5538 O O . ASP A 1 712 ? -16.930 -0.820 30.007 1.00 91.62 712 ASP A O 1
ATOM 5542 N N . ASP A 1 713 ? -18.258 -0.534 28.221 1.00 90.44 713 ASP A N 1
ATOM 5543 C CA . ASP A 1 713 ? -19.414 -1.280 28.754 1.00 90.44 713 ASP A CA 1
ATOM 5544 C C . ASP A 1 713 ? -19.147 -2.783 28.975 1.00 90.44 713 ASP A C 1
ATOM 5546 O O . ASP A 1 713 ? -19.890 -3.464 29.692 1.00 90.44 713 ASP A O 1
ATOM 5550 N N . ILE A 1 714 ? -18.088 -3.338 28.373 1.00 91.81 714 ILE A N 1
ATOM 5551 C CA . ILE A 1 714 ? -17.702 -4.748 28.516 1.00 91.81 714 ILE A CA 1
ATOM 5552 C C . ILE A 1 714 ? -16.517 -4.950 29.468 1.00 91.81 714 ILE A C 1
ATOM 5554 O O . ILE A 1 714 ? -16.142 -6.103 29.704 1.00 91.81 714 ILE A O 1
ATOM 5558 N N . PHE A 1 715 ? -15.995 -3.886 30.091 1.00 93.88 715 PHE A N 1
ATOM 5559 C CA . PHE A 1 715 ? -14.840 -3.912 30.993 1.00 93.88 715 PHE A CA 1
ATOM 5560 C C . PHE A 1 715 ? -14.932 -5.016 32.051 1.00 93.88 715 PHE A C 1
ATOM 5562 O O . PHE A 1 715 ? -13.993 -5.789 32.209 1.00 93.88 715 PHE A O 1
ATOM 5569 N N . ALA A 1 716 ? -16.083 -5.186 32.713 1.00 94.06 716 ALA A N 1
ATOM 5570 C CA . ALA A 1 716 ? -16.276 -6.241 33.716 1.00 94.06 716 ALA A CA 1
ATOM 5571 C C . ALA A 1 716 ? -16.083 -7.666 33.144 1.00 94.06 716 ALA A C 1
ATOM 5573 O O . ALA A 1 716 ? -15.559 -8.555 33.816 1.00 94.06 716 ALA A O 1
ATOM 5574 N N . LYS A 1 717 ? -16.453 -7.895 31.876 1.00 94.25 717 LYS A N 1
ATOM 5575 C CA . LYS A 1 717 ? -16.240 -9.177 31.178 1.00 94.25 717 LYS A CA 1
ATOM 5576 C C . LYS A 1 717 ? -14.775 -9.380 30.780 1.00 94.25 717 LYS A C 1
ATOM 5578 O O . LYS A 1 717 ? -14.343 -10.528 30.679 1.00 94.25 717 LYS A O 1
ATOM 5583 N N . SER A 1 718 ? -14.031 -8.299 30.550 1.00 93.31 718 SER A N 1
ATOM 5584 C CA . SER A 1 718 ? -12.590 -8.323 30.272 1.00 93.31 718 SER A CA 1
ATOM 5585 C C . SER A 1 718 ? -11.768 -8.483 31.560 1.00 93.31 718 SER A C 1
ATOM 5587 O O . SER A 1 718 ? -10.838 -9.285 31.591 1.00 93.31 718 SER A O 1
ATOM 5589 N N . LEU A 1 719 ? -12.176 -7.846 32.662 1.00 94.81 719 LEU A N 1
ATOM 5590 C CA . LEU A 1 719 ? -11.584 -8.013 33.994 1.00 94.81 719 LEU A CA 1
ATOM 5591 C C . LEU A 1 719 ? -11.693 -9.466 34.487 1.00 94.81 719 LEU A C 1
ATOM 5593 O O . LEU A 1 719 ? -10.728 -10.020 35.009 1.00 94.81 719 LEU A O 1
ATOM 5597 N N . ASN A 1 720 ? -12.823 -10.131 34.224 1.00 94.81 720 ASN A N 1
ATOM 5598 C CA . ASN A 1 720 ? -12.970 -11.565 34.485 1.00 94.81 720 ASN A CA 1
ATOM 5599 C C . ASN A 1 720 ? -11.934 -12.416 33.727 1.00 94.81 720 ASN A C 1
ATOM 5601 O O . ASN A 1 720 ? -11.515 -13.449 34.244 1.00 94.81 720 ASN A O 1
ATOM 5605 N N . ALA A 1 721 ? -11.535 -12.030 32.509 1.00 94.75 721 ALA A N 1
ATOM 5606 C CA . ALA A 1 721 ? -10.498 -12.726 31.742 1.00 94.75 721 ALA A CA 1
ATOM 5607 C C . ALA A 1 721 ? -9.099 -12.470 32.326 1.00 94.75 721 ALA A C 1
ATOM 5609 O O . ALA A 1 721 ? -8.328 -13.409 32.497 1.00 94.75 721 ALA A O 1
ATOM 5610 N N . TYR A 1 722 ? -8.811 -11.230 32.726 1.00 95.00 722 TYR A N 1
ATOM 5611 C CA . TYR A 1 722 ? -7.591 -10.877 33.457 1.00 95.00 722 TYR A CA 1
ATOM 5612 C C . TYR A 1 722 ? -7.420 -11.708 34.743 1.00 95.00 722 TYR A C 1
ATOM 5614 O O . TYR A 1 722 ? -6.379 -12.332 34.948 1.00 95.00 722 TYR A O 1
ATOM 5622 N N . GLN A 1 723 ? -8.472 -11.826 35.560 1.00 94.38 723 GLN A N 1
ATOM 5623 C CA . GLN A 1 723 ? -8.452 -12.651 36.775 1.00 94.38 723 GLN A CA 1
ATOM 5624 C C . GLN A 1 723 ? -8.152 -14.136 36.494 1.00 94.38 723 GLN A C 1
ATOM 5626 O O . GLN A 1 723 ? -7.514 -14.792 37.314 1.00 94.38 723 GLN A O 1
ATOM 5631 N N . GLN A 1 724 ? -8.570 -14.671 35.340 1.00 93.56 724 GLN A N 1
ATOM 5632 C CA . GLN A 1 724 ? -8.271 -16.055 34.944 1.00 93.56 724 GLN A CA 1
ATOM 5633 C C . GLN A 1 724 ? -6.796 -16.254 34.584 1.00 93.56 724 GLN A C 1
ATOM 5635 O O . GLN A 1 724 ? -6.239 -17.294 34.927 1.00 93.56 724 GLN A O 1
ATOM 5640 N N . VAL A 1 725 ? -6.170 -15.265 33.936 1.00 94.62 725 VAL A N 1
ATOM 5641 C CA . VAL A 1 725 ? -4.731 -15.277 33.622 1.00 94.62 725 VAL A CA 1
ATOM 5642 C C . VAL A 1 725 ? -3.906 -15.225 34.912 1.00 94.62 725 VAL A C 1
ATOM 5644 O O . VAL A 1 725 ? -3.060 -16.091 35.132 1.00 94.62 725 VAL A O 1
ATOM 5647 N N . ILE A 1 726 ? -4.225 -14.295 35.822 1.00 94.12 726 ILE A N 1
ATOM 5648 C CA . ILE A 1 726 ? -3.568 -14.186 37.139 1.00 94.12 726 ILE A CA 1
ATOM 5649 C C . ILE A 1 726 ? -3.736 -15.470 37.972 1.00 94.12 726 ILE A C 1
ATOM 5651 O O . ILE A 1 726 ? -2.796 -15.916 38.627 1.00 94.12 726 ILE A O 1
ATOM 5655 N N . ALA A 1 727 ? -4.906 -16.118 37.926 1.00 93.06 727 ALA A N 1
ATOM 5656 C CA . ALA A 1 727 ? -5.163 -17.386 38.624 1.00 93.06 727 ALA A CA 1
ATOM 5657 C C . ALA A 1 727 ? -4.395 -18.603 38.051 1.00 93.06 727 ALA A C 1
ATOM 5659 O O . ALA A 1 727 ? -4.514 -19.715 38.580 1.00 93.06 727 ALA A O 1
ATOM 5660 N N . ARG A 1 728 ? -3.625 -18.408 36.973 1.00 93.31 728 ARG A N 1
ATOM 5661 C CA . ARG A 1 728 ? -2.707 -19.384 36.363 1.00 93.31 728 ARG A CA 1
ATOM 5662 C C . ARG A 1 728 ? -1.250 -18.908 36.376 1.00 93.31 728 ARG A C 1
ATOM 5664 O O . ARG A 1 728 ? -0.461 -19.337 35.548 1.00 93.31 728 ARG A O 1
ATOM 5671 N N . SER A 1 729 ? -0.913 -18.025 37.318 1.00 91.06 729 SER A N 1
ATOM 5672 C CA . SER A 1 729 ? 0.415 -17.414 37.478 1.00 91.06 729 SER A CA 1
ATOM 5673 C C . SER A 1 729 ? 0.910 -16.595 36.275 1.00 91.06 729 SER A C 1
ATOM 5675 O O . SER A 1 729 ? 2.041 -16.113 36.292 1.00 91.06 729 SER A O 1
ATOM 5677 N N . GLY A 1 730 ? 0.074 -16.366 35.257 1.00 90.88 730 GLY A N 1
ATOM 5678 C CA . GLY A 1 730 ? 0.423 -15.485 34.150 1.00 90.88 730 GLY A CA 1
ATOM 5679 C C . GLY A 1 730 ? 0.639 -14.059 34.650 1.00 90.88 730 GLY A C 1
ATOM 5680 O O . GLY A 1 730 ? -0.154 -13.555 35.447 1.00 90.88 730 GLY A O 1
ATOM 5681 N N . ARG A 1 731 ? 1.694 -13.399 34.162 1.00 91.44 731 ARG A N 1
ATOM 5682 C CA . ARG A 1 731 ? 2.041 -12.006 34.492 1.00 91.44 731 ARG A CA 1
ATOM 5683 C C . ARG A 1 731 ? 1.790 -11.096 33.279 1.00 91.44 731 ARG A C 1
ATOM 5685 O O . ARG A 1 731 ? 2.725 -10.815 32.527 1.00 91.44 731 ARG A O 1
ATOM 5692 N N . PRO A 1 732 ? 0.540 -10.664 33.035 1.00 94.56 732 PRO A N 1
ATOM 5693 C CA . PRO A 1 732 ? 0.206 -9.911 31.841 1.00 94.56 732 PRO A CA 1
ATOM 5694 C C . PRO A 1 732 ? 0.662 -8.448 31.912 1.00 94.56 732 PRO A C 1
ATOM 5696 O O . PRO A 1 732 ? 0.719 -7.827 32.977 1.00 94.56 732 PRO A O 1
ATOM 5699 N N . ILE A 1 733 ? 0.916 -7.891 30.732 1.00 95.88 733 ILE A N 1
ATOM 5700 C CA . ILE A 1 733 ? 1.060 -6.457 30.486 1.00 95.88 733 ILE A CA 1
ATOM 5701 C C . ILE A 1 733 ? -0.324 -5.915 30.142 1.00 95.88 733 ILE A C 1
ATOM 5703 O O . ILE A 1 733 ? -0.957 -6.400 29.203 1.00 95.88 733 ILE A O 1
ATOM 5707 N N . ILE A 1 734 ? -0.803 -4.918 30.880 1.00 96.88 734 ILE A N 1
ATOM 5708 C CA . ILE A 1 734 ? -2.150 -4.372 30.697 1.00 96.88 734 ILE A CA 1
ATOM 5709 C C . ILE A 1 734 ? -2.087 -3.008 30.007 1.00 96.88 734 ILE A C 1
ATOM 5711 O O . ILE A 1 734 ? -1.552 -2.052 30.570 1.00 96.88 734 ILE A O 1
ATOM 5715 N N . ILE A 1 735 ? -2.697 -2.900 28.824 1.00 97.50 735 ILE A N 1
ATOM 5716 C CA . ILE A 1 735 ? -3.057 -1.610 28.220 1.00 97.50 735 ILE A CA 1
ATOM 5717 C C . ILE A 1 735 ? -4.379 -1.173 28.861 1.00 97.50 735 ILE A C 1
ATOM 5719 O O . ILE A 1 735 ? -5.429 -1.757 28.587 1.00 97.50 735 ILE A O 1
ATOM 5723 N N . CYS A 1 736 ? -4.316 -0.187 29.753 1.00 96.31 736 CYS A N 1
ATOM 5724 C CA . CYS A 1 736 ? -5.438 0.297 30.568 1.00 96.31 736 CYS A CA 1
ATOM 5725 C C . CYS A 1 736 ? -5.522 1.824 30.537 1.00 96.31 736 CYS A C 1
ATOM 5727 O O . CYS A 1 736 ? -4.630 2.496 30.024 1.00 96.31 736 CYS A O 1
ATOM 5729 N N . ASN A 1 737 ? -6.600 2.392 31.080 1.00 95.62 737 ASN A N 1
ATOM 5730 C CA . ASN A 1 737 ? -6.678 3.842 31.211 1.00 95.62 737 ASN A CA 1
ATOM 5731 C C . ASN A 1 737 ? -5.804 4.374 32.356 1.00 95.62 737 ASN A C 1
ATOM 5733 O O . ASN A 1 737 ? -5.491 3.661 33.307 1.00 95.62 737 ASN A O 1
ATOM 5737 N N . GLU A 1 738 ? -5.418 5.644 32.249 1.00 92.81 738 GLU A N 1
ATOM 5738 C CA . GLU A 1 738 ? -4.629 6.357 33.258 1.00 92.81 738 GLU A CA 1
ATOM 5739 C C . GLU A 1 738 ? -5.250 6.250 34.659 1.00 92.81 738 GLU A C 1
ATOM 5741 O O . GLU A 1 738 ? -6.438 6.522 34.846 1.00 92.81 738 GLU A O 1
ATOM 5746 N N . ASN A 1 739 ? -4.422 5.909 35.653 1.00 87.50 739 ASN A N 1
ATOM 5747 C CA . ASN A 1 739 ? -4.806 5.787 37.064 1.00 87.50 739 ASN A CA 1
ATOM 5748 C C . ASN A 1 739 ? -5.901 4.735 37.360 1.00 87.50 739 ASN A C 1
ATOM 5750 O O . ASN A 1 739 ? -6.616 4.861 38.357 1.00 87.50 739 ASN A O 1
ATOM 5754 N N . ASP A 1 740 ? -6.043 3.689 36.537 1.00 89.50 740 ASP A N 1
ATOM 5755 C CA . ASP A 1 740 ? -6.986 2.599 36.818 1.00 89.50 740 ASP A CA 1
ATOM 5756 C C . ASP A 1 740 ? -6.542 1.771 38.053 1.00 89.50 740 ASP A C 1
ATOM 5758 O O . ASP A 1 740 ? -5.424 1.237 38.059 1.00 89.50 740 ASP A O 1
ATOM 5762 N N . PRO A 1 741 ? -7.373 1.655 39.112 1.00 88.38 741 PRO A N 1
ATOM 5763 C CA . PRO A 1 741 ? -6.978 1.012 40.367 1.00 88.38 741 PRO A CA 1
ATOM 5764 C C . PRO A 1 741 ? -6.946 -0.524 40.319 1.00 88.38 741 PRO A C 1
ATOM 5766 O O . PRO A 1 741 ? -6.377 -1.135 41.221 1.00 88.38 741 PRO A O 1
ATOM 5769 N N . GLU A 1 742 ? -7.533 -1.165 39.301 1.00 89.88 742 GLU A N 1
ATOM 5770 C CA . GLU A 1 742 ? -7.762 -2.625 39.308 1.00 89.88 742 GLU A CA 1
ATOM 5771 C C . GLU A 1 742 ? -6.522 -3.460 38.924 1.00 89.88 742 GLU A C 1
ATOM 5773 O O . GLU A 1 742 ? -6.544 -4.694 38.998 1.00 89.88 742 GLU A O 1
ATOM 5778 N N . PHE A 1 743 ? -5.434 -2.799 38.516 1.00 90.31 743 PHE A N 1
ATOM 5779 C CA . PHE A 1 743 ? -4.206 -3.418 38.008 1.00 90.31 743 PHE A CA 1
ATOM 5780 C C . PHE A 1 743 ? -3.017 -3.094 38.931 1.00 90.31 743 PHE A C 1
ATOM 5782 O O . PHE A 1 743 ? -2.369 -2.053 38.772 1.00 90.31 743 PHE A O 1
ATOM 5789 N N . PRO A 1 744 ? -2.733 -3.941 39.938 1.00 85.69 744 PRO A N 1
ATOM 5790 C CA . PRO A 1 744 ? -1.697 -3.663 40.920 1.00 85.69 744 PRO A CA 1
ATOM 5791 C C . PRO A 1 744 ? -0.300 -4.030 40.383 1.00 85.69 744 PRO A C 1
ATOM 5793 O O . PRO A 1 744 ? -0.083 -5.072 39.759 1.00 85.69 744 PRO A O 1
ATOM 5796 N N . THR A 1 745 ? 0.670 -3.149 40.632 1.00 83.94 745 THR A N 1
ATOM 5797 C CA . THR A 1 745 ? 2.027 -3.201 40.051 1.00 83.94 745 THR A CA 1
ATOM 5798 C C . THR A 1 745 ? 2.863 -4.409 40.507 1.00 83.94 745 THR A C 1
ATOM 5800 O O . THR A 1 745 ? 3.887 -4.715 39.903 1.00 83.94 745 THR A O 1
ATOM 5803 N N . ASP A 1 746 ? 2.449 -5.116 41.563 1.00 83.31 746 ASP A N 1
ATOM 5804 C CA . ASP A 1 746 ? 3.085 -6.358 42.023 1.00 83.31 746 ASP A CA 1
ATOM 5805 C C . ASP A 1 746 ? 2.819 -7.545 41.077 1.00 83.31 746 ASP A C 1
ATOM 5807 O O . ASP A 1 746 ? 3.651 -8.447 40.974 1.00 83.31 746 ASP A O 1
ATOM 5811 N N . LYS A 1 747 ? 1.678 -7.535 40.374 1.00 82.12 747 LYS A N 1
ATOM 5812 C CA . LYS A 1 747 ? 1.199 -8.640 39.521 1.00 82.12 747 LYS A CA 1
ATOM 5813 C C . LYS A 1 747 ? 1.171 -8.319 38.033 1.00 82.12 747 LYS A C 1
ATOM 5815 O O . LYS A 1 747 ? 1.131 -9.243 37.224 1.00 82.12 747 LYS A O 1
ATOM 5820 N N . THR A 1 748 ? 1.181 -7.041 37.666 1.00 90.62 748 THR A N 1
ATOM 5821 C CA . THR A 1 748 ? 1.064 -6.600 36.271 1.00 90.62 748 THR A CA 1
ATOM 5822 C C . THR A 1 748 ? 1.996 -5.457 35.943 1.00 90.62 748 THR A C 1
ATOM 5824 O O . THR A 1 748 ? 2.130 -4.513 36.721 1.00 90.62 748 THR A O 1
ATOM 5827 N N . ASP A 1 749 ? 2.553 -5.502 34.738 1.00 92.62 749 ASP A N 1
ATOM 5828 C CA . ASP A 1 749 ? 3.165 -4.334 34.116 1.00 92.62 749 ASP A CA 1
ATOM 5829 C C . ASP A 1 749 ? 2.052 -3.530 33.402 1.00 92.62 749 ASP A C 1
ATOM 5831 O O . ASP A 1 749 ? 1.127 -4.120 32.839 1.00 92.62 749 ASP A O 1
ATOM 5835 N N . LYS A 1 750 ? 2.094 -2.192 33.438 1.00 94.81 750 LYS A N 1
ATOM 5836 C CA . LYS A 1 750 ? 1.025 -1.328 32.895 1.00 94.81 750 LYS A CA 1
ATOM 5837 C C . LYS A 1 750 ? 1.512 -0.443 31.754 1.00 94.81 750 LYS A C 1
ATOM 5839 O O . LYS A 1 750 ? 2.605 0.113 31.818 1.00 94.81 750 LYS A O 1
ATOM 5844 N N . ILE A 1 751 ? 0.651 -0.261 30.758 1.00 96.50 751 ILE A N 1
ATOM 5845 C CA . ILE A 1 751 ? 0.743 0.772 29.727 1.00 96.50 751 ILE A CA 1
ATOM 5846 C C . ILE A 1 751 ? -0.529 1.613 29.856 1.00 96.50 751 ILE A C 1
ATOM 5848 O O . ILE A 1 751 ? -1.620 1.171 29.496 1.00 96.50 751 ILE A O 1
ATOM 5852 N N . GLU A 1 752 ? -0.391 2.801 30.433 1.00 96.31 752 GLU A N 1
ATOM 5853 C CA . GLU A 1 752 ? -1.513 3.692 30.728 1.00 96.31 752 GLU A CA 1
ATOM 5854 C C . GLU A 1 752 ? -1.771 4.628 29.542 1.00 96.31 752 GLU A C 1
ATOM 5856 O O . GLU A 1 752 ? -0.860 5.311 29.080 1.00 96.31 752 GLU A O 1
ATOM 5861 N N . VAL A 1 753 ? -3.003 4.634 29.027 1.00 97.25 753 VAL A N 1
ATOM 5862 C CA . VAL A 1 753 ? -3.409 5.412 27.846 1.00 97.25 753 VAL A CA 1
ATOM 5863 C C . VAL A 1 753 ? -4.634 6.294 28.127 1.00 97.25 753 VAL A C 1
ATOM 5865 O O . VAL A 1 753 ? -5.525 5.901 28.893 1.00 97.25 753 VAL A O 1
ATOM 5868 N N . PRO A 1 754 ? -4.743 7.478 27.497 1.00 97.12 754 PRO A N 1
ATOM 5869 C CA . PRO A 1 754 ? -5.855 8.388 27.736 1.00 97.12 754 PRO A CA 1
ATOM 5870 C C . PRO A 1 754 ? -7.197 7.761 27.336 1.00 97.12 754 PRO A C 1
ATOM 5872 O O . PRO A 1 754 ? -7.297 6.971 26.389 1.00 97.12 754 PRO A O 1
ATOM 5875 N N . LYS A 1 755 ? -8.254 8.128 28.068 1.00 96.25 755 LYS A N 1
ATOM 5876 C CA . LYS A 1 755 ? -9.623 7.687 27.779 1.00 96.25 755 LYS A CA 1
ATOM 5877 C C . LYS A 1 755 ? -10.247 8.518 26.655 1.00 96.25 755 LYS A C 1
ATOM 5879 O O . LYS A 1 755 ? -10.206 9.747 26.681 1.00 96.25 755 LYS A O 1
ATOM 5884 N N . ASN A 1 756 ? -10.896 7.852 25.709 1.00 95.81 756 ASN A N 1
ATOM 5885 C CA . ASN A 1 756 ? -11.770 8.456 24.705 1.00 95.81 756 ASN A CA 1
ATOM 5886 C C . ASN A 1 756 ? -13.111 7.692 24.666 1.00 95.81 756 ASN A C 1
ATOM 5888 O O . ASN A 1 756 ? -13.384 6.841 25.516 1.00 95.81 756 ASN A O 1
ATOM 5892 N N . VAL A 1 757 ? -13.965 8.031 23.706 1.00 95.38 757 VAL A N 1
ATOM 5893 C CA . VAL A 1 757 ? -15.187 7.307 23.359 1.00 95.38 757 VAL A CA 1
ATOM 5894 C C . VAL A 1 757 ? -14.823 5.860 23.003 1.00 95.38 757 VAL A C 1
ATOM 5896 O O . VAL A 1 757 ? -13.846 5.610 22.297 1.00 95.38 757 VAL A O 1
ATOM 5899 N N . ASP A 1 758 ? -15.613 4.909 23.491 1.00 94.00 758 ASP A N 1
ATOM 5900 C CA . ASP A 1 758 ? -15.453 3.455 23.346 1.00 94.00 758 ASP A CA 1
ATOM 5901 C C . ASP A 1 758 ? -15.129 2.991 21.912 1.00 94.00 758 ASP A C 1
ATOM 5903 O O . ASP A 1 758 ? -14.188 2.220 21.704 1.00 94.00 758 ASP A O 1
ATOM 5907 N N . VAL A 1 759 ? -15.848 3.513 20.912 1.00 95.38 759 VAL A N 1
ATOM 5908 C CA . VAL A 1 759 ? -15.639 3.181 19.488 1.00 95.38 759 VAL A CA 1
ATOM 5909 C C . VAL A 1 759 ? -14.350 3.764 18.897 1.00 95.38 759 VAL A C 1
ATOM 5911 O O . VAL A 1 759 ? -13.885 3.287 17.867 1.00 95.38 759 VAL A O 1
ATOM 5914 N N . LEU A 1 760 ? -13.742 4.764 19.544 1.00 97.06 760 LEU A N 1
ATOM 5915 C CA . LEU A 1 760 ? -12.466 5.370 19.137 1.00 97.06 760 LEU A CA 1
ATOM 5916 C C . LEU A 1 760 ? -11.276 4.863 19.955 1.00 97.06 760 LEU A C 1
ATOM 5918 O O . LEU A 1 760 ? -10.139 4.989 19.511 1.00 97.06 760 LEU A O 1
ATOM 5922 N N . GLN A 1 761 ? -11.498 4.264 21.127 1.00 97.31 761 GLN A N 1
ATOM 5923 C CA . GLN A 1 761 ? -10.426 3.831 22.029 1.00 97.31 761 GLN A CA 1
ATOM 5924 C C . GLN A 1 761 ? -9.449 2.839 21.361 1.00 97.31 761 GLN A C 1
ATOM 5926 O O . GLN A 1 761 ? -8.260 2.843 21.667 1.00 97.31 761 GLN A O 1
ATOM 5931 N N . GLY A 1 762 ? -9.911 2.045 20.384 1.00 96.88 762 GLY A N 1
ATOM 5932 C CA . GLY A 1 762 ? -9.054 1.155 19.584 1.00 96.88 762 GLY A CA 1
ATOM 5933 C C . GLY A 1 762 ? -7.975 1.873 18.754 1.00 96.88 762 GLY A C 1
ATOM 5934 O O . GLY A 1 762 ? -6.913 1.293 18.531 1.00 96.88 762 GLY A O 1
ATOM 5935 N N . LEU A 1 763 ? -8.199 3.133 18.351 1.00 97.31 763 LEU A N 1
ATOM 5936 C CA . LEU A 1 763 ? -7.189 3.982 17.695 1.00 97.31 763 LEU A CA 1
ATOM 5937 C C . LEU A 1 763 ? -6.027 4.308 18.638 1.00 97.31 763 LEU A C 1
ATOM 5939 O O . LEU A 1 763 ? -4.885 4.383 18.209 1.00 97.31 763 LEU A O 1
ATOM 5943 N N . ILE A 1 764 ? -6.321 4.510 19.921 1.00 97.81 764 ILE A N 1
ATOM 5944 C CA . ILE A 1 764 ? -5.338 4.860 20.955 1.00 97.81 764 ILE A CA 1
ATOM 5945 C C . ILE A 1 764 ? -4.573 3.601 21.369 1.00 97.81 764 ILE A C 1
ATOM 5947 O O . ILE A 1 764 ? -3.347 3.600 21.443 1.00 97.81 764 ILE A O 1
ATOM 5951 N N . ASN A 1 765 ? -5.302 2.504 21.575 1.00 97.88 765 ASN A N 1
ATOM 5952 C CA . ASN A 1 765 ? -4.769 1.243 22.082 1.00 97.88 765 ASN A CA 1
ATOM 5953 C C . ASN A 1 765 ? -3.860 0.503 21.077 1.00 97.88 765 ASN A C 1
ATOM 5955 O O . ASN A 1 765 ? -3.085 -0.356 21.497 1.00 97.88 765 ASN A O 1
ATOM 5959 N N . VAL A 1 766 ? -3.917 0.819 19.773 1.00 98.12 766 VAL A N 1
ATOM 5960 C CA . VAL A 1 766 ? -3.020 0.216 18.764 1.00 98.12 766 VAL A CA 1
ATOM 5961 C C . VAL A 1 766 ? -1.615 0.830 18.774 1.00 98.12 766 VAL A C 1
ATOM 5963 O O . VAL A 1 766 ? -0.646 0.130 18.488 1.00 98.12 766 VAL A O 1
ATOM 5966 N N . VAL A 1 767 ? -1.472 2.112 19.134 1.00 98.19 767 VAL A N 1
ATOM 5967 C CA . VAL A 1 767 ? -0.183 2.829 19.057 1.00 98.19 767 VAL A CA 1
ATOM 5968 C C . VAL A 1 767 ? 0.882 2.212 19.981 1.00 98.19 767 VAL A C 1
ATOM 5970 O O . VAL A 1 767 ? 2.004 2.004 19.513 1.00 98.19 767 VAL A O 1
ATOM 5973 N N . PRO A 1 768 ? 0.581 1.801 21.233 1.00 98.19 768 PRO A N 1
ATOM 5974 C CA . PRO A 1 768 ? 1.536 1.055 22.044 1.00 98.19 768 PRO A CA 1
ATOM 5975 C C . PRO A 1 768 ? 1.954 -0.276 21.419 1.00 98.19 768 PRO A C 1
ATOM 5977 O O . PRO A 1 768 ? 3.116 -0.646 21.531 1.00 98.19 768 PRO A O 1
ATOM 5980 N N . LEU A 1 769 ? 1.051 -0.981 20.728 1.00 98.06 769 LEU A N 1
ATOM 5981 C CA . LEU A 1 769 ? 1.362 -2.257 20.071 1.00 98.06 769 LEU A CA 1
ATOM 5982 C C . LEU A 1 769 ? 2.267 -2.056 18.848 1.00 98.06 769 LEU A C 1
ATOM 5984 O O . LEU A 1 769 ? 3.198 -2.833 18.641 1.00 98.06 769 LEU A O 1
ATOM 5988 N N . GLN A 1 770 ? 2.062 -0.974 18.091 1.00 98.12 770 GLN A N 1
ATOM 5989 C CA . GLN A 1 770 ? 2.972 -0.555 17.021 1.00 98.12 770 GLN A CA 1
ATOM 5990 C C . GLN A 1 770 ? 4.369 -0.231 17.586 1.00 98.12 770 GLN A C 1
ATOM 5992 O O . GLN A 1 770 ? 5.361 -0.776 17.100 1.00 98.12 770 GLN A O 1
ATOM 5997 N N . LEU A 1 771 ? 4.459 0.564 18.660 1.00 97.81 771 LEU A N 1
ATOM 5998 C CA . LEU A 1 771 ? 5.728 0.870 19.340 1.00 97.81 771 LEU A CA 1
ATOM 5999 C C . LEU A 1 771 ? 6.404 -0.385 19.920 1.00 97.81 771 LEU A C 1
ATOM 6001 O O . LEU A 1 771 ? 7.617 -0.536 19.789 1.00 97.81 771 LEU A O 1
ATOM 6005 N N . MET A 1 772 ? 5.638 -1.308 20.514 1.00 96.44 772 MET A N 1
ATOM 6006 C CA . MET A 1 772 ? 6.154 -2.593 20.996 1.00 96.44 772 MET A CA 1
ATOM 6007 C C . MET A 1 772 ? 6.738 -3.411 19.845 1.00 96.44 772 MET A C 1
ATOM 6009 O O . MET A 1 772 ? 7.883 -3.845 19.927 1.00 96.44 772 MET A O 1
ATOM 6013 N N . SER A 1 773 ? 5.993 -3.568 18.746 1.00 96.19 773 SER A N 1
ATOM 6014 C CA . SER A 1 773 ? 6.464 -4.313 17.575 1.00 96.19 773 SER A CA 1
ATOM 6015 C C . SER A 1 773 ? 7.764 -3.727 17.000 1.00 96.19 773 SER A C 1
ATOM 6017 O O . SER A 1 773 ? 8.703 -4.479 16.732 1.00 96.19 773 SER A O 1
ATOM 6019 N N . TYR A 1 774 ? 7.864 -2.393 16.916 1.00 96.81 774 TYR A N 1
ATOM 6020 C CA . TYR A 1 774 ? 9.070 -1.682 16.487 1.00 96.81 774 TYR A CA 1
ATOM 6021 C C . TYR A 1 774 ? 10.264 -1.978 17.407 1.00 96.81 774 TYR A C 1
ATOM 6023 O O . TYR A 1 774 ? 11.306 -2.443 16.944 1.00 96.81 774 TYR A O 1
ATOM 6031 N N . TRP A 1 775 ? 10.122 -1.760 18.719 1.00 96.56 775 TRP A N 1
ATOM 6032 C CA . TRP A 1 775 ? 11.233 -1.944 19.657 1.00 96.56 775 TRP A CA 1
ATOM 6033 C C . TRP A 1 775 ? 11.639 -3.410 19.840 1.00 96.56 775 TRP A C 1
ATOM 6035 O O . TRP A 1 775 ? 12.824 -3.677 20.028 1.00 96.56 775 TRP A O 1
ATOM 6045 N N . MET A 1 776 ? 10.706 -4.359 19.718 1.00 94.56 776 MET A N 1
ATOM 6046 C CA . MET A 1 776 ? 11.019 -5.793 19.694 1.00 94.56 776 MET A CA 1
ATOM 6047 C C . MET A 1 776 ? 11.861 -6.162 18.462 1.00 94.56 776 MET A C 1
ATOM 6049 O O . MET A 1 776 ? 12.879 -6.833 18.607 1.00 94.56 776 MET A O 1
ATOM 6053 N N . ALA A 1 777 ? 11.511 -5.673 17.267 1.00 93.75 777 ALA A N 1
ATOM 6054 C CA . ALA A 1 777 ? 12.307 -5.910 16.058 1.00 93.75 777 ALA A CA 1
ATOM 6055 C C . ALA A 1 777 ? 13.709 -5.281 16.134 1.00 93.75 777 ALA A C 1
ATOM 6057 O O . ALA A 1 777 ? 14.698 -5.934 15.798 1.00 93.75 777 ALA A O 1
ATOM 6058 N N . VAL A 1 778 ? 13.817 -4.050 16.649 1.00 93.88 778 VAL A N 1
ATOM 6059 C CA . VAL A 1 778 ? 15.112 -3.385 16.879 1.00 93.88 778 VAL A CA 1
ATOM 6060 C C . VAL A 1 778 ? 15.964 -4.148 17.905 1.00 93.88 778 VAL A C 1
ATOM 6062 O O . VAL A 1 778 ? 17.171 -4.282 17.710 1.00 93.88 778 VAL A O 1
ATOM 6065 N N . ALA A 1 779 ? 15.366 -4.694 18.971 1.00 91.50 779 ALA A N 1
ATOM 6066 C CA . ALA A 1 779 ? 16.082 -5.477 19.986 1.00 91.50 779 ALA A CA 1
ATOM 6067 C C . ALA A 1 779 ? 16.656 -6.804 19.446 1.00 91.50 779 ALA A C 1
ATOM 6069 O O . ALA A 1 779 ? 17.719 -7.243 19.908 1.00 91.50 779 ALA A O 1
ATOM 6070 N N . GLU A 1 780 ? 15.992 -7.403 18.453 1.00 88.81 780 GLU A N 1
ATOM 6071 C CA . GLU A 1 780 ? 16.454 -8.579 17.696 1.00 88.81 780 GLU A CA 1
ATOM 6072 C C . GLU A 1 780 ? 17.393 -8.229 16.521 1.00 88.81 780 GLU A C 1
ATOM 6074 O O . GLU A 1 780 ? 17.926 -9.119 15.861 1.00 88.81 780 GLU A O 1
ATOM 6079 N N . GLY A 1 781 ? 17.640 -6.940 16.252 1.00 88.38 781 GLY A N 1
ATOM 6080 C CA . GLY A 1 781 ? 18.496 -6.492 15.145 1.00 88.38 781 GLY A CA 1
ATOM 6081 C C . GLY A 1 781 ? 17.872 -6.667 13.754 1.00 88.38 781 GLY A C 1
ATOM 6082 O O . GLY A 1 781 ? 18.592 -6.710 12.756 1.00 88.38 781 GLY A O 1
ATOM 6083 N N . VAL A 1 782 ? 16.544 -6.780 13.673 1.00 88.44 782 VAL A N 1
ATOM 6084 C CA . VAL A 1 782 ? 15.804 -6.937 12.415 1.00 88.44 782 VAL A CA 1
ATOM 6085 C C . VAL A 1 782 ? 15.600 -5.579 11.735 1.00 88.44 782 VAL A C 1
ATOM 6087 O O . VAL A 1 782 ? 15.359 -4.564 12.388 1.00 88.44 782 VAL A O 1
ATOM 6090 N N . ASN A 1 783 ? 15.670 -5.548 10.400 1.00 86.44 783 ASN A N 1
ATOM 6091 C CA . ASN A 1 783 ? 15.334 -4.354 9.626 1.00 86.44 783 ASN A CA 1
ATOM 6092 C C . ASN A 1 783 ? 13.812 -4.147 9.604 1.00 86.44 783 ASN A C 1
ATOM 6094 O O . ASN A 1 783 ? 13.095 -4.887 8.934 1.00 86.44 783 ASN A O 1
ATOM 6098 N N . VAL A 1 784 ? 13.338 -3.128 10.320 1.00 88.50 784 VAL A N 1
ATOM 6099 C CA . VAL A 1 784 ? 11.900 -2.892 10.521 1.00 88.50 784 VAL A CA 1
ATOM 6100 C C . VAL A 1 784 ? 11.195 -2.339 9.274 1.00 88.50 784 VAL A C 1
ATOM 6102 O O . VAL A 1 784 ? 10.001 -2.553 9.093 1.00 88.50 784 VAL A O 1
ATOM 6105 N N . ASP A 1 785 ? 11.927 -1.661 8.385 1.00 85.94 785 ASP A N 1
ATOM 6106 C CA . ASP A 1 785 ? 11.362 -1.129 7.137 1.00 85.94 785 ASP A CA 1
ATOM 6107 C C . ASP A 1 785 ? 11.202 -2.213 6.059 1.00 85.94 785 ASP A C 1
ATOM 6109 O O . ASP A 1 785 ? 10.383 -2.056 5.157 1.00 85.94 785 ASP A O 1
ATOM 6113 N N . MET A 1 786 ? 11.997 -3.288 6.136 1.00 80.31 786 MET A N 1
ATOM 6114 C CA . MET A 1 786 ? 12.100 -4.356 5.132 1.00 80.31 786 MET A CA 1
ATOM 6115 C C . MET A 1 786 ? 12.134 -5.741 5.811 1.00 80.31 786 MET A C 1
ATOM 6117 O O . MET A 1 786 ? 13.199 -6.370 5.868 1.00 80.31 786 MET A O 1
ATOM 6121 N N . PRO A 1 787 ? 10.994 -6.212 6.354 1.00 81.38 787 PRO A N 1
ATOM 6122 C CA . PRO A 1 787 ? 10.871 -7.547 6.922 1.00 81.38 787 PRO A CA 1
ATOM 6123 C C . PRO A 1 787 ? 10.983 -8.625 5.838 1.00 81.38 787 PRO A C 1
ATOM 6125 O O . PRO A 1 787 ? 10.392 -8.512 4.766 1.00 81.38 787 PRO A O 1
ATOM 6128 N N . ARG A 1 788 ? 11.735 -9.691 6.131 1.00 77.69 788 ARG A N 1
ATOM 6129 C CA . ARG A 1 788 ? 12.034 -10.789 5.197 1.00 77.69 788 ARG A CA 1
ATOM 6130 C C . ARG A 1 788 ? 10.760 -11.418 4.632 1.00 77.69 788 ARG A C 1
ATOM 6132 O O . ARG A 1 788 ? 9.780 -11.590 5.353 1.00 77.69 788 ARG A O 1
ATOM 6139 N N . ASN A 1 789 ? 10.830 -11.852 3.378 1.00 73.81 789 ASN A N 1
ATOM 6140 C CA . ASN A 1 789 ? 9.753 -12.541 2.659 1.00 73.81 789 ASN A CA 1
ATOM 6141 C C . ASN A 1 789 ? 8.469 -11.704 2.463 1.00 73.81 789 ASN A C 1
ATOM 6143 O O . ASN A 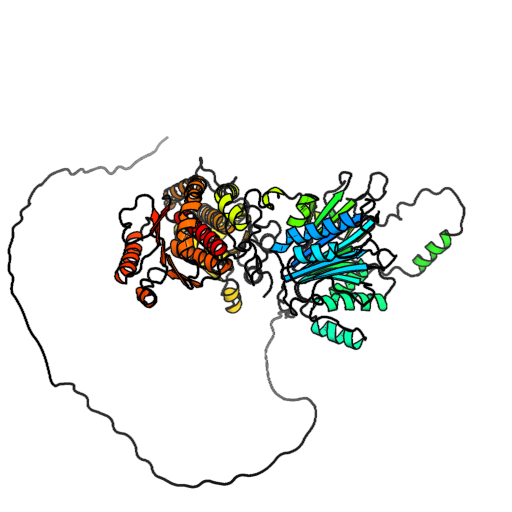1 789 ? 7.487 -12.247 1.965 1.00 73.81 789 ASN A O 1
ATOM 6147 N N . LEU A 1 790 ? 8.463 -10.409 2.815 1.00 72.81 790 LEU A N 1
ATOM 6148 C CA . LEU A 1 790 ? 7.332 -9.500 2.606 1.00 72.81 790 LEU A CA 1
ATOM 6149 C C . LEU A 1 790 ? 7.720 -8.251 1.789 1.00 72.81 790 LEU A C 1
ATOM 6151 O O . LEU A 1 790 ? 8.767 -7.636 2.011 1.00 72.81 790 LEU A O 1
ATOM 6155 N N . ALA A 1 791 ? 6.824 -7.853 0.885 1.00 66.06 791 ALA A N 1
ATOM 6156 C CA . ALA A 1 791 ? 6.789 -6.545 0.229 1.00 66.06 791 ALA A CA 1
ATOM 6157 C C . ALA A 1 791 ? 5.608 -5.721 0.779 1.00 66.06 791 ALA A C 1
ATOM 6159 O O . ALA A 1 791 ? 4.715 -6.264 1.426 1.00 66.06 791 ALA A O 1
ATOM 6160 N N . LYS A 1 792 ? 5.576 -4.401 0.534 1.00 70.25 792 LYS A N 1
ATOM 6161 C CA . LYS A 1 792 ? 4.580 -3.502 1.159 1.00 70.25 792 LYS A CA 1
ATOM 6162 C C . LYS A 1 792 ? 3.107 -3.825 0.827 1.00 70.25 792 LYS A C 1
ATOM 6164 O O . LYS A 1 792 ? 2.213 -3.465 1.589 1.00 70.25 792 LYS A O 1
ATOM 6169 N N . SER A 1 793 ? 2.814 -4.440 -0.315 1.00 59.78 793 SER A N 1
ATOM 6170 C CA . SER A 1 793 ? 1.438 -4.822 -0.683 1.00 59.78 793 SER A CA 1
ATOM 6171 C C . SER A 1 793 ? 1.426 -6.174 -1.416 1.00 59.78 793 SER A C 1
ATOM 6173 O O . SER A 1 793 ? 2.487 -6.778 -1.550 1.00 59.78 793 SER A O 1
ATOM 6175 N N . VAL A 1 794 ? 0.247 -6.655 -1.849 1.00 59.31 794 VAL A N 1
ATOM 6176 C CA . VAL A 1 794 ? 0.065 -7.906 -2.620 1.00 59.31 794 VAL A CA 1
ATOM 6177 C C . VAL A 1 794 ? -0.811 -7.669 -3.882 1.00 59.31 794 VAL A C 1
ATOM 6179 O O . VAL A 1 794 ? -2.028 -7.645 -3.761 1.00 59.31 794 VAL A O 1
ATOM 6182 N N . THR A 1 795 ? -0.218 -7.416 -5.060 1.00 54.28 795 THR A N 1
ATOM 6183 C CA . THR A 1 795 ? -0.772 -7.204 -6.421 1.00 54.28 795 THR A CA 1
ATOM 6184 C C . THR A 1 795 ? -0.673 -8.434 -7.347 1.00 54.28 795 THR A C 1
ATOM 6186 O O . THR A 1 795 ? -1.094 -8.350 -8.499 1.00 54.28 795 THR A O 1
ATOM 6189 N N . VAL A 1 796 ? -0.134 -9.554 -6.856 1.00 51.66 796 VAL A N 1
ATOM 6190 C CA . VAL A 1 796 ? -0.066 -10.874 -7.519 1.00 51.66 796 VAL A CA 1
ATOM 6191 C C . VAL A 1 796 ? -0.482 -11.962 -6.540 1.00 51.66 796 VAL A C 1
ATOM 6193 O O . VAL A 1 796 ? -0.252 -11.796 -5.339 1.00 51.66 796 VAL A O 1
ATOM 6196 N N . GLU A 1 797 ? -1.041 -13.045 -7.079 1.00 40.78 797 GLU A N 1
ATOM 6197 C CA . GLU A 1 797 ? -1.214 -14.346 -6.411 1.00 40.78 797 GLU A CA 1
ATOM 6198 C C . GLU A 1 797 ? 0.127 -15.097 -6.233 1.00 40.78 797 GLU A C 1
ATOM 6200 O O . GLU A 1 797 ? 1.010 -14.983 -7.121 1.00 40.78 797 GLU A O 1
#

InterPro domains:
  IPR001347 SIS domain [PF01380] (479-606)
  IPR001347 SIS domain [PF01380] (651-778)
  IPR001347 SIS domain [PS51464] (475-614)
  IPR001347 SIS domain [PS51464] (646-787)
  IPR017932 Glutamine amidotransferase type 2 domain [PS51278] (106-403)
  IPR029055 Nucleophile aminohydrolases, N-terminal [G3DSA:3.60.20.10] (107-424)
  IPR029055 Nucleophile aminohydrolases, N-terminal [SSF56235] (107-409)
  IPR035466 GlmS/AgaS, SIS domain 1 [cd05008] (484-609)
  IPR035490 GlmS/FrlB, SIS domain 2 [cd05009] (643-795)
  IPR046348 SIS domain superfamily [SSF53697] (434-797)
  IPR047084 Glucosamine-fructose-6-phosphate aminotransferase, isomerising, N-terminal domain [cd00714] (107-400)

Foldseek 3Di:
DDDDDDDDDDDDDDDDDDDDDDDDDDDDDDDDDDDDDDDDDDDDDDDDDDDDDDDDDDDDDDDDDDDDDDDDDDDDDDDDDDDDDDDDDDDPDDDDDDDFFFWAQKKKKKKKWAQAKDFQQCVVVLQLLLRVLRVLSAFQWKKKWWDAPDQLAIDIFIGGGGSVVSVVVVVVDPGPRGDMDSIIMMIMMGDDDDWAHSDSQAHDFAALDPSRQKTKDKTWAQPCLVVLVVVLVVVVGDDPDRGSNNSLNNQLVVQCVVPVPDDPLRSVLVSVVPTDHWMWMWMDGSSAGSKIKTATALFWKKKFKDFPDAFPAQKAFEAEDDPPDPDDPVVVVVVVVVVPDDDDDDDDDPVPDDPFFTSRQADPVRAGTRMMMMMISDCSSVQVPFQWMWIDDHQWMWMDDNNTIHIYHHDDDPPDDRMIGTDGHPADNVLSDQPPHPFLLVVLLLCLLVLLCQLCPPQFDLVVLGGDQPQCVVPLVLQLQAQEEEEEEADLQLLLLQLCLVLLCVQSVHHYHRDYLQVCVVVVPDAALSYEYEQGDAQLQFSSSLVSLVSNVVRNHQYEYEYQDDPHSNCVSHPTYGHLRSHDRSFLQDHSSSLSSNSNVSSVSLSSNVVPPVCSVVSSQVSVLSVCLSVLSVVLVVCLVVLLVVLLVCVPPQEAEEEDADSCLSLSSSLQSLLCQQLVRNYDYDYLVCCVVPVVVVQALRHEYEYEQEDDPCNVVSVVSVVSSVVRNHQYEYEYAPPDPSDDPVRYHYRHGHDGPPSCVSSSSNSSSSSSSVSNNVSNVTRRRDGPPGRNHHSRD

Secondary structure (DSSP, 8-state):
--------------------------------------------------------------------------------------PPP------------PPP-EEEEEEEEEEEEEEHHHHHHHHHHHHHHHGGG--SEEEEEEE-SSTT-EEEEEEES-HHHHHHHHHTS---TT-EEEEEEEEEEEE--SSS-S-TTTSSSEESSTT-SEEEEEEEEETTHHHHHHHHHHTT-----S-SHHHHHHHHHHHHHH-TT--HHHHHHHHHHH--EEEEEEEEESSSTT-EEEEEEBS--EEEEEESSPPS-SEEEEEE--TT----THHHHHHHHTTS------PPPTT---S-S-GGGB-TTSPBP-EEEEEESSGGGTTTT-SEEEEPPTTEEEEEETTEEEEEESS--TT--SEEEEEEP---GGGGS-TT-S-HHHHHHHTHHHHHHHHHTTTEETTTTEE--GGGTTTHHHHTT-SEEEEEE-HHHHHHHHHHHHHHHHHH-S-EEEEEHHHHHHTT----TTEEEEEEESSS--HHHHHHHHHHHHTT-EEEEEESSTT-HHHHHSSEEEE-------SSS--HHHHHHHHHHHHHHHHHTTT-GGGHHHHHHHHHHHHHHHHHHHHHHTTHHHHHHHHGGGTT--EEEEEE-THHHHHHHHHHHHHHHHH--EEEEEETTGGGGTGGGG-SSSS-EEEEE-SSTTHHHHHHHHHHHHTTT---EEEEETT-TTS-TTT-EEEEE----HHHHHHHHHHHHHHHHHHHHHHTT--SSS-TT--S-----

Sequence (797 aa):
MTAIRCIGEARQGRVEKGVAGACSVLGSGRYKSNTPPLFLCSHTCLLPLAPIPSPVHQLTPTALQSLPFIFRTLTFVSSPCGKSPPPHHGKLSKLRGAQADDCVYSGIFGYINYLVEKDRKYILDTLINGLQRLEYRGYDSAGLAIDGDKKNEVYAVKEVGKVASLKKLVEEQNFDLNKVFDSHAGIAHTRWATHGPPSRVNCHPHRSDPNWEFSVVHNGIITNYKELKTLLESKGFKFETETDTEAIAKLTKYIYSEHPDLSFPSLVKAVIKELQGAFGLLLKSVHYPHEVVAARKGSPLVIGVRTQKKMKVDFVDVEYNDEGAALPAESASHNVALKKGNTLLAPPDKSLLHRSQSRAFLSDDGVPMPTEFFLSSDPSSIVEHTKKVLYLEDDDIAHIHEGSLNIHRLHKDDGSSNVRTIQTLEIQLQEIMKGRFDHFMQKEIFEQPESVVNAMRGRLDAVNKTVTLGGLRQYLSTIRRCRRIIFVACGTSYHSCMAVRGIFEELTEIPIAVELASDFLDRQAPVFRDDTCVFVSQSGETADSLGALRYCLERGALTVGIVNTVGSSISLLTHCGVHINAGPEIGVASTKAYTSQFVCMVMFALSLSEDRASKQKRREEIIEGLTKISDQFKEVLKLDQPIKKLCERFKNQKSLLLLGRGSQHATALEGALKIKEISYLHCEAVMSGELKHGVLALVDENLPIVMILTRDDIFAKSLNAYQQVIARSGRPIIICNENDPEFPTDKTDKIEVPKNVDVLQGLINVVPLQLMSYWMAVAEGVNVDMPRNLAKSVTVE

pLDDT: mean 80.34, std 24.75, range [21.0, 98.56]

Nearest PDB structures (foldseek):
  6r4j-assembly1_B  TM=9.721E-01  e=6.148E-88  Homo sapiens
  6r4h-assembly1_B  TM=9.647E-01  e=5.541E-88  Homo sapiens
  6svm-assembly1_B  TM=9.620E-01  e=1.567E-87  Homo sapiens
  6svo-assembly1_B  TM=9.619E-01  e=1.930E-87  Homo sapiens
  7ndl-assembly1_B  TM=9.626E-01  e=2.376E-87  Homo sapiens

Radius of gyration: 35.24 Å; Cα contacts (8 Å, |Δi|>4): 1490; chains: 1; bounding box: 101×109×122 Å

Solvent-accessible surface area (backbone atoms only — not comparable to full-atom values): 45468 Å² total; per-residue (Å²): 133,88,78,92,88,84,90,88,82,88,84,90,88,80,90,86,91,86,85,89,87,87,84,86,84,89,89,88,89,86,91,86,78,92,86,90,88,89,86,86,82,87,90,82,94,84,86,84,90,88,82,89,86,88,86,92,90,81,84,87,90,88,87,80,88,78,87,83,90,82,82,89,75,91,81,90,87,88,87,84,86,84,90,84,87,86,88,80,95,70,86,83,71,82,84,74,78,88,72,78,57,34,16,43,52,35,20,46,32,33,47,34,36,22,74,42,78,41,34,42,46,58,54,50,52,51,49,52,50,29,40,58,55,24,38,57,40,14,44,47,16,16,17,32,39,33,76,41,94,53,89,70,36,68,46,69,53,52,27,59,30,43,58,71,52,36,51,51,56,58,71,70,46,94,66,73,47,77,50,70,32,47,52,40,46,35,43,28,29,19,34,49,72,83,56,49,71,78,34,55,71,61,22,38,51,32,48,37,48,98,72,42,54,28,37,32,38,78,26,37,38,51,73,50,31,66,61,51,41,55,54,41,44,76,72,70,52,79,82,90,59,63,40,48,64,43,39,57,18,39,48,48,50,52,54,38,73,80,43,72,88,54,52,70,68,58,50,49,55,57,46,56,74,75,60,41,56,5,33,18,39,42,41,40,37,50,87,46,69,60,30,42,43,34,38,24,28,71,22,65,41,35,40,25,50,41,58,86,61,86,63,80,42,65,47,39,62,51,43,68,70,73,96,75,76,78,74,63,72,74,67,63,60,60,71,64,59,67,81,73,67,96,77,84,90,77,80,84,66,86,80,74,68,74,94,81,70,45,69,28,42,50,46,97,85,68,48,71,39,47,26,37,41,34,38,21,46,47,68,74,44,30,50,83,78,30,48,39,31,32,66,60,56,68,58,32,36,38,37,35,46,85,45,35,62,44,35,34,31,84,73,88,60,101,79,66,73,60,54,43,57,50,42,74,58,85,77,53,65,71,64,80,44,47,81,96,38,100,33,43,40,60,38,38,56,71,41,33,38,58,20,45,49,49,38,36,59,93,26,58,38,82,85,81,69,44,52,51,59,75,56,39,64,91,45,49,75,56,58,71,65,33,69,32,39,36,37,34,9,57,70,63,41,31,30,30,49,55,37,46,44,64,56,36,39,70,52,64,70,40,54,73,47,77,39,50,18,55,65,40,52,77,67,60,60,93,71,46,57,49,30,32,40,36,39,35,34,61,66,18,52,38,30,44,42,47,51,40,46,52,59,39,52,78,48,50,27,47,37,35,20,41,23,53,36,86,87,18,62,38,57,69,74,28,82,32,38,46,75,23,45,41,66,76,80,67,24,31,68,80,50,34,55,41,52,10,46,35,54,47,51,52,46,49,34,52,44,66,29,63,90,38,73,92,46,44,70,59,49,49,52,49,52,58,36,58,75,45,44,36,60,50,43,55,57,53,60,66,44,50,67,63,43,41,64,57,29,66,75,52,65,91,53,65,54,37,41,24,31,6,51,78,52,36,28,27,33,19,44,42,31,18,48,49,24,32,61,32,46,65,32,50,37,47,49,45,50,46,81,50,33,88,80,54,61,52,79,70,54,30,77,77,51,48,33,41,34,59,56,51,89,47,97,56,34,72,65,48,50,56,37,51,53,55,42,49,74,42,57,23,55,36,34,35,40,26,35,66,89,56,82,90,68,53,75,92,61,34,52,77,46,68,37,85,84,58,46,68,89,53,36,41,64,61,65,33,52,62,35,52,51,38,21,50,37,36,6,54,71,73,71,40,54,59,41,64,28,83,100,58,54,50,71,51,29,45,135

Mean predicted aligned error: 13.82 Å

Organism: Alternaria alternata (NCBI:txid5599)